Protein AF-A0A2V3JB92-F1 (afdb_monomer_lite)

Structure (mmCIF, N/CA/C/O backbone):
data_AF-A0A2V3JB92-F1
#
_entry.id   AF-A0A2V3JB92-F1
#
loop_
_atom_site.group_PDB
_atom_site.id
_atom_site.type_symbol
_atom_site.label_atom_id
_atom_site.label_alt_id
_atom_site.label_comp_id
_atom_site.label_asym_id
_atom_site.label_entity_id
_atom_site.label_seq_id
_atom_site.pdbx_PDB_ins_code
_atom_site.Cartn_x
_atom_site.Cartn_y
_atom_site.Cartn_z
_atom_site.occupancy
_atom_site.B_iso_or_equiv
_atom_site.auth_seq_id
_atom_site.auth_comp_id
_atom_site.auth_asym_id
_atom_site.auth_atom_id
_atom_site.pdbx_PDB_model_num
ATOM 1 N N . MET A 1 1 ? -52.869 -66.071 113.052 1.00 38.84 1 MET A N 1
ATOM 2 C CA . MET A 1 1 ? -51.936 -66.825 112.179 1.00 38.84 1 MET A CA 1
ATOM 3 C C . MET A 1 1 ? -52.053 -66.305 110.754 1.00 38.84 1 MET A C 1
ATOM 5 O O . MET A 1 1 ? -53.160 -66.002 110.344 1.00 38.84 1 MET A O 1
ATOM 9 N N . LYS A 1 2 ? -50.919 -66.297 110.039 1.00 37.09 2 LYS A N 1
ATOM 10 C CA . LYS A 1 2 ? -50.678 -65.951 108.620 1.00 37.09 2 LYS A CA 1
ATOM 11 C C . LYS A 1 2 ? -50.444 -64.472 108.267 1.00 37.09 2 LYS A C 1
ATOM 13 O O . LYS A 1 2 ? -51.334 -63.731 107.885 1.00 37.09 2 LYS A O 1
ATOM 18 N N . LYS A 1 3 ? -49.147 -64.140 108.367 1.00 42.88 3 LYS A N 1
ATOM 19 C CA . LYS A 1 3 ? -48.318 -63.317 107.468 1.00 42.88 3 LYS A CA 1
ATOM 20 C C . LYS A 1 3 ? -48.985 -62.917 106.141 1.00 42.88 3 LYS A C 1
ATOM 22 O O . LYS A 1 3 ? -49.332 -63.806 105.371 1.00 42.88 3 LYS A O 1
ATOM 27 N N . LEU A 1 4 ? -48.887 -61.633 105.793 1.00 36.16 4 LEU A N 1
ATOM 28 C CA . LEU A 1 4 ? -48.372 -61.241 104.479 1.00 36.16 4 LEU A CA 1
ATOM 29 C C . LEU A 1 4 ? -47.355 -60.103 104.642 1.00 36.16 4 LEU A C 1
ATOM 31 O O . LEU A 1 4 ? -47.491 -59.234 105.497 1.00 36.16 4 LEU A O 1
ATOM 35 N N . LYS A 1 5 ? -46.278 -60.219 103.874 1.00 44.38 5 LYS A N 1
ATOM 36 C CA . LYS A 1 5 ? -45.027 -59.469 103.925 1.00 44.38 5 LYS A CA 1
ATOM 37 C C . LYS A 1 5 ? -45.029 -58.490 102.740 1.00 44.38 5 LYS A C 1
ATOM 39 O O . LYS A 1 5 ? -45.311 -58.940 101.640 1.00 44.38 5 LYS A O 1
ATOM 44 N N . LEU A 1 6 ? -44.581 -57.257 102.998 1.00 44.62 6 LEU A N 1
ATOM 45 C CA . LEU A 1 6 ? -43.668 -56.451 102.167 1.00 44.62 6 LEU A CA 1
ATOM 46 C C . LEU A 1 6 ? -44.135 -55.973 100.763 1.00 44.62 6 LEU A C 1
ATOM 48 O O . LEU A 1 6 ? -44.262 -56.789 99.861 1.00 44.62 6 LEU A O 1
ATOM 52 N N . TRP A 1 7 ? -44.243 -54.642 100.583 1.00 42.72 7 TRP A N 1
ATOM 53 C CA . TRP A 1 7 ? -43.541 -53.768 99.599 1.00 42.72 7 TRP A CA 1
ATOM 54 C C . TRP A 1 7 ? -44.222 -52.376 99.581 1.00 42.72 7 TRP A C 1
ATOM 56 O O . TRP A 1 7 ? -45.339 -52.269 99.098 1.00 42.72 7 TRP A O 1
ATOM 66 N N . SER A 1 8 ? -43.585 -51.317 100.107 1.00 42.28 8 SER A N 1
ATOM 67 C CA . SER A 1 8 ? -43.996 -49.919 99.810 1.00 42.28 8 SER A CA 1
ATOM 68 C C . SER A 1 8 ? -42.907 -48.847 100.016 1.00 42.28 8 SER A C 1
ATOM 70 O O . SER A 1 8 ? -43.204 -47.663 99.961 1.00 42.28 8 SER A O 1
ATOM 72 N N . GLY A 1 9 ? -41.640 -49.215 100.252 1.00 47.16 9 GLY A N 1
ATOM 73 C CA . GLY A 1 9 ? -40.564 -48.232 100.482 1.00 47.16 9 GLY A CA 1
ATOM 74 C C . GLY A 1 9 ? -39.836 -47.748 99.221 1.00 47.16 9 GLY A C 1
ATOM 75 O O . GLY A 1 9 ? -39.133 -46.751 99.280 1.00 47.16 9 GLY A O 1
ATOM 76 N N . ALA A 1 10 ? -39.988 -48.441 98.087 1.00 49.03 10 ALA A N 1
ATOM 77 C CA . ALA A 1 10 ? -39.255 -48.130 96.853 1.00 49.03 10 ALA A CA 1
ATOM 78 C C . ALA A 1 10 ? -39.995 -47.152 95.915 1.00 49.03 10 ALA A C 1
ATOM 80 O O . ALA A 1 10 ? -39.376 -46.598 95.012 1.00 49.03 10 ALA A O 1
ATOM 81 N N . GLU A 1 11 ? -41.301 -46.927 96.110 1.00 52.78 11 GLU A N 1
ATOM 82 C CA . GLU A 1 11 ? -42.113 -46.084 95.216 1.00 52.78 11 GLU A CA 1
ATOM 83 C C . GLU A 1 11 ? -42.041 -44.588 95.563 1.00 52.78 11 GLU A C 1
ATOM 85 O O . GLU A 1 11 ? -41.958 -43.772 94.648 1.00 52.78 11 GLU A O 1
ATOM 90 N N . GLU A 1 12 ? -41.996 -44.199 96.844 1.00 55.06 12 GLU A N 1
ATOM 91 C CA . GLU A 1 12 ? -41.966 -42.773 97.228 1.00 55.06 12 GLU A CA 1
ATOM 92 C C . GLU A 1 12 ? -40.598 -42.104 96.986 1.00 55.06 12 GLU A C 1
ATOM 94 O O . GLU A 1 12 ? -40.548 -40.965 96.518 1.00 55.06 12 GLU A O 1
ATOM 99 N N . GLU A 1 13 ? -39.478 -42.807 97.206 1.00 56.94 13 GLU A N 1
ATOM 100 C CA . GLU A 1 13 ? -38.142 -42.294 96.846 1.00 56.94 13 GLU A CA 1
ATOM 101 C C . GLU A 1 13 ? -37.971 -42.180 95.323 1.00 56.94 13 GLU A C 1
ATOM 103 O O . GLU A 1 13 ? -37.441 -41.181 94.835 1.00 56.94 13 GLU A O 1
ATOM 108 N N . ALA A 1 14 ? -38.481 -43.151 94.555 1.00 58.44 14 ALA A N 1
ATOM 109 C CA . ALA A 1 14 ? -38.453 -43.101 93.094 1.00 58.44 14 ALA A CA 1
ATOM 110 C C . ALA A 1 14 ? -39.321 -41.959 92.536 1.00 58.44 14 ALA A C 1
ATOM 112 O O . ALA A 1 14 ? -38.907 -41.279 91.596 1.00 58.44 14 ALA A O 1
ATOM 113 N N . GLN A 1 15 ? -40.492 -41.700 93.130 1.00 63.62 15 GLN A N 1
ATOM 114 C CA . GLN A 1 15 ? -41.364 -40.585 92.746 1.00 63.62 15 GLN A CA 1
ATOM 115 C C . GLN A 1 15 ? -40.761 -39.220 93.100 1.00 63.62 15 GLN A C 1
ATOM 117 O O . GLN A 1 15 ? -40.812 -38.311 92.276 1.00 63.62 15 GLN A O 1
ATOM 122 N N . SER A 1 16 ? -40.143 -39.077 94.275 1.00 69.88 16 SER A N 1
ATOM 123 C CA . SER A 1 16 ? -39.441 -37.857 94.705 1.00 69.88 16 SER A CA 1
ATOM 124 C C . SER A 1 16 ? -38.260 -37.509 93.787 1.00 69.88 16 SER A C 1
ATOM 126 O O . SER A 1 16 ? -38.150 -36.377 93.307 1.00 69.88 16 SER A O 1
ATOM 128 N N . VAL A 1 17 ? -37.418 -38.498 93.461 1.00 75.12 17 VAL A N 1
ATOM 129 C CA . VAL A 1 17 ? -36.288 -38.329 92.533 1.00 75.12 17 VAL A CA 1
ATOM 130 C C . VAL A 1 17 ? -36.780 -38.016 91.119 1.00 75.12 17 VAL A C 1
ATOM 132 O O . VAL A 1 17 ? -36.223 -37.136 90.464 1.00 75.12 17 VAL A O 1
ATOM 135 N N . ALA A 1 18 ? -37.853 -38.668 90.659 1.00 72.06 18 ALA A N 1
ATOM 136 C CA . ALA A 1 18 ? -38.463 -38.370 89.366 1.00 72.06 18 ALA A CA 1
ATOM 137 C C . ALA A 1 18 ? -39.038 -36.944 89.313 1.00 72.06 18 ALA A C 1
ATOM 139 O O . ALA A 1 18 ? -38.807 -36.235 88.336 1.00 72.06 18 ALA A O 1
ATOM 140 N N . LEU A 1 19 ? -39.728 -36.484 90.364 1.00 76.12 19 LEU A N 1
ATOM 141 C CA . LEU A 1 19 ? -40.287 -35.130 90.427 1.00 76.12 19 LEU A CA 1
ATOM 142 C C . LEU A 1 19 ? -39.180 -34.065 90.476 1.00 76.12 19 LEU A C 1
ATOM 144 O O . LEU A 1 19 ? -39.242 -33.072 89.752 1.00 76.12 19 LEU A O 1
ATOM 148 N N . GLY A 1 20 ? -38.137 -34.295 91.280 1.00 79.00 20 GLY A N 1
ATOM 149 C CA . GLY A 1 20 ? -36.959 -33.429 91.350 1.00 79.00 20 GLY A CA 1
ATOM 150 C C . GLY A 1 20 ? -36.215 -33.352 90.016 1.00 79.00 20 GLY A C 1
ATOM 151 O O . GLY A 1 20 ? -35.877 -32.259 89.563 1.00 79.00 20 GLY A O 1
ATOM 152 N N . PHE A 1 21 ? -36.036 -34.488 89.335 1.00 82.62 21 PHE A N 1
ATOM 153 C CA . PHE A 1 21 ? -35.451 -34.538 87.996 1.00 82.62 21 PHE A CA 1
ATOM 154 C C . PHE A 1 21 ? -36.300 -33.780 86.970 1.00 82.62 21 PHE A C 1
ATOM 156 O O . PHE A 1 21 ? -35.754 -32.997 86.198 1.00 82.62 21 PHE A O 1
ATOM 163 N N . VAL A 1 22 ? -37.627 -33.948 86.981 1.00 83.56 22 VAL A N 1
ATOM 164 C CA . VAL A 1 22 ? -38.540 -33.249 86.060 1.00 83.56 22 VAL A CA 1
ATOM 165 C C . VAL A 1 22 ? -38.521 -31.738 86.287 1.00 83.56 22 VAL A C 1
ATOM 167 O O . VAL A 1 22 ? -38.500 -30.987 85.315 1.00 83.56 22 VAL A O 1
ATOM 170 N N . ILE A 1 23 ? -38.475 -31.269 87.536 1.00 84.81 23 ILE A N 1
ATOM 171 C CA . ILE A 1 23 ? -38.397 -29.833 87.842 1.00 84.81 23 ILE A CA 1
ATOM 172 C C . ILE A 1 23 ? -37.041 -29.259 87.416 1.00 84.81 23 ILE A C 1
ATOM 174 O O . ILE A 1 23 ? -37.001 -28.212 86.771 1.00 84.81 23 ILE A O 1
ATOM 178 N N . ILE A 1 24 ? -35.933 -29.947 87.711 1.00 84.25 24 ILE A N 1
ATOM 179 C CA . ILE A 1 24 ? -34.589 -29.507 87.305 1.00 84.25 24 ILE A CA 1
ATOM 180 C C . ILE A 1 24 ? -34.459 -29.503 85.779 1.00 84.25 24 ILE A C 1
ATOM 182 O O . ILE A 1 24 ? -33.968 -28.526 85.217 1.00 84.25 24 ILE A O 1
ATOM 186 N N . MET A 1 25 ? -34.955 -30.537 85.095 1.00 86.06 25 MET A N 1
ATOM 187 C CA . MET A 1 25 ? -35.012 -30.577 83.633 1.00 86.06 25 MET A CA 1
ATOM 188 C C . MET A 1 25 ? -35.921 -29.485 83.074 1.00 86.06 25 MET A C 1
ATOM 190 O O . MET A 1 25 ? -35.555 -28.843 82.096 1.00 86.06 25 MET A O 1
ATOM 194 N N . GLY A 1 26 ? -37.066 -29.216 83.702 1.00 84.25 26 GLY A N 1
ATOM 195 C CA . GLY A 1 26 ? -37.964 -28.131 83.314 1.00 84.25 26 GLY A CA 1
ATOM 196 C C . GLY A 1 26 ? -37.292 -26.761 83.416 1.00 84.25 26 GLY A C 1
ATOM 197 O O . GLY A 1 26 ? -37.367 -25.969 82.477 1.00 84.25 26 GLY A O 1
ATOM 198 N N . ILE A 1 27 ? -36.566 -26.499 84.505 1.00 85.56 27 ILE A N 1
ATOM 199 C CA . ILE A 1 27 ? -35.790 -25.264 84.690 1.00 85.56 27 ILE A CA 1
ATOM 200 C C . ILE A 1 27 ? -34.638 -25.197 83.684 1.00 85.56 27 ILE A C 1
ATOM 202 O O . ILE A 1 27 ? -34.442 -24.148 83.070 1.00 85.56 27 ILE A O 1
ATOM 206 N N . ALA A 1 28 ? -33.905 -26.293 83.471 1.00 82.19 28 ALA A N 1
ATOM 207 C CA . ALA A 1 28 ? -32.802 -26.351 82.515 1.00 82.19 28 ALA A CA 1
ATOM 208 C C . ALA A 1 28 ? -33.287 -26.079 81.084 1.00 82.19 28 ALA A C 1
ATOM 210 O O . ALA A 1 28 ? -32.755 -25.192 80.424 1.00 82.19 28 ALA A O 1
ATOM 211 N N . ILE A 1 29 ? -34.354 -26.751 80.641 1.00 84.94 29 ILE A N 1
ATOM 212 C CA . ILE A 1 29 ? -34.964 -26.544 79.321 1.00 84.94 29 ILE A CA 1
ATOM 213 C C . ILE A 1 29 ? -35.459 -25.102 79.182 1.00 84.94 29 ILE A C 1
ATOM 215 O O . ILE A 1 29 ? -35.139 -24.444 78.196 1.00 84.94 29 ILE A O 1
ATOM 219 N N . THR A 1 30 ? -36.187 -24.574 80.170 1.00 84.12 30 THR A N 1
ATOM 220 C CA . THR A 1 30 ? -36.735 -23.207 80.102 1.00 84.12 30 THR A CA 1
ATOM 221 C C . THR A 1 30 ? -35.622 -22.159 80.067 1.00 84.12 30 THR A C 1
ATOM 223 O O . THR A 1 30 ? -35.657 -21.241 79.250 1.00 84.12 30 THR A O 1
ATOM 226 N N . THR A 1 31 ? -34.590 -22.321 80.899 1.00 83.38 31 THR A N 1
ATOM 227 C CA . THR A 1 31 ? -33.428 -21.420 80.932 1.00 83.38 31 THR A CA 1
ATOM 228 C C . THR A 1 31 ? -32.653 -21.481 79.618 1.00 83.38 31 THR A C 1
ATOM 230 O O . THR A 1 31 ? -32.302 -20.438 79.069 1.00 83.38 31 THR A O 1
ATOM 233 N N . SER A 1 32 ? -32.441 -22.678 79.063 1.00 79.75 32 SER A N 1
ATOM 234 C CA . SER A 1 32 ? -31.828 -22.853 77.745 1.00 79.75 32 SER A CA 1
ATOM 235 C C . SER A 1 32 ? -32.651 -22.187 76.642 1.00 79.75 32 SER A C 1
ATOM 237 O O . SER A 1 32 ? -32.086 -21.447 75.844 1.00 79.75 32 SER A O 1
ATOM 239 N N . VAL A 1 33 ? -33.976 -22.363 76.613 1.00 80.62 33 VAL A N 1
ATOM 240 C CA . VAL A 1 33 ? -34.859 -21.730 75.616 1.00 80.62 33 VAL A CA 1
ATOM 241 C C . VAL A 1 33 ? -34.803 -20.203 75.704 1.00 80.62 33 VAL A C 1
ATOM 243 O O . VAL A 1 33 ? -34.699 -19.542 74.670 1.00 80.62 33 VAL A O 1
ATOM 246 N N . ILE A 1 34 ? -34.813 -19.627 76.911 1.00 81.75 34 ILE A N 1
ATOM 247 C CA . ILE A 1 34 ? -34.694 -18.173 77.111 1.00 81.75 34 ILE A CA 1
ATOM 248 C C . ILE A 1 34 ? -33.322 -17.672 76.640 1.00 81.75 34 ILE A C 1
ATOM 250 O O . ILE A 1 34 ? -33.248 -16.702 75.884 1.00 81.75 34 ILE A O 1
ATOM 254 N N . LEU A 1 35 ? -32.238 -18.350 77.032 1.00 79.25 35 LEU A N 1
ATOM 255 C CA . LEU A 1 35 ? -30.882 -17.992 76.609 1.00 79.25 35 LEU A CA 1
ATOM 256 C C . LEU A 1 35 ? -30.729 -18.065 75.086 1.00 79.25 35 LEU A C 1
ATOM 258 O O . LEU A 1 35 ? -30.203 -17.127 74.488 1.00 79.25 35 LEU A O 1
ATOM 262 N N . PHE A 1 36 ? -31.237 -19.117 74.441 1.00 76.81 36 PHE A N 1
ATOM 263 C CA . PHE A 1 36 ? -31.198 -19.245 72.984 1.00 76.81 36 PHE A CA 1
ATOM 264 C C . PHE A 1 36 ? -32.048 -18.180 72.286 1.00 76.81 36 PHE A C 1
ATOM 266 O O . PHE A 1 36 ? -31.584 -17.582 71.317 1.00 76.81 36 PHE A O 1
ATOM 273 N N . SER A 1 37 ? -33.239 -17.872 72.804 1.00 76.00 37 SER A N 1
ATOM 274 C CA . SER A 1 37 ? -34.125 -16.849 72.226 1.00 76.00 37 SER A CA 1
ATOM 275 C C . SER A 1 37 ? -33.498 -15.450 72.237 1.00 76.00 37 SER A C 1
ATOM 277 O O . SER A 1 37 ? -33.771 -14.650 71.347 1.00 76.00 37 SER A O 1
ATOM 279 N N . ILE A 1 38 ? -32.629 -15.157 73.210 1.00 78.94 38 ILE A N 1
ATOM 280 C CA . ILE A 1 38 ? -31.910 -13.877 73.304 1.00 78.94 38 ILE A CA 1
ATOM 281 C C . ILE A 1 38 ? -30.608 -13.906 72.491 1.00 78.94 38 ILE A C 1
ATOM 283 O O . ILE A 1 38 ? -30.286 -12.945 71.791 1.00 78.94 38 ILE A O 1
ATOM 287 N N . GLN A 1 39 ? -29.832 -14.989 72.577 1.00 79.50 39 GLN A N 1
ATOM 288 C CA . GLN A 1 39 ? -28.496 -15.040 71.980 1.00 79.50 39 GLN A CA 1
ATOM 289 C C . GLN A 1 39 ? -28.512 -15.285 70.469 1.00 79.50 39 GLN A C 1
ATOM 291 O O . GLN A 1 39 ? -27.667 -14.725 69.769 1.00 79.50 39 GLN A O 1
ATOM 296 N N . VAL A 1 40 ? -29.457 -16.077 69.947 1.00 78.19 40 VAL A N 1
ATOM 297 C CA . VAL A 1 40 ? -29.508 -16.418 68.515 1.00 78.19 40 VAL A CA 1
ATOM 298 C C . VAL A 1 40 ? -29.701 -15.171 67.637 1.00 78.19 40 VAL A C 1
ATOM 300 O O . VAL A 1 40 ? -28.893 -14.996 66.723 1.00 78.19 40 VAL A O 1
ATOM 303 N N . PRO A 1 41 ? -30.643 -14.244 67.910 1.00 78.31 41 PRO A N 1
ATOM 304 C CA . PRO A 1 41 ? -30.768 -13.005 67.133 1.00 78.31 41 PRO A CA 1
ATOM 305 C C . PRO A 1 41 ? -29.512 -12.122 67.177 1.00 78.31 41 PRO A C 1
ATOM 307 O O . PRO A 1 41 ? -29.058 -11.637 66.143 1.00 78.31 41 PRO A O 1
ATOM 310 N N . VAL A 1 42 ? -28.906 -11.954 68.360 1.00 80.56 42 VAL A N 1
ATOM 311 C CA . VAL A 1 42 ? -27.713 -11.105 68.551 1.00 80.56 42 VAL A CA 1
ATOM 312 C C . VAL A 1 42 ? -26.493 -11.666 67.822 1.00 80.56 42 VAL A C 1
ATOM 314 O O . VAL A 1 42 ? -25.678 -10.912 67.294 1.00 80.56 42 VAL A O 1
ATOM 317 N N . GLN A 1 43 ? -26.325 -12.985 67.802 1.00 78.44 43 GLN A N 1
ATOM 318 C CA . GLN A 1 43 ? -25.234 -13.603 67.054 1.00 78.44 43 GLN A CA 1
ATOM 319 C C . GLN A 1 43 ? -25.513 -13.629 65.551 1.00 78.44 43 GLN A C 1
ATOM 321 O O . GLN A 1 43 ? -24.603 -13.348 64.775 1.00 78.44 43 GLN A O 1
ATOM 326 N N . THR A 1 44 ? -26.759 -13.887 65.139 1.00 78.75 44 THR A N 1
ATOM 327 C CA . THR A 1 44 ? -27.162 -13.850 63.723 1.00 78.75 44 THR A CA 1
ATOM 328 C C . THR A 1 44 ? -26.891 -12.474 63.126 1.00 78.75 44 THR A C 1
ATOM 330 O O . THR A 1 44 ? -26.252 -12.387 62.082 1.00 78.75 44 THR A O 1
ATOM 333 N N . SER A 1 45 ? -27.255 -11.393 63.826 1.00 82.88 45 SER A N 1
ATOM 334 C CA . SER A 1 45 ? -26.957 -10.038 63.356 1.00 82.88 45 SER A CA 1
ATOM 335 C C . SER A 1 45 ? -25.451 -9.792 63.222 1.00 82.88 45 SER A C 1
ATOM 337 O O . SER A 1 45 ? -25.008 -9.286 62.196 1.00 82.88 45 SER A O 1
ATOM 339 N N . LYS A 1 46 ? -24.625 -10.223 64.189 1.00 84.06 46 LYS A N 1
ATOM 340 C CA . LYS A 1 46 ? -23.155 -10.110 64.098 1.00 84.06 46 LYS A CA 1
ATOM 341 C C . LYS A 1 46 ? -22.578 -10.843 62.883 1.00 84.06 46 LYS A C 1
ATOM 343 O O . LYS A 1 46 ? -21.677 -10.313 62.234 1.00 84.06 46 LYS A O 1
ATOM 348 N N . PHE A 1 47 ? -23.068 -12.046 62.578 1.00 84.06 47 PHE A N 1
ATOM 349 C CA . PHE A 1 47 ? -22.619 -12.798 61.405 1.00 84.06 47 PHE A CA 1
ATOM 350 C C . PHE A 1 47 ? -23.083 -12.160 60.093 1.00 84.06 47 PHE A C 1
ATOM 352 O O . PHE A 1 47 ? -22.288 -12.088 59.156 1.00 84.06 47 PHE A O 1
ATOM 359 N N . GLU A 1 48 ? -24.318 -11.654 60.032 1.00 85.56 48 GLU A N 1
ATOM 360 C CA . GLU A 1 48 ? -24.833 -10.917 58.873 1.00 85.56 48 GLU A CA 1
ATOM 361 C C . GLU A 1 48 ? -24.039 -9.632 58.613 1.00 85.56 48 GLU A C 1
ATOM 363 O O . GLU A 1 48 ? -23.606 -9.428 57.484 1.00 85.56 48 GLU A O 1
ATOM 368 N N . PHE A 1 49 ? -23.752 -8.816 59.635 1.00 84.88 49 PHE A N 1
ATOM 369 C CA . PHE A 1 49 ? -22.929 -7.607 59.478 1.00 84.88 49 PHE A CA 1
ATOM 370 C C . PHE A 1 49 ? -21.496 -7.926 59.036 1.00 84.88 49 PHE A C 1
ATOM 372 O O . PHE A 1 49 ? -20.943 -7.242 58.178 1.00 84.88 49 PHE A O 1
ATOM 379 N N . LYS A 1 50 ? -20.887 -8.993 59.570 1.00 86.38 50 LYS A N 1
ATOM 380 C CA . LYS A 1 50 ? -19.558 -9.433 59.120 1.00 86.38 50 LYS A CA 1
ATOM 381 C C . LYS A 1 50 ? -19.578 -9.873 57.653 1.00 86.38 50 LYS A C 1
ATOM 383 O O . LYS A 1 50 ? -18.658 -9.561 56.904 1.00 86.38 50 LYS A O 1
ATOM 388 N N . HIS A 1 51 ? -20.617 -10.593 57.238 1.00 86.88 51 HIS A N 1
ATOM 389 C CA . HIS A 1 51 ? -20.785 -11.010 55.848 1.00 86.88 51 HIS A CA 1
ATOM 390 C C . HIS A 1 51 ? -21.048 -9.806 54.928 1.00 86.88 51 HIS A C 1
ATOM 392 O O . HIS A 1 51 ? -20.406 -9.686 53.891 1.00 86.88 51 HIS A O 1
ATOM 398 N N . GLU A 1 52 ? -21.896 -8.859 55.341 1.00 86.75 52 GLU A N 1
ATOM 399 C CA . GLU A 1 52 ? -22.158 -7.601 54.626 1.00 86.75 52 GLU A CA 1
ATOM 400 C C . GLU A 1 52 ? -20.880 -6.797 54.348 1.00 86.75 52 GLU A C 1
ATOM 402 O O . GLU A 1 52 ? -20.756 -6.194 53.283 1.00 86.75 52 GLU A O 1
ATOM 407 N N . GLN A 1 53 ? -19.915 -6.826 55.270 1.00 85.88 53 GLN A N 1
ATOM 408 C CA . GLN A 1 53 ? -18.616 -6.168 55.113 1.00 85.88 53 GLN A CA 1
ATOM 409 C C . GLN A 1 53 ? -17.634 -6.948 54.227 1.00 85.88 53 GLN A C 1
ATOM 411 O O . GLN A 1 53 ? -16.810 -6.339 53.549 1.00 85.88 53 GLN A O 1
ATOM 416 N N . ASN A 1 54 ? -17.707 -8.281 54.218 1.00 88.00 54 ASN A N 1
ATOM 417 C CA . ASN A 1 54 ? -16.783 -9.123 53.456 1.00 88.00 54 ASN A CA 1
ATOM 418 C C . ASN A 1 54 ? -17.152 -9.224 51.973 1.00 88.00 54 ASN A C 1
ATOM 420 O O . ASN A 1 54 ? -16.265 -9.221 51.128 1.00 88.00 54 ASN A O 1
ATOM 424 N N . ILE A 1 55 ? -18.443 -9.280 51.647 1.00 88.88 55 ILE A N 1
ATOM 425 C CA . ILE A 1 55 ? -18.908 -9.504 50.271 1.00 88.88 55 ILE A CA 1
ATOM 426 C C . ILE A 1 55 ? -18.440 -8.435 49.272 1.00 88.88 55 ILE A C 1
ATOM 428 O O . ILE A 1 55 ? -18.010 -8.805 48.180 1.00 88.88 55 ILE A O 1
ATOM 432 N N . PRO A 1 56 ? -18.438 -7.130 49.604 1.00 88.81 56 PRO A N 1
ATOM 433 C CA . PRO A 1 56 ? -17.821 -6.124 48.745 1.00 88.81 56 PRO A CA 1
ATOM 434 C C . PRO A 1 56 ? -16.337 -6.391 48.452 1.00 88.81 56 PRO A C 1
ATOM 436 O O . PRO A 1 56 ? -15.887 -6.094 47.352 1.00 88.81 56 PRO A O 1
ATOM 439 N N . ASN A 1 57 ? -15.585 -6.986 49.387 1.00 89.19 57 ASN A N 1
ATOM 440 C CA . ASN A 1 57 ? -14.186 -7.358 49.150 1.00 89.19 57 ASN A CA 1
ATOM 441 C C . ASN A 1 57 ? -14.068 -8.570 48.215 1.00 89.19 57 ASN A C 1
ATOM 443 O O . ASN A 1 57 ? -13.164 -8.604 47.384 1.00 89.19 57 ASN A O 1
ATOM 447 N N . ASP A 1 58 ? -14.980 -9.542 48.315 1.00 90.12 58 ASP A N 1
ATOM 448 C CA . ASP A 1 58 ? -15.039 -10.674 47.381 1.00 90.12 58 ASP A CA 1
ATOM 449 C C . ASP A 1 58 ? -15.368 -10.188 45.959 1.00 90.12 58 ASP A C 1
ATOM 451 O O . ASP A 1 58 ? -14.732 -10.611 44.997 1.00 90.12 58 ASP A O 1
ATOM 455 N N . PHE A 1 59 ? -16.295 -9.234 45.823 1.00 90.31 59 PHE A N 1
ATOM 456 C CA . PHE A 1 59 ? -16.602 -8.582 44.545 1.00 90.31 59 PHE A CA 1
ATOM 457 C C . PHE A 1 59 ? -15.458 -7.709 44.029 1.00 90.31 59 PHE A C 1
ATOM 459 O O . PHE A 1 59 ? -15.237 -7.654 42.824 1.00 90.31 59 PHE A O 1
ATOM 466 N N . ALA A 1 60 ? -14.702 -7.061 44.916 1.00 89.06 60 ALA A N 1
ATOM 467 C CA . ALA A 1 60 ? -13.517 -6.323 44.507 1.00 89.06 60 ALA A CA 1
ATOM 468 C C . ALA A 1 60 ? -12.454 -7.255 43.919 1.00 89.06 60 ALA A C 1
ATOM 470 O O . ALA A 1 60 ? -11.923 -6.974 42.852 1.00 89.06 60 ALA A O 1
ATOM 471 N N . ARG A 1 61 ? -12.218 -8.409 44.558 1.00 89.69 61 ARG A N 1
ATOM 472 C CA . ARG A 1 61 ? -11.354 -9.464 44.008 1.00 89.69 61 ARG A CA 1
ATOM 473 C C . ARG A 1 61 ? -11.886 -10.010 42.690 1.00 89.69 61 ARG A C 1
ATOM 475 O O . ARG A 1 61 ? -11.096 -10.263 41.796 1.00 89.69 61 ARG A O 1
ATOM 482 N N . LEU A 1 62 ? -13.205 -10.167 42.563 1.00 90.50 62 LEU A N 1
ATOM 483 C CA . LEU A 1 62 ? -13.834 -10.586 41.313 1.00 90.50 62 LEU A CA 1
ATOM 484 C C . LEU A 1 62 ? -13.582 -9.583 40.184 1.00 90.50 62 LEU A C 1
ATOM 486 O O . LEU A 1 62 ? -13.186 -9.991 39.100 1.00 90.50 62 LEU A O 1
ATOM 490 N N . SER A 1 63 ? -13.778 -8.291 40.452 1.00 89.19 63 SER A N 1
ATOM 491 C CA . SER A 1 63 ? -13.500 -7.211 39.502 1.00 89.19 63 SER A CA 1
ATOM 492 C C . SER A 1 63 ? -12.038 -7.236 39.069 1.00 89.19 63 SER A C 1
ATOM 494 O O . SER A 1 63 ? -11.761 -7.304 37.879 1.00 89.19 63 SER A O 1
ATOM 496 N N . THR A 1 64 ? -11.111 -7.273 40.033 1.00 87.38 64 THR A N 1
ATOM 497 C CA . THR A 1 64 ? -9.673 -7.332 39.753 1.00 87.38 64 THR A CA 1
ATOM 498 C C . THR A 1 64 ? -9.295 -8.578 38.962 1.00 87.38 64 THR A C 1
ATOM 500 O O . THR A 1 64 ? -8.548 -8.456 38.009 1.00 87.38 64 THR A O 1
ATOM 503 N N . ALA A 1 65 ? -9.853 -9.748 39.279 1.00 88.62 65 ALA A N 1
ATOM 504 C CA . ALA A 1 65 ? -9.577 -10.976 38.536 1.00 88.62 65 ALA A CA 1
ATOM 505 C C . ALA A 1 65 ? -10.072 -10.912 37.081 1.00 88.62 65 ALA A C 1
ATOM 507 O O . ALA A 1 65 ? -9.418 -11.414 36.168 1.00 88.62 65 ALA A O 1
ATOM 508 N N . ILE A 1 66 ? -11.232 -10.289 36.837 1.00 87.62 66 ILE A N 1
ATOM 509 C CA . ILE A 1 66 ? -11.728 -10.067 35.472 1.00 87.62 66 ILE A CA 1
ATOM 510 C C . ILE A 1 66 ? -10.787 -9.124 34.720 1.00 87.62 66 ILE A C 1
ATOM 512 O O . ILE A 1 66 ? -10.405 -9.427 33.589 1.00 87.62 66 ILE A O 1
ATOM 516 N N . ASP A 1 67 ? -10.385 -8.024 35.355 1.00 80.56 67 ASP A N 1
ATOM 517 C CA . ASP A 1 67 ? -9.494 -7.032 34.756 1.00 80.56 67 ASP A CA 1
ATOM 518 C C . ASP A 1 67 ? -8.086 -7.612 34.506 1.00 80.56 67 ASP A C 1
ATOM 520 O O . ASP A 1 67 ? -7.522 -7.416 33.432 1.00 80.56 67 ASP A O 1
ATOM 524 N N . ASP A 1 68 ? -7.538 -8.394 35.438 1.00 81.56 68 ASP A N 1
ATOM 525 C CA . ASP A 1 68 ? -6.226 -9.040 35.325 1.00 81.56 68 ASP A CA 1
ATOM 526 C C . ASP A 1 68 ? -6.214 -10.093 34.211 1.00 81.56 68 ASP A C 1
ATOM 528 O O . ASP A 1 68 ? -5.274 -10.137 33.414 1.00 81.56 68 ASP A O 1
ATOM 532 N N . VAL A 1 69 ? -7.268 -10.910 34.091 1.00 82.38 69 VAL A N 1
ATOM 533 C CA . VAL A 1 69 ? -7.405 -11.878 32.990 1.00 82.38 69 VAL A CA 1
ATOM 534 C C . VAL A 1 69 ? -7.564 -11.162 31.644 1.00 82.38 69 VAL A C 1
ATOM 536 O O . VAL A 1 69 ? -6.937 -11.572 30.662 1.00 82.38 69 VAL A O 1
ATOM 539 N N . ALA A 1 70 ? -8.339 -10.074 31.601 1.00 77.06 70 ALA A N 1
ATOM 540 C CA . ALA A 1 70 ? -8.489 -9.231 30.417 1.00 77.06 70 ALA A CA 1
ATOM 541 C C . ALA A 1 70 ? -7.152 -8.576 30.004 1.00 77.06 70 ALA A C 1
ATOM 543 O O . ALA A 1 70 ? -6.803 -8.530 28.825 1.00 77.06 70 ALA A O 1
ATOM 544 N N . LEU A 1 71 ? -6.337 -8.134 30.966 1.00 68.50 71 LEU A N 1
ATOM 545 C CA . LEU A 1 71 ? -5.016 -7.557 30.708 1.00 68.50 71 LEU A CA 1
ATOM 546 C C . LEU A 1 71 ? -3.981 -8.618 30.305 1.00 68.50 71 LEU A C 1
ATOM 548 O O . LEU A 1 71 ? -3.233 -8.400 29.349 1.00 68.50 71 LEU A O 1
ATOM 552 N N . ALA A 1 72 ? -3.949 -9.778 30.966 1.00 65.44 72 ALA A N 1
ATOM 553 C CA . ALA A 1 72 ? -2.987 -10.853 30.711 1.00 65.44 72 ALA A CA 1
ATOM 554 C C . ALA A 1 72 ? -3.123 -11.461 29.304 1.00 65.44 72 ALA A C 1
ATOM 556 O O . ALA A 1 72 ? -2.120 -11.841 28.694 1.00 65.44 72 ALA A O 1
ATOM 557 N N . GLY A 1 73 ? -4.338 -11.486 28.745 1.00 55.16 73 GLY A N 1
ATOM 558 C CA . GLY A 1 73 ? -4.582 -11.891 27.358 1.00 55.16 73 GLY A CA 1
ATOM 559 C C . GLY A 1 73 ? -3.844 -11.052 26.310 1.00 55.16 73 GLY A C 1
ATOM 560 O O . GLY A 1 73 ? -3.498 -11.550 25.240 1.00 55.16 73 GLY A O 1
ATOM 561 N N . SER A 1 74 ? -3.517 -9.807 26.655 1.00 48.72 74 SER A N 1
ATOM 562 C CA . SER A 1 74 ? -2.865 -8.819 25.785 1.00 48.72 74 SER A CA 1
ATOM 563 C C . SER A 1 74 ? -1.374 -9.067 25.548 1.00 48.72 74 SER A C 1
ATOM 565 O O . SER A 1 74 ? -0.803 -8.499 24.621 1.00 48.72 74 SER A O 1
ATOM 567 N N . ALA A 1 75 ? -0.716 -9.859 26.402 1.00 44.53 75 ALA A N 1
ATOM 568 C CA . ALA A 1 75 ? 0.743 -9.996 26.409 1.00 44.53 75 ALA A CA 1
ATOM 569 C C . ALA A 1 75 ? 1.277 -11.096 25.469 1.00 44.53 75 ALA A C 1
ATOM 571 O O . ALA A 1 75 ? 2.480 -11.160 25.216 1.00 44.53 75 ALA A O 1
ATOM 572 N N . SER A 1 76 ? 0.411 -11.960 24.928 1.00 37.88 76 SER A N 1
ATOM 573 C CA . SER A 1 76 ? 0.824 -13.109 24.109 1.00 37.88 76 SER A CA 1
ATOM 574 C C . SER A 1 76 ? 0.569 -12.887 22.615 1.00 37.88 76 SER A C 1
ATOM 576 O O . SER A 1 76 ? -0.357 -13.425 22.022 1.00 37.88 76 SER A O 1
ATOM 578 N N . GLY A 1 77 ? 1.445 -12.110 21.973 1.00 39.81 77 GLY A N 1
ATOM 579 C CA . GLY A 1 77 ? 1.516 -11.962 20.510 1.00 39.81 77 GLY A CA 1
ATOM 580 C C . GLY A 1 77 ? 2.012 -13.211 19.758 1.00 39.81 77 GLY A C 1
ATOM 581 O O . GLY A 1 77 ? 2.641 -13.086 18.712 1.00 39.81 77 GLY A O 1
ATOM 582 N N . ALA A 1 78 ? 1.776 -14.417 20.272 1.00 29.72 78 ALA A N 1
ATOM 583 C CA . ALA A 1 78 ? 2.188 -15.669 19.648 1.00 29.72 78 ALA A CA 1
ATOM 584 C C . ALA A 1 78 ? 1.111 -16.734 19.868 1.00 29.72 78 ALA A C 1
ATOM 586 O O . ALA A 1 78 ? 0.597 -16.895 20.972 1.00 29.72 78 ALA A O 1
ATOM 587 N N . GLY A 1 79 ? 0.757 -17.442 18.794 1.00 36.41 79 GLY A N 1
ATOM 588 C CA . GLY A 1 79 ? -0.297 -18.447 18.798 1.00 36.41 79 GLY A CA 1
ATOM 589 C C . GLY A 1 79 ? -0.131 -19.524 19.875 1.00 36.41 79 GLY A C 1
ATOM 590 O O . GLY A 1 79 ? 0.975 -19.954 20.179 1.00 36.41 79 GLY A O 1
ATOM 591 N N . ALA A 1 80 ? -1.282 -19.977 20.376 1.00 40.78 80 ALA A N 1
ATOM 592 C CA . ALA A 1 80 ? -1.499 -21.193 21.158 1.00 40.78 80 ALA A CA 1
ATOM 593 C C . ALA A 1 80 ? -0.604 -21.387 22.404 1.00 40.78 80 ALA A C 1
ATOM 595 O O . ALA A 1 80 ? 0.442 -22.028 22.353 1.00 40.78 80 ALA A O 1
ATOM 596 N N . GLY A 1 81 ? -1.110 -20.966 23.569 1.00 34.56 81 GLY A N 1
ATOM 597 C CA . GLY A 1 81 ? -0.581 -21.383 24.870 1.00 34.56 81 GLY A CA 1
ATOM 598 C C . GLY A 1 81 ? -1.516 -21.021 26.027 1.00 34.56 81 GLY A C 1
ATOM 599 O O . GLY A 1 81 ? -1.629 -19.853 26.358 1.00 34.56 81 GLY A O 1
ATOM 600 N N . ALA A 1 82 ? -2.192 -22.033 26.588 1.00 39.78 82 ALA A N 1
ATOM 601 C CA . ALA A 1 82 ? -2.931 -22.081 27.863 1.00 39.78 82 ALA A CA 1
ATOM 602 C C . ALA A 1 82 ? -3.499 -20.750 28.410 1.00 39.78 82 ALA A C 1
ATOM 604 O O . ALA A 1 82 ? -2.802 -19.984 29.070 1.00 39.78 82 ALA A O 1
ATOM 605 N N . GLY A 1 83 ? -4.800 -20.533 28.182 1.00 52.78 83 GLY A N 1
ATOM 606 C CA . GLY A 1 83 ? -5.533 -19.341 28.604 1.00 52.78 83 GLY A CA 1
ATOM 607 C C . GLY A 1 83 ? -5.372 -19.034 30.090 1.00 52.78 83 GLY A C 1
ATOM 608 O O . GLY A 1 83 ? -5.653 -19.881 30.940 1.00 52.78 83 GLY A O 1
ATOM 609 N N . ALA A 1 84 ? -4.934 -17.807 30.383 1.00 63.69 84 ALA A N 1
ATOM 610 C CA . ALA A 1 84 ? -4.994 -17.248 31.721 1.00 63.69 84 ALA A CA 1
ATOM 611 C C . ALA A 1 84 ? -6.420 -17.425 32.258 1.00 63.69 84 ALA A C 1
ATOM 613 O O . ALA A 1 84 ? -7.401 -17.044 31.609 1.00 63.69 84 ALA A O 1
ATOM 614 N N . PHE A 1 85 ? -6.520 -18.071 33.411 1.00 74.75 85 PHE A N 1
ATOM 615 C CA . PHE A 1 85 ? -7.771 -18.246 34.118 1.00 74.75 85 PHE A CA 1
ATOM 616 C C . PHE A 1 85 ? -7.540 -17.938 35.586 1.00 74.75 85 PHE A C 1
ATOM 618 O O . PHE A 1 85 ? -6.476 -18.224 36.135 1.00 74.75 85 PHE A O 1
ATOM 625 N N . GLU A 1 86 ? -8.563 -17.391 36.217 1.00 85.50 86 GLU A N 1
ATOM 626 C CA . GLU A 1 86 ? -8.559 -17.104 37.639 1.00 85.50 86 GLU A CA 1
ATOM 627 C C . GLU A 1 86 ? -9.850 -17.630 38.257 1.00 85.50 86 GLU A C 1
ATOM 629 O O . GLU A 1 86 ? -10.884 -17.756 37.593 1.00 85.50 86 GLU A O 1
ATOM 634 N N . THR A 1 87 ? -9.778 -18.010 39.526 1.00 87.56 87 THR A N 1
ATOM 635 C CA . THR A 1 87 ? -10.926 -18.515 40.273 1.00 87.56 87 THR A CA 1
ATOM 636 C C . THR A 1 87 ? -11.149 -17.646 41.490 1.00 87.56 87 THR A C 1
ATOM 638 O O . THR A 1 87 ? -10.270 -17.544 42.346 1.00 87.56 87 THR A O 1
ATOM 641 N N . VAL A 1 88 ? -12.343 -17.076 41.596 1.00 89.38 88 VAL A N 1
ATOM 642 C CA . VAL A 1 88 ? -12.737 -16.246 42.732 1.00 89.38 88 VAL A CA 1
ATOM 643 C C . VAL A 1 88 ? -13.839 -16.948 43.502 1.00 89.38 88 VAL A C 1
ATOM 645 O O . VAL A 1 88 ? -14.851 -17.358 42.937 1.00 89.38 88 VAL A O 1
ATOM 648 N N . VAL A 1 89 ? -13.639 -17.094 44.808 1.00 88.50 89 VAL A N 1
ATOM 649 C CA . VAL A 1 89 ? -14.647 -17.648 45.712 1.00 88.50 89 VAL A CA 1
ATOM 650 C C . VAL A 1 89 ? -15.458 -16.499 46.287 1.00 88.50 89 VAL A C 1
ATOM 652 O O . VAL A 1 89 ? -14.899 -15.595 46.903 1.00 88.50 89 VAL A O 1
ATOM 655 N N . VAL A 1 90 ? -16.774 -16.555 46.105 1.00 86.31 90 VAL A N 1
ATOM 656 C CA . VAL A 1 90 ? -17.716 -15.581 46.662 1.00 86.31 90 VAL A CA 1
ATOM 657 C C . VAL A 1 90 ? -18.451 -16.217 47.835 1.00 86.31 90 VAL A C 1
ATOM 659 O O . VAL A 1 90 ? -19.035 -17.301 47.702 1.00 86.31 90 VAL A O 1
ATOM 662 N N . GLY A 1 91 ? -18.423 -15.550 48.992 1.00 84.50 91 GLY A N 1
ATOM 663 C CA . GLY A 1 91 ? -19.257 -15.910 50.135 1.00 84.50 91 GLY A CA 1
ATOM 664 C C . GLY A 1 91 ? -20.743 -15.806 49.789 1.00 84.50 91 GLY A C 1
ATOM 665 O O . GLY A 1 91 ? -21.199 -14.834 49.203 1.00 84.50 91 GLY A O 1
ATOM 666 N N . MET A 1 92 ? -21.532 -16.818 50.127 1.00 83.50 92 MET A N 1
ATOM 667 C CA . MET A 1 92 ? -22.962 -16.833 49.799 1.00 83.50 92 MET A CA 1
ATOM 668 C C . MET A 1 92 ? -23.839 -16.777 51.044 1.00 83.50 92 MET A C 1
ATOM 670 O O . MET A 1 92 ? -24.978 -16.317 50.966 1.00 83.50 92 MET A O 1
ATOM 674 N N . LYS A 1 93 ? -23.332 -17.219 52.202 1.00 81.31 93 LYS A N 1
ATOM 675 C CA . LYS A 1 93 ? -24.069 -17.215 53.470 1.00 81.31 93 LYS A CA 1
ATOM 676 C C . LYS A 1 93 ? -23.255 -16.605 54.611 1.00 81.31 93 LYS A C 1
ATOM 678 O O . LYS A 1 93 ? -22.056 -16.869 54.717 1.00 81.31 93 LYS A O 1
ATOM 683 N N . PRO A 1 94 ? -23.911 -15.878 55.533 1.00 74.50 94 PRO A N 1
ATOM 684 C CA . PRO A 1 94 ? -23.293 -15.522 56.801 1.00 74.50 94 PRO A CA 1
ATOM 685 C C . PRO A 1 94 ? -22.982 -16.786 57.619 1.00 74.50 94 PRO A C 1
ATOM 687 O O . PRO A 1 94 ? -23.673 -17.800 57.510 1.00 74.50 94 PRO A O 1
ATOM 690 N N . GLY A 1 95 ? -21.929 -16.726 58.442 1.00 71.38 95 GLY A N 1
ATOM 691 C CA . GLY A 1 95 ? -21.579 -17.817 59.358 1.00 71.38 95 GLY A CA 1
ATOM 692 C C . GLY A 1 95 ? -22.725 -18.161 60.319 1.00 71.38 95 GLY A C 1
ATOM 693 O O . GLY A 1 95 ? -23.595 -17.333 60.581 1.00 71.38 95 GLY A O 1
ATOM 694 N N . SER A 1 96 ? -22.732 -19.384 60.854 1.00 64.75 96 SER A N 1
ATOM 695 C CA . SER A 1 96 ? -23.836 -19.897 61.677 1.00 64.75 96 SER A CA 1
ATOM 696 C C . SER A 1 96 ? -23.372 -20.526 62.991 1.00 64.75 96 SER A C 1
ATOM 698 O O . SER A 1 96 ? -22.243 -21.006 63.105 1.00 64.75 96 SER A O 1
ATOM 700 N N . ILE A 1 97 ? -24.282 -20.593 63.969 1.00 59.97 97 ILE A N 1
ATOM 701 C CA . ILE A 1 97 ? -24.084 -21.349 65.214 1.00 59.97 97 ILE A CA 1
ATOM 702 C C . ILE A 1 97 ? -24.367 -22.841 64.937 1.00 59.97 97 ILE A C 1
ATOM 704 O O . ILE A 1 97 ? -25.417 -23.137 64.367 1.00 59.97 97 ILE A O 1
ATOM 708 N N . PRO A 1 98 ? -23.510 -23.796 65.351 1.00 51.22 98 PRO A N 1
ATOM 709 C CA . PRO A 1 98 ? -23.568 -25.190 64.884 1.00 51.22 98 PRO A CA 1
ATOM 710 C C . PRO A 1 98 ? -24.808 -26.056 65.203 1.00 51.22 98 PRO A C 1
ATOM 712 O O . PRO A 1 98 ? -24.748 -27.246 64.916 1.00 51.22 98 PRO A O 1
ATOM 715 N N . GLN A 1 99 ? -25.905 -25.572 65.805 1.00 51.62 99 GLN A N 1
ATOM 716 C CA . GLN A 1 99 ? -26.955 -26.479 66.329 1.00 51.62 99 GLN A CA 1
ATOM 717 C C . GLN A 1 99 ? -28.429 -26.039 66.202 1.00 51.62 99 GLN A C 1
ATOM 719 O O . GLN A 1 99 ? -29.300 -26.852 66.502 1.00 51.62 99 GLN A O 1
ATOM 724 N N . LEU A 1 100 ? -28.767 -24.826 65.742 1.00 53.16 100 LEU A N 1
ATOM 725 C CA . LEU A 1 100 ? -30.172 -24.371 65.669 1.00 53.16 100 LEU A CA 1
ATOM 726 C C . LEU A 1 100 ? -30.451 -23.593 64.372 1.00 53.16 100 LEU A C 1
ATOM 728 O O . LEU A 1 100 ? -29.821 -22.578 64.088 1.00 53.16 100 LEU A O 1
ATOM 732 N N . GLY A 1 101 ? -31.396 -24.100 63.577 1.00 49.16 101 GLY A N 1
ATOM 733 C CA . GLY A 1 101 ? -31.633 -23.727 62.179 1.00 49.16 101 GLY A CA 1
ATOM 734 C C . GLY A 1 101 ? -32.458 -22.464 61.925 1.00 49.16 101 GLY A C 1
ATOM 735 O O . GLY A 1 101 ? -33.429 -22.524 61.176 1.00 49.16 101 GLY A O 1
ATOM 736 N N . ILE A 1 102 ? -32.072 -21.317 62.492 1.00 51.12 102 ILE A N 1
ATOM 737 C CA . ILE A 1 102 ? -32.518 -20.019 61.956 1.00 51.12 102 ILE A CA 1
ATOM 738 C C . ILE A 1 102 ? -31.432 -19.538 60.995 1.00 51.12 102 ILE A C 1
ATOM 740 O O . ILE A 1 102 ? -30.416 -18.985 61.408 1.00 51.12 102 ILE A O 1
ATOM 744 N N . PHE A 1 103 ? -31.624 -19.814 59.707 1.00 54.94 103 PHE A N 1
ATOM 745 C CA . PHE A 1 103 ? -30.680 -19.454 58.653 1.00 54.94 103 PHE A CA 1
ATOM 746 C C . PHE A 1 103 ? -31.178 -18.210 57.926 1.00 54.94 103 PHE A C 1
ATOM 748 O O . PHE A 1 103 ? -32.272 -18.241 57.363 1.00 54.94 103 PHE A O 1
ATOM 755 N N . ALA A 1 104 ? -30.370 -17.149 57.861 1.00 54.47 104 ALA A N 1
ATOM 756 C CA . ALA A 1 104 ? -30.501 -16.200 56.756 1.00 54.47 104 ALA A CA 1
ATOM 757 C C . ALA A 1 104 ? -30.403 -16.995 55.446 1.00 54.47 104 ALA A C 1
ATOM 759 O O . ALA A 1 104 ? -29.549 -17.881 55.333 1.00 54.47 104 ALA A O 1
ATOM 760 N N . SER A 1 105 ? -31.269 -16.723 54.463 1.00 57.16 105 SER A N 1
ATOM 761 C CA . SER A 1 105 ? -31.321 -17.520 53.226 1.00 57.16 105 SER A CA 1
ATOM 762 C C . SER A 1 105 ? -30.032 -17.437 52.394 1.00 57.16 105 SER A C 1
ATOM 764 O O . SER A 1 105 ? -29.869 -18.197 51.440 1.00 57.16 105 SER A O 1
ATOM 766 N N . GLY A 1 106 ? -29.099 -16.559 52.777 1.00 65.69 106 GLY A N 1
ATOM 767 C CA . GLY A 1 106 ? -27.909 -16.223 52.007 1.00 65.69 106 GLY A CA 1
ATOM 768 C C . GLY A 1 106 ? -28.235 -15.228 50.902 1.00 65.69 106 GLY A C 1
ATOM 769 O O . GLY A 1 106 ? -29.347 -14.707 50.832 1.00 65.69 106 GLY A O 1
ATOM 770 N N . GLY A 1 107 ? -27.256 -14.946 50.052 1.00 81.81 107 GLY A N 1
ATOM 771 C CA . GLY A 1 107 ? -27.464 -14.186 48.828 1.00 81.81 107 GLY A CA 1
ATOM 772 C C . GLY A 1 107 ? -27.759 -15.072 47.620 1.00 81.81 107 GLY A C 1
ATOM 773 O O . GLY A 1 107 ? -27.558 -16.288 47.640 1.00 81.81 107 GLY A O 1
ATOM 774 N N . ILE A 1 108 ? -28.228 -14.440 46.549 1.00 87.12 108 ILE A N 1
ATOM 775 C CA . ILE A 1 108 ? -28.379 -15.049 45.227 1.00 87.12 108 ILE A CA 1
ATOM 776 C C . ILE A 1 108 ? -27.341 -14.413 44.311 1.00 87.12 108 ILE A C 1
ATOM 778 O O . ILE A 1 108 ? -27.342 -13.194 44.157 1.00 87.12 108 ILE A O 1
ATOM 782 N N . LEU A 1 109 ? -26.497 -15.237 43.692 1.00 89.50 109 LEU A N 1
ATOM 783 C CA . LEU A 1 109 ? -25.528 -14.811 42.687 1.00 89.50 109 LEU A CA 1
ATOM 784 C C . LEU A 1 109 ? -26.088 -15.141 41.303 1.00 89.50 109 LEU A C 1
ATOM 786 O O . LEU A 1 109 ? -26.568 -16.253 41.055 1.00 89.50 109 LEU A O 1
ATOM 790 N N . ARG A 1 110 ? -26.051 -14.161 40.410 1.00 90.31 110 ARG A N 1
ATOM 791 C CA . ARG A 1 110 ? -26.608 -14.235 39.064 1.00 90.31 110 ARG A CA 1
ATOM 792 C C . ARG A 1 110 ? -25.551 -13.790 38.077 1.00 90.31 110 ARG A C 1
ATOM 794 O O . ARG A 1 110 ? -24.948 -12.742 38.259 1.00 90.31 110 ARG A O 1
ATOM 801 N N . PHE A 1 111 ? -25.354 -14.571 37.031 1.00 91.00 111 PHE A N 1
ATOM 802 C CA . PHE A 1 111 ? -24.608 -14.142 35.862 1.00 91.00 111 PHE A CA 1
ATOM 803 C C . PHE A 1 111 ? -25.586 -14.011 34.703 1.00 91.00 111 PHE A C 1
ATOM 805 O O . PHE A 1 111 ? -26.277 -14.978 34.375 1.00 91.00 111 PHE A O 1
ATOM 812 N N . PHE A 1 112 ? -25.641 -12.824 34.109 1.00 86.31 112 PHE A N 1
ATOM 813 C CA . PHE A 1 112 ? -26.400 -12.543 32.901 1.00 86.31 112 PHE A CA 1
ATOM 814 C C . PHE A 1 112 ? -25.432 -12.425 31.735 1.00 86.31 112 PHE A C 1
ATOM 816 O O . PHE A 1 112 ? -24.509 -11.613 31.768 1.00 86.31 112 PHE A O 1
ATOM 823 N N . ASN A 1 113 ? -25.652 -13.229 30.699 1.00 80.06 113 ASN A N 1
ATOM 824 C CA . ASN A 1 113 ? -24.859 -13.144 29.483 1.00 80.06 113 ASN A CA 1
ATOM 825 C C . ASN A 1 113 ? -25.335 -12.009 28.560 1.00 80.06 113 ASN A C 1
ATOM 827 O O . ASN A 1 113 ? -26.369 -11.373 28.785 1.00 80.06 113 ASN A O 1
ATOM 831 N N . SER A 1 114 ? -24.599 -11.817 27.467 1.00 67.69 114 SER A N 1
ATOM 832 C CA . SER A 1 114 ? -24.815 -10.769 26.465 1.00 67.69 114 SER A CA 1
ATOM 833 C C . SER A 1 114 ? -26.220 -10.678 25.857 1.00 67.69 114 SER A C 1
ATOM 835 O O . SER A 1 114 ? -26.627 -9.613 25.401 1.00 67.69 114 SER A O 1
ATOM 837 N N . SER A 1 115 ? -26.987 -11.771 25.854 1.00 65.56 115 SER A N 1
ATOM 838 C CA . SER A 1 115 ? -28.330 -11.822 25.256 1.00 65.56 115 SER A CA 1
ATOM 839 C C . SER A 1 115 ? -29.463 -11.546 26.247 1.00 65.56 115 SER A C 1
ATOM 841 O O . SER A 1 115 ? -30.578 -11.269 25.813 1.00 65.56 115 SER A O 1
ATOM 843 N N . ASN A 1 116 ? -29.199 -11.608 27.557 1.00 65.19 116 ASN A N 1
ATOM 844 C CA . ASN A 1 116 ? -30.224 -11.490 28.603 1.00 65.19 116 ASN A CA 1
ATOM 845 C C . ASN A 1 116 ? -29.926 -10.406 29.648 1.00 65.19 116 ASN A C 1
ATOM 847 O O . ASN A 1 116 ? -30.688 -10.266 30.603 1.00 65.19 116 ASN A O 1
ATOM 851 N N . SER A 1 117 ? -28.814 -9.681 29.511 1.00 72.50 117 SER A N 1
ATOM 852 C CA . SER A 1 117 ? -28.448 -8.623 30.448 1.00 72.50 117 SER A CA 1
ATOM 853 C C . SER A 1 117 ? -29.143 -7.303 30.111 1.00 72.50 117 SER A C 1
ATOM 855 O O . SER A 1 117 ? -29.211 -6.897 28.950 1.00 72.50 117 SER A O 1
ATOM 857 N N . THR A 1 118 ? -29.631 -6.618 31.144 1.00 77.56 118 THR A N 1
ATOM 858 C CA . THR A 1 118 ? -30.053 -5.210 31.075 1.00 77.56 118 THR A CA 1
ATOM 859 C C . THR A 1 118 ? -28.860 -4.252 31.083 1.00 77.56 118 THR A C 1
ATOM 861 O O . THR A 1 118 ? -29.028 -3.079 30.765 1.00 77.56 118 THR A O 1
ATOM 864 N N . GLU A 1 119 ? -27.663 -4.751 31.410 1.00 88.56 119 GLU A N 1
ATOM 865 C CA . GLU A 1 119 ? -26.408 -4.005 31.420 1.00 88.56 119 GLU A CA 1
ATOM 866 C C . GLU A 1 119 ? -25.711 -4.126 30.053 1.00 88.56 119 GLU A C 1
ATOM 868 O O . GLU A 1 119 ? -25.135 -5.163 29.704 1.00 88.56 119 GLU A O 1
ATOM 873 N N . LYS A 1 120 ? -25.740 -3.047 29.263 1.00 90.69 120 LYS A N 1
ATOM 874 C CA . LYS A 1 120 ? -25.116 -2.974 27.929 1.00 90.69 120 LYS A CA 1
ATOM 875 C C . LYS A 1 120 ? -24.363 -1.659 27.744 1.00 90.69 120 LYS A C 1
ATOM 877 O O . LYS A 1 120 ? -24.853 -0.599 28.117 1.00 90.69 120 LYS A O 1
ATOM 882 N N . PHE A 1 121 ? -23.203 -1.735 27.108 1.00 91.38 121 PHE A N 1
ATOM 883 C CA . PHE A 1 121 ? -22.379 -0.599 26.718 1.00 91.38 121 PHE A CA 1
ATOM 884 C C . PHE A 1 121 ? -22.328 -0.504 25.195 1.00 91.38 121 PHE A C 1
ATOM 886 O O . PHE A 1 121 ? -22.179 -1.513 24.501 1.00 91.38 121 PHE A O 1
ATOM 893 N N . GLU A 1 122 ? -22.465 0.706 24.668 1.00 91.88 122 GLU A N 1
ATOM 894 C CA . GLU A 1 122 ? -22.299 1.004 23.249 1.00 91.88 122 GLU A CA 1
ATOM 895 C C . GLU A 1 122 ? -21.492 2.297 23.082 1.00 91.88 122 GLU A C 1
ATOM 897 O O . GLU A 1 122 ? -21.864 3.340 23.620 1.00 91.88 122 GLU A O 1
ATOM 902 N N . CYS A 1 123 ? -20.406 2.233 22.310 1.00 91.88 123 CYS A N 1
ATOM 903 C CA . CYS A 1 123 ? -19.603 3.389 21.917 1.00 91.88 123 CYS A CA 1
ATOM 904 C C . CYS A 1 123 ? -19.916 3.761 20.465 1.00 91.88 123 CYS A C 1
ATOM 906 O O . CYS A 1 123 ? -19.865 2.905 19.579 1.00 91.88 123 CYS A O 1
ATOM 908 N N . VAL A 1 124 ? -20.247 5.029 20.221 1.00 90.00 124 VAL A N 1
ATOM 909 C CA . VAL A 1 124 ? -20.713 5.524 18.921 1.00 90.00 124 VAL A CA 1
ATOM 910 C C . VAL A 1 124 ? -19.928 6.768 18.517 1.00 90.00 124 VAL A C 1
ATOM 912 O O . VAL A 1 124 ? -19.847 7.718 19.295 1.00 90.00 124 VAL A O 1
ATOM 915 N N . ALA A 1 125 ? -19.430 6.811 17.282 1.00 87.62 125 ALA A N 1
ATOM 916 C CA . ALA A 1 125 ? -18.719 7.960 16.711 1.00 87.62 125 ALA A CA 1
ATOM 917 C C . ALA A 1 125 ? -19.654 9.056 16.156 1.00 87.62 125 ALA A C 1
ATOM 919 O O . ALA A 1 125 ? -19.431 9.573 15.066 1.00 87.62 125 ALA A O 1
ATOM 920 N N . CYS A 1 126 ? -20.747 9.397 16.849 1.00 81.25 126 CYS A N 1
ATOM 921 C CA . CYS A 1 126 ? -21.644 10.484 16.432 1.00 81.25 126 CYS A CA 1
ATOM 922 C C . CYS A 1 126 ? -22.367 11.138 17.622 1.00 81.25 126 CYS A C 1
ATOM 924 O O . CYS A 1 126 ? -22.371 10.598 18.729 1.00 81.25 126 CYS A O 1
ATOM 926 N N . SER A 1 127 ? -22.995 12.299 17.403 1.00 76.44 127 SER A N 1
ATOM 927 C CA . SER A 1 127 ? -23.840 12.987 18.397 1.00 76.44 127 SER A CA 1
ATOM 928 C C . SER A 1 127 ? -25.247 12.345 18.510 1.00 76.44 127 SER A C 1
ATOM 930 O O . SER A 1 127 ? -25.676 11.686 17.559 1.00 76.44 127 SER A O 1
ATOM 932 N N . PRO A 1 128 ? -25.995 12.499 19.632 1.00 66.31 128 PRO A N 1
ATOM 933 C CA . PRO A 1 128 ? -27.294 11.840 19.826 1.00 66.31 128 PRO A CA 1
ATOM 934 C C . PRO A 1 128 ? -28.547 12.552 19.301 1.00 66.31 128 PRO A C 1
ATOM 936 O O . PRO A 1 128 ? -29.589 11.902 19.221 1.00 66.31 128 PRO A O 1
ATOM 939 N N . GLU A 1 129 ? -28.521 13.861 19.019 1.00 57.53 129 GLU A N 1
ATOM 940 C CA . GLU A 1 129 ? -29.743 14.660 18.744 1.00 57.53 129 GLU A CA 1
ATOM 941 C C . GLU A 1 129 ? -30.362 14.424 17.354 1.00 57.53 129 GLU A C 1
ATOM 943 O O . GLU A 1 129 ? -31.274 15.121 16.911 1.00 57.53 129 GLU A O 1
ATOM 948 N N . GLU A 1 130 ? -29.901 13.403 16.649 1.00 48.72 130 GLU A N 1
ATOM 949 C CA . GLU A 1 130 ? -29.963 13.361 15.206 1.00 48.72 130 GLU A CA 1
ATOM 950 C C . GLU A 1 130 ? -30.489 11.997 14.747 1.00 48.72 130 GLU A C 1
ATOM 952 O O . GLU A 1 130 ? -29.840 10.962 14.887 1.00 48.72 130 GLU A O 1
ATOM 957 N N . LYS A 1 131 ? -31.726 11.963 14.228 1.00 44.03 131 LYS A N 1
ATOM 958 C CA . LYS A 1 131 ? -32.282 10.745 13.622 1.00 44.03 131 LYS A CA 1
ATOM 959 C C . LYS A 1 131 ? -31.401 10.358 12.431 1.00 44.03 131 LYS A C 1
ATOM 961 O O . LYS A 1 131 ? -31.419 11.044 11.409 1.00 44.03 131 LYS A O 1
ATOM 966 N N . ALA A 1 132 ? -30.663 9.258 12.557 1.00 46.53 132 ALA A N 1
ATOM 967 C CA . ALA A 1 132 ? -29.954 8.655 11.439 1.00 46.53 132 ALA A CA 1
ATOM 968 C C . ALA A 1 132 ? -30.979 8.227 10.378 1.00 46.53 132 ALA A C 1
ATOM 970 O O . ALA A 1 132 ? -31.820 7.352 10.608 1.00 46.53 132 ALA A O 1
ATOM 971 N N . THR A 1 133 ? -30.951 8.872 9.218 1.00 48.47 133 THR A N 1
ATOM 972 C CA . THR A 1 133 ? -31.618 8.362 8.023 1.00 48.47 133 THR A CA 1
ATOM 973 C C . THR A 1 133 ? -30.719 7.273 7.456 1.00 48.47 133 THR A C 1
ATOM 975 O O . THR A 1 133 ? -29.697 7.582 6.854 1.00 48.47 133 THR A O 1
ATOM 978 N N . ASN A 1 134 ? -31.075 6.002 7.668 1.00 48.31 134 ASN A N 1
ATOM 979 C CA . ASN A 1 134 ? -30.393 4.867 7.040 1.00 48.31 134 ASN A CA 1
ATOM 980 C C . ASN A 1 134 ? -30.620 4.935 5.522 1.00 48.31 134 ASN A C 1
ATOM 982 O O . ASN A 1 134 ? -31.594 4.390 5.005 1.00 48.31 134 ASN A O 1
ATOM 986 N N . LEU A 1 135 ? -29.751 5.649 4.812 1.00 51.12 135 LEU A N 1
ATOM 987 C CA . LEU A 1 135 ? -29.694 5.647 3.357 1.00 51.12 135 LEU A CA 1
ATOM 988 C C . LEU A 1 135 ? -28.574 4.691 2.950 1.00 51.12 135 LEU A C 1
ATOM 990 O O . LEU A 1 135 ? -27.398 5.041 2.950 1.00 51.12 135 LEU A O 1
ATOM 994 N N . SER A 1 136 ? -28.957 3.458 2.618 1.00 46.00 136 SER A N 1
ATOM 995 C CA . SER A 1 136 ? -28.062 2.480 2.008 1.00 46.00 136 SER A CA 1
ATOM 996 C C . SER A 1 136 ? -27.803 2.880 0.554 1.00 46.00 136 SER A C 1
ATOM 998 O O . SER A 1 136 ? -28.645 2.657 -0.318 1.00 46.00 136 SER A O 1
ATOM 1000 N N . GLY A 1 137 ? -26.654 3.493 0.294 1.00 48.75 137 GLY A N 1
ATOM 1001 C CA . GLY A 1 137 ? -26.089 3.637 -1.042 1.00 48.75 137 GLY A CA 1
ATOM 1002 C C . GLY A 1 137 ? -24.785 2.855 -1.106 1.00 48.75 137 GLY A C 1
ATOM 1003 O O . GLY A 1 137 ? -23.983 2.951 -0.185 1.00 48.75 137 GLY A O 1
ATOM 1004 N N . ASN A 1 138 ? -24.580 2.085 -2.174 1.00 48.75 138 ASN A N 1
ATOM 1005 C CA . ASN A 1 138 ? -23.259 1.565 -2.505 1.00 48.75 138 ASN A CA 1
ATOM 1006 C C . ASN A 1 138 ? -22.543 2.658 -3.290 1.00 48.75 138 ASN A C 1
ATOM 1008 O O . ASN A 1 138 ? -22.931 2.939 -4.425 1.00 48.75 138 ASN A O 1
ATOM 1012 N N . TYR A 1 139 ? -21.525 3.275 -2.703 1.00 52.91 139 TYR A N 1
ATOM 1013 C CA . TYR A 1 139 ? -20.604 4.100 -3.469 1.00 52.91 139 TYR A CA 1
ATOM 1014 C C . TYR A 1 139 ? -19.248 3.404 -3.491 1.00 52.91 139 TYR A C 1
ATOM 1016 O O . TYR A 1 139 ? -18.587 3.233 -2.470 1.00 52.91 139 TYR A O 1
ATOM 1024 N N . SER A 1 140 ? -18.878 2.931 -4.676 1.00 54.25 140 SER A N 1
ATOM 1025 C CA . SER A 1 140 ? -17.576 2.346 -4.962 1.00 54.25 140 SER A CA 1
ATOM 1026 C C . SER A 1 140 ? -16.667 3.451 -5.473 1.00 54.25 140 SER A C 1
ATOM 1028 O O . SER A 1 140 ? -16.903 3.990 -6.559 1.00 54.25 140 SER A O 1
ATOM 1030 N N . TRP A 1 141 ? -15.618 3.788 -4.733 1.00 55.66 141 TRP A N 1
ATOM 1031 C CA . TRP A 1 141 ? -14.588 4.648 -5.300 1.00 55.66 141 TRP A CA 1
ATOM 1032 C C . TRP A 1 141 ? -13.710 3.832 -6.251 1.00 55.66 141 TRP A C 1
ATOM 1034 O O . TRP A 1 141 ? -12.959 2.978 -5.802 1.00 55.66 141 TRP A O 1
ATOM 1044 N N . LEU A 1 142 ? -13.828 4.067 -7.560 1.00 56.59 142 LEU A N 1
ATOM 1045 C CA . LEU A 1 142 ? -13.007 3.419 -8.582 1.00 56.59 142 LEU A CA 1
ATOM 1046 C C . LEU A 1 142 ? -11.841 4.332 -8.958 1.00 56.59 142 LEU A C 1
ATOM 1048 O O . LEU A 1 142 ? -12.043 5.393 -9.556 1.00 56.59 142 LEU A O 1
ATOM 1052 N N . TRP A 1 143 ? -10.615 3.893 -8.675 1.00 57.94 143 TRP A N 1
ATOM 1053 C CA . TRP A 1 143 ? -9.447 4.493 -9.311 1.00 57.94 143 TRP A CA 1
ATOM 1054 C C . TRP A 1 143 ? -9.463 4.199 -10.816 1.00 57.94 143 TRP A C 1
ATOM 1056 O O . TRP A 1 143 ? -9.028 3.133 -11.245 1.00 57.94 143 TRP A O 1
ATOM 1066 N N . ASN A 1 144 ? -9.946 5.156 -11.611 1.00 56.16 144 ASN A N 1
ATOM 1067 C CA . ASN A 1 144 ? -9.907 5.111 -13.079 1.00 56.16 144 ASN A CA 1
ATOM 1068 C C . ASN A 1 144 ? -9.055 6.245 -13.681 1.00 56.16 144 ASN A C 1
ATOM 1070 O O . ASN A 1 144 ? -8.962 6.358 -14.902 1.00 56.16 144 ASN A O 1
ATOM 1074 N N . ASN A 1 145 ? -8.460 7.113 -12.849 1.00 63.91 145 ASN A N 1
ATOM 1075 C CA . ASN A 1 145 ? -7.717 8.287 -13.303 1.00 63.91 145 ASN A CA 1
ATOM 1076 C C . ASN A 1 145 ? -6.229 8.203 -12.899 1.00 63.91 145 ASN A C 1
ATOM 1078 O O . ASN A 1 145 ? -5.927 8.241 -11.707 1.00 63.91 145 ASN A O 1
ATOM 1082 N N . PRO A 1 146 ? -5.284 8.166 -13.858 1.00 56.28 146 PRO A N 1
ATOM 1083 C CA . PRO A 1 146 ? -3.846 8.077 -13.586 1.00 56.28 146 PRO A CA 1
ATOM 1084 C C . PRO A 1 146 ? -3.238 9.296 -12.853 1.00 56.28 146 PRO A C 1
ATOM 1086 O O . PRO A 1 146 ? -2.059 9.269 -12.505 1.00 56.28 146 PRO A O 1
ATOM 1089 N N . TYR A 1 147 ? -4.012 10.354 -12.583 1.00 64.88 147 TYR A N 1
ATOM 1090 C CA . TYR A 1 147 ? -3.554 11.567 -11.888 1.00 64.88 147 TYR A CA 1
ATOM 1091 C C . TYR A 1 147 ? -4.100 11.741 -10.458 1.00 64.88 147 TYR A C 1
ATOM 1093 O O . TYR A 1 147 ? -3.893 12.793 -9.848 1.00 64.88 147 TYR A O 1
ATOM 1101 N N . ASP A 1 148 ? -4.792 10.747 -9.900 1.00 75.00 148 ASP A N 1
ATOM 1102 C CA . ASP A 1 148 ? -5.499 10.887 -8.617 1.00 75.00 148 ASP A CA 1
ATOM 1103 C C . ASP A 1 148 ? -4.646 10.560 -7.366 1.00 75.00 148 ASP A C 1
ATOM 1105 O O . ASP A 1 148 ? -5.146 10.085 -6.352 1.00 75.00 148 ASP A O 1
ATOM 1109 N N . TYR A 1 149 ? -3.322 10.767 -7.410 1.00 86.56 149 TYR A N 1
ATOM 1110 C CA . TYR A 1 149 ? -2.412 10.415 -6.302 1.00 86.56 149 TYR A CA 1
ATOM 1111 C C . TYR A 1 149 ? -1.961 11.642 -5.508 1.00 86.56 149 TYR A C 1
ATOM 1113 O O . TYR A 1 149 ? -1.877 12.747 -6.045 1.00 86.56 149 TYR A O 1
ATOM 1121 N N . GLU A 1 150 ? -1.643 11.434 -4.232 1.00 88.94 150 GLU A N 1
ATOM 1122 C CA . GLU A 1 150 ? -1.003 12.441 -3.381 1.00 88.94 150 GLU A CA 1
ATOM 1123 C C . GLU A 1 150 ? 0.520 12.338 -3.483 1.00 88.94 150 GLU A C 1
ATOM 1125 O O . GLU A 1 150 ? 1.215 13.327 -3.705 1.00 88.94 150 GLU A O 1
ATOM 1130 N N . ASN A 1 151 ? 1.052 11.121 -3.347 1.00 92.50 151 ASN A N 1
ATOM 1131 C CA . ASN A 1 151 ? 2.488 10.885 -3.310 1.00 92.50 151 ASN A CA 1
ATOM 1132 C C . ASN A 1 151 ? 2.848 9.556 -3.983 1.00 92.50 151 ASN A C 1
ATOM 1134 O O . ASN A 1 151 ? 2.069 8.604 -3.968 1.00 92.50 151 ASN A O 1
ATOM 1138 N N . LYS A 1 152 ? 4.042 9.477 -4.569 1.00 93.44 152 LYS A N 1
ATOM 1139 C CA . LYS A 1 152 ? 4.570 8.254 -5.174 1.00 93.44 152 LYS A CA 1
ATOM 1140 C C . LYS A 1 152 ? 6.091 8.194 -5.073 1.00 93.44 152 LYS A C 1
ATOM 1142 O O . LYS A 1 152 ? 6.761 9.222 -5.098 1.00 93.44 152 LYS A O 1
ATOM 1147 N N . SER A 1 153 ? 6.641 6.986 -5.036 1.00 95.12 153 SER A N 1
ATOM 1148 C CA . SER A 1 153 ? 8.083 6.742 -5.075 1.00 95.12 153 SER A CA 1
ATOM 1149 C C . SER A 1 153 ? 8.396 5.497 -5.896 1.00 95.12 153 SER A C 1
ATOM 1151 O O . SER A 1 153 ? 7.765 4.461 -5.698 1.00 95.12 153 SER A O 1
ATOM 1153 N N . TYR A 1 154 ? 9.364 5.602 -6.812 1.00 93.00 154 TYR A N 1
ATOM 1154 C CA . TYR A 1 154 ? 9.839 4.508 -7.673 1.00 93.00 154 TYR A CA 1
ATOM 1155 C C . TYR A 1 154 ? 8.730 3.732 -8.406 1.00 93.00 154 TYR A C 1
ATOM 1157 O O . TYR A 1 154 ? 8.838 2.527 -8.628 1.00 93.00 154 TYR A O 1
ATOM 1165 N N . VAL A 1 155 ? 7.663 4.428 -8.805 1.00 91.50 155 VAL A N 1
ATOM 1166 C CA . VAL A 1 155 ? 6.563 3.885 -9.611 1.00 91.50 155 VAL A CA 1
ATOM 1167 C C . VAL A 1 155 ? 6.190 4.848 -10.734 1.00 91.50 155 VAL A C 1
ATOM 1169 O O . VAL A 1 155 ? 6.216 6.076 -10.571 1.00 91.50 155 VAL A O 1
ATOM 1172 N N . ASP A 1 156 ? 5.801 4.278 -11.866 1.00 86.00 156 ASP A N 1
ATOM 1173 C CA . ASP A 1 156 ? 5.294 4.986 -13.035 1.00 86.00 156 ASP A CA 1
ATOM 1174 C C . ASP A 1 156 ? 3.823 4.615 -13.270 1.00 86.00 156 ASP A C 1
ATOM 1176 O O . ASP A 1 156 ? 3.381 3.505 -12.964 1.00 86.00 156 ASP A O 1
ATOM 1180 N N . ILE A 1 157 ? 3.049 5.588 -13.756 1.00 84.62 157 ILE A N 1
ATOM 1181 C CA . ILE A 1 157 ? 1.602 5.463 -13.944 1.00 84.62 157 ILE A CA 1
ATOM 1182 C C . ILE A 1 157 ? 1.320 5.506 -15.440 1.00 84.62 157 ILE A C 1
ATOM 1184 O O . ILE A 1 157 ? 1.689 6.467 -16.116 1.00 84.62 157 ILE A O 1
ATOM 1188 N N . PHE A 1 158 ? 0.669 4.464 -15.938 1.00 76.19 158 PHE A N 1
ATOM 1189 C CA . PHE A 1 158 ? 0.311 4.286 -17.338 1.00 76.19 158 PHE A CA 1
ATOM 1190 C C . PHE A 1 158 ? -1.209 4.165 -17.484 1.00 76.19 158 PHE A C 1
ATOM 1192 O O . PHE A 1 158 ? -1.937 4.056 -16.497 1.00 76.19 158 PHE A O 1
ATOM 1199 N N . ALA A 1 159 ? -1.698 4.184 -18.726 1.00 70.88 159 ALA A N 1
ATOM 1200 C CA . ALA A 1 159 ? -3.123 4.021 -19.017 1.00 70.88 159 ALA A CA 1
ATOM 1201 C C . ALA A 1 159 ? -3.678 2.657 -18.562 1.00 70.88 159 ALA A C 1
ATOM 1203 O O . ALA A 1 159 ? -4.867 2.546 -18.282 1.00 70.88 159 ALA A O 1
ATOM 1204 N N . ASP A 1 160 ? -2.826 1.633 -18.488 1.00 73.62 160 ASP A N 1
ATOM 1205 C CA . ASP A 1 160 ? -3.164 0.269 -18.081 1.00 73.62 160 ASP A CA 1
ATOM 1206 C C . ASP A 1 160 ? -2.925 -0.011 -16.588 1.00 73.62 160 ASP A C 1
ATOM 1208 O O . ASP A 1 160 ? -3.346 -1.060 -16.104 1.00 73.62 160 ASP A O 1
ATOM 1212 N N . GLY A 1 161 ? -2.296 0.899 -15.837 1.00 84.12 161 GLY A N 1
ATOM 1213 C CA . GLY A 1 161 ? -2.119 0.767 -14.389 1.00 84.12 161 GLY A CA 1
ATOM 1214 C C . GLY A 1 161 ? -0.827 1.376 -13.842 1.00 84.12 161 GLY A C 1
ATOM 1215 O O . GLY A 1 161 ? -0.063 2.042 -14.543 1.00 84.12 161 GLY A O 1
ATOM 1216 N N . VAL A 1 162 ? -0.581 1.142 -12.554 1.00 89.12 162 VAL A N 1
ATOM 1217 C CA . VAL A 1 162 ? 0.634 1.564 -11.841 1.00 89.12 162 VAL A CA 1
ATOM 1218 C C . VAL A 1 162 ? 1.616 0.405 -11.777 1.00 89.12 162 VAL A C 1
ATOM 1220 O O . VAL A 1 162 ? 1.239 -0.690 -11.362 1.00 89.12 162 VAL A O 1
ATOM 1223 N N . ARG A 1 163 ? 2.878 0.653 -12.130 1.00 90.12 163 ARG A N 1
ATOM 1224 C CA . ARG A 1 163 ? 3.956 -0.344 -12.080 1.00 90.12 163 ARG A CA 1
ATOM 1225 C C . ARG A 1 163 ? 5.234 0.246 -11.496 1.00 90.12 163 ARG A C 1
ATOM 1227 O O . ARG A 1 163 ? 5.396 1.466 -11.461 1.00 90.12 163 ARG A O 1
ATOM 1234 N N . LEU A 1 164 ? 6.147 -0.605 -11.026 1.00 91.31 164 LEU A N 1
ATOM 1235 C CA . LEU A 1 164 ? 7.477 -0.160 -10.593 1.00 91.31 164 LEU A CA 1
ATOM 1236 C C . LEU A 1 164 ? 8.170 0.607 -11.716 1.00 91.31 164 LEU A C 1
ATOM 1238 O O . LEU A 1 164 ? 8.020 0.289 -12.893 1.00 91.31 164 LEU A O 1
ATOM 1242 N N . GLN A 1 165 ? 8.919 1.631 -11.338 1.00 87.31 165 GLN A N 1
ATOM 1243 C CA . GLN A 1 165 ? 9.743 2.382 -12.266 1.00 87.31 165 GLN A CA 1
ATOM 1244 C C . GLN A 1 165 ? 10.994 1.569 -12.634 1.00 87.31 165 GLN A C 1
ATOM 1246 O O . GLN A 1 165 ? 11.523 0.803 -11.827 1.00 87.31 165 GLN A O 1
ATOM 1251 N N . LEU A 1 166 ? 11.502 1.788 -13.844 1.00 80.75 166 LEU A N 1
ATOM 1252 C CA . LEU A 1 166 ? 12.803 1.288 -14.280 1.00 80.75 166 LEU A CA 1
ATOM 1253 C C . LEU A 1 166 ? 13.963 2.001 -13.552 1.00 80.75 166 LEU A C 1
ATOM 1255 O O . LEU A 1 166 ? 14.014 3.237 -13.495 1.00 80.75 166 LEU A O 1
ATOM 1259 N N . GLU A 1 167 ? 14.915 1.226 -13.038 1.00 80.25 167 GLU A N 1
ATOM 1260 C CA . GLU A 1 167 ? 16.164 1.659 -12.402 1.00 80.25 167 GLU A CA 1
ATOM 1261 C C . GLU A 1 167 ? 17.226 1.928 -13.479 1.00 80.25 167 GLU A C 1
ATOM 1263 O O . GLU A 1 167 ? 18.085 1.106 -13.782 1.00 80.25 167 GLU A O 1
ATOM 1268 N N . SER A 1 168 ? 17.140 3.089 -14.120 1.00 69.88 168 SER A N 1
ATOM 1269 C CA . SER A 1 168 ? 18.109 3.529 -15.129 1.00 69.88 168 SER A CA 1
ATOM 1270 C C . SER A 1 168 ? 19.117 4.536 -14.570 1.00 69.88 168 SER A C 1
ATOM 1272 O O . SER A 1 168 ? 18.798 5.324 -13.677 1.00 69.88 168 SER A O 1
ATOM 1274 N N . GLY A 1 169 ? 20.333 4.539 -15.128 1.00 68.81 169 GLY A N 1
ATOM 1275 C CA . GLY A 1 169 ? 21.411 5.467 -14.768 1.00 68.81 169 GLY A CA 1
ATOM 1276 C C . GLY A 1 169 ? 21.151 6.929 -15.168 1.00 68.81 169 GLY A C 1
ATOM 1277 O O . GLY A 1 169 ? 20.051 7.317 -15.564 1.00 68.81 169 GLY A O 1
ATOM 1278 N N . LYS A 1 170 ? 22.177 7.784 -15.074 1.00 83.31 170 LYS A N 1
ATOM 1279 C CA . LYS A 1 170 ? 22.086 9.220 -15.419 1.00 83.31 170 LYS A CA 1
ATOM 1280 C C . LYS A 1 170 ? 21.678 9.441 -16.887 1.00 83.31 170 LYS A C 1
ATOM 1282 O O . LYS A 1 170 ? 21.742 8.531 -17.704 1.00 83.31 170 LYS A O 1
ATOM 1287 N N . ASN A 1 171 ? 21.239 10.655 -17.227 1.00 89.12 171 ASN A N 1
ATOM 1288 C CA . ASN A 1 171 ? 21.047 11.038 -18.631 1.00 89.12 171 ASN A CA 1
ATOM 1289 C C . ASN A 1 171 ? 22.403 11.082 -19.350 1.00 89.12 171 ASN A C 1
ATOM 1291 O O . ASN A 1 171 ? 23.361 11.623 -18.803 1.00 89.12 171 ASN A O 1
ATOM 1295 N N . MET A 1 172 ? 22.448 10.576 -20.578 1.00 93.88 172 MET A N 1
ATOM 1296 C CA . MET A 1 172 ? 23.584 10.659 -21.491 1.00 93.88 172 MET A CA 1
ATOM 1297 C C . MET A 1 172 ? 23.181 11.530 -22.682 1.00 93.88 172 MET A C 1
ATOM 1299 O O . MET A 1 172 ? 22.269 11.197 -23.440 1.00 93.88 172 MET A O 1
ATOM 1303 N N . ILE A 1 173 ? 23.805 12.700 -22.788 1.00 95.94 173 ILE A N 1
ATOM 1304 C CA . ILE A 1 173 ? 23.403 13.773 -23.699 1.00 95.94 173 ILE A CA 1
ATOM 1305 C C . ILE A 1 173 ? 24.642 14.209 -24.481 1.00 95.94 173 ILE A C 1
ATOM 1307 O O . ILE A 1 173 ? 25.575 14.730 -23.882 1.00 95.94 173 ILE A O 1
ATOM 1311 N N . PHE A 1 174 ? 24.605 14.016 -25.797 1.00 96.69 174 PHE A N 1
ATOM 1312 C CA . PHE A 1 174 ? 25.646 14.370 -26.762 1.00 96.69 174 PHE A CA 1
ATOM 1313 C C . PHE A 1 174 ? 25.086 15.464 -27.680 1.00 96.69 174 PHE A C 1
ATOM 1315 O O . PHE A 1 174 ? 24.092 15.243 -28.385 1.00 96.69 174 PHE A O 1
ATOM 1322 N N . ASN A 1 175 ? 25.642 16.672 -27.590 1.00 95.69 175 ASN A N 1
ATOM 1323 C CA . ASN A 1 175 ? 25.106 17.872 -28.248 1.00 95.69 175 ASN A CA 1
ATOM 1324 C C . ASN A 1 175 ? 26.165 18.920 -28.628 1.00 95.69 175 ASN A C 1
ATOM 1326 O O . ASN A 1 175 ? 25.821 20.080 -28.876 1.00 95.69 175 ASN A O 1
ATOM 1330 N N . SER A 1 176 ? 27.435 18.519 -28.672 1.00 93.88 176 SER A N 1
ATOM 1331 C CA . SER A 1 176 ? 28.580 19.376 -28.999 1.00 93.88 176 SER A CA 1
ATOM 1332 C C . SER A 1 176 ? 28.545 20.049 -30.372 1.00 93.88 176 SER A C 1
ATOM 1334 O O . SER A 1 176 ? 29.349 20.950 -30.590 1.00 93.88 176 SER A O 1
ATOM 1336 N N . SER A 1 177 ? 27.679 19.630 -31.305 1.00 90.88 177 SER A N 1
ATOM 1337 C CA . SER A 1 177 ? 27.727 20.009 -32.732 1.00 90.88 177 SER A CA 1
ATOM 1338 C C . SER A 1 177 ? 29.013 19.620 -33.481 1.00 90.88 177 SER A C 1
ATOM 1340 O O . SER A 1 177 ? 29.228 20.070 -34.603 1.00 90.88 177 SER A O 1
ATOM 1342 N N . GLY A 1 178 ? 29.847 18.763 -32.882 1.00 91.75 178 GLY A N 1
ATOM 1343 C CA . GLY A 1 178 ? 31.068 18.222 -33.478 1.00 91.75 178 GLY A CA 1
ATOM 1344 C C . GLY A 1 178 ? 31.210 16.722 -33.221 1.00 91.75 178 GLY A C 1
ATOM 1345 O O . GLY A 1 178 ? 30.216 16.026 -32.995 1.00 91.75 178 GLY A O 1
ATOM 1346 N N . ASP A 1 179 ? 32.446 16.227 -33.264 1.00 95.94 179 ASP A N 1
ATOM 1347 C CA . ASP A 1 179 ? 32.757 14.820 -33.018 1.00 95.94 179 ASP A CA 1
ATOM 1348 C C . ASP A 1 179 ? 32.829 14.507 -31.519 1.00 95.94 179 ASP A C 1
ATOM 1350 O O . ASP A 1 179 ? 33.570 15.132 -30.761 1.00 95.94 179 ASP A O 1
ATOM 1354 N N . GLU A 1 180 ? 32.092 13.483 -31.100 1.00 96.94 180 GLU A N 1
ATOM 1355 C CA . GLU A 1 180 ? 32.174 12.893 -29.761 1.00 96.94 180 GLU A CA 1
ATOM 1356 C C . GLU A 1 180 ? 32.461 11.396 -29.883 1.00 96.94 180 GLU A C 1
ATOM 1358 O O . GLU A 1 180 ? 32.281 10.816 -30.950 1.00 96.94 180 GLU A O 1
ATOM 1363 N N . TYR A 1 181 ? 32.912 10.753 -28.806 1.00 95.56 181 TYR A N 1
ATOM 1364 C CA . TYR A 1 181 ? 33.246 9.328 -28.812 1.00 95.56 181 TYR A CA 1
ATOM 1365 C C . TYR A 1 181 ? 32.624 8.612 -27.614 1.00 95.56 181 TYR A C 1
ATOM 1367 O O . TYR A 1 181 ? 32.742 9.074 -26.478 1.00 95.56 181 TYR A O 1
ATOM 1375 N N . LEU A 1 182 ? 31.983 7.470 -27.864 1.00 95.62 182 LEU A N 1
ATOM 1376 C CA . LEU A 1 182 ? 31.435 6.600 -26.825 1.00 95.62 182 LEU A CA 1
ATOM 1377 C C . LEU A 1 182 ? 31.458 5.152 -27.302 1.00 95.62 182 LEU A C 1
ATOM 1379 O O . LEU A 1 182 ? 30.901 4.843 -28.348 1.00 95.62 182 LEU A O 1
ATOM 1383 N N . SER A 1 183 ? 32.032 4.243 -26.520 1.00 93.56 183 SER A N 1
ATOM 1384 C CA . SER A 1 183 ? 32.049 2.818 -26.850 1.00 93.56 183 SER A CA 1
ATOM 1385 C C . SER A 1 183 ? 31.933 1.980 -25.592 1.00 93.56 183 SER A C 1
ATOM 1387 O O . SER A 1 183 ? 32.573 2.295 -24.590 1.00 93.56 183 SER A O 1
ATOM 1389 N N . GLY A 1 184 ? 31.099 0.947 -25.635 1.00 90.75 184 GLY A N 1
ATOM 1390 C CA . GLY A 1 184 ? 30.744 0.171 -24.455 1.00 90.75 184 GLY A CA 1
ATOM 1391 C C . GLY A 1 184 ? 29.257 -0.153 -24.369 1.00 90.75 184 GLY A C 1
ATOM 1392 O O . GLY A 1 184 ? 28.466 0.201 -25.247 1.00 90.75 184 GLY A O 1
ATOM 1393 N N . GLU A 1 185 ? 28.888 -0.785 -23.258 1.00 91.00 185 GLU A N 1
ATOM 1394 C CA . GLU A 1 185 ? 27.509 -1.063 -22.864 1.00 91.00 185 GLU A CA 1
ATOM 1395 C C . GLU A 1 185 ? 27.080 -0.143 -21.713 1.00 91.00 185 GLU A C 1
ATOM 1397 O O . GLU A 1 185 ? 27.807 0.016 -20.729 1.00 91.00 185 GLU A O 1
ATOM 1402 N N . TYR A 1 186 ? 25.911 0.494 -21.840 1.00 88.81 186 TYR A N 1
ATOM 1403 C CA . TYR A 1 186 ? 25.462 1.541 -20.921 1.00 88.81 186 TYR A CA 1
ATOM 1404 C C . TYR A 1 186 ? 23.973 1.448 -20.575 1.00 88.81 186 TYR A C 1
ATOM 1406 O O . TYR A 1 186 ? 23.129 1.233 -21.442 1.00 88.81 186 TYR A O 1
ATOM 1414 N N . TRP A 1 187 ? 23.648 1.747 -19.310 1.00 86.62 187 TRP A N 1
ATOM 1415 C CA . TRP A 1 187 ? 22.281 1.893 -18.795 1.00 86.62 187 TRP A CA 1
ATOM 1416 C C . TRP A 1 187 ? 22.011 3.346 -18.394 1.00 86.62 187 TRP A C 1
ATOM 1418 O O . TRP A 1 187 ? 22.664 3.881 -17.494 1.00 86.62 187 TRP A O 1
ATOM 1428 N N . CYS A 1 188 ? 21.033 4.001 -19.022 1.00 85.56 188 CYS A N 1
ATOM 1429 C CA . CYS A 1 188 ? 20.787 5.435 -18.828 1.00 85.56 188 CYS A CA 1
ATOM 1430 C C . CYS A 1 188 ? 19.300 5.819 -18.860 1.00 85.56 188 CYS A C 1
ATOM 1432 O O . CYS A 1 188 ? 18.447 5.081 -19.337 1.00 85.56 188 CYS A O 1
ATOM 1434 N N . ASN A 1 189 ? 18.949 6.982 -18.306 1.00 83.44 189 ASN A N 1
ATOM 1435 C CA . ASN A 1 189 ? 17.573 7.494 -18.363 1.00 83.44 189 ASN A CA 1
ATOM 1436 C C . ASN A 1 189 ? 17.225 7.911 -19.802 1.00 83.44 189 ASN A C 1
ATOM 1438 O O . ASN A 1 189 ? 16.381 7.306 -20.457 1.00 83.44 189 ASN A O 1
ATOM 1442 N N . ASN A 1 190 ? 17.900 8.945 -20.300 1.00 89.88 190 ASN A N 1
ATOM 1443 C CA . ASN A 1 190 ? 17.784 9.407 -21.676 1.00 89.88 190 ASN A CA 1
ATOM 1444 C C . ASN A 1 190 ? 19.127 9.234 -22.373 1.00 89.88 190 ASN A C 1
ATOM 1446 O O . ASN A 1 190 ? 20.122 9.726 -21.846 1.00 89.88 190 ASN A O 1
ATOM 1450 N N . PHE A 1 191 ? 19.127 8.643 -23.562 1.00 95.44 191 PHE A N 1
ATOM 1451 C CA . PHE A 1 191 ? 20.250 8.688 -24.489 1.00 95.44 191 PHE A CA 1
ATOM 1452 C C . PHE A 1 191 ? 19.887 9.614 -25.648 1.00 95.44 191 PHE A C 1
ATOM 1454 O O . PHE A 1 191 ? 18.964 9.324 -26.410 1.00 95.44 191 PHE A O 1
ATOM 1461 N N . LYS A 1 192 ? 20.551 10.766 -25.753 1.00 97.25 192 LYS A N 1
ATOM 1462 C CA . LYS A 1 192 ? 20.242 11.771 -26.778 1.00 97.25 192 LYS A CA 1
ATOM 1463 C C . LYS A 1 192 ? 21.495 12.159 -27.545 1.00 97.25 192 LYS A C 1
ATOM 1465 O O . LYS A 1 192 ? 22.441 12.629 -26.927 1.00 97.25 192 LYS A O 1
ATOM 1470 N N . VAL A 1 193 ? 21.449 12.054 -28.868 1.00 97.44 193 VAL A N 1
ATOM 1471 C CA . VAL A 1 193 ? 22.470 12.570 -29.791 1.00 97.44 193 VAL A CA 1
ATOM 1472 C C . VAL A 1 193 ? 21.781 13.564 -30.716 1.00 97.44 193 VAL A C 1
ATOM 1474 O O . VAL A 1 193 ? 20.887 13.179 -31.462 1.00 97.44 193 VAL A O 1
ATOM 1477 N N . TYR A 1 194 ? 22.091 14.855 -30.620 1.00 96.00 194 TYR A N 1
ATOM 1478 C CA . TYR A 1 194 ? 21.385 15.902 -31.375 1.00 96.00 194 TYR A CA 1
ATOM 1479 C C . TYR A 1 194 ? 22.288 17.116 -31.636 1.00 96.00 194 TYR A C 1
ATOM 1481 O O . TYR A 1 194 ? 23.463 17.104 -31.288 1.00 96.00 194 TYR A O 1
ATOM 1489 N N . ASN A 1 195 ? 21.742 18.168 -32.258 1.00 94.19 195 ASN A N 1
ATOM 1490 C CA . ASN A 1 195 ? 22.457 19.414 -32.559 1.00 94.19 195 ASN A CA 1
ATOM 1491 C C . ASN A 1 195 ? 23.625 19.251 -33.554 1.00 94.19 195 ASN A C 1
ATOM 1493 O O . ASN A 1 195 ? 24.629 19.941 -33.447 1.00 94.19 195 ASN A O 1
ATOM 1497 N N . GLY A 1 196 ? 23.525 18.322 -34.509 1.00 92.25 196 GLY A N 1
ATOM 1498 C CA . GLY A 1 196 ? 24.589 18.089 -35.492 1.00 92.25 196 GLY A CA 1
ATOM 1499 C C . GLY A 1 196 ? 25.770 17.262 -34.974 1.00 92.25 196 GLY A C 1
ATOM 1500 O O . GLY A 1 196 ? 26.733 17.068 -35.702 1.00 92.25 196 GLY A O 1
ATOM 1501 N N . THR A 1 197 ? 25.711 16.753 -33.737 1.00 97.25 197 THR A N 1
ATOM 1502 C CA . THR A 1 197 ? 26.771 15.906 -33.168 1.00 97.25 197 THR A CA 1
ATOM 1503 C C . THR A 1 197 ? 26.968 14.605 -33.946 1.00 97.25 197 THR A C 1
ATOM 1505 O O . THR A 1 197 ? 25.991 13.927 -34.279 1.00 97.25 197 THR A O 1
ATOM 1508 N N . ASN A 1 198 ? 28.232 14.239 -34.162 1.00 96.31 198 ASN A N 1
ATOM 1509 C CA . ASN A 1 198 ? 28.668 12.962 -34.714 1.00 96.31 198 ASN A CA 1
ATOM 1510 C C . ASN A 1 198 ? 29.271 12.095 -33.596 1.00 96.31 198 ASN A C 1
ATOM 1512 O O . ASN A 1 198 ? 30.405 12.301 -33.165 1.00 96.31 198 ASN A O 1
ATOM 1516 N N . LEU A 1 199 ? 28.486 11.147 -33.083 1.00 97.56 199 LEU A N 1
ATOM 1517 C CA . LEU A 1 199 ? 28.895 10.237 -32.022 1.00 97.56 199 LEU A CA 1
ATOM 1518 C C . LEU A 1 199 ? 29.580 9.007 -32.615 1.00 97.56 199 LEU A C 1
ATOM 1520 O O . LEU A 1 199 ? 28.938 8.110 -33.156 1.00 97.56 199 LEU A O 1
ATOM 1524 N N . ASN A 1 200 ? 30.893 8.974 -32.479 1.00 96.44 200 ASN A N 1
ATOM 1525 C CA . ASN A 1 200 ? 31.775 7.970 -33.032 1.00 96.44 200 ASN A CA 1
ATOM 1526 C C . ASN A 1 200 ? 31.926 6.759 -32.098 1.00 96.44 200 ASN A C 1
ATOM 1528 O O . ASN A 1 200 ? 32.139 6.915 -30.894 1.00 96.44 200 ASN A O 1
ATOM 1532 N N . THR A 1 201 ? 31.831 5.547 -32.648 1.00 94.69 201 THR A N 1
ATOM 1533 C CA . THR A 1 201 ? 31.950 4.300 -31.884 1.00 94.69 201 THR A CA 1
ATOM 1534 C C . THR A 1 201 ? 32.369 3.108 -32.751 1.00 94.69 201 THR A C 1
ATOM 1536 O O . THR A 1 201 ? 31.913 3.030 -33.882 1.00 94.69 201 THR A O 1
ATOM 1539 N N . PRO A 1 202 ? 33.221 2.177 -32.288 1.00 87.50 202 PRO A N 1
ATOM 1540 C CA . PRO A 1 202 ? 33.387 0.861 -32.910 1.00 87.50 202 PRO A CA 1
ATOM 1541 C C . PRO A 1 202 ? 32.288 -0.122 -32.496 1.00 87.50 202 PRO A C 1
ATOM 1543 O O . PRO A 1 202 ? 31.843 -0.949 -33.290 1.00 87.50 202 PRO A O 1
ATOM 1546 N N . TRP A 1 203 ? 31.807 -0.007 -31.259 1.00 90.12 203 TRP A N 1
ATOM 1547 C CA . TRP A 1 203 ? 30.681 -0.783 -30.758 1.00 90.12 203 TRP A CA 1
ATOM 1548 C C . TRP A 1 203 ? 29.964 -0.040 -29.623 1.00 90.12 203 TRP A C 1
ATOM 1550 O O . TRP A 1 203 ? 30.609 0.487 -28.706 1.00 90.12 203 TRP A O 1
ATOM 1560 N N . LEU A 1 204 ? 28.630 -0.001 -29.679 1.00 94.25 204 LEU A N 1
ATOM 1561 C CA . LEU A 1 204 ? 27.800 0.743 -28.733 1.00 94.25 204 LEU A CA 1
ATOM 1562 C C . LEU A 1 204 ? 26.499 0.019 -28.393 1.00 94.25 204 LEU A C 1
ATOM 1564 O O . LEU A 1 204 ? 25.696 -0.258 -29.279 1.00 94.25 204 LEU A O 1
ATOM 1568 N N . TYR A 1 205 ? 26.294 -0.274 -27.109 1.00 91.81 205 TYR A N 1
ATOM 1569 C CA . TYR A 1 205 ? 25.129 -0.995 -26.598 1.00 91.81 205 TYR A CA 1
ATOM 1570 C C . TYR A 1 205 ? 24.422 -0.090 -25.581 1.00 91.81 205 TYR A C 1
ATOM 1572 O O . TYR A 1 205 ? 24.969 0.221 -24.524 1.00 91.81 205 TYR A O 1
ATOM 1580 N N . ILE A 1 206 ? 23.223 0.391 -25.906 1.00 91.94 206 ILE A N 1
ATOM 1581 C CA . ILE A 1 206 ? 22.473 1.331 -25.063 1.00 91.94 206 ILE A CA 1
ATOM 1582 C C . ILE A 1 206 ? 21.185 0.693 -24.569 1.00 91.94 206 ILE A C 1
ATOM 1584 O O . ILE A 1 206 ? 20.309 0.383 -25.371 1.00 91.94 206 ILE A O 1
ATOM 1588 N N . HIS A 1 207 ? 21.029 0.637 -23.249 1.00 87.81 207 HIS A N 1
ATOM 1589 C CA . HIS A 1 207 ? 19.768 0.379 -22.565 1.00 87.81 207 HIS A CA 1
ATOM 1590 C C . HIS A 1 207 ? 19.251 1.689 -21.955 1.00 87.81 207 HIS A C 1
ATOM 1592 O O . HIS A 1 207 ? 19.855 2.232 -21.023 1.00 87.81 207 HIS A O 1
ATOM 1598 N N . ALA A 1 208 ? 18.147 2.236 -22.474 1.00 88.44 208 ALA A N 1
ATOM 1599 C CA . ALA A 1 208 ? 17.600 3.511 -21.999 1.00 88.44 208 ALA A CA 1
ATOM 1600 C C . ALA A 1 208 ? 16.078 3.522 -21.797 1.00 88.44 208 ALA A C 1
ATOM 1602 O O . ALA A 1 208 ? 15.358 2.703 -22.354 1.00 88.44 208 ALA A O 1
ATOM 1603 N N . LYS A 1 209 ? 15.548 4.478 -21.016 1.00 83.00 209 LYS A N 1
ATOM 1604 C CA . LYS A 1 209 ? 14.089 4.732 -20.996 1.00 83.00 209 LYS A CA 1
ATOM 1605 C C . LYS A 1 209 ? 13.629 5.418 -22.282 1.00 83.00 209 LYS A C 1
ATOM 1607 O O . LYS A 1 209 ? 12.509 5.202 -22.739 1.00 83.00 209 LYS A O 1
ATOM 1612 N N . TYR A 1 210 ? 14.493 6.262 -22.844 1.00 87.62 210 TYR A N 1
ATOM 1613 C CA . TYR A 1 210 ? 14.237 7.016 -24.064 1.00 87.62 210 TYR A CA 1
ATOM 1614 C C . TYR A 1 210 ? 15.521 7.200 -24.873 1.00 87.62 210 TYR A C 1
ATOM 1616 O O . TYR A 1 210 ? 16.523 7.684 -24.338 1.00 87.62 210 TYR A O 1
ATOM 1624 N N . ILE A 1 211 ? 15.470 6.864 -26.162 1.00 94.50 211 ILE A N 1
ATOM 1625 C CA . ILE A 1 211 ? 16.559 7.086 -27.122 1.00 94.50 211 ILE A CA 1
ATOM 1626 C C . ILE A 1 211 ? 16.110 8.106 -28.166 1.00 94.50 211 ILE A C 1
ATOM 1628 O O . ILE A 1 211 ? 15.035 7.974 -28.753 1.00 94.50 211 ILE A O 1
ATOM 1632 N N . TYR A 1 212 ? 16.946 9.114 -28.418 1.00 95.94 212 TYR A N 1
ATOM 1633 C CA . TYR A 1 212 ? 16.710 10.133 -29.436 1.00 95.94 212 TYR A CA 1
ATOM 1634 C C . TYR A 1 212 ? 17.962 10.434 -30.253 1.00 95.94 212 TYR A C 1
ATOM 1636 O O . TYR A 1 212 ? 18.978 10.851 -29.701 1.00 95.94 212 TYR A O 1
ATOM 1644 N N . VAL A 1 213 ? 17.848 10.305 -31.573 1.00 96.62 213 VAL A N 1
ATOM 1645 C CA . VAL A 1 213 ? 18.842 10.784 -32.538 1.00 96.62 213 VAL A CA 1
ATOM 1646 C C . VAL A 1 213 ? 18.205 11.916 -33.336 1.00 96.62 213 VAL A C 1
ATOM 1648 O O . VAL A 1 213 ? 17.291 11.687 -34.131 1.00 96.62 213 VAL A O 1
ATOM 1651 N N . GLY A 1 214 ? 18.632 13.148 -33.075 1.00 94.12 214 GLY A N 1
ATOM 1652 C CA . GLY A 1 214 ? 18.081 14.360 -33.674 1.00 94.12 214 GLY A CA 1
ATOM 1653 C C . GLY A 1 214 ? 18.466 14.549 -35.145 1.00 94.12 214 GLY A C 1
ATOM 1654 O O . GLY A 1 214 ? 19.398 13.900 -35.620 1.00 94.12 214 GLY A O 1
ATOM 1655 N N . PRO A 1 215 ? 17.790 15.458 -35.870 1.00 92.31 215 PRO A N 1
ATOM 1656 C CA . PRO A 1 215 ? 18.125 15.760 -37.257 1.00 92.31 215 PRO A CA 1
ATOM 1657 C C . PRO A 1 215 ? 19.570 16.252 -37.371 1.00 92.31 215 PRO A C 1
ATOM 1659 O O . PRO A 1 215 ? 20.068 16.932 -36.472 1.00 92.31 215 PRO A O 1
ATOM 1662 N N . ASN A 1 216 ? 20.234 15.921 -38.480 1.00 91.75 216 ASN A N 1
ATOM 1663 C CA . ASN A 1 216 ? 21.643 16.243 -38.759 1.00 91.75 216 ASN A CA 1
ATOM 1664 C C . ASN A 1 216 ? 22.676 15.627 -37.796 1.00 91.75 216 ASN A C 1
ATOM 1666 O O . ASN A 1 216 ? 23.868 15.820 -38.004 1.00 91.75 216 ASN A O 1
ATOM 1670 N N . SER A 1 217 ? 22.258 14.877 -36.774 1.00 96.81 217 SER A N 1
ATOM 1671 C CA . SER A 1 217 ? 23.161 14.139 -35.889 1.00 96.81 217 SER A CA 1
ATOM 1672 C C . SER A 1 217 ? 23.363 12.708 -36.350 1.00 96.81 217 SER A C 1
ATOM 1674 O O . SER A 1 217 ? 22.483 12.130 -36.985 1.00 96.81 217 SER A O 1
ATOM 1676 N N . THR A 1 218 ? 24.513 12.134 -36.005 1.00 96.50 218 THR A N 1
ATOM 1677 C CA . THR A 1 218 ? 24.903 10.792 -36.442 1.00 96.50 218 THR A CA 1
ATOM 1678 C C . THR A 1 218 ? 25.404 9.963 -35.264 1.00 96.50 218 THR A C 1
ATOM 1680 O O . THR A 1 218 ? 26.164 10.468 -34.445 1.00 96.50 218 THR A O 1
ATOM 1683 N N . ILE A 1 219 ? 24.997 8.694 -35.175 1.00 97.50 219 ILE A N 1
ATOM 1684 C CA . ILE A 1 219 ? 25.745 7.661 -34.444 1.00 97.50 219 ILE A CA 1
ATOM 1685 C C . ILE A 1 219 ? 26.521 6.867 -35.494 1.00 97.50 219 ILE A C 1
ATOM 1687 O O . ILE A 1 219 ? 25.913 6.209 -36.338 1.00 97.50 219 ILE A O 1
ATOM 1691 N N . ASN A 1 220 ? 27.846 6.980 -35.478 1.00 95.31 220 ASN A N 1
ATOM 1692 C CA . ASN A 1 220 ? 28.716 6.513 -36.546 1.00 95.31 220 ASN A CA 1
ATOM 1693 C C . ASN A 1 220 ? 29.641 5.387 -36.072 1.00 95.31 220 ASN A C 1
ATOM 1695 O O . ASN A 1 220 ? 30.534 5.613 -35.254 1.00 95.31 220 ASN A O 1
ATOM 1699 N N . ALA A 1 221 ? 29.478 4.207 -36.653 1.00 93.44 221 ALA A N 1
ATOM 1700 C CA . ALA A 1 221 ? 30.411 3.090 -36.577 1.00 93.44 221 ALA A CA 1
ATOM 1701 C C . ALA A 1 221 ? 30.912 2.643 -37.959 1.00 93.44 221 ALA A C 1
ATOM 1703 O O . ALA A 1 221 ? 31.309 1.496 -38.130 1.00 93.44 221 ALA A O 1
ATOM 1704 N N . THR A 1 222 ? 30.886 3.535 -38.950 1.00 90.69 222 THR A N 1
ATOM 1705 C CA . THR A 1 222 ? 31.450 3.271 -40.280 1.00 90.69 222 THR A CA 1
ATOM 1706 C C . THR A 1 222 ? 32.951 3.015 -40.181 1.00 90.69 222 THR A C 1
ATOM 1708 O O . THR A 1 222 ? 33.618 3.787 -39.492 1.00 90.69 222 THR A O 1
ATOM 1711 N N . GLY A 1 223 ? 33.460 1.959 -40.823 1.00 84.75 223 GLY A N 1
ATOM 1712 C CA . GLY A 1 223 ? 34.899 1.648 -40.855 1.00 84.75 223 GLY A CA 1
ATOM 1713 C C . GLY A 1 223 ? 35.512 1.262 -39.511 1.00 84.75 223 GLY A C 1
ATOM 1714 O O . GLY A 1 223 ? 36.708 1.399 -39.300 1.00 84.75 223 GLY A O 1
ATOM 1715 N N . ARG A 1 224 ? 34.691 0.869 -38.532 1.00 87.25 224 ARG A N 1
ATOM 1716 C CA . ARG A 1 224 ? 35.144 0.580 -37.158 1.00 87.25 224 ARG A CA 1
ATOM 1717 C C . ARG A 1 224 ? 34.851 -0.842 -36.691 1.00 87.25 224 ARG A C 1
ATOM 1719 O O . ARG A 1 224 ? 34.758 -1.105 -35.492 1.00 87.25 224 ARG A O 1
ATOM 1726 N N . GLY A 1 225 ? 34.646 -1.728 -37.651 1.00 77.56 225 GLY A N 1
ATOM 1727 C CA . GLY A 1 225 ? 34.545 -3.168 -37.492 1.00 77.56 225 GLY A CA 1
ATOM 1728 C C . GLY A 1 225 ? 35.920 -3.824 -37.530 1.00 77.56 225 GLY A C 1
ATOM 1729 O O . GLY A 1 225 ? 36.881 -3.322 -36.952 1.00 77.56 225 GLY A O 1
ATOM 1730 N N . LEU A 1 226 ? 36.009 -4.985 -38.176 1.00 76.19 226 LEU A N 1
ATOM 1731 C CA . LEU A 1 226 ? 37.279 -5.692 -38.325 1.00 76.19 226 LEU A CA 1
ATOM 1732 C C . LEU A 1 226 ? 38.158 -5.002 -39.370 1.00 76.19 226 LEU A C 1
ATOM 1734 O O . LEU A 1 226 ? 37.667 -4.598 -40.423 1.00 76.19 226 LEU A O 1
ATOM 1738 N N . ALA A 1 227 ? 39.455 -4.919 -39.087 1.00 72.25 227 ALA A N 1
ATOM 1739 C CA . ALA A 1 227 ? 40.407 -4.235 -39.951 1.00 72.25 227 ALA A CA 1
ATOM 1740 C C . ALA A 1 227 ? 40.620 -4.965 -41.289 1.00 72.25 227 ALA A C 1
ATOM 1742 O O . ALA A 1 227 ? 40.671 -6.206 -41.326 1.00 72.25 227 ALA A O 1
ATOM 1743 N N . GLY A 1 228 ? 40.776 -4.188 -42.361 1.00 62.22 228 GLY A N 1
ATOM 1744 C CA . GLY A 1 228 ? 41.167 -4.634 -43.695 1.00 62.22 228 GLY A CA 1
ATOM 1745 C C . GLY A 1 228 ? 42.626 -5.096 -43.782 1.00 62.22 228 GLY A C 1
ATOM 1746 O O . GLY A 1 228 ? 43.416 -4.955 -42.846 1.00 62.22 228 GLY A O 1
ATOM 1747 N N . GLY A 1 229 ? 42.984 -5.714 -44.910 1.00 59.66 229 GLY A N 1
ATOM 1748 C CA . GLY A 1 229 ? 44.358 -6.160 -45.178 1.00 59.66 229 GLY A CA 1
ATOM 1749 C C . GLY A 1 229 ? 45.320 -5.001 -45.431 1.00 59.66 229 GLY A C 1
ATOM 1750 O O . GLY A 1 229 ? 44.971 -4.055 -46.138 1.00 59.66 229 GLY A O 1
ATOM 1751 N N . THR A 1 230 ? 46.542 -5.091 -44.899 1.00 58.03 230 THR A N 1
ATOM 1752 C CA . THR A 1 230 ? 47.572 -4.043 -45.009 1.00 58.03 230 THR A CA 1
ATOM 1753 C C . THR A 1 230 ? 48.694 -4.434 -45.976 1.00 58.03 230 THR A C 1
ATOM 1755 O O . THR A 1 230 ? 48.967 -5.615 -46.204 1.00 58.03 230 THR A O 1
ATOM 1758 N N . THR A 1 231 ? 49.380 -3.436 -46.540 1.00 47.81 231 THR A N 1
ATOM 1759 C CA . THR A 1 231 ? 50.656 -3.621 -47.244 1.00 47.81 231 THR A CA 1
ATOM 1760 C C . THR A 1 231 ? 51.798 -3.260 -46.297 1.00 47.81 231 THR A C 1
ATOM 1762 O O . THR A 1 231 ? 51.858 -2.144 -45.790 1.00 47.81 231 THR A O 1
ATOM 1765 N N . ILE A 1 232 ? 52.686 -4.207 -45.978 1.00 48.09 232 ILE A N 1
ATOM 1766 C CA . ILE A 1 232 ? 53.871 -3.927 -45.149 1.00 48.09 232 ILE A CA 1
ATOM 1767 C C . ILE A 1 232 ? 55.127 -4.259 -45.967 1.00 48.09 232 ILE A C 1
ATOM 1769 O O . ILE A 1 232 ? 55.282 -5.409 -46.381 1.00 48.09 232 ILE A O 1
ATOM 1773 N N . PRO A 1 233 ? 56.044 -3.298 -46.189 1.00 42.78 233 PRO A N 1
ATOM 1774 C CA . PRO A 1 233 ? 57.286 -3.537 -46.909 1.00 42.78 233 PRO A CA 1
ATOM 1775 C C . PRO A 1 233 ? 58.418 -3.889 -45.930 1.00 42.78 233 PRO A C 1
ATOM 1777 O O . PRO A 1 233 ? 59.133 -3.011 -45.450 1.00 42.78 233 PRO A O 1
ATOM 1780 N N . GLU A 1 234 ? 58.632 -5.176 -45.646 1.00 39.47 234 GLU A N 1
ATOM 1781 C CA . GLU A 1 234 ? 59.916 -5.639 -45.096 1.00 39.47 234 GLU A CA 1
ATOM 1782 C C . GLU A 1 234 ? 60.739 -6.316 -46.203 1.00 39.47 234 GLU A C 1
ATOM 1784 O O . GLU A 1 234 ? 60.365 -7.343 -46.772 1.00 39.47 234 GLU A O 1
ATOM 1789 N N . TRP A 1 235 ? 61.869 -5.691 -46.549 1.00 37.47 235 TRP A N 1
ATOM 1790 C CA . TRP A 1 235 ? 62.770 -6.111 -47.622 1.00 37.47 235 TRP A CA 1
ATOM 1791 C C . TRP A 1 235 ? 63.296 -7.535 -47.383 1.00 37.47 235 TRP A C 1
ATOM 1793 O O . TRP A 1 235 ? 64.180 -7.746 -46.555 1.00 37.47 235 TRP A O 1
ATOM 1803 N N . GLY A 1 236 ? 62.789 -8.506 -48.147 1.00 41.19 236 GLY A N 1
ATOM 1804 C CA . GLY A 1 236 ? 63.307 -9.881 -48.166 1.00 41.19 236 GLY A CA 1
ATOM 1805 C C . GLY A 1 236 ? 62.258 -10.988 -48.074 1.00 41.19 236 GLY A C 1
ATOM 1806 O O . GLY A 1 236 ? 62.589 -12.144 -48.333 1.00 41.19 236 GLY A O 1
ATOM 1807 N N . THR A 1 237 ? 61.000 -10.661 -47.781 1.00 42.12 237 THR A N 1
ATOM 1808 C CA . THR A 1 237 ? 59.885 -11.620 -47.792 1.00 42.12 237 THR A CA 1
ATOM 1809 C C . THR A 1 237 ? 58.647 -10.956 -48.392 1.00 42.12 237 THR A C 1
ATOM 1811 O O . THR A 1 237 ? 58.154 -10.000 -47.799 1.00 42.12 237 THR A O 1
ATOM 1814 N N . PRO A 1 238 ? 58.109 -11.428 -49.535 1.00 40.03 238 PRO A N 1
ATOM 1815 C CA . PRO A 1 238 ? 56.795 -10.986 -49.980 1.00 40.03 238 PRO A CA 1
ATOM 1816 C C . PRO A 1 238 ? 55.784 -11.487 -48.949 1.00 40.03 238 PRO A C 1
ATOM 1818 O O . PRO A 1 238 ? 55.654 -12.693 -48.766 1.00 40.03 238 PRO A O 1
ATOM 1821 N N . MET A 1 239 ? 55.107 -10.591 -48.244 1.00 43.94 239 MET A N 1
ATOM 1822 C CA . MET A 1 239 ? 53.978 -10.934 -47.385 1.00 43.94 239 MET A CA 1
ATOM 1823 C C . MET A 1 239 ? 52.905 -9.869 -47.593 1.00 43.94 239 MET A C 1
ATOM 1825 O O . MET A 1 239 ? 53.005 -8.768 -47.062 1.00 43.94 239 MET A O 1
ATOM 1829 N N . SER A 1 240 ? 51.874 -10.192 -48.375 1.00 41.81 240 SER A N 1
ATOM 1830 C CA . SER A 1 240 ? 50.573 -9.551 -48.191 1.00 41.81 240 SER A CA 1
ATOM 1831 C C . SER A 1 240 ? 50.128 -9.885 -46.768 1.00 41.81 240 SER A C 1
ATOM 1833 O O . SER A 1 240 ? 50.004 -11.066 -46.437 1.00 41.81 240 SER A O 1
ATOM 1835 N N . ALA A 1 241 ? 49.967 -8.886 -45.901 1.00 38.25 241 ALA A N 1
ATOM 1836 C CA . ALA A 1 241 ? 49.404 -9.126 -44.584 1.00 38.25 241 ALA A CA 1
ATOM 1837 C C . ALA A 1 241 ? 47.894 -9.278 -44.764 1.00 38.25 241 ALA A C 1
ATOM 1839 O O . ALA A 1 241 ? 47.185 -8.317 -45.078 1.00 38.25 241 ALA A O 1
ATOM 1840 N N . ASP A 1 242 ? 47.422 -10.514 -44.628 1.00 42.69 242 ASP A N 1
ATOM 1841 C CA . ASP A 1 242 ? 46.000 -10.820 -44.633 1.00 42.69 242 ASP A CA 1
ATOM 1842 C C . ASP A 1 242 ? 45.308 -9.924 -43.601 1.00 42.69 242 ASP A C 1
ATOM 1844 O O . ASP A 1 242 ? 45.750 -9.812 -42.452 1.00 42.69 242 ASP A O 1
ATOM 1848 N N . GLY A 1 243 ? 44.224 -9.265 -44.018 1.00 40.69 243 GLY A N 1
ATOM 1849 C CA . GLY A 1 243 ? 43.321 -8.631 -43.065 1.00 40.69 243 GLY A CA 1
ATOM 1850 C C . GLY A 1 243 ? 42.867 -9.671 -42.046 1.00 40.69 243 GLY A C 1
ATOM 1851 O O . GLY A 1 243 ? 42.911 -10.873 -42.298 1.00 40.69 243 GLY A O 1
ATOM 1852 N N . THR A 1 244 ? 42.398 -9.229 -40.885 1.00 40.94 244 THR A N 1
ATOM 1853 C CA . THR A 1 244 ? 41.982 -10.138 -39.794 1.00 40.94 244 THR A CA 1
ATOM 1854 C C . THR A 1 244 ? 40.828 -11.099 -40.153 1.00 40.94 244 THR A C 1
ATOM 1856 O O . THR A 1 244 ? 40.422 -11.909 -39.321 1.00 40.94 244 THR A O 1
ATOM 1859 N N . GLY A 1 245 ? 40.309 -11.047 -41.385 1.00 39.81 245 GLY A N 1
ATOM 1860 C CA . GLY A 1 245 ? 39.504 -12.093 -42.004 1.00 39.81 245 GLY A CA 1
ATOM 1861 C C . GLY A 1 245 ? 40.346 -13.010 -42.900 1.00 39.81 245 GLY A C 1
ATOM 1862 O O . GLY A 1 245 ? 40.758 -12.598 -43.983 1.00 39.81 245 GLY A O 1
ATOM 1863 N N . GLU A 1 246 ? 40.573 -14.252 -42.457 1.00 36.06 246 GLU A N 1
ATOM 1864 C CA . GLU A 1 246 ? 41.405 -15.256 -43.135 1.00 36.06 246 GLU A CA 1
ATOM 1865 C C . GLU A 1 246 ? 41.096 -15.402 -44.634 1.00 36.06 246 GLU A C 1
ATOM 1867 O O . GLU A 1 246 ? 40.032 -15.862 -45.055 1.00 36.06 246 GLU A O 1
ATOM 1872 N N . GLY A 1 247 ? 42.082 -15.032 -45.447 1.00 37.22 247 GLY A N 1
ATOM 1873 C CA . GLY A 1 247 ? 41.924 -14.896 -46.881 1.00 37.22 247 GLY A CA 1
ATOM 1874 C C . GLY A 1 247 ? 43.245 -14.582 -47.569 1.00 37.22 247 GLY A C 1
ATOM 1875 O O . GLY A 1 247 ? 43.398 -13.551 -48.215 1.00 37.22 247 GLY A O 1
ATOM 1876 N N . GLY A 1 248 ? 44.203 -15.490 -47.384 1.00 36.03 248 GLY A N 1
ATOM 1877 C CA . GLY A 1 248 ? 45.522 -15.459 -47.999 1.00 36.03 248 GLY A CA 1
ATOM 1878 C C . GLY A 1 248 ? 45.485 -15.052 -49.462 1.00 36.03 248 GLY A C 1
ATOM 1879 O O . GLY A 1 248 ? 45.034 -15.828 -50.311 1.00 36.03 248 GLY A O 1
ATOM 1880 N N . GLY A 1 249 ? 46.077 -13.903 -49.778 1.00 35.16 249 GLY A N 1
ATOM 1881 C CA . GLY A 1 249 ? 46.799 -13.792 -51.036 1.00 35.16 249 GLY A CA 1
ATOM 1882 C C . GLY A 1 249 ? 47.836 -14.905 -51.043 1.00 35.16 249 GLY A C 1
ATOM 1883 O O . GLY A 1 249 ? 48.870 -14.815 -50.384 1.00 35.16 249 GLY A O 1
ATOM 1884 N N . LYS A 1 250 ? 47.555 -16.019 -51.729 1.00 34.91 250 LYS A N 1
ATOM 1885 C CA . LYS A 1 250 ? 48.608 -16.994 -51.998 1.00 34.91 250 LYS A CA 1
ATOM 1886 C C . LYS A 1 250 ? 49.651 -16.243 -52.807 1.00 34.91 250 LYS A C 1
ATOM 1888 O O . LYS A 1 250 ? 49.408 -15.961 -53.973 1.00 34.91 250 LYS A O 1
ATOM 1893 N N . ILE A 1 251 ? 50.816 -15.996 -52.214 1.00 37.00 251 ILE A N 1
ATOM 1894 C CA . ILE A 1 251 ? 52.043 -15.794 -52.980 1.00 37.00 251 ILE A CA 1
ATOM 1895 C C . ILE A 1 251 ? 52.109 -17.023 -53.890 1.00 37.00 251 ILE A C 1
ATOM 1897 O O . ILE A 1 251 ? 52.242 -18.138 -53.360 1.00 37.00 251 ILE A O 1
ATOM 1901 N N . PRO A 1 252 ? 51.938 -16.914 -55.220 1.00 35.72 252 PRO A N 1
ATOM 1902 C CA . PRO A 1 252 ? 52.156 -18.078 -56.043 1.00 35.72 252 PRO A CA 1
ATOM 1903 C C . PRO A 1 252 ? 53.607 -18.458 -55.811 1.00 35.72 252 PRO A C 1
ATOM 1905 O O . PRO A 1 252 ? 54.532 -17.665 -55.990 1.00 35.72 252 PRO A O 1
ATOM 1908 N N . THR A 1 253 ? 53.821 -19.677 -55.330 1.00 34.75 253 THR A N 1
ATOM 1909 C CA . THR A 1 253 ? 55.157 -20.236 -55.304 1.00 34.75 253 THR A CA 1
ATOM 1910 C C . THR A 1 253 ? 55.552 -20.442 -56.759 1.00 34.75 253 THR A C 1
ATOM 1912 O O . THR A 1 253 ? 55.374 -21.536 -57.294 1.00 34.75 253 THR A O 1
ATOM 1915 N N . CYS A 1 254 ? 56.105 -19.417 -57.404 1.00 37.69 254 CYS A N 1
ATOM 1916 C CA . CYS A 1 254 ? 56.917 -19.564 -58.603 1.00 37.69 254 CYS A CA 1
ATOM 1917 C C . CYS A 1 254 ? 58.199 -20.291 -58.187 1.00 37.69 254 CYS A C 1
ATOM 1919 O O . CYS A 1 254 ? 59.294 -19.738 -58.147 1.00 37.69 254 CYS A O 1
ATOM 1921 N N . ARG A 1 255 ? 58.070 -21.560 -57.791 1.00 35.38 255 ARG A N 1
ATOM 1922 C CA . ARG A 1 255 ? 59.202 -22.422 -57.495 1.00 35.38 255 ARG A CA 1
ATOM 1923 C C . ARG A 1 255 ? 59.716 -22.920 -58.836 1.00 35.38 255 ARG A C 1
ATOM 1925 O O . ARG A 1 255 ? 59.464 -24.061 -59.209 1.00 35.38 255 ARG A O 1
ATOM 1932 N N . HIS A 1 256 ? 60.419 -22.064 -59.572 1.00 35.97 256 HIS A N 1
ATOM 1933 C CA . HIS A 1 256 ? 61.197 -22.531 -60.709 1.00 35.97 256 HIS A CA 1
ATOM 1934 C C . HIS A 1 256 ? 62.360 -23.377 -60.148 1.00 35.97 256 HIS A C 1
ATOM 1936 O O . HIS A 1 256 ? 63.228 -22.828 -59.468 1.00 35.97 256 HIS A O 1
ATOM 1942 N N . PRO A 1 257 ? 62.436 -24.705 -60.376 1.00 38.03 257 PRO A N 1
ATOM 1943 C CA . PRO A 1 257 ? 63.393 -25.581 -59.684 1.00 38.03 257 PRO A CA 1
ATOM 1944 C C . PRO A 1 257 ? 64.867 -25.389 -60.087 1.00 38.03 257 PRO A C 1
ATOM 1946 O O . PRO A 1 257 ? 65.700 -26.233 -59.765 1.00 38.03 257 PRO A O 1
ATOM 1949 N N . LYS A 1 258 ? 65.202 -24.344 -60.857 1.00 39.00 258 LYS A N 1
ATOM 1950 C CA . LYS A 1 258 ? 66.506 -24.205 -61.528 1.00 39.00 258 LYS A CA 1
ATOM 1951 C C . LYS A 1 258 ? 67.166 -22.822 -61.468 1.00 39.00 258 LYS A C 1
ATOM 1953 O O . LYS A 1 258 ? 68.157 -22.632 -62.161 1.00 39.00 258 LYS A O 1
ATOM 1958 N N . VAL A 1 259 ? 66.693 -21.885 -60.646 1.00 37.47 259 VAL A N 1
ATOM 1959 C CA . VAL A 1 259 ? 67.392 -20.596 -60.461 1.00 37.47 259 VAL A CA 1
ATOM 1960 C C . VAL A 1 259 ? 67.621 -20.309 -58.971 1.00 37.47 259 VAL A C 1
ATOM 1962 O O . VAL A 1 259 ? 66.651 -20.154 -58.232 1.00 37.47 259 VAL A O 1
ATOM 1965 N N . PRO A 1 260 ? 68.886 -20.294 -58.498 1.00 36.31 260 PRO A N 1
ATOM 1966 C CA . PRO A 1 260 ? 69.243 -19.795 -57.172 1.00 36.31 260 PRO A CA 1
ATOM 1967 C C . PRO A 1 260 ? 68.947 -18.294 -57.052 1.00 36.31 260 PRO A C 1
ATOM 1969 O O . PRO A 1 260 ? 69.023 -17.569 -58.038 1.00 36.31 260 PRO A O 1
ATOM 1972 N N . TRP A 1 261 ? 68.663 -17.839 -55.832 1.00 33.47 261 TRP A N 1
ATOM 1973 C CA . TRP A 1 261 ? 68.127 -16.519 -55.457 1.00 33.47 261 TRP A CA 1
ATOM 1974 C C . TRP A 1 261 ? 69.020 -15.285 -55.722 1.00 33.47 261 TRP A C 1
ATOM 1976 O O . TRP A 1 261 ? 68.802 -14.225 -55.143 1.00 33.47 261 TRP A O 1
ATOM 1986 N N . TRP A 1 262 ? 70.025 -15.374 -56.590 1.00 37.59 262 TRP A N 1
ATOM 1987 C CA . TRP A 1 262 ? 70.945 -14.263 -56.841 1.00 37.59 262 TRP A CA 1
ATOM 1988 C C . TRP A 1 262 ? 71.614 -14.409 -58.204 1.00 37.59 262 TRP A C 1
ATOM 1990 O O . TRP A 1 262 ? 72.475 -15.272 -58.388 1.00 37.59 262 TRP A O 1
ATOM 2000 N N . VAL A 1 263 ? 71.270 -13.518 -59.136 1.00 34.72 263 VAL A N 1
ATOM 2001 C CA . VAL A 1 263 ? 72.110 -13.212 -60.298 1.00 34.72 263 VAL A CA 1
ATOM 2002 C C . VAL A 1 263 ? 72.256 -11.697 -60.405 1.00 34.72 263 VAL A C 1
ATOM 2004 O O . VAL A 1 263 ? 71.285 -10.966 -60.582 1.00 34.72 263 VAL A O 1
ATOM 2007 N N . VAL A 1 264 ? 73.502 -11.244 -60.271 1.00 37.31 264 VAL A N 1
ATOM 2008 C CA . VAL A 1 264 ? 73.956 -9.901 -60.635 1.00 37.31 264 VAL A CA 1
ATOM 2009 C C . VAL A 1 264 ? 74.198 -9.902 -62.144 1.00 37.31 264 VAL A C 1
ATOM 2011 O O . VAL A 1 264 ? 75.033 -10.665 -62.622 1.00 37.31 264 VAL A O 1
ATOM 2014 N N . GLY A 1 265 ? 73.487 -9.033 -62.866 1.00 40.28 265 GLY A N 1
ATOM 2015 C CA . GLY A 1 265 ? 73.683 -8.772 -64.295 1.00 40.28 265 GLY A CA 1
ATOM 2016 C C . GLY A 1 265 ? 72.929 -9.730 -65.225 1.00 40.28 265 GLY A C 1
ATOM 2017 O O . GLY A 1 265 ? 73.432 -10.802 -65.545 1.00 40.28 265 GLY A O 1
ATOM 2018 N N . GLY A 1 266 ? 71.764 -9.297 -65.717 1.00 36.56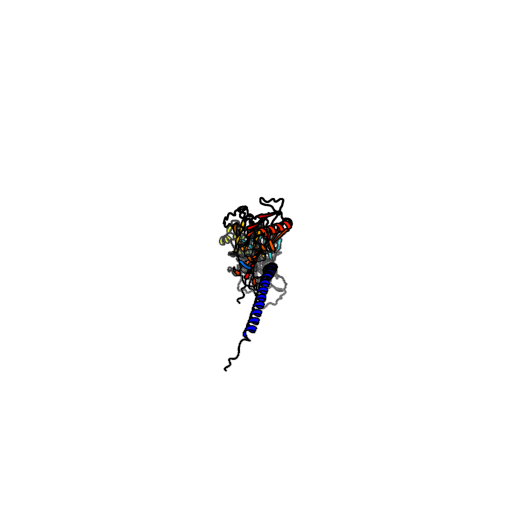 266 GLY A N 1
ATOM 2019 C CA . GLY A 1 266 ? 71.044 -9.941 -66.825 1.00 36.56 266 GLY A CA 1
ATOM 2020 C C . GLY A 1 266 ? 69.735 -10.623 -66.422 1.00 36.56 266 GLY A C 1
ATOM 2021 O O . GLY A 1 266 ? 69.718 -11.817 -66.154 1.00 36.56 266 GLY A O 1
ATOM 2022 N N . GLU A 1 267 ? 68.674 -9.812 -66.377 1.00 46.69 267 GLU A N 1
ATOM 2023 C CA . GLU A 1 267 ? 67.244 -10.088 -66.613 1.00 46.69 267 GLU A CA 1
ATOM 2024 C C . GLU A 1 267 ? 66.722 -11.533 -66.460 1.00 46.69 267 GLU A C 1
ATOM 2026 O O . GLU A 1 267 ? 66.981 -12.394 -67.304 1.00 46.69 267 GLU A O 1
ATOM 2031 N N . LYS A 1 268 ? 65.887 -11.748 -65.425 1.00 44.31 268 LYS A N 1
ATOM 2032 C CA . LYS A 1 268 ? 64.547 -12.386 -65.490 1.00 44.31 268 LYS A CA 1
ATOM 2033 C C . LYS A 1 268 ? 63.974 -12.634 -64.090 1.00 44.31 268 LYS A C 1
ATOM 2035 O O . LYS A 1 268 ? 64.544 -13.420 -63.336 1.00 44.31 268 LYS A O 1
ATOM 2040 N N . TYR A 1 269 ? 62.806 -12.058 -63.791 1.00 39.84 269 TYR A N 1
ATOM 2041 C CA . TYR A 1 269 ? 62.002 -12.418 -62.616 1.00 39.84 269 TYR A CA 1
ATOM 2042 C C . TYR A 1 269 ? 60.496 -12.415 -62.961 1.00 39.84 269 TYR A C 1
ATOM 2044 O O . TYR A 1 269 ? 59.962 -11.376 -63.334 1.00 39.84 269 TYR A O 1
ATOM 2052 N N . CYS A 1 270 ? 59.826 -13.578 -62.835 1.00 40.41 270 CYS A N 1
ATOM 2053 C CA . CYS A 1 270 ? 58.356 -13.708 -62.855 1.00 40.41 270 CYS A CA 1
ATOM 2054 C C . CYS A 1 270 ? 57.829 -13.375 -61.442 1.00 40.41 270 CYS A C 1
ATOM 2056 O O . CYS A 1 270 ? 58.114 -14.131 -60.508 1.00 40.41 270 CYS A O 1
ATOM 2058 N N . TYR A 1 271 ? 57.001 -12.341 -61.289 1.00 42.06 271 TYR A N 1
ATOM 2059 C CA . TYR A 1 271 ? 56.073 -12.232 -60.158 1.00 42.06 271 TYR A CA 1
ATOM 2060 C C . TYR A 1 271 ? 54.660 -11.996 -60.688 1.00 42.06 271 TYR A C 1
ATOM 2062 O O . TYR A 1 271 ? 54.255 -10.876 -60.973 1.00 42.06 271 TYR A O 1
ATOM 2070 N N . CYS A 1 272 ? 53.917 -13.091 -60.831 1.00 41.84 272 CYS A N 1
ATOM 2071 C CA . CYS A 1 272 ? 52.471 -13.071 -61.005 1.00 41.84 272 CYS A CA 1
ATOM 2072 C C . CYS A 1 272 ? 51.874 -12.818 -59.614 1.00 41.84 272 CYS A C 1
ATOM 2074 O O . CYS A 1 272 ? 52.091 -13.628 -58.715 1.00 41.84 272 CYS A O 1
ATOM 2076 N N . GLY A 1 273 ? 51.199 -11.699 -59.381 1.00 40.56 273 GLY A N 1
ATOM 2077 C CA . GLY A 1 273 ? 50.591 -11.414 -58.086 1.00 40.56 273 GLY A CA 1
ATOM 2078 C C . GLY A 1 273 ? 49.123 -11.804 -58.116 1.00 40.56 273 GLY A C 1
ATOM 2079 O O . GLY A 1 273 ? 48.315 -11.020 -58.588 1.00 40.56 273 GLY A O 1
ATOM 2080 N N . ALA A 1 274 ? 48.762 -12.986 -57.605 1.00 40.00 274 ALA A N 1
ATOM 2081 C CA . ALA A 1 274 ? 47.355 -13.338 -57.421 1.00 40.00 274 ALA A CA 1
ATOM 2082 C C . ALA A 1 274 ? 46.720 -12.398 -56.379 1.00 40.00 274 ALA A C 1
ATOM 2084 O O . ALA A 1 274 ? 47.116 -12.418 -55.212 1.00 40.00 274 ALA A O 1
ATOM 2085 N N . GLY A 1 275 ? 45.749 -11.583 -56.805 1.00 41.31 275 GLY A N 1
ATOM 2086 C CA . GLY A 1 275 ? 44.946 -10.711 -55.936 1.00 41.31 275 GLY A CA 1
ATOM 2087 C C . GLY A 1 275 ? 44.306 -11.508 -54.804 1.00 41.31 275 GLY A C 1
ATOM 2088 O O . GLY A 1 275 ? 43.463 -12.373 -55.046 1.00 41.31 275 GLY A O 1
ATOM 2089 N N . GLY A 1 276 ? 44.756 -11.268 -53.570 1.00 38.19 276 GLY A N 1
ATOM 2090 C CA . GLY A 1 276 ? 44.268 -11.961 -52.382 1.00 38.19 276 GLY A CA 1
ATOM 2091 C C . GLY A 1 276 ? 42.823 -11.594 -52.069 1.00 38.19 276 GLY A C 1
ATOM 2092 O O . GLY A 1 276 ? 42.403 -10.455 -52.250 1.00 38.19 276 GLY A O 1
ATOM 2093 N N . GLY A 1 277 ? 42.034 -12.576 -51.638 1.00 40.69 277 GLY A N 1
ATOM 2094 C CA . GLY A 1 277 ? 40.625 -12.403 -51.292 1.00 40.69 277 GLY A CA 1
ATOM 2095 C C . GLY A 1 277 ? 40.425 -12.424 -49.787 1.00 40.69 277 GLY A C 1
ATOM 2096 O O . GLY A 1 277 ? 40.768 -13.420 -49.177 1.00 40.69 277 GLY A O 1
ATOM 2097 N N . GLY A 1 278 ? 39.836 -11.380 -49.204 1.00 38.12 278 GLY A N 1
ATOM 2098 C CA . GLY A 1 278 ? 39.660 -11.233 -47.759 1.00 38.12 278 GLY A CA 1
ATOM 2099 C C . GLY A 1 278 ? 38.257 -11.650 -47.340 1.00 38.12 278 GLY A C 1
ATOM 2100 O O . GLY A 1 278 ? 37.271 -11.161 -47.892 1.00 38.12 278 GLY A O 1
ATOM 2101 N N . ALA A 1 279 ? 38.157 -12.561 -46.373 1.00 38.09 279 ALA A N 1
ATOM 2102 C CA . ALA A 1 279 ? 36.892 -13.016 -45.809 1.00 38.09 279 ALA A CA 1
ATOM 2103 C C . ALA A 1 279 ? 36.972 -13.010 -44.280 1.00 38.09 279 ALA A C 1
ATOM 2105 O O . ALA A 1 279 ? 37.745 -13.760 -43.702 1.00 38.09 279 ALA A O 1
ATOM 2106 N N . GLY A 1 280 ? 36.147 -12.206 -43.606 1.00 38.22 280 GLY A N 1
ATOM 2107 C CA . GLY A 1 280 ? 35.957 -12.266 -42.151 1.00 38.22 280 GLY A CA 1
ATOM 2108 C C . GLY A 1 280 ? 34.485 -12.481 -41.795 1.00 38.22 280 GLY A C 1
ATOM 2109 O O . GLY A 1 280 ? 33.613 -12.202 -42.597 1.00 38.22 280 GLY A O 1
ATOM 2110 N N . HIS A 1 281 ? 34.206 -13.033 -40.619 1.00 40.12 281 HIS A N 1
ATOM 2111 C CA . HIS A 1 281 ? 33.010 -13.827 -40.295 1.00 40.12 281 HIS A CA 1
ATOM 2112 C C . HIS A 1 281 ? 31.592 -13.282 -40.644 1.00 40.12 281 HIS A C 1
ATOM 2114 O O . HIS A 1 281 ? 31.215 -12.173 -40.283 1.00 40.12 281 HIS A O 1
ATOM 2120 N N . TRP A 1 282 ? 30.780 -14.197 -41.209 1.00 47.38 282 TRP A N 1
ATOM 2121 C CA . TRP A 1 282 ? 29.343 -14.170 -41.586 1.00 47.38 282 TRP A CA 1
ATOM 2122 C C . TRP A 1 282 ? 28.926 -13.383 -42.847 1.00 47.38 282 TRP A C 1
ATOM 2124 O O . TRP A 1 282 ? 27.839 -13.633 -43.361 1.00 47.38 282 TRP A O 1
ATOM 2134 N N . GLY A 1 283 ? 29.801 -12.552 -43.423 1.00 49.75 283 GLY A N 1
ATOM 2135 C CA . GLY A 1 283 ? 29.651 -11.989 -44.776 1.00 49.75 283 GLY A CA 1
ATOM 2136 C C . GLY A 1 283 ? 31.026 -11.747 -45.401 1.00 49.75 283 GLY A C 1
ATOM 2137 O O . GLY A 1 283 ? 31.917 -11.252 -44.720 1.00 49.75 283 GLY A O 1
ATOM 2138 N N . LYS A 1 284 ? 31.263 -12.138 -46.661 1.00 49.84 284 LYS A N 1
ATOM 2139 C CA . LYS A 1 284 ? 32.617 -12.005 -47.247 1.00 49.84 284 LYS A CA 1
ATOM 2140 C C . LYS A 1 284 ? 32.924 -10.525 -47.524 1.00 49.84 284 LYS A C 1
ATOM 2142 O O . LYS A 1 284 ? 32.027 -9.787 -47.925 1.00 49.84 284 LYS A O 1
ATOM 2147 N N . GLY A 1 285 ? 34.164 -10.083 -47.323 1.00 49.38 285 GLY A N 1
ATOM 2148 C CA . GLY A 1 285 ? 34.631 -8.792 -47.838 1.00 49.38 285 GLY A CA 1
ATOM 2149 C C . GLY A 1 285 ? 34.818 -8.846 -49.355 1.00 49.38 285 GLY A C 1
ATOM 2150 O O . GLY A 1 285 ? 34.738 -9.919 -49.962 1.00 49.38 285 GLY A O 1
ATOM 2151 N N . GLY A 1 286 ? 35.070 -7.696 -49.981 1.00 49.41 286 GLY A N 1
ATOM 2152 C CA . GLY A 1 286 ? 35.483 -7.668 -51.381 1.00 49.41 286 GLY A CA 1
ATOM 2153 C C . GLY A 1 286 ? 36.895 -8.238 -51.550 1.00 49.41 286 GLY A C 1
ATOM 2154 O O . GLY A 1 286 ? 37.787 -7.956 -50.742 1.00 49.41 286 GLY A O 1
ATOM 2155 N N . LYS A 1 287 ? 37.125 -9.050 -52.589 1.00 56.31 287 LYS A N 1
ATOM 2156 C CA . LYS A 1 287 ? 38.468 -9.542 -52.941 1.00 56.31 287 LYS A CA 1
ATOM 2157 C C . LYS A 1 287 ? 39.317 -8.407 -53.527 1.00 56.31 287 LYS A C 1
ATOM 2159 O O . LYS A 1 287 ? 38.774 -7.520 -54.174 1.00 56.31 287 LYS A O 1
ATOM 2164 N N . GLY A 1 288 ? 40.637 -8.429 -53.354 1.00 48.03 288 GLY A N 1
ATOM 2165 C CA . GLY A 1 288 ? 41.540 -7.506 -54.051 1.00 48.03 288 GLY A CA 1
ATOM 2166 C C . GLY A 1 288 ? 41.658 -7.827 -55.548 1.00 48.03 288 GLY A C 1
ATOM 2167 O O . GLY A 1 288 ? 41.345 -8.938 -55.979 1.00 48.03 288 GLY A O 1
ATOM 2168 N N . GLY A 1 289 ? 42.099 -6.859 -56.354 1.00 48.28 289 GLY A N 1
ATOM 2169 C CA . GLY A 1 289 ? 42.327 -7.060 -57.791 1.00 48.28 289 GLY A CA 1
ATOM 2170 C C . GLY A 1 289 ? 43.639 -7.791 -58.122 1.00 48.28 289 GLY A C 1
ATOM 2171 O O . GLY A 1 289 ? 44.601 -7.725 -57.352 1.00 48.28 289 GLY A O 1
ATOM 2172 N N . ASN A 1 290 ? 43.673 -8.496 -59.262 1.00 52.94 290 ASN A N 1
ATOM 2173 C CA . ASN A 1 290 ? 44.814 -9.300 -59.736 1.00 52.94 290 ASN A CA 1
ATOM 2174 C C . ASN A 1 290 ? 45.853 -8.473 -60.535 1.00 52.94 290 ASN A C 1
ATOM 2176 O O . ASN A 1 290 ? 45.474 -7.488 -61.166 1.00 52.94 290 ASN A O 1
ATOM 2180 N N . SER A 1 291 ? 47.128 -8.889 -60.587 1.00 47.38 291 SER A N 1
ATOM 2181 C CA . SER A 1 291 ? 48.168 -8.290 -61.452 1.00 47.38 291 SER A CA 1
ATOM 2182 C C . SER A 1 291 ? 48.878 -9.357 -62.315 1.00 47.38 291 SER A C 1
ATOM 2184 O O . SER A 1 291 ? 49.335 -10.389 -61.819 1.00 47.38 291 SER A O 1
ATOM 2186 N N . SER A 1 292 ? 48.985 -9.125 -63.630 1.00 49.03 292 SER A N 1
ATOM 2187 C CA . SER A 1 292 ? 49.745 -9.969 -64.573 1.00 49.03 292 SER A CA 1
ATOM 2188 C C . SER A 1 292 ? 50.626 -9.084 -65.443 1.00 49.03 292 SER A C 1
ATOM 2190 O O . SER A 1 292 ? 50.138 -8.105 -65.988 1.00 49.03 292 SER A O 1
ATOM 2192 N N . THR A 1 293 ? 51.901 -9.442 -65.603 1.00 43.31 293 THR A N 1
ATOM 2193 C CA . THR A 1 293 ? 52.719 -8.999 -66.740 1.00 43.31 293 THR A CA 1
ATOM 2194 C C . THR A 1 293 ? 52.434 -9.925 -67.930 1.00 43.31 293 THR A C 1
ATOM 2196 O O . THR A 1 293 ? 52.039 -11.073 -67.714 1.00 43.31 293 THR A O 1
ATOM 2199 N N . GLY A 1 294 ? 52.537 -9.418 -69.166 1.00 43.62 294 GLY A N 1
ATOM 2200 C CA . GLY A 1 294 ? 52.162 -10.123 -70.406 1.00 43.62 294 GLY A CA 1
ATOM 2201 C C . GLY A 1 294 ? 52.839 -11.493 -70.631 1.00 43.62 294 GLY A C 1
ATOM 2202 O O . GLY A 1 294 ? 53.599 -11.962 -69.787 1.00 43.62 294 GLY A O 1
ATOM 2203 N N . PRO A 1 295 ? 52.583 -12.172 -71.769 1.00 40.12 295 PRO A N 1
ATOM 2204 C CA . PRO A 1 295 ? 52.964 -13.571 -71.977 1.00 40.12 295 PRO A CA 1
ATOM 2205 C C . PRO A 1 295 ? 54.487 -13.777 -71.915 1.00 40.12 295 PRO A C 1
ATOM 2207 O O . PRO A 1 295 ? 55.194 -13.601 -72.906 1.00 40.12 295 PRO A O 1
ATOM 2210 N N . ASP A 1 296 ? 55.002 -14.188 -70.757 1.00 41.06 296 ASP A N 1
ATOM 2211 C CA . ASP A 1 296 ? 56.378 -14.658 -70.611 1.00 41.06 296 ASP A CA 1
ATOM 2212 C C . ASP A 1 296 ? 56.464 -16.105 -71.148 1.00 41.06 296 ASP A C 1
ATOM 2214 O O . ASP A 1 296 ? 55.777 -16.993 -70.634 1.00 41.06 296 ASP A O 1
ATOM 2218 N N . PRO A 1 297 ? 57.330 -16.403 -72.139 1.00 39.91 297 PRO A N 1
ATOM 2219 C CA . PRO A 1 297 ? 57.538 -17.758 -72.661 1.00 39.91 297 PRO A CA 1
ATOM 2220 C C . PRO A 1 297 ? 57.990 -18.802 -71.619 1.00 39.91 297 PRO A C 1
ATOM 2222 O O . PRO A 1 297 ? 58.054 -19.992 -71.937 1.00 39.91 297 PRO A O 1
ATOM 2225 N N . TYR A 1 298 ? 58.365 -18.380 -70.407 1.00 40.59 298 TYR A N 1
ATOM 2226 C CA . TYR A 1 298 ? 58.924 -19.223 -69.349 1.00 40.59 298 TYR A CA 1
ATOM 2227 C C . TYR A 1 298 ? 58.012 -19.392 -68.126 1.00 40.59 298 TYR A C 1
ATOM 2229 O O . TYR A 1 298 ? 58.193 -20.369 -67.389 1.00 40.59 298 TYR A O 1
ATOM 2237 N N . CYS A 1 299 ? 57.015 -18.523 -67.919 1.00 41.31 299 CYS A N 1
ATOM 2238 C CA . CYS A 1 299 ? 55.960 -18.767 -66.937 1.00 41.31 299 CYS A CA 1
ATOM 2239 C C . CYS A 1 299 ? 54.852 -19.567 -67.667 1.00 41.31 299 CYS A C 1
ATOM 2241 O O . CYS A 1 299 ? 53.965 -19.021 -68.309 1.00 41.31 299 CYS A O 1
ATOM 2243 N N . ASN A 1 300 ? 54.966 -20.899 -67.656 1.00 37.03 300 ASN A N 1
ATOM 2244 C CA . ASN A 1 300 ? 54.058 -21.807 -68.366 1.00 37.03 300 ASN A CA 1
ATOM 2245 C C . ASN A 1 300 ? 52.727 -21.935 -67.607 1.00 37.03 300 ASN A C 1
ATOM 2247 O O . ASN A 1 300 ? 52.434 -22.998 -67.054 1.00 37.03 300 ASN A O 1
ATOM 2251 N N . ASP A 1 301 ? 51.957 -20.851 -67.533 1.00 37.62 301 ASP A N 1
ATOM 2252 C CA . ASP A 1 301 ? 50.552 -20.969 -67.181 1.00 37.62 301 ASP A CA 1
ATOM 2253 C C . ASP A 1 301 ? 49.806 -21.405 -68.443 1.00 37.62 301 ASP A C 1
ATOM 2255 O O . ASP A 1 301 ? 49.748 -20.697 -69.448 1.00 37.62 301 ASP A O 1
ATOM 2259 N N . LYS A 1 302 ? 49.304 -22.642 -68.437 1.00 35.16 302 LYS A N 1
ATOM 2260 C CA . LYS A 1 302 ? 48.420 -23.120 -69.509 1.00 35.16 302 LYS A CA 1
ATOM 2261 C C . LYS A 1 302 ? 47.086 -22.377 -69.501 1.00 35.16 302 LYS A C 1
ATOM 2263 O O . LYS A 1 302 ? 46.360 -22.459 -70.490 1.00 35.16 302 LYS A O 1
ATOM 2268 N N . ASP A 1 303 ? 46.809 -21.644 -68.429 1.00 39.84 303 ASP A N 1
ATOM 2269 C CA . ASP A 1 303 ? 45.656 -20.788 -68.295 1.00 39.84 303 ASP A CA 1
ATOM 2270 C C . ASP A 1 303 ? 46.148 -19.346 -68.423 1.00 39.84 303 ASP A C 1
ATOM 2272 O O . ASP A 1 303 ? 46.710 -18.760 -67.506 1.00 39.84 303 ASP A O 1
ATOM 2276 N N . ASN A 1 304 ? 45.969 -18.788 -69.617 1.00 40.56 304 ASN A N 1
ATOM 2277 C CA . ASN A 1 304 ? 46.167 -17.381 -69.945 1.00 40.56 304 ASN A CA 1
ATOM 2278 C C . ASN A 1 304 ? 45.144 -16.552 -69.132 1.00 40.56 304 ASN A C 1
ATOM 2280 O O . ASN A 1 304 ? 44.130 -16.112 -69.676 1.00 40.56 304 ASN A O 1
ATOM 2284 N N . THR A 1 305 ? 45.308 -16.488 -67.805 1.00 41.59 305 THR A N 1
ATOM 2285 C CA . THR A 1 305 ? 44.295 -15.956 -66.891 1.00 41.59 305 THR A CA 1
ATOM 2286 C C . THR A 1 305 ? 44.187 -14.446 -67.110 1.00 41.59 305 THR A C 1
ATOM 2288 O O . THR A 1 305 ? 45.182 -13.737 -66.961 1.00 41.59 305 THR A O 1
ATOM 2291 N N . PRO A 1 306 ? 43.017 -13.930 -67.531 1.00 46.38 306 PRO A N 1
ATOM 2292 C CA . PRO A 1 306 ? 42.840 -12.503 -67.763 1.00 46.38 306 PRO A CA 1
ATOM 2293 C C . PRO A 1 306 ? 43.123 -11.695 -66.492 1.00 46.38 306 PRO A C 1
ATOM 2295 O O . PRO A 1 306 ? 42.966 -12.198 -65.376 1.00 46.38 306 PRO A O 1
ATOM 2298 N N . HIS A 1 307 ? 43.501 -10.424 -66.662 1.00 50.72 307 HIS A N 1
ATOM 2299 C CA . HIS A 1 307 ? 43.484 -9.426 -65.592 1.00 50.72 307 HIS A CA 1
ATOM 2300 C C . HIS A 1 307 ? 42.067 -9.389 -65.007 1.00 50.72 307 HIS A C 1
ATOM 2302 O O . HIS A 1 307 ? 41.188 -8.750 -65.567 1.00 50.72 307 HIS A O 1
ATOM 2308 N N . ASP A 1 308 ? 41.812 -10.128 -63.935 1.00 49.41 308 ASP A N 1
ATOM 2309 C CA . ASP A 1 308 ? 40.492 -10.226 -63.325 1.00 49.41 308 ASP A CA 1
ATOM 2310 C C . ASP A 1 308 ? 40.414 -9.263 -62.137 1.00 49.41 308 ASP A C 1
ATOM 2312 O O . ASP A 1 308 ? 41.304 -9.231 -61.281 1.00 49.41 308 ASP A O 1
ATOM 2316 N N . GLY A 1 309 ? 39.348 -8.463 -62.064 1.00 47.44 309 GLY A N 1
ATOM 2317 C CA . GLY A 1 309 ? 39.050 -7.723 -60.842 1.00 47.44 309 GLY A CA 1
ATOM 2318 C C . GLY A 1 309 ? 38.583 -8.655 -59.724 1.00 47.44 309 GLY A C 1
ATOM 2319 O O . GLY A 1 309 ? 38.135 -9.776 -59.975 1.00 47.44 309 GLY A O 1
ATOM 2320 N N . GLY A 1 310 ? 38.699 -8.192 -58.483 1.00 50.41 310 GLY A N 1
ATOM 2321 C CA . GLY A 1 310 ? 38.289 -8.963 -57.315 1.00 50.41 310 GLY A CA 1
ATOM 2322 C C . GLY A 1 310 ? 36.777 -9.195 -57.293 1.00 50.41 310 GLY A C 1
ATOM 2323 O O . GLY A 1 310 ? 36.009 -8.283 -57.598 1.00 50.41 310 GLY A O 1
ATOM 2324 N N . ASP A 1 311 ? 36.340 -10.407 -56.937 1.00 53.28 311 ASP A N 1
ATOM 2325 C CA . ASP A 1 311 ? 34.922 -10.694 -56.679 1.00 53.28 311 ASP A CA 1
ATOM 2326 C C . ASP A 1 311 ? 34.436 -9.897 -55.461 1.00 53.28 311 ASP A C 1
ATOM 2328 O O . ASP A 1 311 ? 35.193 -9.702 -54.507 1.00 53.28 311 ASP A O 1
ATOM 2332 N N . GLY A 1 312 ? 33.180 -9.457 -55.446 1.00 48.59 312 GLY A N 1
ATOM 2333 C CA . GLY A 1 312 ? 32.620 -8.875 -54.230 1.00 48.59 312 GLY A CA 1
ATOM 2334 C C . GLY A 1 312 ? 32.252 -9.905 -53.170 1.00 48.59 312 GLY A C 1
ATOM 2335 O O . GLY A 1 312 ? 32.287 -11.118 -53.392 1.00 48.59 312 GLY A O 1
ATOM 2336 N N . GLY A 1 313 ? 31.898 -9.388 -51.997 1.00 50.84 313 GLY A N 1
ATOM 2337 C CA . GLY A 1 313 ? 31.457 -10.190 -50.861 1.00 50.84 313 GLY A CA 1
ATOM 2338 C C . GLY A 1 313 ? 30.182 -11.005 -51.115 1.00 50.84 313 GLY A C 1
ATOM 2339 O O . GLY A 1 313 ? 29.356 -10.604 -51.916 1.00 50.84 313 GLY A O 1
ATOM 2340 N N . ASP A 1 314 ? 29.951 -12.115 -50.409 1.00 52.41 314 ASP A N 1
ATOM 2341 C CA . ASP A 1 314 ? 28.626 -12.755 -50.388 1.00 52.41 314 ASP A CA 1
ATOM 2342 C C . ASP A 1 314 ? 27.695 -11.947 -49.470 1.00 52.41 314 ASP A C 1
ATOM 2344 O O . ASP A 1 314 ? 28.139 -11.455 -48.431 1.00 52.41 314 ASP A O 1
ATOM 2348 N N . SER A 1 315 ? 26.406 -11.848 -49.814 1.00 52.06 315 SER A N 1
ATOM 2349 C CA . SER A 1 315 ? 25.388 -11.240 -48.946 1.00 52.06 315 SER A CA 1
ATOM 2350 C C . SER A 1 315 ? 25.323 -11.941 -47.586 1.00 52.06 315 SER A C 1
ATOM 2352 O O . SER A 1 315 ? 25.372 -13.172 -47.529 1.00 52.06 315 SER A O 1
ATOM 2354 N N . TYR A 1 316 ? 25.141 -11.168 -46.513 1.00 53.53 316 TYR A N 1
ATOM 2355 C CA . TYR A 1 316 ? 24.874 -11.701 -45.173 1.00 53.53 316 TYR A CA 1
ATOM 2356 C C . TYR A 1 316 ? 23.643 -12.636 -45.206 1.00 53.53 316 TYR A C 1
ATOM 2358 O O . TYR A 1 316 ? 22.680 -12.340 -45.914 1.00 53.53 316 TYR A O 1
ATOM 2366 N N . GLU A 1 317 ? 23.684 -13.777 -44.501 1.00 52.72 317 GLU A N 1
ATOM 2367 C CA . GLU A 1 317 ? 22.691 -14.867 -44.608 1.00 52.72 317 GLU A CA 1
ATOM 2368 C C . GLU A 1 317 ? 21.216 -14.404 -44.604 1.00 52.72 317 GLU A C 1
ATOM 2370 O O . GLU A 1 317 ? 20.797 -13.578 -43.793 1.00 52.72 317 GLU A O 1
ATOM 2375 N N . ASN A 1 318 ? 20.404 -15.025 -45.471 1.00 43.12 318 ASN A N 1
ATOM 2376 C CA . ASN A 1 318 ? 18.953 -14.814 -45.594 1.00 43.12 318 ASN A CA 1
ATOM 2377 C C . ASN A 1 318 ? 18.119 -15.514 -44.492 1.00 43.12 318 ASN A C 1
ATOM 2379 O O . ASN A 1 318 ? 16.904 -15.326 -44.440 1.00 43.12 318 ASN A O 1
ATOM 2383 N N . ASP A 1 319 ? 18.738 -16.324 -43.622 1.00 42.22 319 ASP A N 1
ATOM 2384 C CA . ASP A 1 319 ? 18.058 -17.198 -42.649 1.00 42.22 319 ASP A CA 1
ATOM 2385 C C . ASP A 1 319 ? 18.193 -16.688 -41.202 1.00 42.22 319 ASP A C 1
ATOM 2387 O O . ASP A 1 319 ? 18.662 -17.368 -40.288 1.00 42.22 319 ASP A O 1
ATOM 2391 N N . ALA A 1 320 ? 17.705 -15.472 -40.952 1.00 44.81 320 ALA A N 1
ATOM 2392 C CA . ALA A 1 320 ? 17.485 -14.980 -39.593 1.00 44.81 320 ALA A CA 1
ATOM 2393 C C . ALA A 1 320 ? 16.293 -15.717 -38.950 1.00 44.81 320 ALA A C 1
ATOM 2395 O O . ALA A 1 320 ? 15.172 -15.213 -38.897 1.00 44.81 320 ALA A O 1
ATOM 2396 N N . THR A 1 321 ? 16.507 -16.936 -38.453 1.00 44.12 321 THR A N 1
ATOM 2397 C CA . THR A 1 321 ? 15.518 -17.570 -37.572 1.00 44.12 321 THR A CA 1
ATOM 2398 C C . THR A 1 321 ? 15.508 -16.883 -36.199 1.00 44.12 321 THR A C 1
ATOM 2400 O O . THR A 1 321 ? 16.501 -16.314 -35.751 1.00 44.12 321 THR A O 1
ATOM 2403 N N . LEU A 1 322 ? 14.374 -16.972 -35.494 1.00 43.25 322 LEU A N 1
ATOM 2404 C CA . LEU A 1 322 ? 14.099 -16.439 -34.143 1.00 43.25 322 LEU A CA 1
ATOM 2405 C C . LEU A 1 322 ? 15.152 -16.747 -33.045 1.00 43.25 322 LEU A C 1
ATOM 2407 O O . LEU A 1 322 ? 15.006 -16.269 -31.922 1.00 43.25 322 LEU A O 1
ATOM 2411 N N . LYS A 1 323 ? 16.192 -17.544 -33.326 1.00 42.50 323 LYS A N 1
ATOM 2412 C CA . LYS A 1 323 ? 17.258 -17.908 -32.381 1.00 42.50 323 LYS A CA 1
ATOM 2413 C C . LYS A 1 323 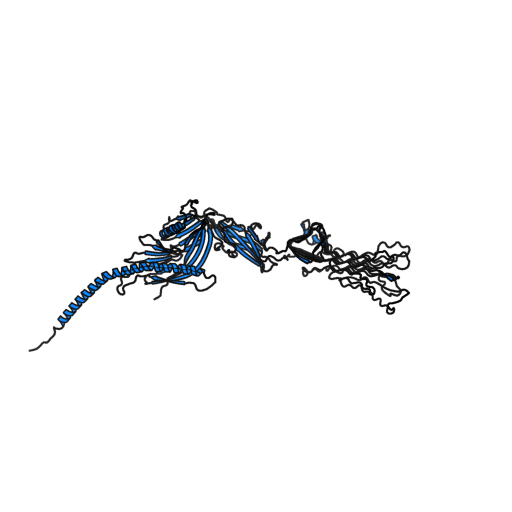? 18.313 -16.810 -32.140 1.00 42.50 323 LYS A C 1
ATOM 2415 O O . LYS A 1 323 ? 19.005 -16.910 -31.134 1.00 42.50 323 LYS A O 1
ATOM 2420 N N . ASP A 1 324 ? 18.377 -15.747 -32.954 1.00 52.03 324 ASP A N 1
ATOM 2421 C CA . ASP A 1 324 ? 19.480 -14.756 -32.945 1.00 52.03 324 ASP A CA 1
ATOM 2422 C C . ASP A 1 324 ? 19.094 -13.310 -32.548 1.00 52.03 324 ASP A C 1
ATOM 2424 O O . ASP A 1 324 ? 19.632 -12.334 -33.085 1.00 52.03 324 ASP A O 1
ATOM 2428 N N . ILE A 1 325 ? 18.171 -13.123 -31.595 1.00 51.75 325 ILE A N 1
ATOM 2429 C CA . ILE A 1 325 ? 17.795 -11.777 -31.092 1.00 51.75 325 ILE A CA 1
ATOM 2430 C C . ILE A 1 325 ? 18.891 -11.107 -30.231 1.00 51.75 325 ILE A C 1
ATOM 2432 O O . ILE A 1 325 ? 18.794 -9.925 -29.900 1.00 51.75 325 ILE A O 1
ATOM 2436 N N . SER A 1 326 ? 19.943 -11.846 -29.867 1.00 52.97 326 SER A N 1
ATOM 2437 C CA . SER A 1 326 ? 21.046 -11.393 -29.004 1.00 52.97 326 SER A CA 1
ATOM 2438 C C . SER A 1 326 ? 22.405 -11.319 -29.702 1.00 52.97 326 SER A C 1
ATOM 2440 O O . SER A 1 326 ? 23.396 -10.990 -29.057 1.00 52.97 326 SER A O 1
ATOM 2442 N N . VAL A 1 327 ? 22.475 -11.654 -30.992 1.00 59.41 327 VAL A N 1
ATOM 2443 C CA . VAL A 1 327 ? 23.741 -11.797 -31.714 1.00 59.41 327 VAL A CA 1
ATOM 2444 C C . VAL A 1 327 ? 23.928 -10.622 -32.675 1.00 59.41 327 VAL A C 1
ATOM 2446 O O . VAL A 1 327 ? 23.127 -10.425 -33.596 1.00 59.41 327 VAL A O 1
ATOM 2449 N N . ALA A 1 328 ? 24.979 -9.837 -32.434 1.00 68.62 328 ALA A N 1
ATOM 2450 C CA . ALA A 1 328 ? 25.412 -8.721 -33.265 1.00 68.62 328 ALA A CA 1
ATOM 2451 C C . ALA A 1 328 ? 26.918 -8.842 -33.519 1.00 68.62 328 ALA A C 1
ATOM 2453 O O . ALA A 1 328 ? 27.687 -9.036 -32.576 1.00 68.62 328 ALA A O 1
ATOM 2454 N N . TYR A 1 329 ? 27.323 -8.736 -34.784 1.00 71.00 329 TYR A N 1
ATOM 2455 C CA . TYR A 1 329 ? 28.717 -8.881 -35.199 1.00 71.00 329 TYR A CA 1
ATOM 2456 C C . TYR A 1 329 ? 29.186 -7.648 -35.977 1.00 71.00 329 TYR A C 1
ATOM 2458 O O . TYR A 1 329 ? 28.386 -7.043 -36.701 1.00 71.00 329 TYR A O 1
ATOM 2466 N N . PRO A 1 330 ? 30.461 -7.254 -35.834 1.00 75.56 330 PRO A N 1
ATOM 2467 C CA . PRO A 1 330 ? 31.057 -6.264 -36.718 1.00 75.56 330 PRO A CA 1
ATOM 2468 C C . PRO A 1 330 ? 31.192 -6.833 -38.137 1.00 75.56 330 PRO A C 1
ATOM 2470 O O . PRO A 1 330 ? 31.297 -8.045 -38.324 1.00 75.56 330 PRO A O 1
ATOM 2473 N N . GLY A 1 331 ? 31.218 -5.947 -39.125 1.00 72.56 331 GLY A N 1
ATOM 2474 C CA . GLY A 1 331 ? 31.564 -6.267 -40.501 1.00 72.56 331 GLY A CA 1
ATOM 2475 C C . GLY A 1 331 ? 33.040 -6.640 -40.628 1.00 72.56 331 GLY A C 1
ATOM 2476 O O . GLY A 1 331 ? 33.886 -6.203 -39.840 1.00 72.56 331 GLY A O 1
ATOM 2477 N N . SER A 1 332 ? 33.351 -7.460 -41.627 1.00 71.12 332 SER A N 1
ATOM 2478 C CA . SER A 1 332 ? 34.718 -7.853 -41.961 1.00 71.12 332 SER A CA 1
ATOM 2479 C C . SER A 1 332 ? 35.462 -6.781 -42.750 1.00 71.12 332 SER A C 1
ATOM 2481 O O . SER A 1 332 ? 34.850 -6.106 -43.570 1.00 71.12 332 SER A O 1
ATOM 2483 N N . GLY A 1 333 ? 36.781 -6.694 -42.603 1.00 69.88 333 GLY A N 1
ATOM 2484 C CA . GLY A 1 333 ? 37.607 -5.904 -43.516 1.00 69.88 333 GLY A CA 1
ATOM 2485 C C . GLY A 1 333 ? 37.706 -6.526 -44.917 1.00 69.88 333 GLY A C 1
ATOM 2486 O O . GLY A 1 333 ? 37.515 -7.733 -45.091 1.00 69.88 333 GLY A O 1
ATOM 2487 N N . GLY A 1 334 ? 38.002 -5.698 -45.916 1.00 66.19 334 GLY A N 1
ATOM 2488 C CA . GLY A 1 334 ? 38.328 -6.110 -47.280 1.00 66.19 334 GLY A CA 1
ATOM 2489 C C . GLY A 1 334 ? 39.774 -6.601 -47.407 1.00 66.19 334 GLY A C 1
ATOM 2490 O O . GLY A 1 334 ? 40.614 -6.363 -46.534 1.00 66.19 334 GLY A O 1
ATOM 2491 N N . ALA A 1 335 ? 40.089 -7.299 -48.499 1.00 67.06 335 ALA A N 1
ATOM 2492 C CA . ALA A 1 335 ? 41.467 -7.719 -48.774 1.00 67.06 335 ALA A CA 1
ATOM 2493 C C . ALA A 1 335 ? 42.332 -6.599 -49.356 1.00 67.06 335 ALA A C 1
ATOM 2495 O O . ALA A 1 335 ? 41.828 -5.687 -50.006 1.00 67.06 335 ALA A O 1
ATOM 2496 N N . CYS A 1 336 ? 43.651 -6.733 -49.209 1.00 62.72 336 CYS A N 1
ATOM 2497 C CA . CYS A 1 336 ? 44.589 -5.937 -49.990 1.00 62.72 336 CYS A CA 1
ATOM 2498 C C . CYS A 1 336 ? 44.663 -6.419 -51.454 1.00 62.72 336 CYS A C 1
ATOM 2500 O O . CYS A 1 336 ? 44.407 -7.584 -51.765 1.00 62.72 336 CYS A O 1
ATOM 2502 N N . GLY A 1 337 ? 45.005 -5.509 -52.363 1.00 59.25 337 GLY A N 1
ATOM 2503 C CA . GLY A 1 337 ? 45.280 -5.810 -53.763 1.00 59.25 337 GLY A CA 1
ATOM 2504 C C . GLY A 1 337 ? 46.631 -6.502 -53.963 1.00 59.25 337 GLY A C 1
ATOM 2505 O O . GLY A 1 337 ? 47.514 -6.459 -53.102 1.00 59.25 337 GLY A O 1
ATOM 2506 N N . ALA A 1 338 ? 46.809 -7.144 -55.119 1.00 59.28 338 ALA A N 1
ATOM 2507 C CA . ALA A 1 338 ? 48.092 -7.739 -55.482 1.00 59.28 338 ALA A CA 1
ATOM 2508 C C . ALA A 1 338 ? 49.183 -6.690 -55.732 1.00 59.28 338 ALA A C 1
ATOM 2510 O O . ALA A 1 338 ? 48.921 -5.589 -56.211 1.00 59.28 338 ALA A O 1
ATOM 2511 N N . TRP A 1 339 ? 50.430 -7.075 -55.472 1.00 58.84 339 TRP A N 1
ATOM 2512 C CA . TRP A 1 339 ? 51.608 -6.284 -55.827 1.00 58.84 339 TRP A CA 1
ATOM 2513 C C . TRP A 1 339 ? 51.950 -6.488 -57.311 1.00 58.84 339 TRP A C 1
ATOM 2515 O O . TRP A 1 339 ? 51.738 -7.576 -57.848 1.00 58.84 339 TRP A O 1
ATOM 2525 N N . GLY A 1 340 ? 52.476 -5.460 -57.979 1.00 53.41 340 GLY A N 1
ATOM 2526 C CA . GLY A 1 340 ? 52.923 -5.520 -59.380 1.00 53.41 340 GLY A CA 1
ATOM 2527 C C . GLY A 1 340 ? 54.434 -5.298 -59.502 1.00 53.41 340 GLY A C 1
ATOM 2528 O O . GLY A 1 340 ? 54.997 -4.521 -58.734 1.00 53.41 340 GLY A O 1
ATOM 2529 N N . GLN A 1 341 ? 55.108 -5.955 -60.453 1.00 51.44 341 GLN A N 1
ATOM 2530 C CA . GLN A 1 341 ? 56.532 -5.720 -60.737 1.00 51.44 341 GLN A CA 1
ATOM 2531 C C . GLN A 1 341 ? 56.776 -5.553 -62.242 1.00 51.44 341 GLN A C 1
ATOM 2533 O O . GLN A 1 341 ? 56.325 -6.378 -63.033 1.00 51.44 341 GLN A O 1
ATOM 2538 N N . VAL A 1 342 ? 57.535 -4.522 -62.625 1.00 47.53 342 VAL A N 1
ATOM 2539 C CA . VAL A 1 342 ? 57.988 -4.301 -64.013 1.00 47.53 342 VAL A CA 1
ATOM 2540 C C . VAL A 1 342 ? 59.334 -4.967 -64.294 1.00 47.53 342 VAL A C 1
ATOM 2542 O O . VAL A 1 342 ? 60.135 -5.196 -63.383 1.00 47.53 342 VAL A O 1
ATOM 2545 N N . ALA A 1 343 ? 59.631 -5.200 -65.577 1.00 43.50 343 ALA A N 1
ATOM 2546 C CA . ALA A 1 343 ? 60.881 -5.802 -66.059 1.00 43.50 343 ALA A CA 1
ATOM 2547 C C . ALA A 1 343 ? 62.165 -5.099 -65.550 1.00 43.50 343 ALA A C 1
ATOM 2549 O O . ALA A 1 343 ? 63.207 -5.743 -65.431 1.00 43.50 343 ALA A O 1
ATOM 2550 N N . ASN A 1 344 ? 62.081 -3.816 -65.166 1.00 45.44 344 ASN A N 1
ATOM 2551 C CA . ASN A 1 344 ? 63.189 -3.014 -64.627 1.00 45.44 344 ASN A CA 1
ATOM 2552 C C . ASN A 1 344 ? 63.432 -3.157 -63.107 1.00 45.44 344 ASN A C 1
ATOM 2554 O O . ASN A 1 344 ? 64.304 -2.482 -62.561 1.00 45.44 344 ASN A O 1
ATOM 2558 N N . GLY A 1 345 ? 62.705 -4.034 -62.405 1.00 47.72 345 GLY A N 1
ATOM 2559 C CA . GLY A 1 345 ? 62.994 -4.393 -61.010 1.00 47.72 345 GLY A CA 1
ATOM 2560 C C . GLY A 1 345 ? 62.302 -3.549 -59.930 1.00 47.72 345 GLY A C 1
ATOM 2561 O O . GLY A 1 345 ? 62.497 -3.838 -58.750 1.00 47.72 345 GLY A O 1
ATOM 2562 N N . TYR A 1 346 ? 61.467 -2.570 -60.294 1.00 49.97 346 TYR A N 1
ATOM 2563 C CA . TYR A 1 346 ? 60.652 -1.798 -59.346 1.00 49.97 346 TYR A CA 1
ATOM 2564 C C . TYR A 1 346 ? 59.401 -2.574 -58.910 1.00 49.97 346 TYR A C 1
ATOM 2566 O O . TYR A 1 346 ? 58.712 -3.160 -59.745 1.00 49.97 346 TYR A O 1
ATOM 2574 N N . ILE A 1 347 ? 59.133 -2.579 -57.600 1.00 54.34 347 ILE A N 1
ATOM 2575 C CA . ILE A 1 347 ? 57.983 -3.233 -56.961 1.00 54.34 347 ILE A CA 1
ATOM 2576 C C . ILE A 1 347 ? 56.944 -2.162 -56.609 1.00 54.34 347 ILE A C 1
ATOM 2578 O O . ILE A 1 347 ? 57.287 -1.186 -55.943 1.00 54.34 347 ILE A O 1
ATOM 2582 N N . TYR A 1 348 ? 55.693 -2.376 -57.013 1.00 56.59 348 TYR A N 1
ATOM 2583 C CA . TYR A 1 348 ? 54.547 -1.518 -56.707 1.00 56.59 348 TYR A CA 1
ATOM 2584 C C . TYR A 1 348 ? 53.593 -2.233 -55.747 1.00 56.59 348 TYR A C 1
ATOM 2586 O O . TYR A 1 348 ? 53.246 -3.400 -55.967 1.00 56.59 348 TYR A O 1
ATOM 2594 N N . GLU A 1 349 ? 53.170 -1.552 -54.679 1.00 60.19 349 GLU A N 1
ATOM 2595 C CA . GLU A 1 349 ? 52.312 -2.153 -53.657 1.00 60.19 349 GLU A CA 1
ATOM 2596 C C . GLU A 1 349 ? 50.850 -2.181 -54.118 1.00 60.19 349 GLU A C 1
ATOM 2598 O O . GLU A 1 349 ? 50.359 -1.270 -54.787 1.00 60.19 349 GLU A O 1
ATOM 2603 N N . GLY A 1 350 ? 50.134 -3.240 -53.743 1.00 61.03 350 GLY A N 1
ATOM 2604 C CA . GLY A 1 350 ? 48.683 -3.280 -53.904 1.00 61.03 350 GLY A CA 1
ATOM 2605 C C . GLY A 1 350 ? 47.974 -2.309 -52.958 1.00 61.03 350 GLY A C 1
ATOM 2606 O O . GLY A 1 350 ? 48.531 -1.860 -51.961 1.00 61.03 350 GLY A O 1
ATOM 2607 N N . GLY A 1 351 ? 46.724 -1.975 -53.253 1.00 65.94 351 GLY A N 1
ATOM 2608 C CA . GLY A 1 351 ? 45.917 -1.143 -52.365 1.00 65.94 351 GLY A CA 1
ATOM 2609 C C . GLY A 1 351 ? 45.523 -1.864 -51.073 1.00 65.94 351 GLY A C 1
ATOM 2610 O O . GLY A 1 351 ? 45.246 -3.061 -51.098 1.00 65.94 351 GLY A O 1
ATOM 2611 N N . ALA A 1 352 ? 45.470 -1.162 -49.939 1.00 72.50 352 ALA A N 1
ATOM 2612 C CA . ALA A 1 352 ? 44.969 -1.730 -48.682 1.00 72.50 352 ALA A CA 1
ATOM 2613 C C . ALA A 1 352 ? 43.455 -2.007 -48.747 1.00 72.50 352 ALA A C 1
ATOM 2615 O O . ALA A 1 352 ? 42.713 -1.298 -49.428 1.00 72.50 352 ALA A O 1
ATOM 2616 N N . GLY A 1 353 ? 42.986 -3.032 -48.039 1.00 71.31 353 GLY A N 1
ATOM 2617 C CA . GLY A 1 353 ? 41.553 -3.310 -47.928 1.00 71.31 353 GLY A CA 1
ATOM 2618 C C . GLY A 1 353 ? 40.854 -2.334 -46.981 1.00 71.31 353 GLY A C 1
ATOM 2619 O O . GLY A 1 353 ? 41.468 -1.883 -46.020 1.00 71.31 353 GLY A O 1
ATOM 2620 N N . GLY A 1 354 ? 39.584 -2.022 -47.241 1.00 76.81 354 GLY A N 1
ATOM 2621 C CA . GLY A 1 354 ? 38.787 -1.150 -46.370 1.00 76.81 354 GLY A CA 1
ATOM 2622 C C . GLY A 1 354 ? 38.357 -1.851 -45.078 1.00 76.81 354 GLY A C 1
ATOM 2623 O O . GLY A 1 354 ? 38.098 -3.057 -45.080 1.00 76.81 354 GLY A O 1
ATOM 2624 N N . ASP A 1 355 ? 38.252 -1.114 -43.975 1.00 83.06 355 ASP A N 1
ATOM 2625 C CA . ASP A 1 355 ? 37.795 -1.647 -42.689 1.00 83.06 355 ASP A CA 1
ATOM 2626 C C . ASP A 1 355 ? 36.291 -1.969 -42.700 1.00 83.06 355 ASP A C 1
ATOM 2628 O O . ASP A 1 355 ? 35.483 -1.323 -43.368 1.00 83.06 355 ASP A O 1
ATOM 2632 N N . GLY A 1 356 ? 35.874 -2.988 -41.948 1.00 79.38 356 GLY A N 1
ATOM 2633 C CA . GLY A 1 356 ? 34.459 -3.331 -41.810 1.00 79.38 356 GLY A CA 1
ATOM 2634 C C . GLY A 1 356 ? 33.672 -2.313 -40.976 1.00 79.38 356 GLY A C 1
ATOM 2635 O O . GLY A 1 356 ? 34.238 -1.453 -40.309 1.00 79.38 356 GLY A O 1
ATOM 2636 N N . GLY A 1 357 ? 32.345 -2.416 -40.958 1.00 84.25 357 GLY A N 1
ATOM 2637 C CA . GLY A 1 357 ? 31.467 -1.607 -40.109 1.00 84.25 357 GLY A CA 1
ATOM 2638 C C . GLY A 1 357 ? 31.356 -2.124 -38.669 1.00 84.25 357 GLY A C 1
ATOM 2639 O O . GLY A 1 357 ? 31.457 -3.318 -38.408 1.00 84.25 357 GLY A O 1
ATOM 2640 N N . GLY A 1 358 ? 31.127 -1.237 -37.706 1.00 86.06 358 GLY A N 1
ATOM 2641 C CA . GLY A 1 358 ? 31.005 -1.571 -36.283 1.00 86.06 358 GLY A CA 1
ATOM 2642 C C . GLY A 1 358 ? 29.623 -2.092 -35.858 1.00 86.06 358 GLY A C 1
ATOM 2643 O O . GLY A 1 358 ? 28.812 -2.530 -36.674 1.00 86.06 358 GLY A O 1
ATOM 2644 N N . VAL A 1 359 ? 29.332 -2.046 -34.554 1.00 87.56 359 VAL A N 1
ATOM 2645 C CA . VAL A 1 359 ? 28.073 -2.572 -33.983 1.00 87.56 359 VAL A CA 1
ATOM 2646 C C . VAL A 1 359 ? 27.316 -1.513 -33.188 1.00 87.56 359 VAL A C 1
ATOM 2648 O O . VAL A 1 359 ? 27.868 -0.893 -32.284 1.00 87.56 359 VAL A O 1
ATOM 2651 N N . ILE A 1 360 ? 26.024 -1.336 -33.461 1.00 92.81 360 ILE A N 1
ATOM 2652 C CA . ILE A 1 360 ? 25.156 -0.428 -32.702 1.00 92.81 360 ILE A CA 1
ATOM 2653 C C . ILE A 1 360 ? 23.900 -1.176 -32.250 1.00 92.81 360 ILE A C 1
ATOM 2655 O O . ILE A 1 360 ? 23.110 -1.638 -33.070 1.00 92.81 360 ILE A O 1
ATOM 2659 N N . ILE A 1 361 ? 23.688 -1.252 -30.936 1.00 91.06 361 ILE A N 1
ATOM 2660 C CA . ILE A 1 361 ? 22.495 -1.826 -30.311 1.00 91.06 361 ILE A CA 1
ATOM 2661 C C . ILE A 1 361 ? 21.772 -0.753 -29.498 1.00 91.06 361 ILE A C 1
ATOM 2663 O O . ILE A 1 361 ? 22.340 -0.163 -28.579 1.00 91.06 361 ILE A O 1
ATOM 2667 N N . LEU A 1 362 ? 20.501 -0.520 -29.822 1.00 92.00 362 LEU A N 1
ATOM 2668 C CA . LEU A 1 362 ? 19.630 0.451 -29.164 1.00 92.00 362 LEU A CA 1
ATOM 2669 C C . LEU A 1 362 ? 18.425 -0.269 -28.553 1.00 92.00 362 LEU A C 1
ATOM 2671 O O . LEU A 1 362 ? 17.630 -0.872 -29.271 1.00 92.00 362 LEU A O 1
ATOM 2675 N N . ASP A 1 363 ? 18.287 -0.193 -27.233 1.00 88.56 363 ASP A N 1
ATOM 2676 C CA . ASP A 1 363 ? 17.292 -0.921 -26.446 1.00 88.56 363 ASP A CA 1
ATOM 2677 C C . ASP A 1 363 ? 16.531 0.039 -25.518 1.00 88.56 363 ASP A C 1
ATOM 2679 O O . ASP A 1 363 ? 17.092 0.554 -24.547 1.00 88.56 363 ASP A O 1
ATOM 2683 N N . ALA A 1 364 ? 15.274 0.356 -25.845 1.00 85.81 364 ALA A N 1
ATOM 2684 C CA . ALA A 1 364 ? 14.453 1.257 -25.036 1.00 85.81 364 ALA A CA 1
ATOM 2685 C C . ALA A 1 364 ? 12.943 1.134 -25.298 1.00 85.81 364 ALA A C 1
ATOM 2687 O O . ALA A 1 364 ? 12.526 0.924 -26.437 1.00 85.81 364 ALA A O 1
ATOM 2688 N N . PRO A 1 365 ? 12.076 1.409 -24.299 1.00 80.38 365 PRO A N 1
ATOM 2689 C CA . PRO A 1 365 ? 10.627 1.474 -24.502 1.00 80.38 365 PRO A CA 1
ATOM 2690 C C . PRO A 1 365 ? 10.205 2.443 -25.615 1.00 80.38 365 PRO A C 1
ATOM 2692 O O . PRO A 1 365 ? 9.226 2.178 -26.313 1.00 80.38 365 PRO A O 1
ATOM 2695 N N . ILE A 1 366 ? 10.931 3.554 -25.783 1.00 84.12 366 ILE A N 1
ATOM 2696 C CA . ILE A 1 366 ? 10.675 4.571 -26.808 1.00 84.12 366 ILE A CA 1
ATOM 2697 C C . ILE A 1 366 ? 11.992 4.939 -27.507 1.00 84.12 366 ILE A C 1
ATOM 2699 O O . ILE A 1 366 ? 12.936 5.396 -26.855 1.00 84.12 366 ILE A O 1
ATOM 2703 N N . ILE A 1 367 ? 12.030 4.796 -28.835 1.00 89.75 367 ILE A N 1
ATOM 2704 C CA . ILE A 1 367 ? 13.186 5.116 -29.688 1.00 89.75 367 ILE A CA 1
ATOM 2705 C C . ILE A 1 367 ? 12.740 6.027 -30.833 1.00 89.75 367 ILE A C 1
ATOM 2707 O O . ILE A 1 367 ? 11.843 5.668 -31.591 1.00 89.75 367 ILE A O 1
ATOM 2711 N N . ASN A 1 368 ? 13.392 7.181 -30.983 1.00 91.75 368 ASN A N 1
ATOM 2712 C CA . ASN A 1 368 ? 13.129 8.151 -32.046 1.00 91.75 368 ASN A CA 1
ATOM 2713 C C . ASN A 1 368 ? 14.418 8.486 -32.810 1.00 91.75 368 ASN A C 1
ATOM 2715 O O . ASN A 1 368 ? 15.330 9.098 -32.254 1.00 91.75 368 ASN A O 1
ATOM 2719 N N . ILE A 1 369 ? 14.482 8.136 -34.093 1.00 91.62 369 ILE A N 1
ATOM 2720 C CA . ILE A 1 369 ? 15.647 8.363 -34.956 1.00 91.62 369 ILE A CA 1
ATOM 2721 C C . ILE A 1 369 ? 15.239 9.268 -36.118 1.00 91.62 369 ILE A C 1
ATOM 2723 O O . ILE A 1 369 ? 14.546 8.851 -37.038 1.00 91.62 369 ILE A O 1
ATOM 2727 N N . SER A 1 370 ? 15.678 10.519 -36.070 1.00 90.44 370 SER A N 1
ATOM 2728 C CA . SER A 1 370 ? 15.513 11.525 -37.133 1.00 90.44 370 SER A CA 1
ATOM 2729 C C . SER A 1 370 ? 16.834 11.902 -37.814 1.00 90.44 370 SER A C 1
ATOM 2731 O O . SER A 1 370 ? 16.821 12.474 -38.900 1.00 90.44 370 SER A O 1
ATOM 2733 N N . GLY A 1 371 ? 17.968 11.572 -37.189 1.00 89.19 371 GLY A N 1
ATOM 2734 C CA . GLY A 1 371 ? 19.314 11.684 -37.757 1.00 89.19 371 GLY A CA 1
ATOM 2735 C C . GLY A 1 371 ? 19.793 10.394 -38.424 1.00 89.19 371 GLY A C 1
ATOM 2736 O O . GLY A 1 371 ? 18.992 9.604 -38.917 1.00 89.19 371 GLY A O 1
ATOM 2737 N N . LYS A 1 372 ? 21.105 10.166 -38.444 1.00 92.12 372 LYS A N 1
ATOM 2738 C CA . LYS A 1 372 ? 21.726 9.000 -39.085 1.00 92.12 372 LYS A CA 1
ATOM 2739 C C . LYS A 1 372 ? 22.257 7.999 -38.054 1.00 92.12 372 LYS A C 1
ATOM 2741 O O . LYS A 1 372 ? 22.809 8.390 -37.029 1.00 92.12 372 LYS A O 1
ATOM 2746 N N . VAL A 1 373 ? 22.128 6.708 -38.335 1.00 93.38 373 VAL A N 1
ATOM 2747 C CA . VAL A 1 373 ? 22.836 5.630 -37.628 1.00 93.38 373 VAL A CA 1
ATOM 2748 C C . VAL A 1 373 ? 23.535 4.791 -38.688 1.00 93.38 373 VAL A C 1
ATOM 2750 O O . VAL A 1 373 ? 22.866 4.213 -39.541 1.00 93.38 373 VAL A O 1
ATOM 2753 N N . THR A 1 374 ? 24.865 4.779 -38.690 1.00 91.38 374 THR A N 1
ATOM 2754 C CA . THR A 1 374 ? 25.653 4.220 -39.799 1.00 91.38 374 THR A CA 1
ATOM 2755 C C . THR A 1 374 ? 26.686 3.228 -39.295 1.00 91.38 374 THR A C 1
ATOM 2757 O O . THR A 1 374 ? 27.452 3.542 -38.389 1.00 91.38 374 THR A O 1
ATOM 2760 N N . VAL A 1 375 ? 26.723 2.049 -39.901 1.00 88.19 375 VAL A N 1
ATOM 2761 C CA . VAL A 1 375 ? 27.697 0.977 -39.666 1.00 88.19 375 VAL A CA 1
ATOM 2762 C C . VAL A 1 375 ? 28.270 0.508 -41.009 1.00 88.19 375 VAL A C 1
ATOM 2764 O O . VAL A 1 375 ? 28.407 -0.684 -41.250 1.00 88.19 375 VAL A O 1
ATOM 2767 N N . ASP A 1 376 ? 28.539 1.437 -41.927 1.00 86.44 376 ASP A N 1
ATOM 2768 C CA . ASP A 1 376 ? 29.039 1.106 -43.267 1.00 86.44 376 ASP A CA 1
ATOM 2769 C C . ASP A 1 376 ? 30.471 0.523 -43.195 1.00 86.44 376 ASP A C 1
ATOM 2771 O O . ASP A 1 376 ? 31.239 0.831 -42.283 1.00 86.44 376 ASP A O 1
ATOM 2775 N N . GLY A 1 377 ? 30.841 -0.326 -44.147 1.00 82.19 377 GLY A N 1
ATOM 2776 C CA . GLY A 1 377 ? 32.234 -0.669 -44.412 1.00 82.19 377 GLY A CA 1
ATOM 2777 C C . GLY A 1 377 ? 32.936 0.461 -45.164 1.00 82.19 377 GLY A C 1
ATOM 2778 O O . GLY A 1 377 ? 32.300 1.225 -45.893 1.00 82.19 377 GLY A O 1
ATOM 2779 N N . GLU A 1 378 ? 34.242 0.583 -44.969 1.00 84.06 378 GLU A N 1
ATOM 2780 C CA . GLU A 1 378 ? 35.087 1.538 -45.679 1.00 84.06 378 GLU A CA 1
ATOM 2781 C C . GLU A 1 378 ? 35.437 1.059 -47.085 1.00 84.06 378 GLU A C 1
ATOM 2783 O O . GLU A 1 378 ? 35.514 -0.140 -47.375 1.00 84.06 378 GLU A O 1
ATOM 2788 N N . ASP A 1 379 ? 35.655 2.029 -47.969 1.00 81.62 379 ASP A N 1
ATOM 2789 C CA . ASP A 1 379 ? 36.137 1.777 -49.319 1.00 81.62 379 ASP A CA 1
ATOM 2790 C C . ASP A 1 379 ? 37.568 1.215 -49.272 1.00 81.62 379 ASP A C 1
ATOM 2792 O O . ASP A 1 379 ? 38.379 1.597 -48.428 1.00 81.62 379 ASP A O 1
ATOM 2796 N N . GLY A 1 380 ? 37.890 0.318 -50.202 1.00 70.31 380 GLY A N 1
ATOM 2797 C CA . GLY A 1 380 ? 39.260 -0.127 -50.417 1.00 70.31 380 GLY A CA 1
ATOM 2798 C C . GLY A 1 380 ? 40.153 1.031 -50.862 1.00 70.31 380 GLY A C 1
ATOM 2799 O O . GLY A 1 380 ? 39.719 1.957 -51.554 1.00 70.31 380 GLY A O 1
ATOM 2800 N N . HIS A 1 381 ? 41.429 0.967 -50.501 1.00 72.31 381 HIS A N 1
ATOM 2801 C CA . HIS A 1 381 ? 42.416 1.965 -50.887 1.00 72.31 381 HIS A CA 1
ATOM 2802 C C . HIS A 1 381 ? 43.040 1.650 -52.247 1.00 72.31 381 HIS A C 1
ATOM 2804 O O . HIS A 1 381 ? 43.184 0.492 -52.643 1.00 72.31 381 HIS A O 1
ATOM 2810 N N . TYR A 1 382 ? 43.438 2.703 -52.959 1.00 68.31 382 TYR A N 1
ATOM 2811 C CA . TYR A 1 382 ? 44.222 2.595 -54.188 1.00 68.31 382 TYR A CA 1
ATOM 2812 C C . TYR A 1 382 ? 45.616 2.021 -53.901 1.00 68.31 382 TYR A C 1
ATOM 2814 O O . TYR A 1 382 ? 46.142 2.187 -52.798 1.00 68.31 382 TYR A O 1
ATOM 2822 N N . SER A 1 383 ? 46.230 1.392 -54.906 1.00 59.41 383 SER A N 1
ATOM 2823 C CA . SER A 1 383 ? 47.676 1.138 -54.901 1.00 59.41 383 SER A CA 1
ATOM 2824 C C . SER A 1 383 ? 48.430 2.460 -54.725 1.00 59.41 383 SER A C 1
ATOM 2826 O O . SER A 1 383 ? 48.009 3.491 -55.257 1.00 59.41 383 SER A O 1
ATOM 2828 N N . ASN A 1 384 ? 49.518 2.453 -53.960 1.00 55.91 384 ASN A N 1
ATOM 2829 C CA . ASN A 1 384 ? 50.277 3.656 -53.638 1.00 55.91 384 ASN A CA 1
ATOM 2830 C C . ASN A 1 384 ? 50.943 4.259 -54.888 1.00 55.91 384 ASN A C 1
ATOM 2832 O O . ASN A 1 384 ? 51.985 3.799 -55.337 1.00 55.91 384 ASN A O 1
ATOM 2836 N N . ASP A 1 385 ? 50.381 5.336 -55.430 1.00 46.78 385 ASP A N 1
ATOM 2837 C CA . ASP A 1 385 ? 51.093 6.149 -56.411 1.00 46.78 385 ASP A CA 1
ATOM 2838 C C . ASP A 1 385 ? 51.103 7.612 -55.973 1.00 46.78 385 ASP A C 1
ATOM 2840 O O . ASP A 1 385 ? 50.111 8.334 -56.090 1.00 46.78 385 ASP A O 1
ATOM 2844 N N . LEU A 1 386 ? 52.231 8.023 -55.390 1.00 43.84 386 LEU A N 1
ATOM 2845 C CA . LEU A 1 386 ? 52.516 9.430 -55.139 1.00 43.84 386 LEU A CA 1
ATOM 2846 C C . LEU A 1 386 ? 53.229 10.106 -56.314 1.00 43.84 386 LEU A C 1
ATOM 2848 O O . LEU A 1 386 ? 53.414 11.308 -56.222 1.00 43.84 386 LEU A O 1
ATOM 2852 N N . ASP A 1 387 ? 53.559 9.419 -57.411 1.00 42.03 387 ASP A N 1
ATOM 2853 C CA . ASP A 1 387 ? 54.103 10.049 -58.617 1.00 42.03 387 ASP A CA 1
ATOM 2854 C C . ASP A 1 387 ? 53.957 9.097 -59.813 1.00 42.03 387 ASP A C 1
ATOM 2856 O O . ASP A 1 387 ? 54.788 8.207 -59.984 1.00 42.03 387 ASP A O 1
ATOM 2860 N N . ARG A 1 388 ? 52.920 9.342 -60.636 1.00 44.88 388 ARG A N 1
ATOM 2861 C CA . ARG A 1 388 ? 52.644 8.728 -61.953 1.00 44.88 388 ARG A CA 1
ATOM 2862 C C . ARG A 1 388 ? 53.921 8.241 -62.649 1.00 44.88 388 ARG A C 1
ATOM 2864 O O . ARG A 1 388 ? 54.540 8.996 -63.398 1.00 44.88 388 ARG A O 1
ATOM 2871 N N . ALA A 1 389 ? 54.297 6.991 -62.423 1.00 40.03 389 ALA A N 1
ATOM 2872 C CA . ALA A 1 389 ? 55.269 6.310 -63.258 1.00 40.03 389 ALA A CA 1
ATOM 2873 C C . ALA A 1 389 ? 54.478 5.537 -64.312 1.00 40.03 389 ALA A C 1
ATOM 2875 O O . ALA A 1 389 ? 53.592 4.758 -63.957 1.00 40.03 389 ALA A O 1
ATOM 2876 N N . ASP A 1 390 ? 54.799 5.762 -65.584 1.00 42.16 390 ASP A N 1
ATOM 2877 C CA . ASP A 1 390 ? 54.019 5.328 -66.753 1.00 42.16 390 ASP A CA 1
ATOM 2878 C C . ASP A 1 390 ? 53.893 3.783 -66.915 1.00 42.16 390 ASP A C 1
ATOM 2880 O O . ASP A 1 390 ? 53.142 3.312 -67.770 1.00 42.16 390 ASP A O 1
ATOM 2884 N N . ASP A 1 391 ? 54.492 2.993 -66.005 1.00 44.75 391 ASP A N 1
ATOM 2885 C CA . ASP A 1 391 ? 54.638 1.529 -66.097 1.00 44.75 391 ASP A CA 1
ATOM 2886 C C . ASP A 1 391 ? 54.012 0.711 -64.919 1.00 44.75 391 ASP A C 1
ATOM 2888 O O . ASP A 1 391 ? 54.370 -0.447 -64.711 1.00 44.75 391 ASP A O 1
ATOM 2892 N N . SER A 1 392 ? 53.109 1.252 -64.084 1.00 48.53 392 SER A N 1
ATOM 2893 C CA . SER A 1 392 ? 52.653 0.576 -62.835 1.00 48.53 392 SER A CA 1
ATOM 2894 C C . SER A 1 392 ? 51.493 -0.441 -62.985 1.00 48.53 392 SER A C 1
ATOM 2896 O O . SER A 1 392 ? 50.487 -0.158 -63.629 1.00 48.53 392 SER A O 1
ATOM 2898 N N . ALA A 1 393 ? 51.575 -1.600 -62.297 1.00 53.62 393 ALA A N 1
ATOM 2899 C CA . ALA A 1 393 ? 50.624 -2.731 -62.408 1.00 53.62 393 ALA A CA 1
ATOM 2900 C C . ALA A 1 393 ? 49.983 -3.237 -61.080 1.00 53.62 393 ALA A C 1
ATOM 2902 O O . ALA A 1 393 ? 49.492 -4.368 -61.025 1.00 53.62 393 ALA A O 1
ATOM 2903 N N . GLY A 1 394 ? 50.005 -2.464 -59.984 1.00 58.84 394 GLY A N 1
ATOM 2904 C CA . GLY A 1 394 ? 49.437 -2.875 -58.680 1.00 58.84 394 GLY A CA 1
ATOM 2905 C C . GLY A 1 394 ? 47.900 -3.008 -58.665 1.00 58.84 394 GLY A C 1
ATOM 2906 O O . GLY A 1 394 ? 47.196 -2.211 -59.281 1.00 58.84 394 GLY A O 1
ATOM 2907 N N . GLY A 1 395 ? 47.356 -4.008 -57.962 1.00 62.94 395 GLY A N 1
ATOM 2908 C CA . GLY A 1 395 ? 45.910 -4.239 -57.834 1.00 62.94 395 GLY A CA 1
ATOM 2909 C C . GLY A 1 395 ? 45.240 -3.354 -56.775 1.00 62.94 395 GLY A C 1
ATOM 2910 O O . GLY A 1 395 ? 45.856 -3.001 -55.769 1.00 62.94 395 GLY A O 1
ATOM 2911 N N . GLY A 1 396 ? 43.962 -3.017 -56.970 1.00 65.50 396 GLY A N 1
ATOM 2912 C CA . GLY A 1 396 ? 43.175 -2.234 -56.007 1.00 65.50 396 GLY A CA 1
ATOM 2913 C C . GLY A 1 396 ? 42.739 -3.046 -54.779 1.00 65.50 396 GLY A C 1
ATOM 2914 O O . GLY A 1 396 ? 42.470 -4.247 -54.889 1.00 65.50 396 GLY A O 1
ATOM 2915 N N . GLY A 1 397 ? 42.649 -2.393 -53.616 1.00 68.50 397 GLY A N 1
ATOM 2916 C CA . GLY A 1 397 ? 42.134 -3.001 -52.387 1.00 68.50 397 GLY A CA 1
ATOM 2917 C C . GLY A 1 397 ? 40.626 -3.261 -52.443 1.00 68.50 397 GLY A C 1
ATOM 2918 O O . GLY A 1 397 ? 39.879 -2.526 -53.089 1.00 68.50 397 GLY A O 1
ATOM 2919 N N . GLY A 1 398 ? 40.164 -4.320 -51.784 1.00 71.12 398 GLY A N 1
ATOM 2920 C CA . GLY A 1 398 ? 38.745 -4.653 -51.665 1.00 71.12 398 GLY A CA 1
ATOM 2921 C C . GLY A 1 398 ? 38.027 -3.816 -50.602 1.00 71.12 398 GLY A C 1
ATOM 2922 O O . GLY A 1 398 ? 38.635 -3.400 -49.615 1.00 71.12 398 GLY A O 1
ATOM 2923 N N . GLY A 1 399 ? 36.726 -3.586 -50.787 1.00 73.56 399 GLY A N 1
ATOM 2924 C CA . GLY A 1 399 ? 35.891 -2.860 -49.825 1.00 73.56 399 GLY A CA 1
ATOM 2925 C C . GLY A 1 399 ? 35.565 -3.676 -48.569 1.00 73.56 399 GLY A C 1
ATOM 2926 O O . GLY A 1 399 ? 35.374 -4.897 -48.640 1.00 73.56 399 GLY A O 1
ATOM 2927 N N . GLY A 1 400 ? 35.476 -2.995 -47.425 1.00 75.44 400 GLY A N 1
ATOM 2928 C CA . GLY A 1 400 ? 35.054 -3.570 -46.149 1.00 75.44 400 GLY A CA 1
ATOM 2929 C C . GLY A 1 400 ? 33.554 -3.844 -46.105 1.00 75.44 400 GLY A C 1
ATOM 2930 O O . GLY A 1 400 ? 32.762 -3.204 -46.796 1.00 75.44 400 GLY A O 1
ATOM 2931 N N . SER A 1 401 ? 33.139 -4.810 -45.296 1.00 74.94 401 SER A N 1
ATOM 2932 C CA . SER A 1 401 ? 31.737 -5.195 -45.169 1.00 74.94 401 SER A CA 1
ATOM 2933 C C . SER A 1 401 ? 30.987 -4.331 -44.154 1.00 74.94 401 SER A C 1
ATOM 2935 O O . SER A 1 401 ? 31.569 -3.888 -43.167 1.00 74.94 401 SER A O 1
ATOM 2937 N N . GLY A 1 402 ? 29.682 -4.131 -44.338 1.00 77.25 402 GLY A N 1
ATOM 2938 C CA . GLY A 1 402 ? 28.835 -3.431 -43.367 1.00 77.25 402 GLY A CA 1
ATOM 2939 C C . GLY A 1 402 ? 28.684 -4.190 -42.039 1.00 77.25 402 GLY A C 1
ATOM 2940 O O . GLY A 1 402 ? 28.782 -5.415 -41.986 1.00 77.25 402 GLY A O 1
ATOM 2941 N N . GLY A 1 403 ? 28.442 -3.454 -40.955 1.00 78.06 403 GLY A N 1
ATOM 2942 C CA . GLY A 1 403 ? 28.280 -3.968 -39.593 1.00 78.06 403 GLY A CA 1
ATOM 2943 C C . GLY A 1 403 ? 26.829 -4.240 -39.181 1.00 78.06 403 GLY A C 1
ATOM 2944 O O . GLY A 1 403 ? 25.957 -4.458 -40.020 1.00 78.06 403 GLY A O 1
ATOM 2945 N N . THR A 1 404 ? 26.539 -4.222 -37.875 1.00 80.50 404 THR A N 1
ATOM 2946 C CA . THR A 1 404 ? 25.194 -4.547 -37.351 1.00 80.50 404 THR A CA 1
ATOM 2947 C C . THR A 1 404 ? 24.518 -3.358 -36.667 1.00 80.50 404 THR A C 1
ATOM 2949 O O . THR A 1 404 ? 25.083 -2.766 -35.748 1.00 80.50 404 THR A O 1
ATOM 2952 N N . ILE A 1 405 ? 23.261 -3.082 -37.032 1.00 84.88 405 ILE A N 1
ATOM 2953 C CA . ILE A 1 405 ? 22.332 -2.237 -36.266 1.00 84.88 405 ILE A CA 1
ATOM 2954 C C . ILE A 1 405 ? 21.218 -3.122 -35.695 1.00 84.88 405 ILE A C 1
ATOM 2956 O O . ILE A 1 405 ? 20.473 -3.751 -36.445 1.00 84.88 405 ILE A O 1
ATOM 2960 N N . LEU A 1 406 ? 21.064 -3.143 -34.371 1.00 84.25 406 LEU A N 1
ATOM 2961 C CA . LEU A 1 406 ? 19.977 -3.839 -33.678 1.00 84.25 406 LEU A CA 1
ATOM 2962 C C . LEU A 1 406 ? 19.142 -2.846 -32.863 1.00 84.25 406 LEU A C 1
ATOM 2964 O O . LEU A 1 406 ? 19.650 -2.195 -31.955 1.00 84.25 406 LEU A O 1
ATOM 2968 N N . ILE A 1 407 ? 17.846 -2.760 -33.150 1.00 85.19 407 ILE A N 1
ATOM 2969 C CA . ILE A 1 407 ? 16.901 -1.889 -32.443 1.00 85.19 407 ILE A CA 1
ATOM 2970 C C . ILE A 1 407 ? 15.848 -2.751 -31.746 1.00 85.19 407 ILE A C 1
ATOM 2972 O O . ILE A 1 407 ? 15.139 -3.516 -32.398 1.00 85.19 407 ILE A O 1
ATOM 2976 N N . LYS A 1 408 ? 15.715 -2.599 -30.427 1.00 83.25 408 LYS A N 1
ATOM 2977 C CA . LYS A 1 408 ? 14.696 -3.251 -29.593 1.00 83.25 408 LYS A CA 1
ATOM 2978 C C . LYS A 1 408 ? 13.887 -2.179 -28.872 1.00 83.25 408 LYS A C 1
ATOM 2980 O O . LYS A 1 408 ? 14.441 -1.419 -28.083 1.00 83.25 408 LYS A O 1
ATOM 2985 N N . GLY A 1 409 ? 12.582 -2.091 -29.122 1.00 79.12 409 GLY A N 1
ATOM 2986 C CA . GLY A 1 409 ? 11.778 -1.116 -28.389 1.00 79.12 409 GLY A CA 1
ATOM 2987 C C . GLY A 1 409 ? 10.271 -1.290 -28.437 1.00 79.12 409 GLY A C 1
ATOM 2988 O O . GLY A 1 409 ? 9.722 -1.949 -29.309 1.00 79.12 409 GLY A O 1
ATOM 2989 N N . GLY A 1 410 ? 9.569 -0.670 -27.490 1.00 75.31 410 GLY A N 1
ATOM 2990 C CA . GLY A 1 410 ? 8.104 -0.704 -27.438 1.00 75.31 410 GLY A CA 1
ATOM 2991 C C . GLY A 1 410 ? 7.464 0.101 -28.576 1.00 75.31 410 GLY A C 1
ATOM 2992 O O . GLY A 1 410 ? 6.668 -0.434 -29.354 1.00 75.31 410 GLY A O 1
ATOM 2993 N N . LYS A 1 411 ? 7.843 1.381 -28.681 1.00 79.12 411 LYS A N 1
ATOM 2994 C CA . LYS A 1 411 ? 7.467 2.320 -29.748 1.00 79.12 411 LYS A CA 1
ATOM 2995 C C . LYS A 1 411 ? 8.727 2.837 -30.445 1.00 79.12 411 LYS A C 1
ATOM 2997 O O . LYS A 1 411 ? 9.529 3.536 -29.827 1.00 79.12 411 LYS A O 1
ATOM 3002 N N . VAL A 1 412 ? 8.875 2.520 -31.730 1.00 81.12 412 VAL A N 1
ATOM 3003 C CA . VAL A 1 412 ? 10.047 2.881 -32.541 1.00 81.12 412 VAL A CA 1
ATOM 3004 C C . VAL A 1 412 ? 9.611 3.772 -33.707 1.00 81.12 412 VAL A C 1
ATOM 3006 O O . VAL A 1 412 ? 8.758 3.380 -34.502 1.00 81.12 412 VAL A O 1
ATOM 3009 N N . THR A 1 413 ? 10.208 4.960 -33.803 1.00 83.06 413 THR A N 1
ATOM 3010 C CA . THR A 1 413 ? 9.983 5.939 -34.878 1.00 83.06 413 THR A CA 1
ATOM 3011 C C . THR A 1 413 ? 11.295 6.172 -35.619 1.00 83.06 413 THR A C 1
ATOM 3013 O O . THR A 1 413 ? 12.279 6.588 -35.001 1.00 83.06 413 THR A O 1
ATOM 3016 N N . ILE A 1 414 ? 11.324 5.935 -36.932 1.00 81.75 414 ILE A N 1
ATOM 3017 C CA . ILE A 1 414 ? 12.518 6.128 -37.768 1.00 81.75 414 ILE A CA 1
ATOM 3018 C C . ILE A 1 414 ? 12.126 7.022 -38.945 1.00 81.75 414 ILE A C 1
ATOM 3020 O O . ILE A 1 414 ? 11.453 6.589 -39.869 1.00 81.75 414 ILE A O 1
ATOM 3024 N N . ILE A 1 415 ? 12.542 8.284 -38.887 1.00 81.25 415 ILE A N 1
ATOM 3025 C CA . ILE A 1 415 ? 12.379 9.292 -39.950 1.00 81.25 415 ILE A CA 1
ATOM 3026 C C . ILE A 1 415 ? 13.722 9.533 -40.661 1.00 81.25 415 ILE A C 1
ATOM 3028 O O . ILE A 1 415 ? 13.761 9.957 -41.812 1.00 81.25 415 ILE A O 1
ATOM 3032 N N . GLY A 1 416 ? 14.828 9.278 -39.960 1.00 78.00 416 GLY A N 1
ATOM 3033 C CA . GLY A 1 416 ? 16.186 9.448 -40.460 1.00 78.00 416 GLY A CA 1
ATOM 3034 C C . GLY A 1 416 ? 16.726 8.248 -41.251 1.00 78.00 416 GLY A C 1
ATOM 3035 O O . GLY A 1 416 ? 15.972 7.435 -41.782 1.00 78.00 416 GLY A O 1
ATOM 3036 N N . THR A 1 417 ? 18.053 8.134 -41.334 1.00 83.69 417 THR A N 1
ATOM 3037 C CA . THR A 1 417 ? 18.759 7.122 -42.148 1.00 83.69 417 THR A CA 1
ATOM 3038 C C . THR A 1 417 ? 19.372 6.040 -41.261 1.00 83.69 417 THR A C 1
ATOM 3040 O O . THR A 1 417 ? 20.053 6.367 -40.289 1.00 83.69 417 THR A O 1
ATOM 3043 N N . LEU A 1 418 ? 19.202 4.765 -41.624 1.00 84.31 418 LEU A N 1
ATOM 3044 C CA . LEU A 1 418 ? 19.979 3.649 -41.072 1.00 84.31 418 LEU A CA 1
ATOM 3045 C C . LEU A 1 418 ? 20.836 3.069 -42.199 1.00 84.31 418 LEU A C 1
ATOM 3047 O O . LEU A 1 418 ? 20.286 2.708 -43.227 1.00 84.31 418 LEU A O 1
ATOM 3051 N N . SER A 1 419 ? 22.152 2.976 -42.044 1.00 83.38 419 SER A N 1
ATOM 3052 C CA . SER A 1 419 ? 23.043 2.518 -43.121 1.00 83.38 419 SER A CA 1
ATOM 3053 C C . SER A 1 419 ? 23.955 1.409 -42.621 1.00 83.38 419 SER A C 1
ATOM 3055 O O . SER A 1 419 ? 24.535 1.547 -41.546 1.00 83.38 419 SER A O 1
ATOM 3057 N N . ALA A 1 420 ? 24.055 0.320 -43.376 1.00 78.12 420 ALA A N 1
ATOM 3058 C CA . ALA A 1 420 ? 24.952 -0.796 -43.105 1.00 78.12 420 ALA A CA 1
ATOM 3059 C C . ALA A 1 420 ? 25.522 -1.313 -44.433 1.00 78.12 420 ALA A C 1
ATOM 3061 O O . ALA A 1 420 ? 25.422 -2.491 -44.748 1.00 78.12 420 ALA A O 1
ATOM 3062 N N . ARG A 1 421 ? 26.061 -0.430 -45.270 1.00 76.69 421 ARG A N 1
ATOM 3063 C CA . ARG A 1 421 ? 26.554 -0.791 -46.608 1.00 76.69 421 ARG A CA 1
ATOM 3064 C C . ARG A 1 421 ? 27.933 -1.414 -46.556 1.00 76.69 421 ARG A C 1
ATOM 3066 O O . ARG A 1 421 ? 28.685 -1.148 -45.630 1.00 76.69 421 ARG A O 1
ATOM 3073 N N . GLY A 1 422 ? 28.280 -2.182 -47.582 1.00 73.69 422 GLY A N 1
ATOM 3074 C CA . GLY A 1 422 ? 29.678 -2.480 -47.873 1.00 73.69 422 GLY A CA 1
ATOM 3075 C C . GLY A 1 422 ? 30.360 -1.274 -48.522 1.00 73.69 422 GLY A C 1
ATOM 3076 O O . GLY A 1 422 ? 29.700 -0.454 -49.169 1.00 73.69 422 GLY A O 1
ATOM 3077 N N . GLY A 1 423 ? 31.672 -1.177 -48.358 1.00 73.75 423 GLY A N 1
ATOM 3078 C CA . GLY A 1 423 ? 32.505 -0.221 -49.073 1.00 73.75 423 GLY A CA 1
ATOM 3079 C C . GLY A 1 423 ? 32.727 -0.630 -50.528 1.00 73.75 423 GLY A C 1
ATOM 3080 O O . GLY A 1 423 ? 32.579 -1.795 -50.911 1.00 73.75 423 GLY A O 1
ATOM 3081 N N . ASN A 1 424 ? 33.092 0.334 -51.362 1.00 75.62 424 ASN A N 1
ATOM 3082 C CA . ASN A 1 424 ? 33.522 0.091 -52.734 1.00 75.62 424 ASN A CA 1
ATOM 3083 C C . ASN A 1 424 ? 34.903 -0.573 -52.757 1.00 75.62 424 ASN A C 1
ATOM 3085 O O . ASN A 1 424 ? 35.716 -0.364 -51.860 1.00 75.62 424 ASN A O 1
ATOM 3089 N N . GLY A 1 425 ? 35.201 -1.333 -53.808 1.00 67.25 425 GLY A N 1
ATOM 3090 C CA . GLY A 1 425 ? 36.586 -1.678 -54.110 1.00 67.25 425 GLY A CA 1
ATOM 3091 C C . GLY A 1 425 ? 37.331 -0.483 -54.712 1.00 67.25 425 GLY A C 1
ATOM 3092 O O . GLY A 1 425 ? 36.721 0.446 -55.250 1.0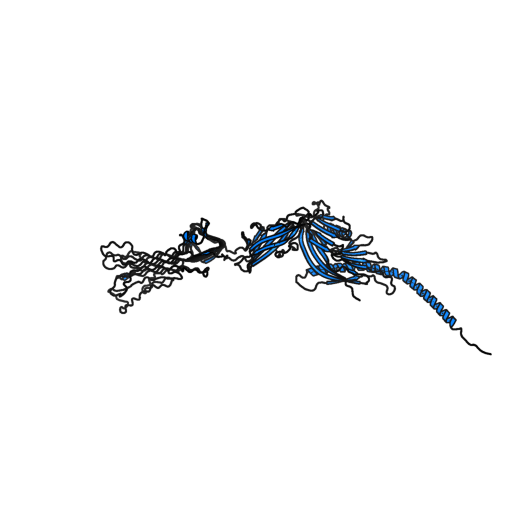0 67.25 425 GLY A O 1
ATOM 3093 N N . ALA A 1 426 ? 38.658 -0.505 -54.640 1.00 66.88 426 ALA A N 1
ATOM 3094 C CA . ALA A 1 426 ? 39.510 0.515 -55.242 1.00 66.88 426 ALA A CA 1
ATOM 3095 C C . ALA A 1 426 ? 39.877 0.173 -56.692 1.00 66.88 426 ALA A C 1
ATOM 3097 O O . ALA A 1 426 ? 39.846 -0.989 -57.103 1.00 66.88 426 ALA A O 1
ATOM 3098 N N . ASN A 1 427 ? 40.296 1.175 -57.465 1.00 65.75 427 ASN A N 1
ATOM 3099 C CA . ASN A 1 427 ? 40.877 0.933 -58.789 1.00 65.75 427 ASN A CA 1
ATOM 3100 C C . ASN A 1 427 ? 42.290 0.334 -58.658 1.00 65.75 427 ASN A C 1
ATOM 3102 O O . ASN A 1 427 ? 43.009 0.649 -57.708 1.00 65.75 427 ASN A O 1
ATOM 3106 N N . GLY A 1 428 ? 42.687 -0.495 -59.627 1.00 56.84 428 GLY A N 1
ATOM 3107 C CA . GLY A 1 428 ? 44.090 -0.874 -59.826 1.00 56.84 428 GLY A CA 1
ATOM 3108 C C . GLY A 1 428 ? 44.878 0.208 -60.577 1.00 56.84 428 GLY A C 1
ATOM 3109 O O . GLY A 1 428 ? 44.295 1.162 -61.102 1.00 56.84 428 GLY A O 1
ATOM 3110 N N . ALA A 1 429 ? 46.202 0.069 -60.615 1.00 57.78 429 ALA A N 1
ATOM 3111 C CA . ALA A 1 429 ? 47.106 0.982 -61.309 1.00 57.78 429 ALA A CA 1
ATOM 3112 C C . ALA A 1 429 ? 46.970 0.896 -62.844 1.00 57.78 429 ALA A C 1
ATOM 3114 O O . ALA A 1 429 ? 46.688 -0.174 -63.395 1.00 57.78 429 ALA A O 1
ATOM 3115 N N . LYS A 1 430 ? 47.186 2.038 -63.519 1.00 53.44 430 LYS A N 1
ATOM 3116 C CA . LYS A 1 430 ? 47.251 2.157 -64.986 1.00 53.44 430 LYS A CA 1
ATOM 3117 C C . LYS A 1 430 ? 48.708 2.029 -65.451 1.00 53.44 430 LYS A C 1
ATOM 3119 O O . LYS A 1 430 ? 49.537 2.809 -64.991 1.00 53.44 430 LYS A O 1
ATOM 3124 N N . ALA A 1 431 ? 48.971 1.144 -66.410 1.00 49.25 431 ALA A N 1
ATOM 3125 C CA . ALA A 1 431 ? 50.189 1.141 -67.216 1.00 49.25 431 ALA A CA 1
ATOM 3126 C C . ALA A 1 431 ? 49.788 1.436 -68.665 1.00 49.25 431 ALA A C 1
ATOM 3128 O O . ALA A 1 431 ? 49.083 0.644 -69.293 1.00 49.25 431 ALA A O 1
ATOM 3129 N N . CYS A 1 432 ? 50.171 2.599 -69.174 1.00 45.16 432 CYS A N 1
ATOM 3130 C CA . CYS A 1 432 ? 50.039 2.920 -70.590 1.00 45.16 432 CYS A CA 1
ATOM 3131 C C . CYS A 1 432 ? 51.162 3.887 -70.954 1.00 45.16 432 CYS A C 1
ATOM 3133 O O . CYS A 1 432 ? 50.987 5.103 -70.869 1.00 45.16 432 CYS A O 1
ATOM 3135 N N . ASP A 1 433 ? 52.308 3.323 -71.325 1.00 44.03 433 ASP A N 1
ATOM 3136 C CA . ASP A 1 433 ? 53.341 4.032 -72.071 1.00 44.03 433 ASP A CA 1
ATOM 3137 C C . ASP A 1 433 ? 53.079 3.862 -73.581 1.00 44.03 433 ASP A C 1
ATOM 3139 O O . ASP A 1 433 ? 52.560 2.840 -74.024 1.00 44.03 433 ASP A O 1
ATOM 3143 N N . ASP A 1 434 ? 53.460 4.856 -74.386 1.00 43.50 434 ASP A N 1
ATOM 3144 C CA . ASP A 1 434 ? 53.355 4.879 -75.860 1.00 43.50 434 ASP A CA 1
ATOM 3145 C C . ASP A 1 434 ? 54.371 3.913 -76.533 1.00 43.50 434 ASP A C 1
ATOM 3147 O O . ASP A 1 434 ? 54.633 4.003 -77.738 1.00 43.50 434 ASP A O 1
ATOM 3151 N N . SER A 1 435 ? 55.005 3.016 -75.763 1.00 44.31 435 SER A N 1
ATOM 3152 C CA . SER A 1 435 ? 56.085 2.139 -76.215 1.00 44.31 435 SER A CA 1
ATOM 3153 C C . SER A 1 435 ? 55.635 0.685 -76.392 1.00 44.31 435 SER A C 1
ATOM 3155 O O . SER A 1 435 ? 55.014 0.075 -75.529 1.00 44.31 435 SER A O 1
ATOM 3157 N N . ASP A 1 436 ? 56.013 0.112 -77.538 1.00 40.09 436 ASP A N 1
ATOM 3158 C CA . ASP A 1 436 ? 55.631 -1.201 -78.088 1.00 40.09 436 ASP A CA 1
ATOM 3159 C C . ASP A 1 436 ? 55.916 -2.447 -77.215 1.00 40.09 436 ASP A C 1
ATOM 3161 O O . ASP A 1 436 ? 55.859 -3.572 -77.725 1.00 40.09 436 ASP A O 1
ATOM 3165 N N . THR A 1 437 ? 56.291 -2.312 -75.937 1.00 43.44 437 THR A N 1
ATOM 3166 C CA . THR A 1 437 ? 56.953 -3.411 -75.220 1.00 43.44 437 THR A CA 1
ATOM 3167 C C . THR A 1 437 ? 56.318 -3.964 -73.948 1.00 43.44 437 THR A C 1
ATOM 3169 O O . THR A 1 437 ? 56.561 -5.149 -73.735 1.00 43.44 437 THR A O 1
ATOM 3172 N N . TYR A 1 438 ? 55.483 -3.275 -73.152 1.00 46.12 438 TYR A N 1
ATOM 3173 C CA . TYR A 1 438 ? 54.872 -3.913 -71.960 1.00 46.12 438 TYR A CA 1
ATOM 3174 C C . TYR A 1 438 ? 53.547 -3.266 -71.499 1.00 46.12 438 TYR A C 1
ATOM 3176 O O . TYR A 1 438 ? 53.562 -2.291 -70.759 1.00 46.12 438 TYR A O 1
ATOM 3184 N N . ASP A 1 439 ? 52.407 -3.882 -71.837 1.00 44.66 439 ASP A N 1
ATOM 3185 C CA . ASP A 1 439 ? 51.075 -3.494 -71.340 1.00 44.66 439 ASP A CA 1
ATOM 3186 C C . ASP A 1 439 ? 50.620 -4.414 -70.192 1.00 44.66 439 ASP A C 1
ATOM 3188 O O . ASP A 1 439 ? 50.268 -5.575 -70.419 1.00 44.66 439 ASP A O 1
ATOM 3192 N N . SER A 1 440 ? 50.576 -3.918 -68.952 1.00 48.44 440 SER A N 1
ATOM 3193 C CA . SER A 1 440 ? 49.966 -4.656 -67.834 1.00 48.44 440 SER A CA 1
ATOM 3194 C C . SER A 1 440 ? 49.245 -3.751 -66.841 1.00 48.44 440 SER A C 1
ATOM 3196 O O . SER A 1 440 ? 49.878 -3.141 -65.987 1.00 48.44 440 SER A O 1
ATOM 3198 N N . ASN A 1 441 ? 47.910 -3.718 -66.906 1.00 53.53 441 ASN A N 1
ATOM 3199 C CA . ASN A 1 441 ? 47.068 -3.008 -65.937 1.00 53.53 441 ASN A CA 1
ATOM 3200 C C . ASN A 1 441 ? 46.769 -3.874 -64.699 1.00 53.53 441 ASN A C 1
ATOM 3202 O O . ASN A 1 441 ? 46.543 -5.086 -64.812 1.00 53.53 441 ASN A O 1
ATOM 3206 N N . GLY A 1 442 ? 46.711 -3.241 -63.524 1.00 54.88 442 GLY A N 1
ATOM 3207 C CA . GLY A 1 442 ? 46.238 -3.874 -62.292 1.00 54.88 442 GLY A CA 1
ATOM 3208 C C . GLY A 1 442 ? 44.708 -3.972 -62.256 1.00 54.88 442 GLY A C 1
ATOM 3209 O O . GLY A 1 442 ? 44.002 -3.031 -62.618 1.00 54.88 442 GLY A O 1
ATOM 3210 N N . GLY A 1 443 ? 44.170 -5.108 -61.812 1.00 57.19 443 GLY A N 1
ATOM 3211 C CA . GLY A 1 443 ? 42.731 -5.297 -61.620 1.00 57.19 443 GLY A CA 1
ATOM 3212 C C . GLY A 1 443 ? 42.178 -4.430 -60.482 1.00 57.19 443 GLY A C 1
ATOM 3213 O O . GLY A 1 443 ? 42.860 -4.175 -59.487 1.00 57.19 443 GLY A O 1
ATOM 3214 N N . GLY A 1 444 ? 40.923 -3.988 -60.604 1.00 61.56 444 GLY A N 1
ATOM 3215 C CA . GLY A 1 444 ? 40.203 -3.318 -59.515 1.00 61.56 444 GLY A CA 1
ATOM 3216 C C . GLY A 1 444 ? 39.822 -4.285 -58.388 1.00 61.56 444 GLY A C 1
ATOM 3217 O O . GLY A 1 444 ? 39.570 -5.466 -58.637 1.00 61.56 444 GLY A O 1
ATOM 3218 N N . GLY A 1 445 ? 39.761 -3.793 -57.153 1.00 61.03 445 GLY A N 1
ATOM 3219 C CA . GLY A 1 445 ? 39.221 -4.536 -56.014 1.00 61.03 445 GLY A CA 1
ATOM 3220 C C . GLY A 1 445 ? 37.703 -4.704 -56.117 1.00 61.03 445 GLY A C 1
ATOM 3221 O O . GLY A 1 445 ? 37.015 -3.878 -56.716 1.00 61.03 445 GLY A O 1
ATOM 3222 N N . GLY A 1 446 ? 37.176 -5.778 -55.540 1.00 63.62 446 GLY A N 1
ATOM 3223 C CA . GLY A 1 446 ? 35.748 -6.036 -55.378 1.00 63.62 446 GLY A CA 1
ATOM 3224 C C . GLY A 1 446 ? 35.148 -5.223 -54.230 1.00 63.62 446 GLY A C 1
ATOM 3225 O O . GLY A 1 446 ? 35.837 -4.879 -53.268 1.00 63.62 446 GLY A O 1
ATOM 3226 N N . GLY A 1 447 ? 33.852 -4.917 -54.310 1.00 66.19 447 GLY A N 1
ATOM 3227 C CA . GLY A 1 447 ? 33.129 -4.250 -53.220 1.00 66.19 447 GLY A CA 1
ATOM 3228 C C . GLY A 1 447 ? 32.823 -5.182 -52.039 1.00 66.19 447 GLY A C 1
ATOM 3229 O O . GLY A 1 447 ? 32.644 -6.393 -52.204 1.00 66.19 447 GLY A O 1
ATOM 3230 N N . GLY A 1 448 ? 32.735 -4.610 -50.840 1.00 66.00 448 GLY A N 1
ATOM 3231 C CA . GLY A 1 448 ? 32.337 -5.318 -49.627 1.00 66.00 448 GLY A CA 1
ATOM 3232 C C . GLY A 1 448 ? 30.869 -5.742 -49.649 1.00 66.00 448 GLY A C 1
ATOM 3233 O O . GLY A 1 448 ? 30.044 -5.143 -50.345 1.00 66.00 448 GLY A O 1
ATOM 3234 N N . SER A 1 449 ? 30.535 -6.773 -48.872 1.00 67.06 449 SER A N 1
ATOM 3235 C CA . SER A 1 449 ? 29.133 -7.098 -48.588 1.00 67.06 449 SER A CA 1
ATOM 3236 C C . SER A 1 449 ? 28.556 -6.074 -47.612 1.00 67.06 449 SER A C 1
ATOM 3238 O O . SER A 1 449 ? 29.241 -5.583 -46.727 1.00 67.06 449 SER A O 1
ATOM 3240 N N . GLY A 1 450 ? 27.296 -5.687 -47.734 1.00 68.81 450 GLY A N 1
ATOM 3241 C CA . GLY A 1 450 ? 26.651 -4.923 -46.653 1.00 68.81 450 GLY A CA 1
ATOM 3242 C C . GLY A 1 450 ? 26.278 -5.788 -45.442 1.00 68.81 450 GLY A C 1
ATOM 3243 O O . GLY A 1 450 ? 26.306 -7.016 -45.478 1.00 68.81 450 GLY A O 1
ATOM 3244 N N . GLY A 1 451 ? 25.946 -5.107 -44.357 1.00 68.62 451 GLY A N 1
ATOM 3245 C CA . GLY A 1 451 ? 25.647 -5.651 -43.045 1.00 68.62 451 GLY A CA 1
ATOM 3246 C C . GLY A 1 451 ? 24.155 -5.781 -42.753 1.00 68.62 451 GLY A C 1
ATOM 3247 O O . GLY A 1 451 ? 23.310 -5.774 -43.653 1.00 68.62 451 GLY A O 1
ATOM 3248 N N . VAL A 1 452 ? 23.832 -5.910 -41.465 1.00 72.38 452 VAL A N 1
ATOM 3249 C CA . VAL A 1 452 ? 22.499 -6.310 -40.994 1.00 72.38 452 VAL A CA 1
ATOM 3250 C C . VAL A 1 452 ? 21.830 -5.207 -40.196 1.00 72.38 452 VAL A C 1
ATOM 3252 O O . VAL A 1 452 ? 22.401 -4.652 -39.258 1.00 72.38 452 VAL A O 1
ATOM 3255 N N . ILE A 1 453 ? 20.560 -4.959 -40.505 1.00 75.69 453 ILE A N 1
ATOM 3256 C CA . ILE A 1 453 ? 19.698 -4.068 -39.733 1.00 75.69 453 ILE A CA 1
ATOM 3257 C C . ILE A 1 453 ? 18.503 -4.881 -39.234 1.00 75.69 453 ILE A C 1
ATOM 3259 O O . ILE A 1 453 ? 17.692 -5.361 -40.027 1.00 75.69 453 ILE A O 1
ATOM 3263 N N . LYS A 1 454 ? 18.419 -5.052 -37.910 1.00 75.50 454 LYS A N 1
ATOM 3264 C CA . LYS A 1 454 ? 17.349 -5.781 -37.216 1.00 75.50 454 LYS A CA 1
ATOM 3265 C C . LYS A 1 454 ? 16.518 -4.814 -36.377 1.00 75.50 454 LYS A C 1
ATOM 3267 O O . LYS A 1 454 ? 17.068 -4.109 -35.529 1.00 75.50 454 LYS A O 1
ATOM 3272 N N . VAL A 1 455 ? 15.197 -4.812 -36.558 1.00 76.56 455 VAL A N 1
ATOM 3273 C CA . VAL A 1 455 ? 14.277 -3.992 -35.749 1.00 76.56 455 VAL A CA 1
ATOM 3274 C C . VAL A 1 455 ? 13.179 -4.856 -35.129 1.00 76.56 455 VAL A C 1
ATOM 3276 O O . VAL A 1 455 ? 12.461 -5.559 -35.835 1.00 76.56 455 VAL A O 1
ATOM 3279 N N . PHE A 1 456 ? 13.041 -4.780 -33.804 1.00 73.56 456 PHE A N 1
ATOM 3280 C CA . PHE A 1 456 ? 12.060 -5.514 -33.005 1.00 73.56 456 PHE A CA 1
ATOM 3281 C C . PHE A 1 456 ? 11.158 -4.535 -32.248 1.00 73.56 456 PHE A C 1
ATOM 3283 O O . PHE A 1 456 ? 11.648 -3.731 -31.447 1.00 73.56 456 PHE A O 1
ATOM 3290 N N . ASN A 1 457 ? 9.840 -4.595 -32.486 1.00 70.38 457 ASN A N 1
ATOM 3291 C CA . ASN A 1 457 ? 8.872 -3.719 -31.818 1.00 70.38 457 ASN A CA 1
ATOM 3292 C C . ASN A 1 457 ? 7.520 -4.374 -31.481 1.00 70.38 457 ASN A C 1
ATOM 3294 O O . ASN A 1 457 ? 7.141 -5.382 -32.075 1.00 70.38 457 ASN A O 1
ATOM 3298 N N . LYS A 1 458 ? 6.796 -3.777 -30.515 1.00 62.00 458 LYS A N 1
ATOM 3299 C CA . LYS A 1 458 ? 5.520 -4.297 -29.978 1.00 62.00 458 LYS A CA 1
ATOM 3300 C C . LYS A 1 458 ? 4.284 -3.920 -30.803 1.00 62.00 458 LYS A C 1
ATOM 3302 O O . LYS A 1 458 ? 3.304 -4.656 -30.773 1.00 62.00 458 LYS A O 1
ATOM 3307 N N . THR A 1 459 ? 4.271 -2.753 -31.455 1.00 49.88 459 THR A N 1
ATOM 3308 C CA . THR A 1 459 ? 3.034 -2.174 -32.022 1.00 49.88 459 THR A CA 1
ATOM 3309 C C . THR A 1 459 ? 3.069 -2.017 -33.539 1.00 49.88 459 THR A C 1
ATOM 3311 O O . THR A 1 459 ? 2.323 -2.727 -34.193 1.00 49.88 459 THR A O 1
ATOM 3314 N N . CYS A 1 460 ? 3.893 -1.122 -34.091 1.00 53.03 460 CYS A N 1
ATOM 3315 C CA . CYS A 1 460 ? 4.140 -0.883 -35.527 1.00 53.03 460 CYS A CA 1
ATOM 3316 C C . CYS A 1 460 ? 5.411 -0.010 -35.655 1.00 53.03 460 CYS A C 1
ATOM 3318 O O . CYS A 1 460 ? 5.772 0.671 -34.689 1.00 53.03 460 CYS A O 1
ATOM 3320 N N . LEU A 1 461 ? 6.047 0.044 -36.834 1.00 57.53 461 LEU A N 1
ATOM 3321 C CA . LEU A 1 461 ? 7.019 1.105 -37.160 1.00 57.53 461 LEU A CA 1
ATOM 3322 C C . LEU A 1 461 ? 6.264 2.381 -37.544 1.00 57.53 461 LEU A C 1
ATOM 3324 O O . LEU A 1 461 ? 5.243 2.291 -38.216 1.00 57.53 461 LEU A O 1
ATOM 3328 N N . TYR A 1 462 ? 6.736 3.553 -37.118 1.00 54.25 462 TYR A N 1
ATOM 3329 C CA . TYR A 1 462 ? 6.118 4.844 -37.453 1.00 54.25 462 TYR A CA 1
ATOM 3330 C C . TYR A 1 462 ? 7.061 5.696 -38.321 1.00 54.25 462 TYR A C 1
ATOM 3332 O O . TYR A 1 462 ? 8.234 5.846 -37.962 1.00 54.25 462 TYR A O 1
ATOM 3340 N N . ASP A 1 463 ? 6.542 6.271 -39.415 1.00 59.62 463 ASP A N 1
ATOM 3341 C CA . ASP A 1 463 ? 7.175 7.363 -40.180 1.00 59.62 463 ASP A CA 1
ATOM 3342 C C . ASP A 1 463 ? 6.518 8.723 -39.850 1.00 59.62 463 ASP A C 1
ATOM 3344 O O . ASP A 1 463 ? 5.769 8.858 -38.878 1.00 59.62 463 ASP A O 1
ATOM 3348 N N . ALA A 1 464 ? 6.823 9.758 -40.641 1.00 56.03 464 ALA A N 1
ATOM 3349 C CA . ALA A 1 464 ? 6.212 11.082 -40.510 1.00 56.03 464 ALA A CA 1
ATOM 3350 C C . ALA A 1 464 ? 4.707 11.113 -40.870 1.00 56.03 464 ALA A C 1
ATOM 3352 O O . ALA A 1 464 ? 4.033 12.094 -40.556 1.00 56.03 464 ALA A O 1
ATOM 3353 N N . GLU A 1 465 ? 4.179 10.063 -41.508 1.00 55.12 465 GLU A N 1
ATOM 3354 C CA . GLU A 1 465 ? 2.817 9.969 -42.046 1.00 55.12 465 GLU A CA 1
ATOM 3355 C C . GLU A 1 465 ? 1.914 9.025 -41.226 1.00 55.12 465 GLU A C 1
ATOM 3357 O O . GLU A 1 465 ? 0.690 9.133 -41.312 1.00 55.12 465 GLU A O 1
ATOM 3362 N N . GLY A 1 466 ? 2.474 8.141 -40.388 1.00 56.59 466 GLY A N 1
ATOM 3363 C CA . GLY A 1 466 ? 1.713 7.307 -39.452 1.00 56.59 466 GLY A CA 1
ATOM 3364 C C . GLY A 1 466 ? 2.306 5.911 -39.197 1.00 56.59 466 GLY A C 1
ATOM 3365 O O . GLY A 1 466 ? 3.484 5.673 -39.458 1.00 56.59 466 GLY A O 1
ATOM 3366 N N . PRO A 1 467 ? 1.519 4.975 -38.625 1.00 57.34 467 PRO A N 1
ATOM 3367 C CA . PRO A 1 467 ? 1.939 3.584 -38.447 1.00 57.34 467 PRO A CA 1
ATOM 3368 C C . PRO A 1 467 ? 2.043 2.860 -39.798 1.00 57.34 467 PRO A C 1
ATOM 3370 O O . PRO A 1 467 ? 1.131 2.935 -40.619 1.00 57.34 467 PRO A O 1
ATOM 3373 N N . MET A 1 468 ? 3.125 2.110 -39.997 1.00 59.25 468 MET A N 1
ATOM 3374 C CA . MET A 1 468 ? 3.411 1.329 -41.200 1.00 59.25 468 MET A CA 1
ATOM 3375 C C . MET A 1 468 ? 3.500 -0.169 -40.900 1.00 59.25 468 MET A C 1
ATOM 3377 O O . MET A 1 468 ? 3.996 -0.587 -39.848 1.00 59.25 468 MET A O 1
ATOM 3381 N N . ASN A 1 469 ? 3.053 -0.982 -41.860 1.00 57.06 469 ASN A N 1
ATOM 3382 C CA . ASN A 1 469 ? 3.276 -2.426 -41.858 1.00 57.06 469 ASN A CA 1
ATOM 3383 C C . ASN A 1 469 ? 4.648 -2.794 -42.470 1.00 57.06 469 ASN A C 1
ATOM 3385 O O . ASN A 1 469 ? 5.359 -1.948 -43.009 1.00 57.06 469 ASN A O 1
ATOM 3389 N N . TYR A 1 470 ? 5.025 -4.071 -42.371 1.00 53.84 470 TYR A N 1
ATOM 3390 C CA . TYR A 1 470 ? 6.325 -4.583 -42.826 1.00 53.84 470 TYR A CA 1
ATOM 3391 C C . TYR A 1 470 ? 6.631 -4.271 -44.303 1.00 53.84 470 TYR A C 1
ATOM 3393 O O . TYR A 1 470 ? 7.707 -3.760 -44.607 1.00 53.84 470 TYR A O 1
ATOM 3401 N N . THR A 1 471 ? 5.678 -4.522 -45.203 1.00 56.28 471 THR A N 1
ATOM 3402 C CA . THR A 1 471 ? 5.836 -4.295 -46.648 1.00 56.28 471 THR A CA 1
ATOM 3403 C C . THR A 1 471 ? 6.017 -2.810 -46.969 1.00 56.28 471 THR A C 1
ATOM 3405 O O . THR A 1 471 ? 6.909 -2.447 -47.727 1.00 56.28 471 THR A O 1
ATOM 3408 N N . GLN A 1 472 ? 5.253 -1.934 -46.308 1.00 60.34 472 GLN A N 1
ATOM 3409 C CA . GLN A 1 472 ? 5.369 -0.479 -46.464 1.00 60.34 472 GLN A CA 1
ATOM 3410 C C . GLN A 1 472 ? 6.714 0.061 -45.972 1.00 60.34 472 GLN A C 1
ATOM 3412 O O . GLN A 1 472 ? 7.252 0.988 -46.571 1.00 60.34 472 GLN A O 1
ATOM 3417 N N . PHE A 1 473 ? 7.272 -0.518 -44.904 1.00 59.75 473 PHE A N 1
ATOM 3418 C CA . PHE A 1 473 ? 8.596 -0.138 -44.418 1.00 59.75 473 PHE A CA 1
ATOM 3419 C C . PHE A 1 473 ? 9.690 -0.478 -45.443 1.00 59.75 473 PHE A C 1
ATOM 3421 O O . PHE A 1 473 ? 10.542 0.361 -45.712 1.00 59.75 473 PHE A O 1
ATOM 3428 N N . GLN A 1 474 ? 9.646 -1.663 -46.060 1.00 55.62 474 GLN A N 1
ATOM 3429 C CA . GLN A 1 474 ? 10.619 -2.049 -47.091 1.00 55.62 474 GLN A CA 1
ATOM 3430 C C . GLN A 1 474 ? 10.501 -1.213 -48.373 1.00 55.62 474 GLN A C 1
ATOM 3432 O O . GLN A 1 474 ? 11.518 -0.849 -48.952 1.00 55.62 474 GLN A O 1
ATOM 3437 N N . GLU A 1 475 ? 9.284 -0.861 -48.794 1.00 55.91 475 GLU A N 1
ATOM 3438 C CA . GLU A 1 475 ? 9.052 -0.075 -50.016 1.00 55.91 475 GLU A CA 1
ATOM 3439 C C . GLU A 1 475 ? 9.384 1.422 -49.856 1.00 55.91 475 GLU A C 1
ATOM 3441 O O . GLU A 1 475 ? 9.810 2.062 -50.817 1.00 55.91 475 GLU A O 1
ATOM 3446 N N . LYS A 1 476 ? 9.197 2.000 -48.658 1.00 51.38 476 LYS A N 1
ATOM 3447 C CA . LYS A 1 476 ? 9.408 3.440 -48.397 1.00 51.38 476 LYS A CA 1
ATOM 3448 C C . LYS A 1 476 ? 10.813 3.801 -47.909 1.00 51.38 476 LYS A C 1
ATOM 3450 O O . LYS A 1 476 ? 11.209 4.960 -48.021 1.00 51.38 476 LYS A O 1
ATOM 3455 N N . HIS A 1 477 ? 11.572 2.857 -47.353 1.00 53.47 477 HIS A N 1
ATOM 3456 C CA . HIS A 1 477 ? 12.894 3.135 -46.790 1.00 53.47 477 HIS A CA 1
ATOM 3457 C C . HIS A 1 477 ? 14.037 2.822 -47.771 1.00 53.47 477 HIS A C 1
ATOM 3459 O O . HIS A 1 477 ? 14.919 2.026 -47.472 1.00 53.47 477 HIS A O 1
ATOM 3465 N N . THR A 1 478 ? 14.112 3.565 -48.883 1.00 46.94 478 THR A N 1
ATOM 3466 C CA . THR A 1 478 ? 15.298 3.621 -49.781 1.00 46.94 478 THR A CA 1
ATOM 3467 C C . THR A 1 478 ? 16.559 4.175 -49.095 1.00 46.94 478 THR A C 1
ATOM 3469 O O . THR A 1 478 ? 17.636 4.229 -49.676 1.00 46.94 478 THR A O 1
ATOM 3472 N N . ASN A 1 479 ? 16.414 4.644 -47.853 1.00 47.56 479 ASN A N 1
ATOM 3473 C CA . ASN A 1 479 ? 17.470 5.165 -46.988 1.00 47.56 479 ASN A CA 1
ATOM 3474 C C . ASN A 1 479 ? 18.052 4.083 -46.065 1.00 47.56 479 ASN A C 1
ATOM 3476 O O . ASN A 1 479 ? 18.747 4.422 -45.106 1.00 47.56 479 ASN A O 1
ATOM 3480 N N . VAL A 1 480 ? 17.705 2.815 -46.300 1.00 50.22 480 VAL A N 1
ATOM 3481 C CA . VAL A 1 480 ? 18.208 1.657 -45.570 1.00 50.22 480 VAL A CA 1
ATOM 3482 C C . VAL A 1 480 ? 18.870 0.722 -46.562 1.00 50.22 480 VAL A C 1
ATOM 3484 O O . VAL A 1 480 ? 18.229 0.224 -47.475 1.00 50.22 480 VAL A O 1
ATOM 3487 N N . SER A 1 481 ? 20.174 0.539 -46.404 1.00 52.44 481 SER A N 1
ATOM 3488 C CA . SER A 1 481 ? 21.011 -0.156 -47.379 1.00 52.44 481 SER A CA 1
ATOM 3489 C C . SER A 1 481 ? 21.828 -1.217 -46.646 1.00 52.44 481 SER A C 1
ATOM 3491 O O . SER A 1 481 ? 22.764 -0.900 -45.910 1.00 52.44 481 SER A O 1
ATOM 3493 N N . GLY A 1 482 ? 21.370 -2.470 -46.747 1.00 48.47 482 GLY A N 1
ATOM 3494 C CA . GLY A 1 482 ? 22.111 -3.664 -46.323 1.00 48.47 482 GLY A CA 1
ATOM 3495 C C . GLY A 1 482 ? 22.999 -4.197 -47.451 1.00 48.47 482 GLY A C 1
ATOM 3496 O O . GLY A 1 482 ? 23.246 -3.484 -48.419 1.00 48.47 482 GLY A O 1
ATOM 3497 N N . GLY A 1 483 ? 23.443 -5.452 -47.365 1.00 46.44 483 GLY A N 1
ATOM 3498 C CA . GLY A 1 483 ? 24.390 -6.034 -48.320 1.00 46.44 483 GLY A CA 1
ATOM 3499 C C . GLY A 1 483 ? 23.893 -7.026 -49.346 1.00 46.44 483 GLY A C 1
ATOM 3500 O O . GLY A 1 483 ? 23.733 -8.196 -49.012 1.00 46.44 483 GLY A O 1
ATOM 3501 N N . ALA A 1 484 ? 23.843 -6.631 -50.613 1.00 42.03 484 ALA A N 1
ATOM 3502 C CA . ALA A 1 484 ? 24.292 -7.537 -51.663 1.00 42.03 484 ALA A CA 1
ATOM 3503 C C . ALA A 1 484 ? 25.828 -7.496 -51.762 1.00 42.03 484 ALA A C 1
ATOM 3505 O O . ALA A 1 484 ? 26.495 -6.716 -51.079 1.00 42.03 484 ALA A O 1
ATOM 3506 N N . GLY A 1 485 ? 26.394 -8.392 -52.561 1.00 43.53 485 GLY A N 1
ATOM 3507 C CA . GLY A 1 485 ? 27.825 -8.452 -52.816 1.00 43.53 485 GLY A CA 1
ATOM 3508 C C . GLY A 1 485 ? 28.311 -7.354 -53.737 1.00 43.53 485 GLY A C 1
ATOM 3509 O O . GLY A 1 485 ? 27.590 -6.974 -54.657 1.00 43.53 485 GLY A O 1
ATOM 3510 N N . GLY A 1 486 ? 29.530 -6.861 -53.516 1.00 46.47 486 GLY A N 1
ATOM 3511 C CA . GLY A 1 486 ? 30.170 -5.965 -54.470 1.00 46.47 486 GLY A CA 1
ATOM 3512 C C . GLY A 1 486 ? 30.197 -6.544 -55.885 1.00 46.47 486 GLY A C 1
ATOM 3513 O O . GLY A 1 486 ? 30.338 -7.749 -56.094 1.00 46.47 486 GLY A O 1
ATOM 3514 N N . ILE A 1 487 ? 30.065 -5.685 -56.886 1.00 48.22 487 ILE A N 1
ATOM 3515 C CA . ILE A 1 487 ? 30.240 -6.108 -58.277 1.00 48.22 487 ILE A CA 1
ATOM 3516 C C . ILE A 1 487 ? 31.731 -6.423 -58.476 1.00 48.22 487 ILE A C 1
ATOM 3518 O O . ILE A 1 487 ? 32.582 -5.743 -57.904 1.00 48.22 487 ILE A O 1
ATOM 3522 N N . LYS A 1 488 ? 32.059 -7.466 -59.253 1.00 44.94 488 LYS A N 1
ATOM 3523 C CA . LYS A 1 488 ? 33.448 -7.791 -59.621 1.00 44.94 488 LYS A CA 1
ATOM 3524 C C . LYS A 1 488 ? 34.110 -6.562 -60.260 1.00 44.94 488 LYS A C 1
ATOM 3526 O O . LYS A 1 488 ? 33.480 -5.905 -61.090 1.00 44.94 488 LYS A O 1
ATOM 3531 N N . GLY A 1 489 ? 35.366 -6.266 -59.927 1.00 46.41 489 GLY A N 1
ATOM 3532 C CA . GLY A 1 489 ? 36.134 -5.278 -60.694 1.00 46.41 489 GLY A CA 1
ATOM 3533 C C . GLY A 1 489 ? 36.252 -5.696 -62.171 1.00 46.41 489 GLY A C 1
ATOM 3534 O O . GLY A 1 489 ? 36.410 -6.880 -62.480 1.00 46.41 489 GLY A O 1
ATOM 3535 N N . ILE A 1 490 ? 36.171 -4.745 -63.102 1.00 46.19 490 ILE A N 1
ATOM 3536 C CA . ILE A 1 490 ? 36.427 -5.014 -64.523 1.00 46.19 490 ILE A CA 1
ATOM 3537 C C . ILE A 1 490 ? 37.938 -4.963 -64.718 1.00 46.19 490 ILE A C 1
ATOM 3539 O O . ILE A 1 490 ? 38.544 -3.909 -64.540 1.00 46.19 490 ILE A O 1
ATOM 3543 N N . GLY A 1 491 ? 38.549 -6.075 -65.113 1.00 44.09 491 GLY A N 1
ATOM 3544 C CA . GLY A 1 491 ? 39.867 -6.033 -65.724 1.00 44.09 491 GLY A CA 1
ATOM 3545 C C . GLY A 1 491 ? 39.734 -6.418 -67.191 1.00 44.09 491 GLY A C 1
ATOM 3546 O O . GLY A 1 491 ? 39.111 -7.417 -67.548 1.00 44.09 491 GLY A O 1
ATOM 3547 N N . ASN A 1 492 ? 40.218 -5.545 -68.066 1.00 43.12 492 ASN A N 1
ATOM 3548 C CA . ASN A 1 492 ? 40.204 -5.785 -69.496 1.00 43.12 492 ASN A CA 1
ATOM 3549 C C . ASN A 1 492 ? 41.628 -5.581 -70.005 1.00 43.12 492 ASN A C 1
ATOM 3551 O O . ASN A 1 492 ? 42.074 -4.448 -70.168 1.00 43.12 492 ASN A O 1
ATOM 3555 N N . GLY A 1 493 ? 42.346 -6.682 -70.229 1.00 43.12 493 GLY A N 1
ATOM 3556 C CA . GLY A 1 493 ? 43.652 -6.686 -70.890 1.00 43.12 493 GLY A CA 1
ATOM 3557 C C . GLY A 1 493 ? 43.505 -6.422 -72.386 1.00 43.12 493 GLY A C 1
ATOM 3558 O O . GLY A 1 493 ? 43.792 -7.298 -73.196 1.00 43.12 493 GLY A O 1
ATOM 3559 N N . THR A 1 494 ? 42.966 -5.260 -72.768 1.00 39.91 494 THR A N 1
ATOM 3560 C CA . THR A 1 494 ? 42.962 -4.864 -74.182 1.00 39.91 494 THR A CA 1
ATOM 3561 C C . THR A 1 494 ? 44.295 -4.196 -74.481 1.00 39.91 494 THR A C 1
ATOM 3563 O O . THR A 1 494 ? 44.601 -3.170 -73.888 1.00 39.91 494 THR A O 1
ATOM 3566 N N . TYR A 1 495 ? 45.060 -4.831 -75.367 1.00 40.06 495 TYR A N 1
ATOM 3567 C CA . TYR A 1 495 ? 46.340 -4.378 -75.915 1.00 40.06 495 TYR A CA 1
ATOM 3568 C C . TYR A 1 495 ? 46.255 -2.908 -76.363 1.00 40.06 495 TYR A C 1
ATOM 3570 O O . TYR A 1 495 ? 45.355 -2.562 -77.134 1.00 40.06 495 TYR A O 1
ATOM 3578 N N . CYS A 1 496 ? 47.174 -2.062 -75.905 1.00 43.72 496 CYS A N 1
ATOM 3579 C CA . CYS A 1 496 ? 47.305 -0.667 -76.313 1.00 43.72 496 CYS A CA 1
ATOM 3580 C C . CYS A 1 496 ? 48.273 -0.614 -77.507 1.00 43.72 496 CYS A C 1
ATOM 3582 O O . CYS A 1 496 ? 49.449 -0.308 -77.363 1.00 43.72 496 CYS A O 1
ATOM 3584 N N . GLY A 1 497 ? 47.821 -0.989 -78.707 1.00 42.97 497 GLY A N 1
ATOM 3585 C CA . GLY A 1 497 ? 48.675 -0.904 -79.899 1.00 42.97 497 GLY A CA 1
ATOM 3586 C C . GLY A 1 497 ? 48.935 0.554 -80.327 1.00 42.97 497 GLY A C 1
ATOM 3587 O O . GLY A 1 497 ? 48.042 1.394 -80.165 1.00 42.97 497 GLY A O 1
ATOM 3588 N N . PRO A 1 498 ? 50.087 0.880 -80.951 1.00 39.06 498 PRO A N 1
ATOM 3589 C CA . PRO A 1 498 ? 50.341 2.225 -81.458 1.00 39.06 498 PRO A CA 1
ATOM 3590 C C . PRO A 1 498 ? 49.341 2.560 -82.566 1.00 39.06 498 PRO A C 1
ATOM 3592 O O . PRO A 1 498 ? 49.379 1.989 -83.658 1.00 39.06 498 PRO A O 1
ATOM 3595 N N . GLY A 1 499 ? 48.445 3.505 -82.290 1.00 43.81 499 GLY A N 1
ATOM 3596 C CA . GLY A 1 499 ? 47.463 4.010 -83.253 1.00 43.81 499 GLY A CA 1
ATOM 3597 C C . GLY A 1 499 ? 46.001 3.718 -82.918 1.00 43.81 499 GLY A C 1
ATOM 3598 O O . GLY A 1 499 ? 45.130 4.282 -83.582 1.00 43.81 499 GLY A O 1
ATOM 3599 N N . ASP A 1 500 ? 45.720 2.922 -81.886 1.00 43.53 500 ASP A N 1
ATOM 3600 C CA . ASP A 1 500 ? 44.374 2.815 -81.328 1.00 43.53 500 ASP A CA 1
ATOM 3601 C C . ASP A 1 500 ? 44.159 3.919 -80.280 1.00 43.53 500 ASP A C 1
ATOM 3603 O O . ASP A 1 500 ? 45.062 4.267 -79.520 1.00 43.53 500 ASP A O 1
ATOM 3607 N N . ALA A 1 501 ? 42.969 4.530 -80.261 1.00 40.44 501 ALA A N 1
ATOM 3608 C CA . ALA A 1 501 ? 42.641 5.516 -79.233 1.00 40.44 501 ALA A CA 1
ATOM 3609 C C . ALA A 1 501 ? 42.767 4.854 -77.846 1.00 40.44 501 ALA A C 1
ATOM 3611 O O . ALA A 1 501 ? 42.306 3.716 -77.703 1.00 40.44 501 ALA A O 1
ATOM 3612 N N . PRO A 1 502 ? 43.349 5.533 -76.834 1.00 43.41 502 PRO A N 1
ATOM 3613 C CA . PRO A 1 502 ? 43.486 4.966 -75.497 1.00 43.41 502 PRO A CA 1
ATOM 3614 C C . PRO A 1 502 ? 42.128 4.419 -75.040 1.00 43.41 502 PRO A C 1
ATOM 3616 O O . PRO A 1 502 ? 41.124 5.127 -75.190 1.00 43.41 502 PRO A O 1
ATOM 3619 N N . PRO A 1 503 ? 42.047 3.175 -74.528 1.00 41.19 503 PRO A N 1
ATOM 3620 C CA . PRO A 1 503 ? 40.781 2.624 -74.075 1.00 41.19 503 PRO A CA 1
ATOM 3621 C C . PRO A 1 503 ? 40.173 3.564 -73.031 1.00 41.19 503 PRO A C 1
ATOM 3623 O O . PRO A 1 503 ? 40.790 3.828 -72.001 1.00 41.19 503 PRO A O 1
ATOM 3626 N N . GLU A 1 504 ? 38.975 4.089 -73.292 1.00 41.66 504 GLU A N 1
ATOM 3627 C CA . GLU A 1 504 ? 38.231 4.912 -72.333 1.00 41.66 504 GLU A CA 1
ATOM 3628 C C . GLU A 1 504 ? 38.056 4.142 -71.010 1.00 41.66 504 GLU A C 1
ATOM 3630 O O . GLU A 1 504 ? 37.269 3.205 -70.970 1.00 41.66 504 GLU A O 1
ATOM 3635 N N . ASP A 1 505 ? 38.808 4.490 -69.959 1.00 41.59 505 ASP A N 1
ATOM 3636 C CA . ASP A 1 505 ? 38.616 4.118 -68.543 1.00 41.59 505 ASP A CA 1
ATOM 3637 C C . ASP A 1 505 ? 37.963 2.738 -68.257 1.00 41.59 505 ASP A C 1
ATOM 3639 O O . ASP A 1 505 ? 36.946 2.655 -67.569 1.00 41.59 505 ASP A O 1
ATOM 3643 N N . LYS A 1 506 ? 38.526 1.623 -68.762 1.00 39.75 506 LYS A N 1
ATOM 3644 C CA . LYS A 1 506 ? 37.920 0.273 -68.589 1.00 39.75 506 LYS A CA 1
ATOM 3645 C C . LYS A 1 506 ? 38.480 -0.600 -67.456 1.00 39.75 506 LYS A C 1
ATOM 3647 O O . LYS A 1 506 ? 38.003 -1.723 -67.302 1.00 39.75 506 LYS A O 1
ATOM 3652 N N . ALA A 1 507 ? 39.434 -0.128 -66.649 1.00 43.16 507 ALA A N 1
ATOM 3653 C CA . ALA A 1 507 ? 39.775 -0.771 -65.373 1.00 43.16 507 ALA A CA 1
ATOM 3654 C C . ALA A 1 507 ? 38.785 -0.281 -64.300 1.00 43.16 507 ALA A C 1
ATOM 3656 O O . ALA A 1 507 ? 39.037 0.704 -63.609 1.00 43.16 507 ALA A O 1
ATOM 3657 N N . GLY A 1 508 ? 37.604 -0.896 -64.248 1.00 46.12 508 GLY A N 1
ATOM 3658 C CA . GLY A 1 508 ? 36.524 -0.482 -63.350 1.00 46.12 508 GLY A CA 1
ATOM 3659 C C . GLY A 1 508 ? 36.704 -1.065 -61.950 1.00 46.12 508 GLY A C 1
ATOM 3660 O O . GLY A 1 508 ? 36.903 -2.274 -61.811 1.00 46.12 508 GLY A O 1
ATOM 3661 N N . ASN A 1 509 ? 36.599 -0.236 -60.911 1.00 47.81 509 ASN A N 1
ATOM 3662 C CA . ASN A 1 509 ? 36.431 -0.718 -59.543 1.00 47.81 509 ASN A CA 1
ATOM 3663 C C . ASN A 1 509 ? 35.179 -1.587 -59.406 1.00 47.81 509 ASN A C 1
ATOM 3665 O O . ASN A 1 509 ? 34.144 -1.348 -60.032 1.00 47.81 509 ASN A O 1
ATOM 3669 N N . GLY A 1 510 ? 35.257 -2.578 -58.521 1.00 48.31 510 GLY A N 1
ATOM 3670 C CA . GLY A 1 510 ? 34.069 -3.247 -58.035 1.00 48.31 510 GLY A CA 1
ATOM 3671 C C . GLY A 1 510 ? 33.196 -2.250 -57.281 1.00 48.31 510 GLY A C 1
ATOM 3672 O O . GLY A 1 510 ? 33.624 -1.654 -56.290 1.00 48.31 510 GLY A O 1
ATOM 3673 N N . SER A 1 511 ? 31.971 -2.040 -57.757 1.00 54.06 511 SER A N 1
ATOM 3674 C CA . SER A 1 511 ? 30.997 -1.213 -57.040 1.00 54.06 511 SER A CA 1
ATOM 3675 C C . SER A 1 511 ? 30.636 -1.885 -55.718 1.00 54.06 511 SER A C 1
ATOM 3677 O O . SER A 1 511 ? 30.603 -3.117 -55.651 1.00 54.06 511 SER A O 1
ATOM 3679 N N . ARG A 1 512 ? 30.340 -1.101 -54.673 1.00 53.84 512 ARG A N 1
ATOM 3680 C CA . ARG A 1 512 ? 29.704 -1.626 -53.454 1.00 53.84 512 ARG A CA 1
ATOM 3681 C C . ARG A 1 512 ? 28.504 -2.497 -53.816 1.00 53.84 512 ARG A C 1
ATOM 3683 O O . ARG A 1 512 ? 27.849 -2.256 -54.835 1.00 53.84 512 ARG A O 1
ATOM 3690 N N . GLY A 1 513 ? 28.210 -3.485 -52.985 1.00 49.44 513 GLY A N 1
ATOM 3691 C CA . GLY A 1 513 ? 27.036 -4.301 -53.230 1.00 49.44 513 GLY A CA 1
ATOM 3692 C C . GLY A 1 513 ? 25.730 -3.516 -53.163 1.00 49.44 513 GLY A C 1
ATOM 3693 O O . GLY A 1 513 ? 25.663 -2.443 -52.560 1.00 49.44 513 GLY A O 1
ATOM 3694 N N . GLU A 1 514 ? 24.712 -4.039 -53.847 1.00 48.09 514 GLU A N 1
ATOM 3695 C CA . GLU A 1 514 ? 23.352 -3.487 -53.864 1.00 48.09 514 GLU A CA 1
ATOM 3696 C C . GLU A 1 514 ? 22.724 -3.411 -52.462 1.00 48.09 514 GLU A C 1
ATOM 3698 O O . GLU A 1 514 ? 23.180 -4.058 -51.516 1.00 48.09 514 GLU A O 1
ATOM 3703 N N . ASP A 1 515 ? 21.650 -2.628 -52.338 1.00 49.97 515 ASP A N 1
ATOM 3704 C CA . ASP A 1 515 ? 20.902 -2.463 -51.093 1.00 49.97 515 ASP A CA 1
ATOM 3705 C C . ASP A 1 515 ? 20.322 -3.814 -50.619 1.00 49.97 515 ASP A C 1
ATOM 3707 O O . ASP A 1 515 ? 19.497 -4.438 -51.282 1.00 49.97 515 ASP A O 1
ATOM 3711 N N . GLY A 1 516 ? 20.772 -4.288 -49.460 1.00 48.66 516 GLY A N 1
ATOM 3712 C CA . GLY A 1 516 ? 20.338 -5.552 -48.852 1.00 48.66 516 GLY A CA 1
ATOM 3713 C C . GLY A 1 516 ? 19.094 -5.450 -47.962 1.00 48.66 516 GLY A C 1
ATOM 3714 O O . GLY A 1 516 ? 18.571 -4.373 -47.680 1.00 48.66 516 GLY A O 1
ATOM 3715 N N . ILE A 1 517 ? 18.630 -6.615 -47.502 1.00 48.34 517 ILE A N 1
ATOM 3716 C CA . ILE A 1 517 ? 17.324 -6.824 -46.857 1.00 48.34 517 ILE A CA 1
ATOM 3717 C C . ILE A 1 517 ? 17.329 -6.369 -45.385 1.00 48.34 517 ILE A C 1
ATOM 3719 O O . ILE A 1 517 ? 18.183 -6.767 -44.595 1.00 48.34 517 ILE A O 1
ATOM 3723 N N . VAL A 1 518 ? 16.316 -5.593 -44.979 1.00 57.09 518 VAL A N 1
ATOM 3724 C CA . VAL A 1 518 ? 16.036 -5.293 -43.561 1.00 57.09 518 VAL A CA 1
ATOM 3725 C C . VAL A 1 518 ? 15.219 -6.424 -42.942 1.00 57.09 518 VAL A C 1
ATOM 3727 O O . VAL A 1 518 ? 14.111 -6.722 -43.404 1.00 57.09 518 VAL A O 1
ATOM 3730 N N . TYR A 1 519 ? 15.711 -6.991 -41.838 1.00 56.53 519 TYR A N 1
ATOM 3731 C CA . TYR A 1 519 ? 14.930 -7.911 -41.019 1.00 56.53 519 TYR A CA 1
ATOM 3732 C C . TYR A 1 519 ? 14.113 -7.134 -39.976 1.00 56.53 519 TYR A C 1
ATOM 3734 O O . TYR A 1 519 ? 14.653 -6.460 -39.097 1.00 56.53 519 TYR A O 1
ATOM 3742 N N . ASN A 1 520 ? 12.789 -7.230 -40.059 1.00 54.97 520 ASN A N 1
ATOM 3743 C CA . ASN A 1 520 ? 11.868 -6.584 -39.129 1.00 54.97 520 ASN A CA 1
ATOM 3744 C C . ASN A 1 520 ? 10.805 -7.590 -38.692 1.00 54.97 520 ASN A C 1
ATOM 3746 O O . ASN A 1 520 ? 10.132 -8.187 -39.530 1.00 54.97 520 ASN A O 1
ATOM 3750 N N . GLN A 1 521 ? 10.652 -7.763 -37.383 1.00 56.59 521 GLN A N 1
ATOM 3751 C CA . GLN A 1 521 ? 9.705 -8.710 -36.812 1.00 56.59 521 GLN A CA 1
ATOM 3752 C C . GLN A 1 521 ? 8.977 -8.081 -35.625 1.00 56.59 521 GLN A C 1
ATOM 3754 O O . GLN A 1 521 ? 9.591 -7.482 -34.739 1.00 56.59 521 GLN A O 1
ATOM 3759 N N . SER A 1 522 ? 7.656 -8.264 -35.576 1.00 54.59 522 SER A N 1
ATOM 3760 C CA . SER A 1 522 ? 6.877 -7.947 -34.381 1.00 54.59 522 SER A CA 1
ATOM 3761 C C . SER A 1 522 ? 7.294 -8.871 -33.241 1.00 54.59 522 SER A C 1
ATOM 3763 O O . SER A 1 522 ? 7.252 -10.095 -33.369 1.00 54.59 522 SER A O 1
ATOM 3765 N N . TYR A 1 523 ? 7.703 -8.274 -32.128 1.00 58.69 523 TYR A N 1
ATOM 3766 C CA . TYR A 1 523 ? 8.222 -8.969 -30.957 1.00 58.69 523 TYR A CA 1
ATOM 3767 C C . TYR A 1 523 ? 7.612 -8.361 -29.698 1.00 58.69 523 TYR A C 1
ATOM 3769 O O . TYR A 1 523 ? 7.453 -7.142 -29.590 1.00 58.69 523 TYR A O 1
ATOM 3777 N N . GLU A 1 524 ? 7.268 -9.204 -28.727 1.00 59.53 524 GLU A N 1
ATOM 3778 C CA . GLU A 1 524 ? 6.821 -8.723 -27.426 1.00 59.53 524 GLU A CA 1
ATOM 3779 C C . GLU A 1 524 ? 8.012 -8.108 -26.686 1.00 59.53 524 GLU A C 1
ATOM 3781 O O . GLU A 1 524 ? 8.840 -8.803 -26.104 1.00 59.53 524 GLU A O 1
ATOM 3786 N N . TYR A 1 525 ? 8.129 -6.782 -26.757 1.00 65.50 525 TYR A N 1
ATOM 3787 C CA . TYR A 1 525 ? 9.208 -6.066 -26.091 1.00 65.50 525 TYR A CA 1
ATOM 3788 C C . TYR A 1 525 ? 9.128 -6.256 -24.569 1.00 65.50 525 TYR A C 1
ATOM 3790 O O . TYR A 1 525 ? 8.180 -5.796 -23.926 1.00 65.50 525 TYR A O 1
ATOM 3798 N N . VAL A 1 526 ? 10.154 -6.903 -24.015 1.00 64.06 526 VAL A N 1
ATOM 3799 C CA . VAL A 1 526 ? 10.414 -7.008 -22.577 1.00 64.06 526 VAL A CA 1
ATOM 3800 C C . VAL A 1 526 ? 11.476 -5.973 -22.228 1.00 64.06 526 VAL A C 1
ATOM 3802 O O . VAL A 1 526 ? 12.552 -5.968 -22.823 1.00 64.06 526 VAL A O 1
ATOM 3805 N N . GLU A 1 527 ? 11.165 -5.082 -21.287 1.00 68.31 527 GLU A N 1
ATOM 3806 C CA . GLU A 1 527 ? 12.076 -4.023 -20.848 1.00 68.31 527 GLU A CA 1
ATOM 3807 C C . GLU A 1 527 ? 13.382 -4.633 -20.301 1.00 68.31 527 GLU A C 1
ATOM 3809 O O . GLU A 1 527 ? 13.363 -5.406 -19.346 1.00 68.31 527 GLU A O 1
ATOM 3814 N N . SER A 1 528 ? 14.522 -4.290 -20.911 1.00 69.06 528 SER A N 1
ATOM 3815 C CA . SER A 1 528 ? 15.843 -4.815 -20.522 1.00 69.06 528 SER A CA 1
ATOM 3816 C C . SER A 1 528 ? 16.425 -4.153 -19.270 1.00 69.06 528 SER A C 1
ATOM 3818 O O . SER A 1 528 ? 17.399 -4.635 -18.692 1.00 69.06 528 SER A O 1
ATOM 3820 N N . ILE A 1 529 ? 15.872 -3.005 -18.876 1.00 74.31 529 ILE A N 1
ATOM 3821 C CA . ILE A 1 529 ? 16.306 -2.253 -17.702 1.00 74.31 529 ILE A CA 1
ATOM 3822 C C . ILE A 1 529 ? 15.648 -2.888 -16.473 1.00 74.31 529 ILE A C 1
ATOM 3824 O O . ILE A 1 529 ? 14.445 -3.150 -16.500 1.00 74.31 529 ILE A O 1
ATOM 3828 N N . PRO A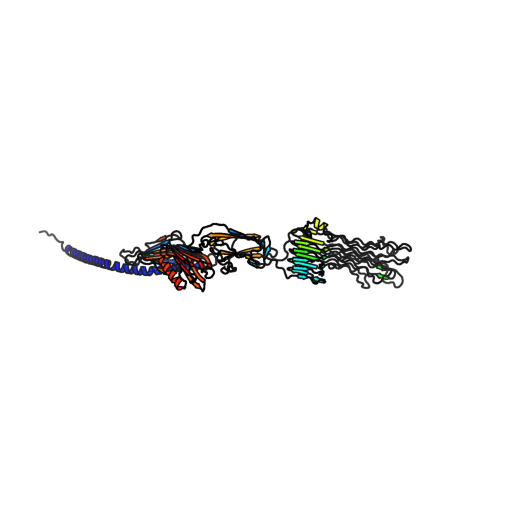 1 530 ? 16.395 -3.139 -15.385 1.00 82.19 530 PRO A N 1
ATOM 3829 C CA . PRO A 1 530 ? 15.801 -3.678 -14.174 1.00 82.19 530 PRO A CA 1
ATOM 3830 C C . PRO A 1 530 ? 14.811 -2.682 -13.565 1.00 82.19 530 PRO A C 1
ATOM 3832 O O . PRO A 1 530 ? 15.033 -1.474 -13.563 1.00 82.19 530 PRO A O 1
ATOM 3835 N N . HIS A 1 531 ? 13.731 -3.183 -12.986 1.00 86.69 531 HIS A N 1
ATOM 3836 C CA . HIS A 1 531 ? 12.829 -2.403 -12.152 1.00 86.69 531 HIS A CA 1
ATOM 3837 C C . HIS A 1 531 ? 13.455 -2.137 -10.773 1.00 86.69 531 HIS A C 1
ATOM 3839 O O . HIS A 1 531 ? 14.241 -2.941 -10.246 1.00 86.69 531 HIS A O 1
ATOM 3845 N N . PHE A 1 532 ? 13.078 -1.021 -10.140 1.00 90.44 532 PHE A N 1
ATOM 3846 C CA . PHE A 1 532 ? 13.337 -0.823 -8.711 1.00 90.44 532 PHE A CA 1
ATOM 3847 C C . PHE A 1 532 ? 12.770 -2.006 -7.910 1.00 90.44 532 PHE A C 1
ATOM 3849 O O . PHE A 1 532 ? 11.724 -2.535 -8.277 1.00 90.44 532 PHE A O 1
ATOM 3856 N N . PRO A 1 533 ? 13.432 -2.450 -6.825 1.00 92.44 533 PRO A N 1
ATOM 3857 C CA . PRO A 1 533 ? 13.010 -3.655 -6.109 1.00 92.44 533 PRO A CA 1
ATOM 3858 C C . PRO A 1 533 ? 11.709 -3.421 -5.324 1.00 92.44 533 PRO A C 1
ATOM 3860 O O . PRO A 1 533 ? 10.963 -4.358 -5.040 1.00 92.44 533 PRO A O 1
ATOM 3863 N N . SER A 1 534 ? 11.429 -2.158 -4.994 1.00 96.00 534 SER A N 1
ATOM 3864 C CA . SER A 1 534 ? 10.211 -1.718 -4.329 1.00 96.00 534 SER A CA 1
ATOM 3865 C C . SER A 1 534 ? 9.867 -0.276 -4.685 1.00 96.00 534 SER A C 1
ATOM 3867 O O . SER A 1 534 ? 10.763 0.546 -4.883 1.00 96.00 534 SER A O 1
ATOM 3869 N N . GLY A 1 535 ? 8.581 0.046 -4.659 1.00 96.38 535 GLY A N 1
ATOM 3870 C CA . GLY A 1 535 ? 8.044 1.388 -4.853 1.00 96.38 535 GLY A CA 1
ATOM 3871 C C . GLY A 1 535 ? 6.662 1.502 -4.221 1.00 96.38 535 GLY A C 1
ATOM 3872 O O . GLY A 1 535 ? 6.091 0.506 -3.780 1.00 96.38 535 GLY A O 1
ATOM 3873 N N . TYR A 1 536 ? 6.116 2.710 -4.136 1.00 96.25 536 TYR A N 1
ATOM 3874 C CA . TYR A 1 536 ? 4.774 2.905 -3.595 1.00 96.25 536 TYR A CA 1
ATOM 3875 C C . TYR A 1 536 ? 4.027 4.049 -4.270 1.00 96.25 536 TYR A C 1
ATOM 3877 O O . TYR A 1 536 ? 4.629 4.996 -4.776 1.00 96.25 536 TYR A O 1
ATOM 3885 N N . ILE A 1 537 ? 2.702 3.981 -4.207 1.00 94.25 537 ILE A N 1
ATOM 3886 C CA . ILE A 1 537 ? 1.789 5.070 -4.547 1.00 94.25 537 ILE A CA 1
ATOM 3887 C C . ILE A 1 537 ? 0.769 5.240 -3.418 1.00 94.25 537 ILE A C 1
ATOM 3889 O O . ILE A 1 537 ? 0.289 4.258 -2.850 1.00 94.25 537 ILE A O 1
ATOM 3893 N N . VAL A 1 538 ? 0.481 6.490 -3.073 1.00 94.38 538 VAL A N 1
ATOM 3894 C CA . VAL A 1 538 ? -0.521 6.900 -2.087 1.00 94.38 538 VAL A CA 1
ATOM 3895 C C . VAL A 1 538 ? -1.599 7.672 -2.826 1.00 94.38 538 VAL A C 1
ATOM 3897 O O . VAL A 1 538 ? -1.294 8.628 -3.545 1.00 94.38 538 VAL A O 1
ATOM 3900 N N . SER A 1 539 ? -2.850 7.260 -2.669 1.00 91.69 539 SER A N 1
ATOM 3901 C CA . SER A 1 539 ? -3.962 7.970 -3.287 1.00 91.69 539 SER A CA 1
ATOM 3902 C C . SER A 1 539 ? -4.158 9.359 -2.696 1.00 91.69 539 SER A C 1
ATOM 3904 O O . SER A 1 539 ? -3.714 9.625 -1.581 1.00 91.69 539 SER A O 1
ATOM 3906 N N . LYS A 1 540 ? -4.887 10.240 -3.381 1.00 90.19 540 LYS A N 1
ATOM 3907 C CA . LYS A 1 540 ? -5.443 11.405 -2.687 1.00 90.19 540 LYS A CA 1
ATOM 3908 C C . LYS A 1 540 ? -6.401 10.965 -1.572 1.00 90.19 540 LYS A C 1
ATOM 3910 O O . LYS A 1 540 ? -6.962 9.864 -1.660 1.00 90.19 540 LYS A O 1
ATOM 3915 N N . PRO A 1 541 ? -6.562 11.784 -0.522 1.00 90.81 541 PRO A N 1
ATOM 3916 C CA . PRO A 1 541 ? -7.660 11.625 0.418 1.00 90.81 541 PRO A CA 1
ATOM 3917 C C . PRO A 1 541 ? -8.980 11.671 -0.351 1.00 90.81 541 PRO A C 1
ATOM 3919 O O . PRO A 1 541 ? -9.232 12.601 -1.117 1.00 90.81 541 PRO A O 1
ATOM 3922 N N . PHE A 1 542 ? -9.798 10.640 -0.188 1.00 87.88 542 PHE A N 1
ATOM 3923 C CA . PHE A 1 542 ? -11.127 10.586 -0.772 1.00 87.88 542 PHE A CA 1
ATOM 3924 C C . PHE A 1 542 ? -12.148 11.026 0.273 1.00 87.88 542 PHE A C 1
ATOM 3926 O O . PHE A 1 542 ? -12.212 10.451 1.359 1.00 87.88 542 PHE A O 1
ATOM 3933 N N . ASP A 1 543 ? -12.947 12.031 -0.073 1.00 87.81 543 ASP A N 1
ATOM 3934 C CA . ASP A 1 543 ? -14.078 12.482 0.728 1.00 87.81 543 ASP A CA 1
ATOM 3935 C C . ASP A 1 543 ? -15.289 11.577 0.472 1.00 87.81 543 ASP A C 1
ATOM 3937 O O . ASP A 1 543 ? -15.982 11.715 -0.539 1.00 87.81 543 ASP A O 1
ATOM 3941 N N . ALA A 1 544 ? -15.564 10.657 1.397 1.00 82.06 544 ALA A N 1
ATOM 3942 C CA . ALA A 1 544 ? -16.759 9.817 1.333 1.00 82.06 544 ALA A CA 1
ATOM 3943 C C . ALA A 1 544 ? -18.051 10.597 1.644 1.00 82.06 544 ALA A C 1
ATOM 3945 O O . ALA A 1 544 ? -19.155 10.071 1.472 1.00 82.06 544 ALA A O 1
ATOM 3946 N N . GLY A 1 545 ? -17.921 11.870 2.026 1.00 74.31 545 GLY A N 1
ATOM 3947 C CA . GLY A 1 545 ? -19.002 12.792 2.312 1.00 74.31 545 GLY A CA 1
ATOM 3948 C C . GLY A 1 545 ? -19.755 12.438 3.587 1.00 74.31 545 GLY A C 1
ATOM 3949 O O . GLY A 1 545 ? -19.694 11.326 4.105 1.00 74.31 545 GLY A O 1
ATOM 3950 N N . ASN A 1 546 ? -20.560 13.389 4.047 1.00 64.00 546 ASN A N 1
ATOM 3951 C CA . ASN A 1 546 ? -21.579 13.144 5.058 1.00 64.00 546 ASN A CA 1
ATOM 3952 C C . ASN A 1 546 ? -22.929 13.471 4.410 1.00 64.00 546 ASN A C 1
ATOM 3954 O O . ASN A 1 546 ? -23.122 14.583 3.922 1.00 64.00 546 ASN A O 1
ATOM 3958 N N . ASN A 1 547 ? -23.863 12.518 4.375 1.00 51.59 547 ASN A N 1
ATOM 3959 C CA . ASN A 1 547 ? -25.186 12.744 3.767 1.00 51.59 547 ASN A CA 1
ATOM 3960 C C . ASN A 1 547 ? -26.049 13.723 4.603 1.00 51.59 547 ASN A C 1
ATOM 3962 O O . ASN A 1 547 ? -27.026 14.300 4.135 1.00 51.59 547 ASN A O 1
ATOM 3966 N N . SER A 1 548 ? -25.660 13.946 5.856 1.00 55.16 548 SER A N 1
ATOM 3967 C CA . SER A 1 548 ? -26.216 14.938 6.777 1.00 55.16 548 SER A CA 1
ATOM 3968 C C . SER A 1 548 ? -25.236 15.131 7.941 1.00 55.16 548 SER A C 1
ATOM 3970 O O . SER A 1 548 ? -24.262 14.388 8.059 1.00 55.16 548 SER A O 1
ATOM 3972 N N . THR A 1 549 ? -25.508 16.058 8.865 1.00 52.41 549 THR A N 1
ATOM 3973 C CA . THR A 1 549 ? -24.837 16.052 10.182 1.00 52.41 549 THR A CA 1
ATOM 3974 C C . THR A 1 549 ? -25.058 14.730 10.942 1.00 52.41 549 THR A C 1
ATOM 3976 O O . THR A 1 549 ? -24.246 14.380 11.790 1.00 52.41 549 THR A O 1
ATOM 3979 N N . THR A 1 550 ? -26.081 13.957 10.536 1.00 55.31 550 THR A N 1
ATOM 3980 C CA . THR A 1 550 ? -26.682 12.824 11.255 1.00 55.31 550 THR A CA 1
ATOM 3981 C C . THR A 1 550 ? -26.284 11.428 10.763 1.00 55.31 550 THR A C 1
ATOM 3983 O O . THR A 1 550 ? -26.629 10.440 11.411 1.00 55.31 550 THR A O 1
ATOM 3986 N N . SER A 1 551 ? -25.630 11.313 9.601 1.00 65.38 551 SER A N 1
ATOM 3987 C CA . SER A 1 551 ? -25.271 10.029 8.976 1.00 65.38 551 SER A CA 1
ATOM 3988 C C . SER A 1 551 ? -23.799 10.053 8.580 1.00 65.38 551 SER A C 1
ATOM 3990 O O . SER A 1 551 ? -23.417 10.743 7.632 1.00 65.38 551 SER A O 1
ATOM 3992 N N . MET A 1 552 ? -22.981 9.319 9.334 1.00 78.06 552 MET A N 1
ATOM 3993 C CA . MET A 1 552 ? -21.536 9.257 9.123 1.00 78.06 552 MET A CA 1
ATOM 3994 C C . MET A 1 552 ? -21.166 8.059 8.253 1.00 78.06 552 MET A C 1
ATOM 3996 O O . MET A 1 552 ? -21.984 7.164 8.033 1.00 78.06 552 MET A O 1
ATOM 4000 N N . VAL A 1 553 ? -19.942 8.065 7.739 1.00 84.50 553 VAL A N 1
ATOM 4001 C CA . VAL A 1 553 ? -19.435 7.031 6.835 1.00 84.50 553 VAL A CA 1
ATOM 4002 C C . VAL A 1 553 ? -19.220 5.723 7.595 1.00 84.50 553 VAL A C 1
ATOM 4004 O O . VAL A 1 553 ? -18.605 5.718 8.659 1.00 84.50 553 VAL A O 1
ATOM 4007 N N . LEU A 1 554 ? -19.720 4.627 7.032 1.00 87.06 554 LEU A N 1
ATOM 4008 C CA . LEU A 1 554 ? -19.439 3.254 7.445 1.00 87.06 554 LEU A CA 1
ATOM 4009 C C . LEU A 1 554 ? -18.651 2.591 6.320 1.00 87.06 554 LEU A C 1
ATOM 4011 O O . LEU A 1 554 ? -19.175 2.459 5.207 1.00 87.06 554 LEU A O 1
ATOM 4015 N N . TYR A 1 555 ? -17.407 2.211 6.581 1.00 88.94 555 TYR A N 1
ATOM 4016 C CA . TYR A 1 555 ? -16.568 1.556 5.588 1.00 88.94 555 TYR A CA 1
ATOM 4017 C C . TYR A 1 555 ? -16.876 0.060 5.539 1.00 88.94 555 TYR A C 1
ATOM 4019 O O . TYR A 1 555 ? -17.189 -0.560 6.544 1.00 88.94 555 TYR A O 1
ATOM 4027 N N . GLY A 1 556 ? -16.822 -0.515 4.341 1.00 89.62 556 GLY A N 1
ATOM 4028 C CA . GLY A 1 556 ? -17.027 -1.942 4.115 1.00 89.62 556 GLY A CA 1
ATOM 4029 C C . GLY A 1 556 ? -15.797 -2.575 3.486 1.00 89.62 556 GLY A C 1
ATOM 4030 O O . GLY A 1 556 ? -14.667 -2.337 3.888 1.00 89.62 556 GLY A O 1
ATOM 4031 N N . ASN A 1 557 ? -15.986 -3.395 2.458 1.00 91.31 557 ASN A N 1
ATOM 4032 C CA . ASN A 1 557 ? -14.870 -4.130 1.869 1.00 91.31 557 ASN A CA 1
ATOM 4033 C C . ASN A 1 557 ? -13.984 -3.254 0.970 1.00 91.31 557 ASN A C 1
ATOM 4035 O O . ASN A 1 557 ? -14.486 -2.481 0.146 1.00 91.31 557 ASN A O 1
ATOM 4039 N N . ILE A 1 558 ? -12.668 -3.467 1.048 1.00 91.12 558 ILE A N 1
ATOM 4040 C CA . ILE A 1 558 ? -11.716 -3.041 0.015 1.00 91.12 558 ILE A CA 1
ATOM 4041 C C . ILE A 1 558 ? -11.481 -4.175 -0.979 1.00 91.12 558 ILE A C 1
ATOM 4043 O O . ILE A 1 558 ? -11.317 -5.333 -0.604 1.00 91.12 558 ILE A O 1
ATOM 4047 N N . SER A 1 559 ? -11.403 -3.844 -2.261 1.00 91.81 559 SER A N 1
ATOM 4048 C CA . SER A 1 559 ? -10.966 -4.750 -3.316 1.00 91.81 559 SER A CA 1
ATOM 4049 C C . SER A 1 559 ? -10.061 -4.043 -4.318 1.00 91.81 559 SER A C 1
ATOM 4051 O O . SER A 1 559 ? -10.076 -2.821 -4.435 1.00 91.81 559 SER A O 1
ATOM 4053 N N . TRP A 1 560 ? -9.240 -4.795 -5.039 1.00 91.50 560 TRP A N 1
ATOM 4054 C CA . TRP A 1 560 ? -8.417 -4.257 -6.120 1.00 91.50 560 TRP A CA 1
ATOM 4055 C C . TRP A 1 560 ? -8.192 -5.289 -7.216 1.00 91.50 560 TRP A C 1
ATOM 4057 O O . TRP A 1 560 ? -8.252 -6.499 -6.982 1.00 91.50 560 TRP A O 1
ATOM 4067 N N . ASN A 1 561 ? -7.904 -4.790 -8.414 1.00 91.12 561 ASN A N 1
ATOM 4068 C CA . ASN A 1 561 ? -7.489 -5.597 -9.549 1.00 91.12 561 ASN A CA 1
ATOM 4069 C C . ASN A 1 561 ? -6.003 -5.354 -9.826 1.00 91.12 561 ASN A C 1
ATOM 4071 O O . ASN A 1 561 ? -5.568 -4.206 -9.941 1.00 91.12 561 ASN A O 1
ATOM 4075 N N . ALA A 1 562 ? -5.227 -6.429 -9.928 1.00 92.38 562 ALA A N 1
ATOM 4076 C CA . ALA A 1 562 ? -3.796 -6.362 -10.174 1.00 92.38 562 ALA A CA 1
ATOM 4077 C C . ALA A 1 562 ? -3.300 -7.580 -10.958 1.00 92.38 562 ALA A C 1
ATOM 4079 O O . ALA A 1 562 ? -3.770 -8.698 -10.748 1.00 92.38 562 ALA A O 1
ATOM 4080 N N . THR A 1 563 ? -2.291 -7.361 -11.797 1.00 93.94 563 THR A N 1
ATOM 4081 C CA . THR A 1 563 ? -1.508 -8.422 -12.431 1.00 93.94 563 THR A CA 1
ATOM 4082 C C . THR A 1 563 ? -0.194 -8.572 -11.677 1.00 93.94 563 THR A C 1
ATOM 4084 O O . THR A 1 563 ? 0.632 -7.662 -11.669 1.00 93.94 563 THR A O 1
ATOM 4087 N N . THR A 1 564 ? 0.016 -9.723 -11.043 1.00 93.81 564 THR A N 1
ATOM 4088 C CA . THR A 1 564 ? 1.243 -10.033 -10.295 1.00 93.81 564 THR A CA 1
ATOM 4089 C C . THR A 1 564 ? 1.951 -11.228 -10.934 1.00 93.81 564 THR A C 1
ATOM 4091 O O . THR A 1 564 ? 1.649 -12.375 -10.586 1.00 93.81 564 THR A O 1
ATOM 4094 N N . PRO A 1 565 ? 2.875 -11.002 -11.888 1.00 90.31 565 PRO A N 1
ATOM 4095 C CA . PRO A 1 565 ? 3.743 -12.059 -12.395 1.00 90.31 565 PRO A CA 1
ATOM 4096 C C . PRO A 1 565 ? 4.483 -12.773 -11.256 1.00 90.31 565 PRO A C 1
ATOM 4098 O O . PRO A 1 565 ? 4.705 -12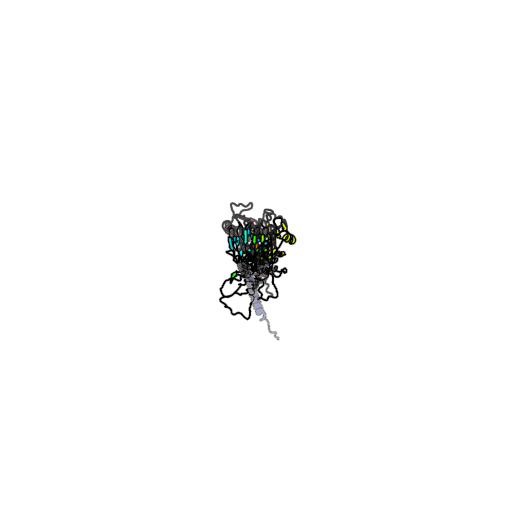.196 -10.189 1.00 90.31 565 PRO A O 1
ATOM 4101 N N . SER A 1 566 ? 4.904 -14.021 -11.481 1.00 89.50 566 SER A N 1
ATOM 4102 C CA . SER A 1 566 ? 5.692 -14.769 -10.488 1.00 89.50 566 SER A CA 1
ATOM 4103 C C . SER A 1 566 ? 6.884 -13.935 -9.987 1.00 89.50 566 SER A C 1
ATOM 4105 O O . SER A 1 566 ? 7.498 -13.204 -10.757 1.00 89.50 566 SER A O 1
ATOM 4107 N N . GLY A 1 567 ? 7.185 -13.991 -8.688 1.00 87.81 567 GLY A N 1
ATOM 4108 C CA . GLY A 1 567 ? 8.247 -13.180 -8.080 1.00 87.81 567 GLY A CA 1
ATOM 4109 C C . GLY A 1 567 ? 7.908 -11.697 -7.869 1.00 87.81 567 GLY A C 1
ATOM 4110 O O . GLY A 1 567 ? 8.786 -10.947 -7.452 1.00 87.81 567 GLY A O 1
ATOM 4111 N N . THR A 1 568 ? 6.665 -11.272 -8.114 1.00 95.19 568 THR A N 1
ATOM 4112 C CA . THR A 1 568 ? 6.168 -9.918 -7.812 1.00 95.19 568 THR A CA 1
ATOM 4113 C C . THR A 1 568 ? 4.969 -9.973 -6.867 1.00 95.19 568 THR A C 1
ATOM 4115 O O . THR A 1 568 ? 4.257 -10.978 -6.828 1.00 95.19 568 THR A O 1
ATOM 4118 N N . PHE A 1 569 ? 4.731 -8.908 -6.100 1.00 95.00 569 PHE A N 1
ATOM 4119 C CA . PHE A 1 569 ? 3.559 -8.801 -5.227 1.00 95.00 569 PHE A CA 1
ATOM 4120 C C . PHE A 1 569 ? 3.224 -7.342 -4.896 1.00 95.00 569 PHE A C 1
ATOM 4122 O O . PHE A 1 569 ? 4.037 -6.436 -5.091 1.00 95.00 569 PHE A O 1
ATOM 4129 N N . ILE A 1 570 ? 2.006 -7.129 -4.396 1.00 96.06 570 ILE A N 1
ATOM 4130 C CA . ILE A 1 570 ? 1.498 -5.828 -3.952 1.00 96.06 570 ILE A CA 1
ATOM 4131 C C . ILE A 1 570 ? 1.013 -5.961 -2.511 1.00 96.06 570 ILE A C 1
ATOM 4133 O O . ILE A 1 570 ? 0.272 -6.889 -2.188 1.00 96.06 570 ILE A O 1
ATOM 4137 N N . ILE A 1 571 ? 1.409 -5.017 -1.661 1.00 96.56 571 ILE A N 1
ATOM 4138 C CA . ILE A 1 571 ? 0.888 -4.844 -0.306 1.00 96.56 571 ILE A CA 1
ATOM 4139 C C . ILE A 1 571 ? -0.030 -3.624 -0.306 1.00 96.56 571 ILE A C 1
ATOM 4141 O O . ILE A 1 571 ? 0.394 -2.522 -0.653 1.00 96.56 571 ILE A O 1
ATOM 4145 N N . MET A 1 572 ? -1.282 -3.822 0.101 1.00 95.25 572 MET A N 1
ATOM 4146 C CA . MET A 1 572 ? -2.257 -2.745 0.259 1.00 95.25 572 MET A CA 1
ATOM 4147 C C . MET A 1 572 ? -2.377 -2.356 1.726 1.00 95.25 572 MET A C 1
ATOM 4149 O O . MET A 1 572 ? -2.432 -3.224 2.596 1.00 95.25 572 MET A O 1
ATOM 4153 N N . LYS A 1 573 ? -2.451 -1.055 1.992 1.00 96.25 573 LYS A N 1
ATOM 4154 C CA . LYS A 1 573 ? -2.727 -0.471 3.310 1.00 96.25 573 LYS A CA 1
ATOM 4155 C C . LYS A 1 573 ? -3.799 0.596 3.162 1.00 96.25 573 LYS A C 1
ATOM 4157 O O . LYS A 1 573 ? -3.858 1.265 2.130 1.00 96.25 573 LYS A O 1
ATOM 4162 N N . VAL A 1 574 ? -4.613 0.777 4.193 1.00 94.56 574 VAL A N 1
ATOM 4163 C CA . VAL A 1 574 ? -5.701 1.762 4.216 1.00 94.56 574 VAL A CA 1
ATOM 4164 C C . VAL A 1 574 ? -5.659 2.500 5.539 1.00 94.56 574 VAL A C 1
ATOM 4166 O O . VAL A 1 574 ? -5.294 1.916 6.553 1.00 94.56 574 VAL A O 1
ATOM 4169 N N . ARG A 1 575 ? -6.015 3.780 5.519 1.00 94.50 575 ARG A N 1
ATOM 4170 C CA . ARG A 1 575 ? -6.217 4.585 6.719 1.00 94.50 575 ARG A CA 1
ATOM 4171 C C . ARG A 1 575 ? -7.348 5.582 6.516 1.00 94.50 575 ARG A C 1
ATOM 4173 O O . ARG A 1 575 ? -7.686 5.909 5.378 1.00 94.50 575 ARG A O 1
ATOM 4180 N N . THR A 1 576 ? -7.899 6.092 7.608 1.00 92.88 576 THR A N 1
ATOM 4181 C CA . THR A 1 576 ? -8.974 7.098 7.577 1.00 92.88 576 THR A CA 1
ATOM 4182 C C . THR A 1 576 ? -8.683 8.266 8.507 1.00 92.88 576 THR A C 1
ATOM 4184 O O . THR A 1 576 ? -7.836 8.155 9.394 1.00 92.88 576 THR A O 1
ATOM 4187 N N . SER A 1 577 ? -9.369 9.387 8.296 1.00 91.06 577 SER A N 1
ATOM 4188 C CA . SER A 1 577 ? -9.241 10.587 9.123 1.00 91.06 577 SER A CA 1
ATOM 4189 C C . SER A 1 577 ? -10.544 11.393 9.161 1.00 91.06 577 SER A C 1
ATOM 4191 O O . SER A 1 577 ? -11.303 11.378 8.184 1.00 91.06 577 SER A O 1
ATOM 4193 N N . PRO A 1 578 ? -10.807 12.146 10.245 1.00 87.06 578 PRO A N 1
ATOM 4194 C CA . PRO A 1 578 ? -11.817 13.201 10.224 1.00 87.06 578 PRO A CA 1
ATOM 4195 C C . PRO A 1 578 ? -11.409 14.405 9.355 1.00 87.06 578 PRO A C 1
ATOM 4197 O O . PRO A 1 578 ? -12.299 15.132 8.919 1.00 87.06 578 PRO A O 1
ATOM 4200 N N . ASN A 1 579 ? -10.110 14.594 9.072 1.00 88.00 579 ASN A N 1
ATOM 4201 C CA . ASN A 1 579 ? -9.562 15.777 8.396 1.00 88.00 579 ASN A CA 1
ATOM 4202 C C . ASN A 1 579 ? -9.156 15.472 6.944 1.00 88.00 579 ASN A C 1
ATOM 4204 O O . ASN A 1 579 ? -8.619 14.401 6.657 1.00 88.00 579 ASN A O 1
ATOM 4208 N N . GLU A 1 580 ? -9.358 16.435 6.038 1.00 89.06 580 GLU A N 1
ATOM 4209 C CA . GLU A 1 580 ? -9.063 16.284 4.601 1.00 89.06 580 GLU A CA 1
ATOM 4210 C C . GLU A 1 580 ? -7.571 16.049 4.327 1.00 89.06 580 GLU A C 1
ATOM 4212 O O . GLU A 1 580 ? -7.208 15.275 3.447 1.00 89.06 580 GLU A O 1
ATOM 4217 N N . ASP A 1 581 ? -6.695 16.677 5.110 1.00 90.00 581 ASP A N 1
ATOM 4218 C CA . ASP A 1 581 ? -5.238 16.577 4.982 1.00 90.00 581 ASP A CA 1
ATOM 4219 C C . ASP A 1 581 ? -4.646 15.291 5.588 1.00 90.00 581 ASP A C 1
ATOM 4221 O O . ASP A 1 581 ? -3.430 15.093 5.571 1.00 90.00 581 ASP A O 1
ATOM 4225 N N . MET A 1 582 ? -5.493 14.410 6.135 1.00 91.50 582 MET A N 1
ATOM 4226 C CA . MET A 1 582 ? -5.106 13.168 6.811 1.00 91.50 582 MET A CA 1
ATOM 4227 C C . MET A 1 582 ? -4.165 13.373 8.015 1.00 91.50 582 MET A C 1
ATOM 4229 O O . MET A 1 582 ? -3.463 12.437 8.409 1.00 91.50 582 MET A O 1
ATOM 4233 N N . SER A 1 583 ? -4.152 14.565 8.627 1.00 88.25 583 SER A N 1
ATOM 4234 C CA . SER A 1 583 ? -3.303 14.908 9.784 1.00 88.25 583 SER A CA 1
ATOM 4235 C C . SER A 1 583 ? -3.564 14.039 11.022 1.00 88.25 583 SER A C 1
ATOM 4237 O O . SER A 1 583 ? -2.617 13.672 11.716 1.00 88.25 583 SER A O 1
ATOM 4239 N N . GLY A 1 584 ? -4.821 13.654 11.261 1.00 81.88 584 GLY A N 1
ATOM 4240 C CA . GLY A 1 584 ? -5.227 12.767 12.361 1.00 81.88 584 GLY A CA 1
ATOM 4241 C C . GLY A 1 584 ? -5.159 11.270 12.026 1.00 81.88 584 GLY A C 1
ATOM 4242 O O . GLY A 1 584 ? -5.613 10.438 12.809 1.00 81.88 584 GLY A O 1
ATOM 4243 N N . ALA A 1 585 ? -4.663 10.899 10.839 1.00 90.62 585 ALA A N 1
ATOM 4244 C CA . ALA A 1 585 ? -4.631 9.508 10.394 1.00 90.62 585 ALA A CA 1
ATOM 4245 C C . ALA A 1 585 ? -3.424 8.745 10.954 1.00 90.62 585 ALA A C 1
ATOM 4247 O O . ALA A 1 585 ? -2.321 9.282 11.073 1.00 90.62 585 ALA A O 1
ATOM 4248 N N . THR A 1 586 ? -3.593 7.439 11.173 1.00 91.62 586 THR A N 1
ATOM 4249 C CA . THR A 1 586 ? -2.490 6.544 11.545 1.00 91.62 586 THR A CA 1
ATOM 4250 C C . THR A 1 586 ? -1.326 6.640 10.538 1.00 91.62 586 THR A C 1
ATOM 4252 O O . THR A 1 586 ? -1.548 6.637 9.316 1.00 91.62 586 THR A O 1
ATOM 4255 N N . PRO A 1 587 ? -0.062 6.717 10.996 1.00 92.88 587 PRO A N 1
ATOM 4256 C CA . PRO A 1 587 ? 1.094 6.688 10.107 1.00 92.88 587 PRO A CA 1
ATOM 4257 C C . PRO A 1 587 ? 1.173 5.392 9.285 1.00 92.88 587 PRO A C 1
ATOM 4259 O O . PRO A 1 587 ? 0.904 4.299 9.779 1.00 92.88 587 PRO A O 1
ATOM 4262 N N . TRP A 1 588 ? 1.635 5.476 8.033 1.00 93.88 588 TRP A N 1
ATOM 4263 C CA . TRP A 1 588 ? 1.686 4.320 7.118 1.00 93.88 588 TRP A CA 1
ATOM 4264 C C . TRP A 1 588 ? 2.500 3.117 7.615 1.00 93.88 588 TRP A C 1
ATOM 4266 O O . TRP A 1 588 ? 2.257 1.996 7.172 1.00 93.88 588 TRP A O 1
ATOM 4276 N N . HIS A 1 589 ? 3.492 3.339 8.479 1.00 91.81 589 HIS A N 1
ATOM 4277 C CA . HIS A 1 589 ? 4.319 2.264 9.030 1.00 91.81 589 HIS A CA 1
ATOM 4278 C C . HIS A 1 589 ? 3.611 1.488 10.151 1.00 91.81 589 HIS A C 1
ATOM 4280 O O . HIS A 1 589 ? 3.976 0.347 10.407 1.00 91.81 589 HIS A O 1
ATOM 4286 N N . GLU A 1 590 ? 2.583 2.078 10.766 1.00 90.75 590 GLU A N 1
ATOM 4287 C CA . GLU A 1 590 ? 1.718 1.423 11.749 1.00 90.75 590 GLU A CA 1
ATOM 4288 C C . GLU A 1 590 ? 0.485 0.782 11.093 1.00 90.75 590 GLU A C 1
ATOM 4290 O O . GLU A 1 590 ? -0.157 -0.065 11.701 1.00 90.75 590 GLU A O 1
ATOM 4295 N N . CYS A 1 591 ? 0.142 1.147 9.851 1.00 92.50 591 CYS A N 1
ATOM 4296 C CA . CYS A 1 591 ? -0.989 0.566 9.122 1.00 92.50 591 CYS A CA 1
ATOM 4297 C C . CYS A 1 591 ? -0.674 -0.870 8.666 1.00 92.50 591 CYS A C 1
ATOM 4299 O O . CYS A 1 591 ? 0.276 -1.098 7.907 1.00 92.50 591 CYS A O 1
ATOM 4301 N N . LEU A 1 592 ? -1.496 -1.837 9.086 1.00 90.69 592 LEU A N 1
ATOM 4302 C CA . LEU A 1 592 ? -1.325 -3.241 8.706 1.00 90.69 592 LEU A CA 1
ATOM 4303 C C . LEU A 1 592 ? -1.741 -3.501 7.249 1.00 90.69 592 LEU A C 1
ATOM 4305 O O . LEU A 1 592 ? -2.644 -2.838 6.732 1.00 90.69 592 LEU A O 1
ATOM 4309 N N . PRO A 1 593 ? -1.113 -4.486 6.580 1.00 94.31 593 PRO A N 1
ATOM 4310 C CA . PRO A 1 593 ? -1.563 -4.966 5.282 1.00 94.31 593 PRO A CA 1
ATOM 4311 C C . PRO A 1 593 ? -3.005 -5.479 5.317 1.00 94.31 593 PRO A C 1
ATOM 4313 O O . PRO A 1 593 ? -3.358 -6.297 6.166 1.00 94.31 593 PRO A O 1
ATOM 4316 N N . VAL A 1 594 ? -3.809 -5.067 4.341 1.00 93.94 594 VAL A N 1
ATOM 4317 C CA . VAL A 1 594 ? -5.171 -5.573 4.140 1.00 93.94 594 VAL A CA 1
ATOM 4318 C C . VAL A 1 594 ? -5.199 -6.648 3.052 1.00 93.94 594 VAL A C 1
ATOM 4320 O O . VAL A 1 594 ? -4.374 -6.647 2.137 1.00 93.94 594 VAL A O 1
ATOM 4323 N N . LYS A 1 595 ? -6.142 -7.593 3.149 1.00 94.12 595 LYS A N 1
ATOM 4324 C CA . LYS A 1 595 ? -6.384 -8.628 2.130 1.00 94.12 595 LYS A CA 1
ATOM 4325 C C . LYS A 1 595 ? -7.432 -8.165 1.116 1.00 94.12 595 LYS A C 1
ATOM 4327 O O . LYS A 1 595 ? -8.345 -7.421 1.455 1.00 94.12 595 LYS A O 1
ATOM 4332 N N . ASN A 1 596 ? -7.324 -8.646 -0.121 1.00 94.19 596 ASN A N 1
ATOM 4333 C CA . ASN A 1 596 ? -8.280 -8.312 -1.177 1.00 94.19 596 ASN A CA 1
ATOM 4334 C C . ASN A 1 596 ? -9.667 -8.874 -0.828 1.00 94.19 596 ASN A C 1
ATOM 4336 O O . ASN A 1 596 ? -9.788 -10.066 -0.545 1.00 94.19 596 ASN A O 1
ATOM 4340 N N . GLY A 1 597 ? -10.690 -8.021 -0.823 1.00 91.50 597 GLY A N 1
ATOM 4341 C CA . GLY A 1 597 ? -12.058 -8.350 -0.425 1.00 91.50 597 GLY A CA 1
ATOM 4342 C C . GLY A 1 597 ? -12.329 -8.288 1.083 1.00 91.50 597 GLY A C 1
ATOM 4343 O O . GLY A 1 597 ? -13.453 -8.578 1.486 1.00 91.50 597 GLY A O 1
ATOM 4344 N N . ALA A 1 598 ? -11.352 -7.936 1.924 1.00 92.19 598 ALA A N 1
ATOM 4345 C CA . ALA A 1 598 ? -11.563 -7.836 3.370 1.00 92.19 598 ALA A CA 1
ATOM 4346 C C . ALA A 1 598 ? -12.378 -6.590 3.743 1.00 92.19 598 ALA A C 1
ATOM 4348 O O . ALA A 1 598 ? -12.245 -5.550 3.096 1.00 92.19 598 ALA A O 1
ATOM 4349 N N . ASP A 1 599 ? -13.194 -6.710 4.790 1.00 91.50 599 ASP A N 1
ATOM 4350 C CA . ASP A 1 599 ? -13.820 -5.569 5.459 1.00 91.50 599 ASP A CA 1
ATOM 4351 C C . ASP A 1 599 ? -12.737 -4.728 6.145 1.00 91.50 599 ASP A C 1
ATOM 4353 O O . ASP A 1 599 ? -11.850 -5.280 6.804 1.00 91.50 599 ASP A O 1
ATOM 4357 N N . ILE A 1 600 ? -12.762 -3.412 5.926 1.00 90.94 600 ILE A N 1
ATOM 4358 C CA . ILE A 1 600 ? -11.777 -2.497 6.504 1.00 90.94 600 ILE A CA 1
ATOM 4359 C C . ILE A 1 600 ? -12.248 -1.848 7.803 1.00 90.94 600 ILE A C 1
ATOM 4361 O O . ILE A 1 600 ? -11.412 -1.252 8.473 1.00 90.94 600 ILE A O 1
ATOM 4365 N N . SER A 1 601 ? -13.527 -1.974 8.173 1.00 84.88 601 SER A N 1
ATOM 4366 C CA . SER A 1 601 ? -14.085 -1.385 9.404 1.00 84.88 601 SER A CA 1
ATOM 4367 C C . SER A 1 601 ? -13.396 -1.881 10.685 1.00 84.88 601 SER A C 1
ATOM 4369 O O . SER A 1 601 ? -13.263 -1.122 11.641 1.00 84.88 601 SER A O 1
ATOM 4371 N N . ASP A 1 602 ? -12.874 -3.111 10.674 1.00 72.75 602 ASP A N 1
ATOM 4372 C CA . ASP A 1 602 ? -12.161 -3.732 11.801 1.00 72.75 602 ASP A CA 1
ATOM 4373 C C . ASP A 1 602 ? -10.647 -3.413 11.844 1.00 72.75 602 ASP A C 1
ATOM 4375 O O . ASP A 1 602 ? -9.926 -3.892 12.725 1.00 72.75 602 ASP A O 1
ATOM 4379 N N . LEU A 1 603 ? -10.105 -2.655 10.881 1.00 84.88 603 LEU A N 1
ATOM 4380 C CA . LEU A 1 603 ? -8.677 -2.322 10.872 1.00 84.88 603 LEU A CA 1
ATOM 4381 C C . LEU A 1 603 ? -8.389 -1.192 11.858 1.00 84.88 603 LEU A C 1
ATOM 4383 O O . LEU A 1 603 ? -8.982 -0.131 11.763 1.00 84.88 603 LEU A O 1
ATOM 4387 N N . HIS A 1 604 ? -7.356 -1.320 12.694 1.00 83.31 604 HIS A N 1
ATOM 4388 C CA . HIS A 1 604 ? -7.009 -0.282 13.685 1.00 83.31 604 HIS A CA 1
ATOM 4389 C C . HIS A 1 604 ? -6.658 1.102 13.102 1.00 83.31 604 HIS A C 1
ATOM 4391 O O . HIS A 1 604 ? -6.551 2.075 13.844 1.00 83.31 604 HIS A O 1
ATOM 4397 N N . SER A 1 605 ? -6.376 1.172 11.798 1.00 89.88 605 SER A N 1
ATOM 4398 C CA . SER A 1 605 ? -6.027 2.399 11.056 1.00 89.88 605 SER A CA 1
ATOM 4399 C C . SER A 1 605 ? -7.233 3.009 10.331 1.00 89.88 605 SER A C 1
ATOM 4401 O O . SER A 1 605 ? -7.143 4.087 9.735 1.00 89.88 605 SER A O 1
ATOM 4403 N N . VAL A 1 606 ? -8.374 2.328 10.390 1.00 90.50 606 VAL A N 1
ATOM 4404 C CA . VAL A 1 606 ? -9.646 2.702 9.788 1.00 90.50 606 VAL A CA 1
ATOM 4405 C C . VAL A 1 606 ? -10.674 2.858 10.905 1.00 90.50 606 VAL A C 1
ATOM 4407 O O . VAL A 1 606 ? -10.614 2.171 11.917 1.00 90.50 606 VAL A O 1
ATOM 4410 N N . SER A 1 607 ? -11.608 3.791 10.758 1.00 88.50 607 SER A N 1
ATOM 4411 C CA . SER A 1 607 ? -12.749 3.851 11.658 1.00 88.50 607 SER A CA 1
ATOM 4412 C C . SER A 1 607 ? -14.000 4.316 10.949 1.00 88.50 607 SER A C 1
ATOM 4414 O O . SER A 1 607 ? -13.990 5.295 10.197 1.00 88.50 607 SER A O 1
ATOM 4416 N N . ASP A 1 608 ? -15.090 3.625 11.250 1.00 87.06 608 ASP A N 1
ATOM 4417 C CA . ASP A 1 608 ? -16.428 4.096 10.952 1.00 87.06 608 ASP A CA 1
ATOM 4418 C C . ASP A 1 608 ? -16.691 5.406 11.706 1.00 87.06 608 ASP A C 1
ATOM 4420 O O . ASP A 1 608 ? -16.444 5.532 12.904 1.00 87.06 608 ASP A O 1
ATOM 4424 N N . GLY A 1 609 ? -17.193 6.408 10.989 1.00 83.94 609 GLY A N 1
ATOM 4425 C CA . GLY A 1 609 ? -17.345 7.780 11.474 1.00 83.94 609 GLY A CA 1
ATOM 4426 C C . GLY A 1 609 ? -16.346 8.766 10.867 1.00 83.94 609 GLY A C 1
ATOM 4427 O O . GLY A 1 609 ? -16.630 9.964 10.818 1.00 83.94 609 GLY A O 1
ATOM 4428 N N . HIS A 1 610 ? -15.211 8.292 10.342 1.00 88.50 610 HIS A N 1
ATOM 4429 C CA . HIS A 1 610 ? -14.260 9.147 9.630 1.00 88.50 610 HIS A CA 1
ATOM 4430 C C . HIS A 1 610 ? -14.726 9.457 8.208 1.00 88.50 610 HIS A C 1
ATOM 4432 O O . HIS A 1 610 ? -15.075 8.565 7.438 1.00 88.50 610 HIS A O 1
ATOM 4438 N N . ARG A 1 611 ? -14.672 10.735 7.830 1.00 86.94 611 ARG A N 1
ATOM 4439 C CA . ARG A 1 611 ? -15.139 11.216 6.524 1.00 86.94 611 ARG A CA 1
ATOM 4440 C C . ARG A 1 611 ? -14.171 10.913 5.380 1.00 86.94 611 ARG A C 1
ATOM 4442 O O . ARG A 1 611 ? -14.621 10.665 4.263 1.00 86.94 611 ARG A O 1
ATOM 4449 N N . TYR A 1 612 ? -12.868 10.946 5.650 1.00 90.19 612 TYR A N 1
ATOM 4450 C CA . TYR A 1 612 ? -11.842 10.802 4.624 1.00 90.19 612 TYR A CA 1
ATOM 4451 C C . TYR A 1 612 ? -11.148 9.446 4.718 1.00 90.19 612 TYR A C 1
ATOM 4453 O O . TYR A 1 612 ? -10.804 8.983 5.809 1.00 90.19 612 TYR A O 1
ATOM 4461 N N . VAL A 1 613 ? -10.899 8.829 3.563 1.00 91.88 613 VAL A N 1
ATOM 4462 C CA . VAL A 1 613 ? -10.171 7.559 3.433 1.00 91.88 613 VAL A CA 1
ATOM 4463 C C . VAL A 1 613 ? -9.032 7.688 2.438 1.00 91.88 613 VAL A C 1
ATOM 4465 O O . VAL A 1 613 ? -9.115 8.413 1.450 1.00 91.88 613 VAL A O 1
ATOM 4468 N N . GLN A 1 614 ? -7.953 6.956 2.687 1.00 93.25 614 GLN A N 1
ATOM 4469 C CA . GLN A 1 614 ? -6.790 6.927 1.818 1.00 93.25 614 GLN A CA 1
ATOM 4470 C C . GLN A 1 614 ? -6.192 5.526 1.790 1.00 93.25 614 GLN A C 1
ATOM 4472 O O . GLN A 1 614 ? -6.102 4.865 2.827 1.00 93.25 614 GLN A O 1
ATOM 4477 N N . TRP A 1 615 ? -5.720 5.084 0.625 1.00 93.56 615 TRP A N 1
ATOM 4478 C CA . TRP A 1 615 ? -4.952 3.846 0.514 1.00 93.56 615 TRP A CA 1
ATOM 4479 C C . TRP A 1 615 ? -3.537 4.094 0.010 1.00 93.56 615 TRP A C 1
ATOM 4481 O O . TRP A 1 615 ? -3.220 5.099 -0.631 1.00 93.56 615 TRP A O 1
ATOM 4491 N N . ARG A 1 616 ? -2.680 3.123 0.305 1.00 95.12 616 ARG A N 1
ATOM 4492 C CA . ARG A 1 616 ? -1.318 3.032 -0.196 1.00 95.12 616 ARG A CA 1
ATOM 4493 C C . ARG A 1 616 ? -1.085 1.642 -0.761 1.00 95.12 616 ARG A C 1
ATOM 4495 O O . ARG A 1 616 ? -1.350 0.648 -0.088 1.00 95.12 616 ARG A O 1
ATOM 4502 N N . ALA A 1 617 ? -0.560 1.599 -1.978 1.00 95.06 617 ALA A N 1
ATOM 4503 C CA . ALA A 1 617 ? -0.087 0.378 -2.607 1.00 95.06 617 ALA A CA 1
ATOM 4504 C C . ALA A 1 617 ? 1.439 0.380 -2.606 1.00 95.06 617 ALA A C 1
ATOM 4506 O O . ALA A 1 617 ? 2.065 1.311 -3.115 1.00 95.06 617 ALA A O 1
ATOM 4507 N N . GLU A 1 618 ? 2.033 -0.657 -2.034 1.00 97.25 618 GLU A N 1
ATOM 4508 C CA . GLU A 1 618 ? 3.470 -0.909 -2.052 1.00 97.25 618 GLU A CA 1
ATOM 4509 C C . GLU A 1 618 ? 3.731 -2.064 -3.026 1.00 97.25 618 GLU A C 1
ATOM 4511 O O . GLU A 1 618 ? 3.218 -3.168 -2.850 1.00 97.25 618 GLU A O 1
ATOM 4516 N N . LEU A 1 619 ? 4.476 -1.787 -4.093 1.00 97.25 619 LEU A N 1
ATOM 4517 C CA . LEU A 1 619 ? 4.795 -2.728 -5.160 1.00 97.25 619 LEU A CA 1
ATOM 4518 C C . LEU A 1 619 ? 6.188 -3.305 -4.908 1.00 97.25 619 LEU A C 1
ATOM 4520 O O . LEU A 1 619 ? 7.101 -2.562 -4.547 1.00 97.25 619 LEU A O 1
ATOM 4524 N N . TYR A 1 620 ? 6.358 -4.603 -5.152 1.00 96.62 620 TYR A N 1
ATOM 4525 C CA . TYR A 1 620 ? 7.623 -5.308 -4.951 1.00 96.62 620 TYR A CA 1
ATOM 4526 C C . TYR A 1 620 ? 7.929 -6.277 -6.091 1.00 96.62 620 TYR A C 1
ATOM 4528 O O . TYR A 1 620 ? 7.028 -6.902 -6.659 1.00 96.62 620 TYR A O 1
ATOM 4536 N N . THR A 1 621 ? 9.220 -6.444 -6.381 1.00 94.12 621 THR A N 1
ATOM 4537 C CA . THR A 1 621 ? 9.717 -7.473 -7.296 1.00 94.12 621 THR A CA 1
ATOM 4538 C C . THR A 1 621 ? 11.026 -8.083 -6.798 1.00 94.12 621 THR A C 1
ATOM 4540 O O . THR A 1 621 ? 11.955 -7.373 -6.414 1.00 94.12 621 THR A O 1
ATOM 4543 N N . TYR A 1 622 ? 11.107 -9.414 -6.819 1.00 90.31 622 TYR A N 1
ATOM 4544 C CA . TYR A 1 622 ? 12.357 -10.163 -6.659 1.00 90.31 622 TYR A CA 1
ATOM 4545 C C . TYR A 1 622 ? 13.029 -10.455 -8.004 1.00 90.31 622 TYR A C 1
ATOM 4547 O O . TYR A 1 622 ? 14.216 -10.761 -8.044 1.00 90.31 622 TYR A O 1
ATOM 4555 N N . GLU A 1 623 ? 12.277 -10.349 -9.102 1.00 85.50 623 GLU A N 1
ATOM 4556 C CA . GLU A 1 623 ? 12.756 -10.582 -10.459 1.00 85.50 623 GLU A CA 1
ATOM 4557 C C . GLU A 1 623 ? 12.740 -9.259 -11.221 1.00 85.50 623 GLU A C 1
ATOM 4559 O O . GLU A 1 623 ? 11.694 -8.817 -11.694 1.00 85.50 623 GLU A O 1
ATOM 4564 N N . ARG A 1 624 ? 13.895 -8.599 -11.333 1.00 83.00 624 ARG A N 1
ATOM 4565 C CA . ARG A 1 624 ? 13.959 -7.196 -11.780 1.00 83.00 624 ARG A CA 1
ATOM 4566 C C . ARG A 1 624 ? 13.564 -6.999 -13.251 1.00 83.00 624 ARG A C 1
ATOM 4568 O O . ARG A 1 624 ? 13.303 -5.869 -13.649 1.00 83.00 624 ARG A O 1
ATOM 4575 N N . SER A 1 625 ? 13.435 -8.070 -14.034 1.00 77.25 625 SER A N 1
ATOM 4576 C CA . SER A 1 625 ? 12.842 -8.049 -15.383 1.00 77.25 625 SER A CA 1
ATOM 4577 C C . SER A 1 625 ? 11.304 -7.967 -15.396 1.00 77.25 625 SER A C 1
ATOM 4579 O O . SER A 1 625 ? 10.698 -7.808 -16.453 1.00 77.25 625 SER A O 1
ATOM 4581 N N . ARG A 1 626 ? 10.645 -8.072 -14.234 1.00 83.56 626 ARG A N 1
ATOM 4582 C CA . ARG A 1 626 ? 9.184 -8.088 -14.087 1.00 83.56 626 ARG A CA 1
ATOM 4583 C C . ARG A 1 626 ? 8.716 -7.092 -13.036 1.00 83.56 626 ARG A C 1
ATOM 4585 O O . ARG A 1 626 ? 9.412 -6.796 -12.066 1.00 83.56 626 ARG A O 1
ATOM 4592 N N . THR A 1 627 ? 7.486 -6.627 -13.207 1.00 90.25 627 THR A N 1
ATOM 4593 C CA . THR A 1 627 ? 6.849 -5.645 -12.333 1.00 90.25 627 THR A CA 1
ATOM 4594 C C . THR A 1 627 ? 5.390 -6.023 -12.091 1.00 90.25 627 THR A C 1
ATOM 4596 O O . THR A 1 627 ? 4.733 -6.493 -13.027 1.00 90.25 627 THR A O 1
ATOM 4599 N N . PRO A 1 628 ? 4.868 -5.879 -10.860 1.00 94.44 628 PRO A N 1
ATOM 4600 C CA . PRO A 1 628 ? 3.440 -5.998 -10.636 1.00 94.44 628 PRO A CA 1
ATOM 4601 C C . PRO A 1 628 ? 2.729 -4.764 -11.206 1.00 94.44 628 PRO A C 1
ATOM 4603 O O . PRO A 1 628 ? 3.273 -3.657 -11.187 1.00 94.44 628 PRO A O 1
ATOM 4606 N N . VAL A 1 629 ? 1.502 -4.949 -11.686 1.00 91.75 629 VAL A N 1
ATOM 4607 C CA . VAL A 1 629 ? 0.664 -3.868 -12.216 1.00 91.75 629 VAL A CA 1
ATOM 4608 C C . VAL A 1 629 ? -0.605 -3.759 -11.382 1.00 91.75 629 VAL A C 1
ATOM 4610 O O . VAL A 1 629 ? -1.388 -4.704 -11.327 1.00 91.75 629 VAL A O 1
ATOM 4613 N N . LEU A 1 630 ? -0.818 -2.612 -10.735 1.00 92.06 630 LEU A N 1
ATOM 4614 C CA . LEU A 1 630 ? -2.078 -2.277 -10.069 1.00 92.06 630 LEU A CA 1
ATOM 4615 C C . LEU A 1 630 ? -3.005 -1.583 -11.069 1.00 92.06 630 LEU A C 1
ATOM 4617 O O . LEU A 1 630 ? -2.693 -0.485 -11.527 1.00 92.06 630 LEU A O 1
ATOM 4621 N N . HIS A 1 631 ? -4.138 -2.203 -11.391 1.00 87.88 631 HIS A N 1
ATOM 4622 C CA . HIS A 1 631 ? -5.089 -1.675 -12.373 1.00 87.88 631 HIS A CA 1
ATOM 4623 C C . HIS A 1 631 ? -6.115 -0.738 -11.734 1.00 87.88 631 HIS A C 1
ATOM 4625 O O . HIS A 1 631 ? -6.358 0.350 -12.244 1.00 87.88 631 HIS A O 1
ATOM 4631 N N . SER A 1 632 ? -6.714 -1.152 -10.615 1.00 86.44 632 SER A N 1
ATOM 4632 C CA . SER A 1 632 ? -7.770 -0.388 -9.944 1.00 86.44 632 SER A CA 1
ATOM 4633 C C . SER A 1 632 ? -7.888 -0.771 -8.474 1.00 86.44 632 SER A C 1
ATOM 4635 O O . SER A 1 632 ? -7.636 -1.918 -8.108 1.00 86.44 632 SER A O 1
ATOM 4637 N N . VAL A 1 633 ? -8.348 0.165 -7.647 1.00 88.31 633 VAL A N 1
ATOM 4638 C CA . VAL A 1 633 ? -8.708 -0.052 -6.237 1.00 88.31 633 VAL A CA 1
ATOM 4639 C C . VAL A 1 633 ? -10.150 0.405 -6.041 1.00 88.31 633 VAL A C 1
ATOM 4641 O O . VAL A 1 633 ? -10.563 1.388 -6.656 1.00 88.31 633 VAL A O 1
ATOM 4644 N N . CYS A 1 634 ? -10.900 -0.331 -5.225 1.00 88.00 634 CYS A N 1
ATOM 4645 C CA . CYS A 1 634 ? -12.297 -0.102 -4.893 1.00 88.00 634 CYS A CA 1
ATOM 4646 C C . CYS A 1 634 ? -12.515 -0.231 -3.387 1.00 88.00 634 CYS A C 1
ATOM 4648 O O . CYS A 1 634 ? -12.258 -1.288 -2.818 1.00 88.00 634 CYS A O 1
ATOM 4650 N N . ILE A 1 635 ? -13.028 0.817 -2.748 1.00 88.56 635 ILE A N 1
ATOM 4651 C CA . ILE A 1 635 ? -13.476 0.784 -1.349 1.00 88.56 635 ILE A CA 1
ATOM 4652 C C . ILE A 1 635 ? -14.981 1.017 -1.346 1.00 88.56 635 ILE A C 1
ATOM 4654 O O . ILE A 1 635 ? -15.452 1.989 -1.941 1.00 88.56 635 ILE A O 1
ATOM 4658 N N . ASN A 1 636 ? -15.717 0.115 -0.702 1.00 88.31 636 ASN A N 1
ATOM 4659 C CA . ASN A 1 636 ? -17.148 0.271 -0.482 1.00 88.31 636 ASN A CA 1
ATOM 4660 C C . ASN A 1 636 ? -17.390 1.017 0.826 1.00 88.31 636 ASN A C 1
ATOM 4662 O O . ASN A 1 636 ? -16.723 0.754 1.826 1.00 88.31 636 ASN A O 1
ATOM 4666 N N . TYR A 1 637 ? -18.378 1.900 0.828 1.00 85.94 637 TYR A N 1
ATOM 4667 C CA . TYR A 1 637 ? -18.872 2.534 2.040 1.00 85.94 637 TYR A CA 1
ATOM 4668 C C . TYR A 1 637 ? -20.373 2.808 1.936 1.00 85.94 637 TYR A C 1
ATOM 4670 O O . TYR A 1 637 ? -20.960 2.767 0.851 1.00 85.94 637 TYR A O 1
ATOM 4678 N N . SER A 1 638 ? -20.985 3.074 3.084 1.00 84.31 638 SER A N 1
ATOM 4679 C CA . SER A 1 638 ? -22.381 3.481 3.236 1.00 84.31 638 SER A CA 1
ATOM 4680 C C . SER A 1 638 ? -22.492 4.591 4.286 1.00 84.31 638 SER A C 1
ATOM 4682 O O . SER A 1 638 ? -21.483 4.990 4.866 1.00 84.31 638 SER A O 1
ATOM 4684 N N . TRP A 1 639 ? -23.697 5.106 4.538 1.00 81.44 639 TRP A N 1
ATOM 4685 C CA . TRP A 1 639 ? -23.925 6.084 5.604 1.00 81.44 639 TRP A CA 1
ATOM 4686 C C . TRP A 1 639 ? -24.888 5.545 6.657 1.00 81.44 639 TRP A C 1
ATOM 4688 O O . TRP A 1 639 ? -25.926 4.965 6.332 1.00 81.44 639 TRP A O 1
ATOM 4698 N N . GLY A 1 640 ? -24.567 5.782 7.927 1.00 78.94 640 GLY A N 1
ATOM 4699 C CA . GLY A 1 640 ? -25.389 5.345 9.048 1.00 78.94 640 GLY A CA 1
ATOM 4700 C C . GLY A 1 640 ? -24.852 5.801 10.401 1.00 78.94 640 GLY A C 1
ATOM 4701 O O . GLY A 1 640 ? -24.150 6.808 10.505 1.00 78.94 640 GLY A O 1
ATOM 4702 N N . LYS A 1 641 ? -25.221 5.060 11.451 1.00 81.69 641 LYS A N 1
ATOM 4703 C CA . LYS A 1 641 ? -24.751 5.279 12.824 1.00 81.69 641 LYS A CA 1
ATOM 4704 C C . LYS A 1 641 ? -23.478 4.444 13.066 1.00 81.69 641 LYS A C 1
ATOM 4706 O O . LYS A 1 641 ? -23.607 3.222 13.134 1.00 81.69 641 LYS A O 1
ATOM 4711 N N . PRO A 1 642 ? -22.292 5.059 13.230 1.00 85.94 642 PRO A N 1
ATOM 4712 C CA . PRO A 1 642 ? -21.034 4.333 13.413 1.00 85.94 642 PRO A CA 1
ATOM 4713 C C . PRO A 1 642 ? -20.919 3.789 14.838 1.00 85.94 642 PRO A C 1
ATOM 4715 O O . PRO A 1 642 ? -20.557 4.509 15.772 1.00 85.94 642 PRO A O 1
ATOM 4718 N N . VAL A 1 643 ? -21.281 2.521 15.025 1.00 87.75 643 VAL A N 1
ATOM 4719 C CA . VAL A 1 643 ? -21.131 1.822 16.307 1.00 87.75 643 VAL A CA 1
ATOM 4720 C C . VAL A 1 643 ? -19.751 1.177 16.346 1.00 87.75 643 VAL A C 1
ATOM 4722 O O . VAL A 1 643 ? -19.524 0.178 15.677 1.00 87.75 643 VAL A O 1
ATOM 4725 N N . ILE A 1 644 ? -18.845 1.737 17.149 1.00 87.62 644 ILE A N 1
ATOM 4726 C CA . ILE A 1 644 ? -17.453 1.271 17.245 1.00 87.62 644 ILE A CA 1
ATOM 4727 C C . ILE A 1 644 ? -17.372 0.001 18.096 1.00 87.62 644 ILE A C 1
ATOM 4729 O O . ILE A 1 644 ? -16.651 -0.936 17.774 1.00 87.62 644 ILE A O 1
ATOM 4733 N N . ALA A 1 645 ? -18.113 -0.044 19.209 1.00 89.12 645 ALA A N 1
ATOM 4734 C CA . ALA A 1 645 ? -18.130 -1.206 20.090 1.00 89.12 645 ALA A CA 1
ATOM 4735 C C . ALA A 1 645 ? -19.482 -1.403 20.764 1.00 89.12 645 ALA A C 1
ATOM 4737 O O . ALA A 1 645 ? -20.153 -0.443 21.146 1.00 89.12 645 ALA A O 1
ATOM 4738 N N . THR A 1 646 ? -19.822 -2.671 20.987 1.00 89.94 646 THR A N 1
ATOM 4739 C CA . THR A 1 646 ? -20.917 -3.101 21.856 1.00 89.94 646 THR A CA 1
ATOM 4740 C C . THR A 1 646 ? -20.418 -4.181 22.802 1.00 89.94 646 THR A C 1
ATOM 4742 O O . THR A 1 646 ? -19.860 -5.177 22.335 1.00 89.94 646 THR A O 1
ATOM 4745 N N . CYS A 1 647 ? -20.663 -4.002 24.096 1.00 89.44 647 CYS A N 1
ATOM 4746 C CA . CYS A 1 647 ? -20.310 -4.951 25.150 1.00 89.44 647 CYS A CA 1
ATOM 4747 C C . CYS A 1 647 ? -21.507 -5.161 26.074 1.00 89.44 647 CYS A C 1
ATOM 4749 O O . CYS A 1 647 ? -22.394 -4.306 26.172 1.00 89.44 647 CYS A O 1
ATOM 4751 N N . SER A 1 648 ? -21.560 -6.305 26.740 1.00 90.00 648 SER A N 1
ATOM 4752 C CA . SER A 1 648 ? -22.720 -6.690 27.542 1.00 90.00 648 SER A CA 1
ATOM 4753 C C . SER A 1 648 ? -22.371 -7.738 28.592 1.00 90.00 648 SER A C 1
ATOM 4755 O O . SER A 1 648 ? -21.269 -8.282 28.618 1.00 90.00 648 SER A O 1
ATOM 4757 N N . GLY A 1 649 ? -23.349 -8.020 29.447 1.00 89.19 649 GLY A N 1
ATOM 4758 C CA . GLY A 1 649 ? -23.233 -9.013 30.502 1.00 89.19 649 GLY A CA 1
ATOM 4759 C C . GLY A 1 649 ? -22.944 -8.382 31.858 1.00 89.19 649 GLY A C 1
ATOM 4760 O O . GLY A 1 649 ? -22.381 -7.294 31.964 1.00 89.19 649 GLY A O 1
ATOM 4761 N N . SER A 1 650 ? -23.393 -9.057 32.910 1.00 91.62 650 SER A N 1
ATOM 4762 C CA . SER A 1 650 ? -23.255 -8.573 34.283 1.00 91.62 650 SER A CA 1
ATOM 4763 C C . SER A 1 650 ? -23.254 -9.716 35.287 1.00 91.62 650 SER A C 1
ATOM 4765 O O . SER A 1 650 ? -23.799 -10.798 35.040 1.00 91.62 650 SER A O 1
ATOM 4767 N N . ILE A 1 651 ? -22.641 -9.463 36.443 1.00 92.06 651 ILE A N 1
ATOM 4768 C CA . ILE A 1 651 ? -22.690 -10.357 37.601 1.00 92.06 651 ILE A CA 1
ATOM 4769 C C . ILE A 1 651 ? -23.371 -9.610 38.741 1.00 92.06 651 ILE A C 1
ATOM 4771 O O . ILE A 1 651 ? -22.903 -8.555 39.164 1.00 92.06 651 ILE A O 1
ATOM 4775 N N . GLU A 1 652 ? -24.463 -10.168 39.251 1.00 91.88 652 GLU A N 1
ATOM 4776 C CA . GLU A 1 652 ? -25.253 -9.583 40.328 1.00 91.88 652 GLU A CA 1
ATOM 4777 C C . GLU A 1 652 ? -25.257 -10.472 41.568 1.00 91.88 652 GLU A C 1
ATOM 4779 O O . GLU A 1 652 ? -25.532 -11.669 41.490 1.00 91.88 652 GLU A O 1
ATOM 4784 N N . PHE A 1 653 ? -25.043 -9.875 42.735 1.00 91.06 653 PHE A N 1
ATOM 4785 C CA . PHE A 1 653 ? -25.283 -10.505 44.025 1.00 91.06 653 PHE A CA 1
ATOM 4786 C C . PHE A 1 653 ? -26.380 -9.760 44.771 1.00 91.06 653 PHE A C 1
ATOM 4788 O O . PHE A 1 653 ? -26.245 -8.577 45.071 1.00 91.06 653 PHE A O 1
ATOM 4795 N N . ASN A 1 654 ? -27.455 -10.463 45.108 1.00 90.38 654 ASN A N 1
ATOM 4796 C CA . ASN A 1 654 ? -28.574 -9.921 45.868 1.00 90.38 654 ASN A CA 1
ATOM 4797 C C . ASN A 1 654 ? -28.577 -10.518 47.273 1.00 90.38 654 ASN A C 1
ATOM 4799 O O . ASN A 1 654 ? -28.727 -11.734 47.415 1.00 90.38 654 ASN A O 1
ATOM 4803 N N . SER A 1 655 ? -28.406 -9.690 48.304 1.00 88.00 655 SER A N 1
ATOM 4804 C CA . SER A 1 655 ? -28.420 -10.171 49.682 1.00 88.00 655 SER A CA 1
ATOM 4805 C C . SER A 1 655 ? -29.840 -10.402 50.212 1.00 88.00 655 SER A C 1
ATOM 4807 O O . SER A 1 655 ? -30.815 -9.783 49.783 1.00 88.00 655 SER A O 1
ATOM 4809 N N . SER A 1 656 ? -29.982 -11.346 51.144 1.00 85.12 656 SER A N 1
ATOM 4810 C CA . SER A 1 656 ? -31.241 -11.614 51.853 1.00 85.12 656 SER A CA 1
ATOM 4811 C C . SER A 1 656 ? -30.965 -11.874 53.335 1.00 85.12 656 SER A C 1
ATOM 4813 O O . SER A 1 656 ? -30.930 -13.009 53.811 1.00 85.12 656 SER A O 1
ATOM 4815 N N . TYR A 1 657 ? -30.716 -10.781 54.047 1.00 83.88 657 TYR A N 1
ATOM 4816 C CA . TYR A 1 657 ? -30.500 -10.707 55.487 1.00 83.88 657 TYR A CA 1
ATOM 4817 C C . TYR A 1 657 ? -31.796 -10.389 56.235 1.00 83.88 657 TYR A C 1
ATOM 4819 O O . TYR A 1 657 ? -32.701 -9.741 55.694 1.00 83.88 657 TYR A O 1
ATOM 4827 N N . PHE A 1 658 ? -31.861 -10.815 57.498 1.00 79.88 658 PHE A N 1
ATOM 4828 C CA . PHE A 1 658 ? -32.969 -10.494 58.399 1.00 79.88 658 PHE A CA 1
ATOM 4829 C C . PHE A 1 658 ? -32.725 -9.223 59.218 1.00 79.88 658 PHE A C 1
ATOM 4831 O O . PHE A 1 658 ? -33.670 -8.477 59.469 1.00 79.88 658 PHE A O 1
ATOM 4838 N N . TYR A 1 659 ? -31.482 -8.989 59.649 1.00 81.69 659 TYR A N 1
ATOM 4839 C CA . TYR A 1 659 ? -31.103 -7.909 60.564 1.00 81.69 659 TYR A CA 1
ATOM 4840 C C . TYR A 1 659 ? -30.176 -6.873 59.914 1.00 81.69 659 TYR A C 1
ATOM 4842 O O . TYR A 1 659 ? -30.247 -5.697 60.268 1.00 81.69 659 TYR A O 1
ATOM 4850 N N . ALA A 1 660 ? -29.315 -7.283 58.975 1.00 82.31 660 ALA A N 1
ATOM 4851 C CA . ALA A 1 660 ? -28.504 -6.363 58.172 1.00 82.31 660 ALA A CA 1
ATOM 4852 C C . ALA A 1 660 ? -29.300 -5.781 56.980 1.00 82.31 660 ALA A C 1
ATOM 4854 O O . ALA A 1 660 ? -30.239 -6.414 56.489 1.00 82.31 660 ALA A O 1
ATOM 4855 N N . PRO A 1 661 ? -28.952 -4.580 56.477 1.00 83.56 661 PRO A N 1
ATOM 4856 C CA . PRO A 1 661 ? -29.631 -3.997 55.324 1.00 83.56 661 PRO A CA 1
ATOM 4857 C C . PRO A 1 661 ? -29.380 -4.815 54.051 1.00 83.56 661 PRO A C 1
ATOM 4859 O O . PRO A 1 661 ? -28.247 -5.178 53.730 1.00 83.56 661 PRO A O 1
ATOM 4862 N N . ASN A 1 662 ? -30.449 -5.071 53.294 1.00 86.88 662 ASN A N 1
ATOM 4863 C CA . ASN A 1 662 ? -30.343 -5.742 52.002 1.00 86.88 662 ASN A CA 1
ATOM 4864 C C . ASN A 1 662 ? -29.777 -4.800 50.935 1.00 86.88 662 ASN A C 1
ATOM 4866 O O . ASN A 1 662 ? -30.206 -3.648 50.811 1.00 86.88 662 ASN A O 1
ATOM 4870 N N . PHE A 1 663 ? -28.838 -5.312 50.148 1.00 88.75 663 PHE A N 1
ATOM 4871 C CA . PHE A 1 663 ? -28.165 -4.596 49.077 1.00 88.75 663 PHE A CA 1
ATOM 4872 C C . PHE A 1 663 ? -27.977 -5.507 47.864 1.00 88.75 663 PHE A C 1
ATOM 4874 O O . PHE A 1 663 ? -27.983 -6.735 47.975 1.00 88.75 663 PHE A O 1
ATOM 4881 N N . VAL A 1 664 ? -27.789 -4.882 46.708 1.00 90.81 664 VAL A N 1
ATOM 4882 C CA . VAL A 1 664 ? -27.398 -5.548 45.470 1.00 90.81 664 VAL A CA 1
ATOM 4883 C C . VAL A 1 664 ? -26.013 -5.045 45.079 1.00 90.81 664 VAL A C 1
ATOM 4885 O O . VAL A 1 664 ? -25.746 -3.844 45.160 1.00 90.81 664 VAL A O 1
ATOM 4888 N N . LEU A 1 665 ? -25.126 -5.965 44.711 1.00 92.06 665 LEU A N 1
ATOM 4889 C CA . LEU A 1 665 ? -23.871 -5.652 44.034 1.00 92.06 665 LEU A CA 1
ATOM 4890 C C . LEU A 1 665 ? -23.986 -6.049 42.578 1.00 92.06 665 LEU A C 1
ATOM 4892 O O . LEU A 1 665 ? -24.360 -7.183 42.298 1.00 92.06 665 LEU A O 1
ATOM 4896 N N . THR A 1 666 ? -23.613 -5.143 41.690 1.00 92.00 666 THR A N 1
ATOM 4897 C CA . THR A 1 666 ? -23.643 -5.356 40.246 1.00 92.00 666 THR A CA 1
ATOM 4898 C C . THR A 1 666 ? -22.263 -5.043 39.690 1.00 92.00 666 THR A C 1
ATOM 4900 O O . THR A 1 666 ? -21.792 -3.915 39.822 1.00 92.00 666 THR A O 1
ATOM 4903 N N . TYR A 1 667 ? -21.609 -6.030 39.085 1.00 92.06 667 TYR A N 1
ATOM 4904 C CA . TYR A 1 667 ? -20.458 -5.808 38.213 1.00 92.06 667 TYR A CA 1
ATOM 4905 C C . TYR A 1 667 ? -20.962 -5.659 36.775 1.00 92.06 667 TYR A C 1
ATOM 4907 O O . TYR A 1 667 ? -21.613 -6.572 36.258 1.00 92.06 667 TYR A O 1
ATOM 4915 N N . ALA A 1 668 ? -20.673 -4.520 36.148 1.00 88.81 668 ALA A N 1
ATOM 4916 C CA . ALA A 1 668 ? -21.057 -4.207 34.775 1.00 88.81 668 ALA A CA 1
ATOM 4917 C C . ALA A 1 668 ? -20.010 -3.292 34.125 1.00 88.81 668 ALA A C 1
ATOM 4919 O O . ALA A 1 668 ? -19.674 -2.239 34.668 1.00 88.81 668 ALA A O 1
ATOM 4920 N N . HIS A 1 669 ? -19.509 -3.686 32.948 1.00 84.56 669 HIS A N 1
ATOM 4921 C CA . HIS A 1 669 ? -18.535 -2.917 32.151 1.00 84.56 669 HIS A CA 1
ATOM 4922 C C . HIS A 1 669 ? -17.289 -2.484 32.943 1.00 84.56 669 HIS A C 1
ATOM 4924 O O . HIS A 1 669 ? -16.837 -1.345 32.833 1.00 84.56 669 HIS A O 1
ATOM 4930 N N . GLY A 1 670 ? -16.771 -3.374 33.798 1.00 84.38 670 GLY A N 1
ATOM 4931 C CA . GLY A 1 670 ? -15.614 -3.113 34.663 1.00 84.38 670 GLY A CA 1
ATOM 4932 C C . GLY A 1 670 ? -15.901 -2.270 35.910 1.00 84.38 670 GLY A C 1
ATOM 4933 O O . GLY A 1 670 ? -15.065 -2.196 36.803 1.00 84.38 670 GLY A O 1
ATOM 4934 N N . GLY A 1 671 ? -17.084 -1.661 36.019 1.00 89.12 671 GLY A N 1
ATOM 4935 C CA . GLY A 1 671 ? -17.520 -0.969 37.229 1.00 89.12 671 GLY A CA 1
ATOM 4936 C C . GLY A 1 671 ? -18.212 -1.919 38.206 1.00 89.12 671 GLY A C 1
ATOM 4937 O O . GLY A 1 671 ? -19.001 -2.773 37.800 1.00 89.12 671 GLY A O 1
ATOM 4938 N N . THR A 1 672 ? -17.973 -1.740 39.508 1.00 92.44 672 THR A N 1
ATOM 4939 C CA . THR A 1 672 ? -18.741 -2.427 40.565 1.00 92.44 672 THR A CA 1
ATOM 4940 C C . THR A 1 672 ? -19.643 -1.430 41.280 1.00 92.44 672 THR A C 1
ATOM 4942 O O . THR A 1 672 ? -19.164 -0.440 41.831 1.00 92.44 672 THR A O 1
ATOM 4945 N N . ILE A 1 673 ? -20.945 -1.697 41.312 1.00 92.50 673 ILE A N 1
ATOM 4946 C CA . ILE A 1 673 ? -21.984 -0.806 41.839 1.00 92.50 673 ILE A CA 1
ATOM 4947 C C . ILE A 1 673 ? -22.647 -1.465 43.048 1.00 92.50 673 ILE A C 1
ATOM 4949 O O . ILE A 1 673 ? -23.000 -2.641 42.992 1.00 92.50 673 ILE A O 1
ATOM 4953 N N . LYS A 1 674 ? -22.846 -0.712 44.136 1.00 91.31 674 LYS A N 1
ATOM 4954 C CA . LYS A 1 674 ? -23.669 -1.125 45.284 1.00 91.31 674 LYS A CA 1
ATOM 4955 C C . LYS A 1 674 ? -24.954 -0.311 45.295 1.00 91.31 674 LYS A C 1
ATOM 4957 O O . LYS A 1 674 ? -24.911 0.917 45.300 1.00 91.31 674 LYS A O 1
ATOM 4962 N N . SER A 1 675 ? -26.093 -0.990 45.346 1.00 89.50 675 SER A N 1
ATOM 4963 C CA . SER A 1 675 ? -27.414 -0.372 45.477 1.00 89.50 675 SER A CA 1
ATOM 4964 C C . SER A 1 675 ? -28.164 -0.936 46.684 1.00 89.50 675 SER A C 1
ATOM 4966 O O . SER A 1 675 ? -27.953 -2.075 47.104 1.00 89.50 675 SER A O 1
ATOM 4968 N N . GLN A 1 676 ? -29.024 -0.124 47.296 1.00 83.69 676 GLN A N 1
ATOM 4969 C CA . GLN A 1 676 ? -29.874 -0.526 48.420 1.00 83.69 676 GLN A CA 1
ATOM 4970 C C . GLN A 1 676 ? -31.338 -0.293 48.050 1.00 83.69 676 GLN A C 1
ATOM 4972 O O . GLN A 1 676 ? -31.657 0.709 47.421 1.00 83.69 676 GLN A O 1
ATOM 4977 N N . ARG A 1 677 ? -32.254 -1.169 48.490 1.00 64.50 677 ARG A N 1
ATOM 4978 C CA . ARG A 1 677 ? -33.689 -1.127 48.111 1.00 64.50 677 ARG A CA 1
ATOM 4979 C C . ARG A 1 677 ? -34.416 0.206 48.375 1.00 64.50 677 ARG A C 1
ATOM 4981 O O . ARG A 1 677 ? -35.487 0.410 47.817 1.00 64.50 677 ARG A O 1
ATOM 4988 N N . GLN A 1 678 ? -33.890 1.072 49.242 1.00 60.00 678 GLN A N 1
ATOM 4989 C CA . GLN A 1 678 ? -34.449 2.397 49.566 1.00 60.00 678 GLN A CA 1
ATOM 4990 C C . GLN A 1 678 ? -33.390 3.519 49.515 1.00 60.00 678 GLN A C 1
ATOM 4992 O O . GLN A 1 678 ? -33.639 4.620 50.000 1.00 60.00 678 GLN A O 1
ATOM 4997 N N . GLY A 1 679 ? -32.201 3.243 48.969 1.00 60.72 679 GLY A N 1
ATOM 4998 C CA . GLY A 1 679 ? -31.067 4.172 48.931 1.00 60.72 679 GLY A CA 1
ATOM 4999 C C . GLY A 1 679 ? -30.589 4.443 47.506 1.00 60.72 679 GLY A C 1
ATOM 5000 O O . GLY A 1 679 ? -30.957 3.732 46.577 1.00 60.72 679 GLY A O 1
ATOM 5001 N N . LYS A 1 680 ? -29.753 5.472 47.336 1.00 76.19 680 LYS A N 1
ATOM 5002 C CA . LYS A 1 680 ? -29.076 5.741 46.057 1.00 76.19 680 LYS A CA 1
ATOM 5003 C C . LYS A 1 680 ? -28.057 4.639 45.747 1.00 76.19 680 LYS A C 1
ATOM 5005 O O . LYS A 1 680 ? -27.387 4.161 46.667 1.00 76.19 680 LYS A O 1
ATOM 5010 N N . SER A 1 681 ? -27.913 4.270 44.476 1.00 86.69 681 SER A N 1
ATOM 5011 C CA . SER A 1 681 ? -26.796 3.432 44.028 1.00 86.69 681 SER A CA 1
ATOM 5012 C C . SER A 1 681 ? -25.511 4.254 43.977 1.00 86.69 681 SER A C 1
ATOM 5014 O O . SER A 1 681 ? -25.542 5.450 43.695 1.00 86.69 681 SER A O 1
ATOM 5016 N N . PHE A 1 682 ? -24.373 3.622 44.242 1.00 88.19 682 PHE A N 1
ATOM 5017 C CA . PHE A 1 682 ? -23.068 4.266 44.134 1.00 88.19 682 PHE A CA 1
ATOM 5018 C C . PHE A 1 682 ? -22.017 3.293 43.608 1.00 88.19 682 PHE A C 1
ATOM 5020 O O . PHE A 1 682 ? -22.096 2.080 43.814 1.00 88.19 682 PHE A O 1
ATOM 5027 N N . MET A 1 683 ? -21.021 3.843 42.922 1.00 91.50 683 MET A N 1
ATOM 5028 C CA . MET A 1 683 ? -19.925 3.082 42.339 1.00 91.50 683 MET A CA 1
ATOM 5029 C C . MET A 1 683 ? -18.851 2.805 43.399 1.00 91.50 683 MET A C 1
ATOM 5031 O O . MET A 1 683 ? -18.282 3.734 43.970 1.00 91.50 683 MET A O 1
ATOM 5035 N N . LEU A 1 684 ? -18.610 1.525 43.687 1.00 89.94 684 LEU A N 1
ATOM 5036 C CA . LEU A 1 684 ? -17.575 1.056 44.612 1.00 89.94 684 LEU A CA 1
ATOM 5037 C C . LEU A 1 684 ? -16.202 1.012 43.949 1.00 89.94 684 LEU A C 1
ATOM 5039 O O . LEU A 1 684 ? -15.223 1.460 44.539 1.00 89.94 684 LEU A O 1
ATOM 5043 N N . LEU A 1 685 ? -16.148 0.459 42.737 1.00 90.31 685 LEU A N 1
ATOM 5044 C CA . LEU A 1 685 ? -14.937 0.381 41.930 1.00 90.31 685 LEU A CA 1
ATOM 5045 C C . LEU A 1 685 ? -15.195 1.053 40.584 1.00 90.31 685 LEU A C 1
ATOM 5047 O O . LEU A 1 685 ? -16.235 0.773 39.976 1.00 90.31 685 LEU A O 1
ATOM 5051 N N . PRO A 1 686 ? -14.297 1.954 40.150 1.00 90.31 686 PRO A N 1
ATOM 5052 C CA . PRO A 1 686 ? -14.458 2.662 38.893 1.00 90.31 686 PRO A CA 1
ATOM 5053 C C . PRO A 1 686 ? -14.294 1.696 37.712 1.00 90.31 686 PRO A C 1
ATOM 5055 O O . PRO A 1 686 ? -13.494 0.767 37.803 1.00 90.31 686 PRO A O 1
ATOM 5058 N N . PRO A 1 687 ? -14.999 1.928 36.595 1.00 90.81 687 PRO A N 1
ATOM 5059 C CA . PRO A 1 687 ? -14.748 1.212 35.355 1.00 90.81 687 PRO A CA 1
ATOM 5060 C C . PRO A 1 687 ? -13.337 1.522 34.825 1.00 90.81 687 PRO A C 1
ATOM 5062 O O . PRO A 1 687 ? -12.777 2.579 35.143 1.00 90.81 687 PRO A O 1
ATOM 5065 N N . PRO A 1 688 ? -12.782 0.669 33.948 1.00 89.19 688 PRO A N 1
ATOM 5066 C CA . PRO A 1 688 ? -11.512 0.889 33.258 1.00 89.19 688 PRO A CA 1
ATOM 5067 C C . PRO A 1 688 ? -11.669 1.922 32.125 1.00 89.19 688 PRO A C 1
ATOM 5069 O O . PRO A 1 688 ? -11.428 1.650 30.945 1.00 89.19 688 PRO A O 1
ATOM 5072 N N . ILE A 1 689 ? -12.114 3.121 32.502 1.00 92.38 689 ILE A N 1
ATOM 5073 C CA . ILE A 1 689 ? -12.299 4.289 31.647 1.00 92.38 689 ILE A CA 1
ATOM 5074 C C . ILE A 1 689 ? -11.459 5.422 32.230 1.00 92.38 689 ILE A C 1
ATOM 5076 O O . ILE A 1 689 ? -11.685 5.865 33.356 1.00 92.38 689 ILE A O 1
ATOM 5080 N N . SER A 1 690 ? -10.511 5.912 31.440 1.00 93.12 690 SER A N 1
ATOM 5081 C CA . SER A 1 690 ? -9.724 7.101 31.749 1.00 93.12 690 SER A CA 1
ATOM 5082 C C . SER A 1 690 ? -10.096 8.221 30.791 1.00 93.12 690 SER A C 1
ATOM 5084 O O . SER A 1 690 ? -10.189 8.012 29.582 1.00 93.12 690 SER A O 1
ATOM 5086 N N . ILE A 1 691 ? -10.305 9.413 31.339 1.00 95.00 691 ILE A N 1
ATOM 5087 C CA . ILE A 1 691 ? -10.578 10.631 30.582 1.00 95.00 691 ILE A CA 1
ATOM 5088 C C . ILE A 1 691 ? -9.501 11.625 30.981 1.00 95.00 691 ILE A C 1
ATOM 5090 O O . ILE A 1 691 ? -9.192 11.777 32.163 1.00 95.00 691 ILE A O 1
ATOM 5094 N N . THR A 1 692 ? -8.875 12.277 30.015 1.00 93.19 692 THR A N 1
ATOM 5095 C CA . THR A 1 692 ? -7.834 13.267 30.280 1.00 93.19 692 THR A CA 1
ATOM 5096 C C . THR A 1 692 ? -7.939 14.400 29.277 1.00 93.19 692 THR A C 1
ATOM 5098 O O . THR A 1 692 ? -8.218 14.195 28.099 1.00 93.19 692 THR A O 1
ATOM 5101 N N . ARG A 1 693 ? -7.714 15.626 29.744 1.00 89.12 693 ARG A N 1
ATOM 5102 C CA . ARG A 1 693 ? -7.597 16.791 28.874 1.00 89.12 693 ARG A CA 1
ATOM 5103 C C . ARG A 1 693 ? -6.125 17.058 28.588 1.00 89.12 693 ARG A C 1
ATOM 5105 O O . ARG A 1 693 ? -5.352 17.282 29.517 1.00 89.12 693 ARG A O 1
ATOM 5112 N N . ASN A 1 694 ? -5.759 17.109 27.312 1.00 86.31 694 ASN A N 1
ATOM 5113 C CA . ASN A 1 694 ? -4.400 17.389 26.869 1.00 86.31 694 ASN A CA 1
ATOM 5114 C C . ASN A 1 694 ? -4.395 18.589 25.910 1.00 86.31 694 ASN A C 1
ATOM 5116 O O . ASN A 1 694 ? -4.609 18.473 24.701 1.00 86.31 694 ASN A O 1
ATOM 5120 N N . GLY A 1 695 ? -4.231 19.787 26.481 1.00 84.75 695 GLY A N 1
ATOM 5121 C CA . GLY A 1 695 ? -4.337 21.047 25.745 1.00 84.75 695 GLY A CA 1
ATOM 5122 C C . GLY A 1 695 ? -5.730 21.238 25.135 1.00 84.75 695 GLY A C 1
ATOM 5123 O O . GLY A 1 695 ? -6.707 21.461 25.862 1.00 84.75 695 GLY A O 1
ATOM 5124 N N . ASN A 1 696 ? -5.798 21.149 23.804 1.00 85.75 696 ASN A N 1
ATOM 5125 C CA . ASN A 1 696 ? -7.037 21.238 23.025 1.00 85.75 696 ASN A CA 1
ATOM 5126 C C . ASN A 1 696 ? -7.688 19.871 22.757 1.00 85.75 696 ASN A C 1
ATOM 5128 O O . ASN A 1 696 ? -8.814 19.827 22.276 1.00 85.75 696 ASN A O 1
ATOM 5132 N N . THR A 1 697 ? -7.016 18.768 23.078 1.00 87.62 697 THR A N 1
ATOM 5133 C CA . THR A 1 697 ? -7.513 17.410 22.818 1.00 87.62 697 THR A CA 1
ATOM 5134 C C . THR A 1 697 ? -8.126 16.788 24.070 1.00 87.62 697 THR A C 1
ATOM 5136 O O . THR A 1 697 ? -7.705 17.080 25.196 1.00 87.62 697 THR A O 1
ATOM 5139 N N . THR A 1 698 ? -9.150 15.955 23.876 1.00 92.62 698 THR A N 1
ATOM 5140 C CA . THR A 1 698 ? -9.729 15.124 24.944 1.00 92.62 698 THR A CA 1
ATOM 5141 C C . THR A 1 698 ? -9.368 13.674 24.681 1.00 92.62 698 THR A C 1
ATOM 5143 O O . THR A 1 698 ? -9.870 13.080 23.732 1.00 92.62 698 THR A O 1
ATOM 5146 N N . ASP A 1 699 ? -8.511 13.115 25.524 1.00 93.56 699 ASP A N 1
ATOM 5147 C CA . ASP A 1 699 ? -8.065 11.731 25.447 1.00 93.56 699 ASP A CA 1
ATOM 5148 C C . ASP A 1 699 ? -9.028 10.851 26.258 1.00 93.56 699 ASP A C 1
ATOM 5150 O O . ASP A 1 699 ? -9.238 11.074 27.453 1.00 93.56 699 ASP A O 1
ATOM 5154 N N . ILE A 1 700 ? -9.623 9.852 25.609 1.00 94.69 700 ILE A N 1
ATOM 5155 C CA . ILE A 1 700 ? -10.522 8.876 26.229 1.00 94.69 700 ILE A CA 1
ATOM 5156 C C . ILE A 1 700 ? -9.939 7.486 25.993 1.00 94.69 700 ILE A C 1
ATOM 5158 O O . ILE A 1 700 ? -9.804 7.050 24.852 1.00 94.69 700 ILE A O 1
ATOM 5162 N N . SER A 1 701 ? -9.606 6.780 27.069 1.00 94.25 701 SER A N 1
ATOM 5163 C CA . SER A 1 701 ? -9.112 5.404 27.024 1.00 94.25 701 SER A CA 1
ATOM 5164 C C . SER A 1 701 ? -10.103 4.474 27.711 1.00 94.25 701 SER A C 1
ATOM 5166 O O . SER A 1 701 ? -10.468 4.706 28.863 1.00 94.25 701 SER A O 1
ATOM 5168 N N . ILE A 1 702 ? -10.566 3.448 27.000 1.00 92.62 702 ILE A N 1
ATOM 5169 C CA . ILE A 1 702 ? -11.618 2.525 27.436 1.00 92.62 702 ILE A CA 1
ATOM 5170 C C . ILE A 1 702 ? -11.158 1.090 27.188 1.00 92.62 702 ILE A C 1
ATOM 5172 O O . ILE A 1 702 ? -10.876 0.705 26.050 1.00 92.62 702 ILE A O 1
ATOM 5176 N N . THR A 1 703 ? -11.173 0.276 28.245 1.00 90.69 703 THR A N 1
ATOM 5177 C CA . THR A 1 703 ? -11.147 -1.189 28.121 1.00 90.69 703 THR A CA 1
ATOM 5178 C C . THR A 1 703 ? -12.568 -1.713 28.287 1.00 90.69 703 THR A C 1
ATOM 5180 O O . THR A 1 703 ? -13.080 -1.841 29.392 1.00 90.69 703 THR A O 1
ATOM 5183 N N . ALA A 1 704 ? -13.249 -1.961 27.175 1.00 89.19 704 ALA A N 1
ATOM 5184 C CA . ALA A 1 704 ? -14.628 -2.414 27.171 1.00 89.19 704 ALA A CA 1
ATOM 5185 C C . ALA A 1 704 ? -14.683 -3.931 27.409 1.00 89.19 704 ALA A C 1
ATOM 5187 O O . ALA A 1 704 ? -14.359 -4.723 26.522 1.00 89.19 704 ALA A O 1
ATOM 5188 N N . VAL A 1 705 ? -15.078 -4.324 28.621 1.00 88.19 705 VAL A N 1
ATOM 5189 C CA . VAL A 1 705 ? -15.185 -5.729 29.039 1.00 88.19 705 VAL A CA 1
ATOM 5190 C C . VAL A 1 705 ? -16.537 -6.299 28.598 1.00 88.19 705 VAL A C 1
ATOM 5192 O O . VAL A 1 705 ? -17.588 -5.805 28.999 1.00 88.19 705 VAL A O 1
ATOM 5195 N N . ASP A 1 706 ? -16.511 -7.345 27.776 1.00 89.44 706 ASP A N 1
ATOM 5196 C CA . ASP A 1 706 ? -17.674 -8.088 27.287 1.00 89.44 706 ASP A CA 1
ATOM 5197 C C . ASP A 1 706 ? -17.708 -9.474 27.946 1.00 89.44 706 ASP A C 1
ATOM 5199 O O . ASP A 1 706 ? -16.854 -10.327 27.682 1.00 89.44 706 ASP A O 1
ATOM 5203 N N . LEU A 1 707 ? -18.677 -9.698 28.837 1.00 89.25 707 LEU A N 1
ATOM 5204 C CA . LEU A 1 707 ? -18.783 -10.949 29.583 1.00 89.25 707 LEU A CA 1
ATOM 5205 C C . LEU A 1 707 ? -19.584 -11.984 28.789 1.00 89.25 707 LEU A C 1
ATOM 5207 O O . LEU A 1 707 ? -20.782 -11.824 28.534 1.00 89.25 707 LEU A O 1
ATOM 5211 N N . ILE A 1 708 ? -18.933 -13.096 28.457 1.00 87.94 708 ILE A N 1
ATOM 5212 C CA . ILE A 1 708 ? -19.527 -14.205 27.705 1.00 87.94 708 ILE A CA 1
ATOM 5213 C C . ILE A 1 708 ? -19.679 -15.453 28.581 1.00 87.94 708 ILE A C 1
ATOM 5215 O O . ILE A 1 708 ? -18.957 -15.653 29.554 1.00 87.94 708 ILE A O 1
ATOM 5219 N N . GLY A 1 709 ? -20.654 -16.298 28.251 1.00 86.00 709 GLY A N 1
ATOM 5220 C CA . GLY A 1 709 ? -20.926 -17.544 28.967 1.00 86.00 709 GLY A CA 1
ATOM 5221 C C . GLY A 1 709 ? -22.419 -17.860 29.057 1.00 86.00 709 GLY A C 1
ATOM 5222 O O . GLY A 1 709 ? -23.261 -17.220 28.419 1.00 86.00 709 GLY A O 1
ATOM 5223 N N . ASN A 1 710 ? -22.754 -18.855 29.876 1.00 86.50 710 ASN A N 1
ATOM 5224 C CA . ASN A 1 710 ? -24.136 -19.276 30.094 1.00 86.50 710 ASN A CA 1
ATOM 5225 C C . ASN A 1 710 ? -24.750 -18.541 31.280 1.00 86.50 710 ASN A C 1
ATOM 5227 O O . ASN A 1 710 ? -24.243 -18.660 32.396 1.00 86.50 710 ASN A O 1
ATOM 5231 N N . THR A 1 711 ? -25.881 -17.867 31.053 1.00 85.38 711 THR A N 1
ATOM 5232 C CA . THR A 1 711 ? -26.689 -17.277 32.126 1.00 85.38 711 THR A CA 1
ATOM 5233 C C . THR A 1 711 ? -26.957 -18.316 33.210 1.00 85.38 711 THR A C 1
ATOM 5235 O O . THR A 1 711 ? -27.429 -19.420 32.922 1.00 85.38 711 THR A O 1
ATOM 5238 N N . ARG A 1 712 ? -26.648 -17.979 34.463 1.00 86.81 712 ARG A N 1
ATOM 5239 C CA . ARG A 1 712 ? -26.750 -18.919 35.582 1.00 86.81 712 ARG A CA 1
ATOM 5240 C C . ARG A 1 712 ? -27.163 -18.209 36.861 1.00 86.81 712 ARG A C 1
ATOM 5242 O O . ARG A 1 712 ? -26.737 -17.092 37.133 1.00 86.81 712 ARG A O 1
ATOM 5249 N N . PHE A 1 713 ? -27.968 -18.900 37.659 1.00 87.50 713 PHE A N 1
ATOM 5250 C CA . PHE A 1 713 ? -28.454 -18.435 38.953 1.00 87.50 713 PHE A CA 1
ATOM 5251 C C . PHE A 1 713 ? -28.085 -19.471 40.001 1.00 87.50 713 PHE A C 1
ATOM 5253 O O . PHE A 1 713 ? -28.389 -20.653 39.830 1.00 87.50 713 PHE A O 1
ATOM 5260 N N . VAL A 1 714 ? -27.428 -19.039 41.072 1.00 86.25 714 VAL A N 1
ATOM 5261 C CA . VAL A 1 714 ? -27.031 -19.928 42.161 1.00 86.25 714 VAL A CA 1
ATOM 5262 C C . VAL A 1 714 ? -27.397 -19.334 43.517 1.00 86.25 714 VAL A C 1
ATOM 5264 O O . VAL A 1 714 ? -27.354 -18.122 43.734 1.00 86.25 714 VAL A O 1
ATOM 5267 N N . SER A 1 715 ? -27.813 -20.208 44.428 1.00 82.44 715 SER A N 1
ATOM 5268 C CA . SER A 1 715 ? -28.209 -19.869 45.795 1.00 82.44 715 SER A CA 1
ATOM 5269 C C . SER A 1 715 ? -28.100 -21.110 46.677 1.00 82.44 715 SER A C 1
ATOM 5271 O O . SER A 1 715 ? -28.135 -22.231 46.171 1.00 82.44 715 SER A O 1
ATOM 5273 N N . GLY A 1 716 ? -28.027 -20.933 47.995 1.00 70.88 716 GLY A N 1
ATOM 5274 C CA . GLY A 1 716 ? -28.207 -22.037 48.940 1.00 70.88 716 GLY A CA 1
ATOM 5275 C C . GLY A 1 716 ? -26.945 -22.812 49.340 1.00 70.88 716 GLY A C 1
ATOM 5276 O O . GLY A 1 716 ? -26.999 -23.481 50.372 1.00 70.88 716 GLY A O 1
ATOM 5277 N N . LEU A 1 717 ? -25.806 -22.670 48.655 1.00 73.62 717 LEU A N 1
ATOM 5278 C CA . LEU A 1 717 ? -24.493 -23.117 49.157 1.00 73.62 717 LEU A CA 1
ATOM 5279 C C . LEU A 1 717 ? -23.819 -22.029 50.016 1.00 73.62 717 LEU A C 1
ATOM 5281 O O . LEU A 1 717 ? -24.239 -20.875 49.947 1.00 73.62 717 LEU A O 1
ATOM 5285 N N . PRO A 1 718 ? -22.840 -22.366 50.884 1.00 75.25 718 PRO A N 1
ATOM 5286 C CA . PRO A 1 718 ? -22.115 -21.378 51.691 1.00 75.25 718 PRO A CA 1
ATOM 5287 C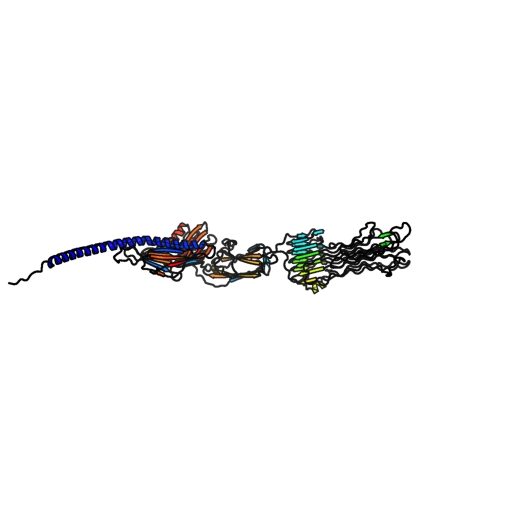 C . PRO A 1 718 ? -21.154 -20.512 50.866 1.00 75.25 718 PRO A C 1
ATOM 5289 O O . PRO A 1 718 ? -20.940 -19.352 51.218 1.00 75.25 718 PRO A O 1
ATOM 5292 N N . THR A 1 719 ? -20.621 -21.044 49.766 1.00 82.88 719 THR A N 1
ATOM 5293 C CA . THR A 1 719 ? -19.712 -20.368 48.831 1.00 82.88 719 THR A CA 1
ATOM 5294 C C . THR A 1 719 ? -19.974 -20.850 47.407 1.00 82.88 719 THR A C 1
ATOM 5296 O O . THR A 1 719 ? -20.436 -21.974 47.215 1.00 82.88 719 THR A O 1
ATOM 5299 N N . HIS A 1 720 ? -19.647 -20.024 46.414 1.00 86.12 720 HIS A N 1
ATOM 5300 C CA . HIS A 1 720 ? -19.555 -20.441 45.013 1.00 86.12 720 HIS A CA 1
ATOM 5301 C C . HIS A 1 720 ? -18.233 -19.979 44.408 1.00 86.12 720 HIS A C 1
ATOM 5303 O O . HIS A 1 720 ? -17.776 -18.869 44.684 1.00 86.12 720 HIS A O 1
ATOM 5309 N N . THR A 1 721 ? -17.650 -20.824 43.561 1.00 87.75 721 THR A N 1
ATOM 5310 C CA . THR A 1 721 ? -16.444 -20.502 42.797 1.00 87.75 721 THR A CA 1
ATOM 5311 C C . THR A 1 721 ? -16.844 -19.982 41.424 1.00 87.75 721 THR A C 1
ATOM 5313 O O . THR A 1 721 ? -17.613 -20.616 40.701 1.00 87.75 721 THR A O 1
ATOM 5316 N N . ILE A 1 722 ? -16.327 -18.816 41.062 1.00 89.50 722 ILE A N 1
ATOM 5317 C CA . ILE A 1 722 ? -16.465 -18.221 39.740 1.00 89.50 722 ILE A CA 1
ATOM 5318 C C . ILE A 1 722 ? -15.136 -18.415 39.028 1.00 89.50 722 ILE A C 1
ATOM 5320 O O . ILE A 1 722 ? -14.112 -17.893 39.464 1.00 89.50 722 ILE A O 1
ATOM 5324 N N . LYS A 1 723 ? -15.158 -19.176 37.938 1.00 89.75 723 LYS A N 1
ATOM 5325 C CA . LYS A 1 723 ? -14.027 -19.327 37.035 1.00 89.75 723 LYS A CA 1
ATOM 5326 C C . LYS A 1 723 ? -14.122 -18.281 35.931 1.00 89.75 723 LYS A C 1
ATOM 5328 O O . LYS A 1 723 ? -15.141 -18.189 35.247 1.00 89.75 723 LYS A O 1
ATOM 5333 N N . ILE A 1 724 ? -13.047 -17.527 35.770 1.00 89.88 724 ILE A N 1
ATOM 5334 C CA . ILE A 1 724 ? -12.865 -16.494 34.755 1.00 89.88 724 ILE A CA 1
ATOM 5335 C C . ILE A 1 724 ? -11.811 -17.008 33.787 1.00 89.88 724 ILE A C 1
ATOM 5337 O O . ILE A 1 724 ? -10.796 -17.552 34.216 1.00 89.88 724 ILE A O 1
ATOM 5341 N N . THR A 1 725 ? -12.043 -16.911 32.486 1.00 87.00 725 THR A N 1
ATOM 5342 C CA . THR A 1 725 ? -11.089 -17.362 31.467 1.00 87.00 725 THR A CA 1
ATOM 5343 C C . THR A 1 725 ? -10.996 -16.332 30.353 1.00 87.00 725 THR A C 1
ATOM 5345 O O . THR A 1 725 ? -11.998 -15.738 29.958 1.00 87.00 725 THR A O 1
ATOM 5348 N N . ASN A 1 726 ? -9.781 -16.103 29.860 1.00 82.12 726 ASN A N 1
ATOM 5349 C CA . ASN A 1 726 ? -9.564 -15.194 28.744 1.00 82.12 726 ASN A CA 1
ATOM 5350 C C . ASN A 1 726 ? -10.233 -15.722 27.459 1.00 82.12 726 ASN A C 1
ATOM 5352 O O . ASN A 1 726 ? -10.071 -16.894 27.114 1.00 82.12 726 ASN A O 1
ATOM 5356 N N . GLY A 1 727 ? -10.951 -14.847 26.753 1.00 77.00 727 GLY A N 1
ATOM 5357 C CA . GLY A 1 727 ? -11.535 -15.103 25.440 1.00 77.00 727 GLY A CA 1
ATOM 5358 C C . GLY A 1 727 ? -10.690 -14.513 24.309 1.00 77.00 727 GLY A C 1
ATOM 5359 O O . GLY A 1 727 ? -9.798 -15.174 23.781 1.00 77.00 727 GLY A O 1
ATOM 5360 N N . SER A 1 728 ? -11.010 -13.285 23.892 1.00 81.19 728 SER A N 1
ATOM 5361 C CA . SER A 1 728 ? -10.361 -12.588 22.771 1.00 81.19 728 SER A CA 1
ATOM 5362 C C . SER A 1 728 ? -10.208 -11.095 23.045 1.00 81.19 728 SER A C 1
ATOM 5364 O O . SER A 1 728 ? -11.025 -10.510 23.754 1.00 81.19 728 SER A O 1
ATOM 5366 N N . SER A 1 729 ? -9.210 -10.479 22.415 1.00 83.25 729 SER A N 1
ATOM 5367 C CA . SER A 1 729 ? -8.853 -9.074 22.596 1.00 83.25 729 SER A CA 1
ATOM 5368 C C . SER A 1 729 ? -8.770 -8.380 21.237 1.00 83.25 729 SER A C 1
ATOM 5370 O O . SER A 1 729 ? -7.992 -8.810 20.385 1.00 83.25 729 SER A O 1
ATOM 5372 N N . ASP A 1 730 ? -9.554 -7.316 21.044 1.00 83.19 730 ASP A N 1
ATOM 5373 C CA . ASP A 1 730 ? -9.611 -6.546 19.796 1.00 83.19 730 ASP A CA 1
ATOM 5374 C C . ASP A 1 730 ? -9.297 -5.064 20.068 1.00 83.19 730 ASP A C 1
ATOM 5376 O O . ASP A 1 730 ? -9.952 -4.420 20.895 1.00 83.19 730 ASP A O 1
ATOM 5380 N N . LEU A 1 731 ? -8.311 -4.492 19.367 1.00 85.25 731 LEU A N 1
ATOM 5381 C CA . LEU A 1 731 ? -8.051 -3.048 19.388 1.00 85.25 731 LEU A CA 1
ATOM 5382 C C . LEU A 1 731 ? -8.911 -2.366 18.319 1.00 85.25 731 LEU A C 1
ATOM 5384 O O . LEU A 1 731 ? -8.594 -2.437 17.136 1.00 85.25 731 LEU A O 1
ATOM 5388 N N . LEU A 1 732 ? -9.982 -1.699 18.749 1.00 84.94 732 LEU A N 1
ATOM 5389 C CA . LEU A 1 732 ? -10.986 -1.096 17.865 1.00 84.94 732 LEU A CA 1
ATOM 5390 C C . LEU A 1 732 ? -10.664 0.365 17.521 1.00 84.94 732 LEU A C 1
ATOM 5392 O O . LEU A 1 732 ? -11.014 0.844 16.450 1.00 84.94 732 LEU A O 1
ATOM 5396 N N . ALA A 1 733 ? -9.979 1.079 18.418 1.00 84.19 733 ALA A N 1
ATOM 5397 C CA . ALA A 1 733 ? -9.426 2.402 18.138 1.00 84.19 733 ALA A CA 1
ATOM 5398 C C . ALA A 1 733 ? -8.081 2.569 18.856 1.00 84.19 733 ALA A C 1
ATOM 5400 O O . ALA A 1 733 ? -8.002 2.434 20.076 1.00 84.19 733 ALA A O 1
ATOM 5401 N N . GLY A 1 734 ? -7.016 2.854 18.104 1.00 82.69 734 GLY A N 1
ATOM 5402 C CA . GLY A 1 734 ? -5.642 2.989 18.606 1.00 82.69 734 GLY A CA 1
ATOM 5403 C C . GLY A 1 734 ? -5.196 4.434 18.840 1.00 82.69 734 GLY A C 1
ATOM 5404 O O . GLY A 1 734 ? -4.070 4.778 18.493 1.00 82.69 734 GLY A O 1
ATOM 5405 N N . GLY A 1 735 ? -6.065 5.296 19.374 1.00 83.62 735 GLY A N 1
ATOM 5406 C CA . GLY A 1 735 ? -5.801 6.735 19.486 1.00 83.62 735 GLY A CA 1
ATOM 5407 C C . GLY A 1 735 ? -6.223 7.512 18.243 1.00 83.62 735 GLY A C 1
ATOM 5408 O O . GLY A 1 735 ? -5.528 8.448 17.844 1.00 83.62 735 GLY A O 1
ATOM 5409 N N . LEU A 1 736 ? -7.334 7.088 17.637 1.00 87.38 736 LEU A N 1
ATOM 5410 C CA . LEU A 1 736 ? -7.963 7.737 16.488 1.00 87.38 736 LEU A CA 1
ATOM 5411 C C . LEU A 1 736 ? -8.735 8.983 16.932 1.00 87.38 736 LEU A C 1
ATOM 5413 O O . LEU A 1 736 ? -9.249 9.030 18.051 1.00 87.38 736 LEU A O 1
ATOM 5417 N N . GLU A 1 737 ? -8.804 9.985 16.061 1.00 89.94 737 GLU A N 1
ATOM 5418 C CA . GLU A 1 737 ? -9.443 11.270 16.344 1.00 89.94 737 GLU A CA 1
ATOM 5419 C C . GLU A 1 737 ? -10.875 11.325 15.812 1.00 89.94 737 GLU A C 1
ATOM 5421 O O . GLU A 1 737 ? -11.120 11.122 14.630 1.00 89.94 737 GLU A O 1
ATOM 5426 N N . PHE A 1 738 ? -11.820 11.685 16.674 1.00 88.00 738 PHE A N 1
ATOM 5427 C CA . PHE A 1 738 ? -13.231 11.819 16.341 1.00 88.00 738 PHE A CA 1
ATOM 5428 C C . PHE A 1 738 ? -13.733 13.223 16.651 1.00 88.00 738 PHE A C 1
ATOM 5430 O O . PHE A 1 738 ? -13.339 13.848 17.639 1.00 88.00 738 PHE A O 1
ATOM 5437 N N . ASN A 1 739 ? -14.688 13.685 15.844 1.00 86.19 739 ASN A N 1
ATOM 5438 C CA . ASN A 1 739 ? -15.410 14.918 16.136 1.00 86.19 739 ASN A CA 1
ATOM 5439 C C . ASN A 1 739 ? -16.347 14.736 17.328 1.00 86.19 739 ASN A C 1
ATOM 5441 O O . ASN A 1 739 ? -16.402 15.594 18.187 1.00 86.19 739 ASN A O 1
ATOM 5445 N N . ASN A 1 740 ? -17.083 13.630 17.422 1.00 87.81 740 ASN A N 1
ATOM 5446 C CA . ASN A 1 740 ? -17.986 13.393 18.547 1.00 87.81 740 ASN A CA 1
ATOM 5447 C C . ASN A 1 740 ? -17.936 11.925 18.957 1.00 87.81 740 ASN A C 1
ATOM 5449 O O . ASN A 1 740 ? -17.939 11.048 18.096 1.00 87.81 740 ASN A O 1
ATOM 5453 N N . ILE A 1 741 ? -17.961 11.673 20.264 1.00 91.12 741 ILE A N 1
ATOM 5454 C CA . ILE A 1 741 ? -18.092 10.330 20.832 1.00 91.12 741 ILE A CA 1
ATOM 5455 C C . ILE A 1 741 ? -19.291 10.316 21.771 1.00 91.12 741 ILE A C 1
ATOM 5457 O O . ILE A 1 741 ? -19.384 11.128 22.689 1.00 91.12 741 ILE A O 1
ATOM 5461 N N . THR A 1 742 ? -20.189 9.360 21.566 1.00 91.44 742 THR A N 1
ATOM 5462 C CA . THR A 1 742 ? -21.302 9.079 22.469 1.00 91.44 742 THR A CA 1
ATOM 5463 C C . THR A 1 742 ? -21.110 7.708 23.101 1.00 91.44 742 THR A C 1
ATOM 5465 O O . THR A 1 742 ? -21.039 6.695 22.407 1.00 91.44 742 THR A O 1
ATOM 5468 N N . LEU A 1 743 ? -21.085 7.675 24.430 1.00 93.75 743 LEU A N 1
ATOM 5469 C CA . LEU A 1 743 ? -21.092 6.463 25.235 1.00 93.75 743 LEU A CA 1
ATOM 5470 C C . LEU A 1 743 ? -22.510 6.232 25.767 1.00 93.75 743 LEU A C 1
ATOM 5472 O O . LEU A 1 743 ? -23.041 7.050 26.520 1.00 93.75 743 LEU A O 1
ATOM 5476 N N . ASN A 1 744 ? -23.131 5.125 25.372 1.00 91.44 744 ASN A N 1
ATOM 5477 C CA . ASN A 1 744 ? -24.442 4.708 25.855 1.00 91.44 744 ASN A CA 1
ATOM 5478 C C . ASN A 1 744 ? -24.276 3.565 26.860 1.00 91.44 744 ASN A C 1
ATOM 5480 O O . ASN A 1 744 ? -23.768 2.499 26.512 1.00 91.44 744 ASN A O 1
ATOM 5484 N N . PHE A 1 745 ? -24.762 3.777 28.079 1.00 90.94 745 PHE A N 1
ATOM 5485 C CA . PHE A 1 745 ? -24.841 2.774 29.135 1.00 90.94 745 PHE A CA 1
ATOM 5486 C C . PHE A 1 745 ? -26.310 2.462 29.389 1.00 90.94 745 PHE A C 1
ATOM 5488 O O . PHE A 1 745 ? -27.049 3.287 29.922 1.00 90.94 745 PHE A O 1
ATOM 5495 N N . TYR A 1 746 ? -26.745 1.280 28.982 1.00 90.31 746 TYR A N 1
ATOM 5496 C CA . TYR A 1 746 ? -28.026 0.710 29.379 1.00 90.31 746 TYR A CA 1
ATOM 5497 C C . TYR A 1 746 ? -27.786 0.008 30.705 1.00 90.31 746 TYR A C 1
ATOM 5499 O O . TYR A 1 746 ? -26.915 -0.856 30.772 1.00 90.31 746 TYR A O 1
ATOM 5507 N N . THR A 1 747 ? -28.459 0.457 31.758 1.00 88.31 747 THR A N 1
ATOM 5508 C CA . THR A 1 747 ? -28.146 0.044 33.127 1.00 88.31 747 THR A CA 1
ATOM 5509 C C . THR A 1 747 ? -29.338 0.279 34.041 1.00 88.31 747 THR A C 1
ATOM 5511 O O . THR A 1 747 ? -30.082 1.244 33.863 1.00 88.31 747 THR A O 1
ATOM 5514 N N . ALA A 1 748 ? -29.494 -0.575 35.051 1.00 87.12 748 ALA A N 1
ATOM 5515 C CA . ALA A 1 748 ? -30.471 -0.382 36.121 1.00 87.12 748 ALA A CA 1
ATOM 5516 C C . ALA A 1 748 ? -30.027 0.670 37.160 1.00 87.12 748 ALA A C 1
ATOM 5518 O O . ALA A 1 748 ? -30.782 0.976 38.083 1.00 87.12 748 ALA A O 1
ATOM 5519 N N . HIS A 1 749 ? -28.805 1.203 37.035 1.00 88.19 749 HIS A N 1
ATOM 5520 C CA . HIS A 1 749 ? -28.187 2.113 38.005 1.00 88.19 749 HIS A CA 1
ATOM 5521 C C . HIS A 1 749 ? -27.636 3.404 37.361 1.00 88.19 749 HIS A C 1
ATOM 5523 O O . HIS A 1 749 ? -26.463 3.739 37.575 1.00 88.19 749 HIS A O 1
ATOM 5529 N N . PRO A 1 750 ? -28.422 4.148 36.554 1.00 88.56 750 PRO A N 1
ATOM 5530 C CA . PRO A 1 750 ? -27.925 5.316 35.820 1.00 88.56 750 PRO A CA 1
ATOM 5531 C C . PRO A 1 750 ? -27.384 6.422 36.735 1.00 88.56 750 PRO A C 1
ATOM 5533 O O . PRO A 1 750 ? -26.459 7.132 36.346 1.00 88.56 750 PRO A O 1
ATOM 5536 N N . GLU A 1 751 ? -27.896 6.552 37.962 1.00 88.00 751 GLU A N 1
ATOM 5537 C CA . GLU A 1 751 ? -27.447 7.552 38.931 1.00 88.00 751 GLU A CA 1
ATOM 5538 C C . GLU A 1 751 ? -26.000 7.329 39.391 1.00 88.00 751 GLU A C 1
ATOM 5540 O O . GLU A 1 751 ? -25.242 8.289 39.521 1.00 88.00 751 GLU A O 1
ATOM 5545 N N . ALA A 1 752 ? -25.583 6.069 39.572 1.00 90.38 752 ALA A N 1
ATOM 5546 C CA . ALA A 1 752 ? -24.219 5.746 39.990 1.00 90.38 752 ALA A CA 1
ATOM 5547 C C . ALA A 1 752 ? -23.211 6.103 38.890 1.00 90.38 752 ALA A C 1
ATOM 5549 O O . ALA A 1 752 ? -22.139 6.645 39.169 1.00 90.38 752 ALA A O 1
ATOM 5550 N N . TRP A 1 753 ? -23.576 5.831 37.636 1.00 91.31 753 TRP A N 1
ATOM 5551 C CA . TRP A 1 753 ? -22.789 6.209 36.469 1.00 91.31 753 TRP A CA 1
ATOM 5552 C C . TRP A 1 753 ? -22.766 7.726 36.259 1.00 91.31 753 TRP A C 1
ATOM 5554 O O . TRP A 1 753 ? -21.705 8.273 35.964 1.00 91.31 753 TRP A O 1
ATOM 5564 N N . TYR A 1 754 ? -23.897 8.416 36.451 1.00 91.56 754 TYR A N 1
ATOM 5565 C CA . TYR A 1 754 ? -23.980 9.875 36.353 1.00 91.56 754 TYR A CA 1
ATOM 5566 C C . TYR A 1 754 ? -23.021 10.546 37.338 1.00 91.56 754 TYR A C 1
ATOM 5568 O O . TYR A 1 754 ? -22.201 11.371 36.933 1.00 91.56 754 TYR A O 1
ATOM 5576 N N . ASP A 1 755 ? -23.090 10.167 38.618 1.00 91.06 755 ASP A N 1
ATOM 5577 C CA . ASP A 1 755 ? -22.255 10.752 39.669 1.00 91.06 755 ASP A CA 1
ATOM 5578 C C . ASP A 1 755 ? -20.765 10.500 39.396 1.00 91.06 755 ASP A C 1
ATOM 5580 O O . ASP A 1 755 ? -19.944 11.409 39.557 1.00 91.06 755 ASP A O 1
ATOM 5584 N N . TRP A 1 756 ? -20.414 9.298 38.918 1.00 93.12 756 TRP A N 1
ATOM 5585 C CA . TRP A 1 756 ? -19.043 8.966 38.534 1.00 93.12 756 TRP A CA 1
ATOM 5586 C C . TRP A 1 756 ? -18.556 9.800 37.342 1.00 93.12 756 TRP A C 1
ATOM 5588 O O . TRP A 1 756 ? -17.537 10.476 37.461 1.00 93.12 756 TRP A O 1
ATOM 5598 N N . PHE A 1 757 ? -19.283 9.822 36.220 1.00 93.38 757 PHE A N 1
ATOM 5599 C CA . PHE A 1 757 ? -18.876 10.575 35.027 1.00 93.38 757 PHE A CA 1
ATOM 5600 C C . PHE A 1 757 ? -18.817 12.078 35.281 1.00 93.38 757 PHE A C 1
ATOM 5602 O O . PHE A 1 757 ? -17.865 12.726 34.850 1.00 93.38 757 PHE A O 1
ATOM 5609 N N . ASN A 1 758 ? -19.805 12.633 35.987 1.00 91.62 758 ASN A N 1
ATOM 5610 C CA . ASN A 1 758 ? -19.830 14.049 36.330 1.00 91.62 758 ASN A CA 1
ATOM 5611 C C . ASN A 1 758 ? -18.598 14.414 37.168 1.00 91.62 758 ASN A C 1
ATOM 5613 O O . ASN A 1 758 ? -17.911 15.385 36.862 1.00 91.62 758 ASN A O 1
ATOM 5617 N N . LYS A 1 759 ? -18.259 13.607 38.182 1.00 91.94 759 LYS A N 1
ATOM 5618 C CA . LYS A 1 759 ? -17.046 13.821 38.977 1.00 91.94 759 LYS A CA 1
ATOM 5619 C C . LYS A 1 759 ? -15.778 13.695 38.124 1.00 91.94 759 LYS A C 1
ATOM 5621 O O . LYS A 1 759 ? -14.995 14.637 38.080 1.00 91.94 759 LYS A O 1
ATOM 5626 N N . THR A 1 760 ? -15.611 12.584 37.407 1.00 93.50 760 THR A N 1
ATOM 5627 C CA . THR A 1 760 ? -14.420 12.303 36.589 1.00 93.50 760 THR A CA 1
ATOM 5628 C C . THR A 1 760 ? -14.191 13.383 35.528 1.00 93.50 760 THR A C 1
ATOM 5630 O O . THR A 1 760 ? -13.079 13.884 35.395 1.00 93.50 760 THR A O 1
ATOM 5633 N N . CYS A 1 761 ? -15.229 13.818 34.808 1.00 92.31 761 CYS A N 1
ATOM 5634 C CA . CYS A 1 761 ? -15.092 14.865 33.792 1.00 92.31 761 CYS A CA 1
ATOM 5635 C C . CYS A 1 761 ? -14.768 16.232 34.417 1.00 92.31 761 CYS A C 1
ATOM 5637 O O . CYS A 1 761 ? -13.908 16.952 33.904 1.00 92.31 761 CYS A O 1
ATOM 5639 N N . ASN A 1 762 ? -15.394 16.583 35.545 1.00 89.38 762 ASN A N 1
ATOM 5640 C CA . ASN A 1 762 ? -15.098 17.841 36.236 1.00 89.38 762 ASN A CA 1
ATOM 5641 C C . ASN A 1 762 ? -13.657 17.871 36.774 1.00 89.38 762 ASN A C 1
ATOM 5643 O O . ASN A 1 762 ? -12.979 18.886 36.618 1.00 89.38 762 ASN A O 1
ATOM 5647 N N . ASP A 1 763 ? -13.164 16.757 37.322 1.00 91.44 763 ASP A N 1
ATOM 5648 C CA . ASP A 1 763 ? -11.790 16.629 37.827 1.00 91.44 763 ASP A CA 1
ATOM 5649 C C . ASP A 1 763 ? -10.746 16.794 36.699 1.00 91.44 763 ASP A C 1
ATOM 5651 O O . ASP A 1 763 ? -9.640 17.278 36.936 1.00 91.44 763 ASP A O 1
ATOM 5655 N N . THR A 1 764 ? -11.107 16.471 35.449 1.00 89.75 764 THR A N 1
ATOM 5656 C CA . THR A 1 764 ? -10.247 16.667 34.260 1.00 89.75 764 THR A CA 1
ATOM 5657 C C . THR A 1 764 ? -10.289 18.086 33.676 1.00 89.75 764 THR A C 1
ATOM 5659 O O . THR A 1 764 ? -9.546 18.396 32.742 1.00 89.75 764 THR A O 1
ATOM 5662 N N . GLY A 1 765 ? -11.151 18.966 34.197 1.00 86.94 765 GLY A N 1
ATOM 5663 C CA . GLY A 1 765 ? -11.321 20.330 33.689 1.00 86.94 765 GLY A CA 1
ATOM 5664 C C . GLY A 1 765 ? -12.058 20.417 32.347 1.00 86.94 765 GLY A C 1
ATOM 5665 O O . GLY A 1 765 ? -11.869 21.394 31.609 1.00 86.94 765 GLY A O 1
ATOM 5666 N N . LEU A 1 766 ? -12.865 19.403 32.011 1.00 88.94 766 LEU A N 1
ATOM 5667 C CA . LEU A 1 766 ? -13.835 19.463 30.917 1.00 88.94 766 LEU A CA 1
ATOM 5668 C C . LEU A 1 766 ? -15.048 20.291 31.347 1.00 88.94 766 LEU A C 1
ATOM 5670 O O . LEU A 1 766 ? -15.512 20.191 32.483 1.00 88.94 766 LEU A O 1
ATOM 5674 N N . ASN A 1 767 ? -15.591 21.097 30.437 1.00 89.12 767 ASN A N 1
ATOM 5675 C CA . ASN A 1 767 ? -16.762 21.910 30.746 1.00 89.12 767 ASN A CA 1
ATOM 5676 C C . ASN A 1 767 ? -18.051 21.181 30.377 1.00 89.12 767 ASN A C 1
ATOM 5678 O O . ASN A 1 767 ? -18.187 20.634 29.286 1.00 89.12 767 ASN A O 1
ATOM 5682 N N . TRP A 1 768 ? -19.041 21.244 31.259 1.00 90.00 768 TRP A N 1
ATOM 5683 C CA . TRP A 1 768 ? -20.381 20.768 30.942 1.00 90.00 768 TRP A CA 1
ATOM 5684 C C . TRP A 1 768 ? -21.118 21.786 30.051 1.00 90.00 768 TRP A C 1
ATOM 5686 O O . TRP A 1 768 ? -21.179 22.977 30.381 1.00 90.00 768 TRP A O 1
ATOM 5696 N N . SER A 1 769 ? -21.709 21.339 28.938 1.00 86.38 769 SER A N 1
ATOM 5697 C CA . SER A 1 769 ? -22.655 22.141 28.144 1.00 86.38 769 SER A CA 1
ATOM 5698 C C . SER A 1 769 ? -23.687 21.257 27.460 1.00 86.38 769 SER A C 1
ATOM 5700 O O . SER A 1 769 ? -23.352 20.407 26.640 1.00 86.38 769 SER A O 1
ATOM 5702 N N . LYS A 1 770 ? -24.963 21.536 27.717 1.00 83.94 770 LYS A N 1
ATOM 5703 C CA . LYS A 1 770 ? -26.071 20.996 26.926 1.00 83.94 770 LYS A CA 1
ATOM 5704 C C . LYS A 1 770 ? -26.069 21.596 25.505 1.00 83.94 770 LYS A C 1
ATOM 5706 O O . LYS A 1 770 ? -25.647 22.747 25.364 1.00 83.94 770 LYS A O 1
ATOM 5711 N N . PRO A 1 771 ? -26.551 20.871 24.478 1.00 76.06 771 PRO A N 1
ATOM 5712 C CA . PRO A 1 771 ? -26.787 21.441 23.154 1.00 76.06 771 PRO A CA 1
ATOM 5713 C C . PRO A 1 771 ? -27.768 22.634 23.178 1.00 76.06 771 PRO A C 1
ATOM 5715 O O . PRO A 1 771 ? -28.728 22.611 23.958 1.00 76.06 771 PRO A O 1
ATOM 5718 N N . PRO A 1 772 ? -27.560 23.675 22.341 1.00 81.81 772 PRO A N 1
ATOM 5719 C CA . PRO A 1 772 ? -26.440 23.848 21.408 1.00 81.81 772 PRO A CA 1
ATOM 5720 C C . PRO A 1 772 ? -25.100 24.087 22.132 1.00 81.81 772 PRO A C 1
ATOM 5722 O O . PRO A 1 772 ? -25.026 24.836 23.105 1.00 81.81 772 PRO A O 1
ATOM 5725 N N . VAL A 1 773 ? -24.035 23.433 21.654 1.00 81.81 773 VAL A N 1
ATOM 5726 C CA . VAL A 1 773 ? -22.709 23.410 22.302 1.00 81.81 773 VAL A CA 1
ATOM 5727 C C . VAL A 1 773 ? -22.093 24.813 22.356 1.00 81.81 773 VAL A C 1
ATOM 5729 O O . VAL A 1 773 ? -21.965 25.490 21.336 1.00 81.81 773 VAL A O 1
ATOM 5732 N N . ASN A 1 774 ? -21.656 25.247 23.542 1.00 84.19 774 ASN A N 1
ATOM 5733 C CA . ASN A 1 774 ? -20.927 26.503 23.701 1.00 84.19 774 ASN A CA 1
ATOM 5734 C C . ASN A 1 774 ? -19.415 26.298 23.507 1.00 84.19 774 ASN A C 1
ATOM 5736 O O . ASN A 1 774 ? -18.686 26.030 24.463 1.00 84.19 774 ASN A O 1
ATOM 5740 N N . TRP A 1 775 ? -18.935 26.493 22.278 1.00 85.88 775 TRP A N 1
ATOM 5741 C CA . TRP A 1 775 ? -17.525 26.302 21.915 1.00 85.88 775 TRP A CA 1
ATOM 5742 C C . TRP A 1 775 ? -16.540 27.240 22.624 1.00 85.88 775 TRP A C 1
ATOM 5744 O O . TRP A 1 775 ? -15.365 26.904 22.727 1.00 85.88 775 TRP A O 1
ATOM 5754 N N . SER A 1 776 ? -16.988 28.362 23.204 1.00 84.44 776 SER A N 1
ATOM 5755 C CA . SER A 1 776 ? -16.100 29.204 24.032 1.00 84.44 776 SER A CA 1
ATOM 5756 C C . SER A 1 776 ? -15.661 28.519 25.333 1.00 84.44 776 SER A C 1
ATOM 5758 O O . SER A 1 776 ? -14.723 28.968 25.986 1.00 84.44 776 SER A O 1
ATOM 5760 N N . LYS A 1 777 ? -16.327 27.417 25.698 1.00 81.69 777 LYS A N 1
ATOM 5761 C CA . LYS A 1 777 ? -15.994 26.561 26.837 1.00 81.69 777 LYS A CA 1
ATOM 5762 C C . LYS A 1 777 ? -15.354 25.235 26.412 1.00 81.69 777 LYS A C 1
ATOM 5764 O O . LYS A 1 777 ? -15.242 24.345 27.246 1.00 81.69 777 LYS A O 1
ATOM 5769 N N . ALA A 1 778 ? -14.956 25.070 25.151 1.00 81.44 778 ALA A N 1
ATOM 5770 C CA . ALA A 1 778 ? -14.332 23.832 24.691 1.00 81.44 778 ALA A CA 1
ATOM 5771 C C . ALA A 1 778 ? -13.043 23.495 25.465 1.00 81.44 778 ALA A C 1
ATOM 5773 O O . ALA A 1 778 ? -12.322 24.409 25.888 1.00 81.44 778 ALA A O 1
ATOM 5774 N N . PRO A 1 779 ? -12.728 22.200 25.653 1.00 85.06 779 PRO A N 1
ATOM 5775 C CA . PRO A 1 779 ? -13.510 21.005 25.296 1.00 85.06 779 PRO A CA 1
ATOM 5776 C C . PRO A 1 779 ? -14.724 20.755 26.217 1.00 85.06 779 PRO A C 1
ATOM 5778 O O . PRO A 1 779 ? -14.716 21.123 27.397 1.00 85.06 779 PRO A O 1
ATOM 5781 N N . VAL A 1 780 ? -15.784 20.154 25.658 1.00 88.12 780 VAL A N 1
ATOM 5782 C CA . VAL A 1 780 ? -17.117 20.077 26.280 1.00 88.12 780 VAL A CA 1
ATOM 5783 C C . VAL A 1 780 ? -17.654 18.646 26.346 1.00 88.12 780 VAL A C 1
ATOM 5785 O O . VAL A 1 780 ? -17.523 17.881 25.392 1.00 88.12 780 VAL A O 1
ATOM 5788 N N . TYR A 1 781 ? -18.355 18.323 27.434 1.00 91.69 781 TYR A N 1
ATOM 5789 C CA . TYR A 1 781 ? -19.163 17.108 27.553 1.00 91.69 781 TYR A CA 1
ATOM 5790 C C . TYR A 1 781 ? -20.614 17.408 27.965 1.00 91.69 781 TYR A C 1
ATOM 5792 O O . TYR A 1 781 ? -20.935 18.484 28.481 1.00 91.69 781 TYR A O 1
ATOM 5800 N N . TYR A 1 782 ? -21.501 16.439 27.748 1.00 91.00 782 TYR A N 1
ATOM 5801 C CA . TYR A 1 782 ? -22.893 16.461 28.187 1.00 91.00 782 TYR A CA 1
ATOM 5802 C C . TYR A 1 782 ? -23.313 15.076 28.672 1.00 91.00 782 TYR A C 1
ATOM 5804 O O . TYR A 1 782 ? -23.006 14.074 28.033 1.00 91.00 782 TYR A O 1
ATOM 5812 N N . ILE A 1 783 ? -24.052 15.023 29.778 1.00 90.88 783 ILE A N 1
ATOM 5813 C CA . ILE A 1 783 ? -24.669 13.793 30.272 1.00 90.88 783 ILE A CA 1
ATOM 5814 C C . ILE A 1 783 ? -26.182 13.945 30.141 1.00 90.88 783 ILE A C 1
ATOM 5816 O O . ILE A 1 783 ? -26.766 14.894 30.665 1.00 90.88 783 ILE A O 1
ATOM 5820 N N . ASN A 1 784 ? -26.799 13.016 29.420 1.00 85.69 784 ASN A N 1
ATOM 5821 C CA . ASN A 1 784 ? -28.236 12.899 29.248 1.00 85.69 784 ASN A CA 1
ATOM 5822 C C . ASN A 1 784 ? -28.754 11.718 30.079 1.00 85.69 784 ASN A C 1
ATOM 5824 O O . ASN A 1 784 ? -28.467 10.558 29.776 1.00 85.69 784 ASN A O 1
ATOM 5828 N N . ASP A 1 785 ? -29.536 12.039 31.104 1.00 79.25 785 ASP A N 1
ATOM 5829 C CA . ASP A 1 785 ? -30.148 11.134 32.080 1.00 79.25 785 ASP A CA 1
ATOM 5830 C C . ASP A 1 785 ? -31.681 11.060 31.931 1.00 79.25 785 ASP A C 1
ATOM 5832 O O . ASP A 1 785 ? -32.385 10.576 32.812 1.00 79.25 785 ASP A O 1
ATOM 5836 N N . SER A 1 786 ? -32.227 11.537 30.805 1.00 71.06 786 SER A N 1
ATOM 5837 C CA . SER A 1 786 ? -33.682 11.622 30.586 1.00 71.06 786 SER A CA 1
ATOM 5838 C C . SER A 1 786 ? -34.411 10.272 30.522 1.00 71.06 786 SER A C 1
ATOM 5840 O O . SER A 1 786 ? -35.641 10.244 30.590 1.00 71.06 786 SER A O 1
ATOM 5842 N N . ALA A 1 787 ? -33.685 9.161 30.377 1.00 70.94 787 ALA A N 1
ATOM 5843 C CA . ALA A 1 787 ? -34.234 7.811 30.339 1.00 70.94 787 ALA A CA 1
ATOM 5844 C C . ALA A 1 787 ? -33.929 7.074 31.649 1.00 70.94 787 ALA A C 1
ATOM 5846 O O . ALA A 1 787 ? -32.790 7.075 32.108 1.00 70.94 787 ALA A O 1
ATOM 5847 N N . THR A 1 788 ? -34.930 6.393 32.214 1.00 71.81 788 THR A N 1
ATOM 5848 C CA . THR A 1 788 ? -34.800 5.703 33.511 1.00 71.81 788 THR A CA 1
ATOM 5849 C C . THR A 1 788 ? -33.795 4.555 33.501 1.00 71.81 788 THR A C 1
ATOM 5851 O O . THR A 1 788 ? -33.229 4.260 34.544 1.00 71.81 788 THR A O 1
ATOM 5854 N N . ASP A 1 789 ? -33.547 3.946 32.337 1.00 79.56 789 ASP A N 1
ATOM 5855 C CA . ASP A 1 789 ? -32.742 2.720 32.213 1.00 79.56 789 ASP A CA 1
ATOM 5856 C C . ASP A 1 789 ? -31.543 2.916 31.259 1.00 79.56 789 ASP A C 1
ATOM 5858 O O . ASP A 1 789 ? -30.973 1.959 30.726 1.00 79.56 789 ASP A O 1
ATOM 5862 N N . ARG A 1 790 ? -31.192 4.175 30.954 1.00 85.69 790 ARG A N 1
ATOM 5863 C CA . ARG A 1 790 ? -30.081 4.504 30.052 1.00 85.69 790 ARG A CA 1
ATOM 5864 C C . ARG A 1 790 ? -29.424 5.831 30.414 1.00 85.69 790 ARG A C 1
ATOM 5866 O O . ARG A 1 790 ? -30.059 6.877 30.310 1.00 85.69 790 ARG A O 1
ATOM 5873 N N . LEU A 1 791 ? -28.121 5.791 30.672 1.00 90.44 791 LEU A N 1
ATOM 5874 C CA . LEU A 1 791 ? -27.264 6.969 30.729 1.00 90.44 791 LEU A CA 1
ATOM 5875 C C . LEU A 1 791 ? -26.547 7.164 29.390 1.00 90.44 791 LEU A C 1
ATOM 5877 O O . LEU A 1 791 ? -25.962 6.231 28.842 1.00 90.44 791 LEU A O 1
ATOM 5881 N N . GLN A 1 792 ? -26.564 8.386 28.870 1.00 91.25 792 GLN A N 1
ATOM 5882 C CA . GLN A 1 792 ? -25.834 8.742 27.661 1.00 91.25 792 GLN A CA 1
ATOM 5883 C C . GLN A 1 792 ? -24.840 9.862 27.960 1.00 91.25 792 GLN A C 1
ATOM 5885 O O . GLN A 1 792 ? -25.230 10.936 28.410 1.00 91.25 792 GLN A O 1
ATOM 5890 N N . VAL A 1 793 ? -23.562 9.615 27.688 1.00 92.75 793 VAL A N 1
ATOM 5891 C CA . VAL A 1 793 ? -22.474 10.579 27.874 1.00 92.75 793 VAL A CA 1
ATOM 5892 C C . VAL A 1 793 ? -21.934 10.961 26.507 1.00 92.75 793 VAL A C 1
ATOM 5894 O O . VAL A 1 793 ? -21.526 10.099 25.736 1.00 92.75 793 VAL A O 1
ATOM 5897 N N . VAL A 1 794 ? -21.949 12.250 26.197 1.00 91.19 794 VAL A N 1
ATOM 5898 C CA . VAL A 1 794 ? -21.532 12.789 24.904 1.00 91.19 794 VAL A CA 1
ATOM 5899 C C . VAL A 1 794 ? -20.321 13.672 25.109 1.00 91.19 794 VAL A C 1
ATOM 5901 O O . VAL A 1 794 ? -20.365 14.625 25.886 1.00 91.19 794 VAL A O 1
ATOM 5904 N N . PHE A 1 795 ? -19.267 13.380 24.370 1.00 92.00 795 PHE A N 1
ATOM 5905 C CA . PHE A 1 795 ? -18.100 14.229 24.231 1.00 92.00 795 PHE A CA 1
ATOM 5906 C C . PHE A 1 795 ? -18.227 14.958 22.898 1.00 92.00 795 PHE A C 1
ATOM 5908 O O . PHE A 1 795 ? -18.377 14.320 21.852 1.00 92.00 795 PHE A O 1
ATOM 5915 N N . TYR A 1 796 ? -18.209 16.289 22.956 1.00 88.31 796 TYR A N 1
ATOM 5916 C CA . TYR A 1 796 ? -18.321 17.151 21.786 1.00 88.31 796 TYR A CA 1
ATOM 5917 C C . TYR A 1 796 ? -16.955 17.699 21.398 1.00 88.31 796 TYR A C 1
ATOM 5919 O O . TYR A 1 796 ? -16.269 18.323 22.212 1.00 88.31 796 TYR A O 1
ATOM 5927 N N . GLY A 1 797 ? -16.605 17.518 20.134 1.00 86.75 797 GLY A N 1
ATOM 5928 C CA . GLY A 1 797 ? -15.350 17.951 19.540 1.00 86.75 797 GLY A CA 1
ATOM 5929 C C . GLY A 1 797 ? -15.526 18.412 18.093 1.00 86.75 797 GLY A C 1
ATOM 5930 O O . GLY A 1 797 ? -16.624 18.431 17.529 1.00 86.75 797 GLY A O 1
ATOM 5931 N N . ASN A 1 798 ? -14.425 18.863 17.511 1.00 84.56 798 ASN A N 1
ATOM 5932 C CA . ASN A 1 798 ? -14.329 19.322 16.128 1.00 84.56 798 ASN A CA 1
ATOM 5933 C C . ASN A 1 798 ? -12.858 19.299 15.683 1.00 84.56 798 ASN A C 1
ATOM 5935 O O . ASN A 1 798 ? -11.987 18.909 16.456 1.00 84.56 798 ASN A O 1
ATOM 5939 N N . GLU A 1 799 ? -12.572 19.803 14.484 1.00 81.25 799 GLU A N 1
ATOM 5940 C CA . GLU A 1 799 ? -11.214 19.886 13.921 1.00 81.25 799 GLU A CA 1
ATOM 5941 C C . GLU A 1 799 ? -10.212 20.647 14.819 1.00 81.25 799 GLU A C 1
ATOM 5943 O O . GLU A 1 799 ? -9.013 20.401 14.762 1.00 81.25 799 GLU A O 1
ATOM 5948 N N . THR A 1 800 ? -10.675 21.573 15.670 1.00 85.31 800 THR A N 1
ATOM 5949 C CA . THR A 1 800 ? -9.822 22.324 16.615 1.00 85.31 800 THR A CA 1
ATOM 5950 C C . THR A 1 800 ? -9.678 21.629 17.972 1.00 85.31 800 THR A C 1
ATOM 5952 O O . THR A 1 800 ? -8.640 21.758 18.626 1.00 85.31 800 THR A O 1
ATOM 5955 N N . TYR A 1 801 ? -10.717 20.917 18.408 1.00 87.75 801 TYR A N 1
ATOM 5956 C CA . TYR A 1 801 ? -10.796 20.228 19.695 1.00 87.75 801 TYR A CA 1
ATOM 5957 C C . TYR A 1 801 ? -11.208 18.762 19.490 1.00 87.75 801 TYR A C 1
ATOM 5959 O O . TYR A 1 801 ? -12.344 18.401 19.818 1.00 87.75 801 TYR A O 1
ATOM 5967 N N . PRO A 1 802 ? -10.342 17.916 18.904 1.00 89.50 802 PRO A N 1
ATOM 5968 C CA . PRO A 1 802 ? -10.696 16.537 18.606 1.00 89.50 802 PRO A CA 1
ATOM 5969 C C . PRO A 1 802 ? -10.741 15.676 19.874 1.00 89.50 802 PRO A C 1
ATOM 5971 O O . PRO A 1 802 ? -10.097 15.964 20.894 1.00 89.50 802 PRO A O 1
ATOM 5974 N N . ILE A 1 803 ? -11.502 14.587 19.793 1.00 91.31 803 ILE A N 1
ATOM 5975 C CA . ILE A 1 803 ? -11.566 13.550 20.823 1.00 91.31 803 ILE A CA 1
ATOM 5976 C C . ILE A 1 803 ? -10.716 12.383 20.360 1.00 91.31 803 ILE A C 1
ATOM 5978 O O . ILE A 1 803 ? -11.012 11.764 19.341 1.00 91.31 803 ILE A O 1
ATOM 5982 N N . ARG A 1 804 ? -9.677 12.056 21.117 1.00 91.94 804 ARG A N 1
ATOM 5983 C CA . ARG A 1 804 ? -8.792 10.948 20.802 1.00 91.94 804 ARG A CA 1
ATOM 5984 C C . ARG A 1 804 ? -9.211 9.716 21.584 1.00 91.94 804 ARG A C 1
ATOM 5986 O O . ARG A 1 804 ? -9.207 9.723 22.813 1.00 91.94 804 ARG A O 1
ATOM 5993 N N . LEU A 1 805 ? -9.601 8.666 20.871 1.00 92.06 805 LEU A N 1
ATOM 5994 C CA . LEU A 1 805 ? -10.159 7.457 21.462 1.00 92.06 805 LEU A CA 1
ATOM 5995 C C . LEU A 1 805 ? -9.167 6.296 21.374 1.00 92.06 805 LEU A C 1
ATOM 5997 O O . LEU A 1 805 ? -8.781 5.861 20.286 1.00 92.06 805 LEU A O 1
ATOM 6001 N N . TRP A 1 806 ? -8.827 5.745 22.535 1.00 91.81 806 TRP A N 1
ATOM 6002 C CA . TRP A 1 806 ? -8.251 4.416 22.677 1.00 91.81 806 TRP A CA 1
ATOM 6003 C C . TRP A 1 806 ? -9.344 3.479 23.169 1.00 91.81 806 TRP A C 1
ATOM 6005 O O . TRP A 1 806 ? -9.802 3.593 24.302 1.00 91.81 806 TRP A O 1
ATOM 6015 N N . LEU A 1 807 ? -9.792 2.571 22.310 1.00 90.12 807 LEU A N 1
ATOM 6016 C CA . LEU A 1 807 ? -10.853 1.629 22.632 1.00 90.12 807 LEU A CA 1
ATOM 6017 C C . LEU A 1 807 ? -10.383 0.216 22.346 1.00 90.12 807 LEU A C 1
ATOM 6019 O O . LEU A 1 807 ? -10.096 -0.151 21.205 1.00 90.12 807 LEU A O 1
ATOM 6023 N N . LYS A 1 808 ? -10.353 -0.578 23.407 1.00 88.81 808 LYS A N 1
ATOM 6024 C CA . LYS A 1 808 ? -10.043 -1.995 23.358 1.00 88.81 808 LYS A CA 1
ATOM 6025 C C . LYS A 1 808 ? -11.247 -2.781 23.837 1.00 88.81 808 LYS A C 1
ATOM 6027 O O . LYS A 1 808 ? -11.842 -2.410 24.845 1.00 88.81 808 LYS A O 1
ATOM 6032 N N . ARG A 1 809 ? -11.612 -3.849 23.134 1.00 88.56 809 ARG A N 1
ATOM 6033 C CA . ARG A 1 809 ? -12.653 -4.780 23.572 1.00 88.56 809 ARG A CA 1
ATOM 6034 C C . ARG A 1 809 ? -12.011 -6.059 24.084 1.00 88.56 809 ARG A C 1
ATOM 6036 O O . ARG A 1 809 ? -11.251 -6.692 23.359 1.00 88.56 809 ARG A O 1
ATOM 6043 N N . GLU A 1 810 ? -12.380 -6.446 25.297 1.00 87.69 810 GLU A N 1
ATOM 6044 C CA . GLU A 1 810 ? -11.920 -7.667 25.955 1.00 87.69 810 GLU A CA 1
ATOM 6045 C C . GLU A 1 810 ? -13.094 -8.603 26.188 1.00 87.69 810 GLU A C 1
ATOM 6047 O O . GLU A 1 810 ? -14.032 -8.261 26.906 1.00 87.69 810 GLU A O 1
ATOM 6052 N N . ARG A 1 811 ? -13.053 -9.790 25.586 1.00 88.12 811 ARG A N 1
ATOM 6053 C CA . ARG A 1 811 ? -14.045 -10.836 25.836 1.00 88.12 811 ARG A CA 1
ATOM 6054 C C . ARG A 1 811 ? -13.559 -11.749 26.943 1.00 88.12 811 ARG A C 1
ATOM 6056 O O . ARG A 1 811 ? -12.539 -12.416 26.786 1.00 88.12 811 ARG A O 1
ATOM 6063 N N . VAL A 1 812 ? -14.331 -11.825 28.020 1.00 88.50 812 VAL A N 1
ATOM 6064 C CA . VAL A 1 812 ? -14.005 -12.631 29.199 1.00 88.50 812 VAL A CA 1
ATOM 6065 C C . VAL A 1 812 ? -15.089 -13.676 29.420 1.00 88.50 812 VAL A C 1
ATOM 6067 O O . VAL A 1 812 ? -16.267 -13.349 29.564 1.00 88.50 812 VAL A O 1
ATOM 6070 N N . GLU A 1 813 ? -14.697 -14.949 29.443 1.00 89.38 813 GLU A N 1
ATOM 6071 C CA . GLU A 1 813 ? -15.612 -16.052 29.716 1.00 89.38 813 GLU A CA 1
ATOM 6072 C C . GLU A 1 813 ? -15.799 -16.238 31.224 1.00 89.38 813 GLU A C 1
ATOM 6074 O O . GLU A 1 813 ? -14.833 -16.401 31.972 1.00 89.38 813 GLU A O 1
ATOM 6079 N N . VAL A 1 814 ? -17.058 -16.244 31.666 1.00 89.38 814 VAL A N 1
ATOM 6080 C CA . VAL A 1 814 ? -17.439 -16.425 33.069 1.00 89.38 814 VAL A CA 1
ATOM 6081 C C . VAL A 1 814 ? -18.226 -17.719 33.236 1.00 89.38 814 VAL A C 1
ATOM 6083 O O . VAL A 1 814 ? -19.274 -17.934 32.619 1.00 89.38 814 VAL A O 1
ATOM 6086 N N . LYS A 1 815 ? -17.753 -18.575 34.145 1.00 89.75 815 LYS A N 1
ATOM 6087 C CA . LYS A 1 815 ? -18.416 -19.819 34.534 1.00 89.75 815 LYS A CA 1
ATOM 6088 C C . LYS A 1 815 ? -18.530 -19.907 36.050 1.00 89.75 815 LYS A C 1
ATOM 6090 O O . LYS A 1 815 ? -17.540 -20.061 36.754 1.00 89.75 815 LYS A O 1
ATOM 6095 N N . ILE A 1 816 ? -19.756 -19.887 36.562 1.00 86.62 816 ILE A N 1
ATOM 6096 C CA . ILE A 1 816 ? -20.016 -20.218 37.969 1.00 86.62 816 ILE A CA 1
ATOM 6097 C C . ILE A 1 816 ? -19.948 -21.742 38.100 1.00 86.62 816 ILE A C 1
ATOM 6099 O O . ILE A 1 816 ? -20.729 -22.431 37.445 1.00 86.62 816 ILE A O 1
ATOM 6103 N N . GLU A 1 817 ? -19.033 -22.283 38.899 1.00 81.88 817 GLU A N 1
ATOM 6104 C CA . GLU A 1 817 ? -18.905 -23.721 39.145 1.00 81.88 817 GLU A CA 1
ATOM 6105 C C . GLU A 1 817 ? -19.884 -24.179 40.240 1.00 81.88 817 GLU A C 1
ATOM 6107 O O . GLU A 1 817 ? -20.160 -23.471 41.214 1.00 81.88 817 GLU A O 1
ATOM 6112 N N . ILE A 1 818 ? -20.453 -25.370 40.050 1.00 67.44 818 ILE A N 1
ATOM 6113 C CA . ILE A 1 818 ? -21.168 -26.089 41.103 1.00 67.44 818 ILE A CA 1
ATOM 6114 C C . ILE A 1 818 ? -20.284 -27.283 41.419 1.00 67.44 818 ILE A C 1
ATOM 6116 O O . ILE A 1 818 ? -20.046 -28.099 40.530 1.00 67.44 818 ILE A O 1
ATOM 6120 N N . GLU A 1 819 ? -19.777 -27.355 42.646 1.00 57.53 819 GLU A N 1
ATOM 6121 C CA . GLU A 1 819 ? -19.230 -28.606 43.159 1.00 57.53 819 GLU A CA 1
ATOM 6122 C C . GLU A 1 819 ? -20.394 -29.602 43.224 1.00 57.53 819 GLU A C 1
ATOM 6124 O O . GLU A 1 819 ? -21.350 -29.406 43.978 1.00 57.53 819 GLU A O 1
ATOM 6129 N N . GLU A 1 820 ? -20.366 -30.621 42.361 1.00 41.81 820 GLU A N 1
ATOM 6130 C CA . GLU A 1 820 ? -21.191 -31.809 42.565 1.00 41.81 820 GLU A CA 1
ATOM 6131 C C . GLU A 1 820 ? -20.698 -32.465 43.859 1.00 41.81 820 GLU A C 1
ATOM 6133 O O . GLU A 1 820 ? -19.534 -32.856 43.953 1.00 41.81 820 GLU A O 1
ATOM 6138 N N . ILE A 1 821 ? -21.568 -32.484 44.871 1.00 38.94 821 ILE A N 1
ATOM 6139 C CA . ILE A 1 821 ? -21.343 -33.176 46.147 1.00 38.94 821 ILE A CA 1
ATOM 6140 C C . ILE A 1 821 ? -21.437 -34.683 45.929 1.00 38.94 821 ILE A C 1
ATOM 6142 O O . ILE A 1 821 ? -22.433 -35.108 45.295 1.00 38.94 821 ILE A O 1
#

Sequence (821 aa):
MKKLKLWSGAEEEAQSVALGFVIIMGIAITTSVILFSIQVPVQTSKFEFKHEQNIPNDFARLSTAIDDVALAGSASGAGAGAGAFETVVVGMKPGSIPQLGIFASGGILRFFNSSNSTEKFECVACSPEEKATNLSGNYSWLWNNPYDYENKSYVDIFADGVRLQLESGKNMIFNSSGDEYLSGEYWCNNFKVYNGTNLNTPWLYIHAKYIYVGPNSTINATGRGLAGGTTIPEWGTPMSADGTGEGGGKIPTCRHPKVPWWVVGGEKYCYCGAGGGGAGHWGKGGKGGNSSTGPDPYCNDKDNTPHDGGDGGDSYENDATLKDISVAYPGSGGACGAWGQVANGYIYEGGAGGDGGGVIILDAPIINISGKVTVDGEDGHYSNDLDRADDSAGGGGGGGSGGTILIKGGKVTIIGTLSARGGNGANGAKACDDSDTYDSNGGGGGGGSGGVIKVFNKTCLYDAEGPMNYTQFQEKHTNVSGGAGGIKGIGNGTYCGPGDAPPEDKAGNGSRGEDGIVYNQSYEYVESIPHFPSGYIVSKPFDAGNNSTTSMVLYGNISWNATTPSGTFIIMKVRTSPNEDMSGATPWHECLPVKNGADISDLHSVSDGHRYVQWRAELYTYERSRTPVLHSVCINYSWGKPVIATCSGSIEFNSSYFYAPNFVLTYAHGGTIKSQRQGKSFMLLPPPISITRNGNTTDISITAVDLIGNTRFVSGLPTHTIKITNGSSDLLAGGLEFNNITLNFYTAHPEAWYDWFNKTCNDTGLNWSKPPVNWSKAPVYYINDSATDRLQVVFYGNETYPIRLWLKRERVEVKIEIEEI

Secondary structure (DSSP, 8-state):
--------SHHHHHHHHHHHHHHHHHHHHHHHHHHHHHHHHHHHHHHHHHHHHHHHHHHHHHHHHHHHHHHHGGG--SS-----EEEEEEE-S----TT--------EEEEE-TTT-S-EEEEESS-SSS--------EEEE---TT-EEEEESEEEETTEEEEPB-----EEE--SSEEE--EEEEEEEEEE-TT-EEE-SEEEEEEEEEEE-TT-EEE-TT-SSPPPEE---TT---EE--SS-----------TT--S--SSS------B---EEEETTEEEEEPPPB--S--TTS--SS----PPPPPPPPP-S---TT-TT---PPPPPPPPPPEE-TTS-EEPPPPPPPPP-EEEEEEEEEEE-SEEE-PPPPPPPP--SS--TB--PPPPPPPPP-EEEEEEEEEEE-SEEE-PPPPPPPPPPB--SSTT---PPPPPPPPPP-EEEEEESS-EE-SSSEE-HHHHHHH-TTEEEEPPPPPPB-------TTSPPP-S--BPPPPPPEEPPEEEE------SPBPSEEEEEEPPEE---SBTTBEEEEEEEEEEEE--TTEEEEEEEEEESSTT-TTSPPTTTSPPBPTT-BSTTSTT--TT-SEEEEEEEEEESSTT---EEEEEEEEEEEE--EEEEEE-EEEEE---SSSPPEEEEEETTEEEEEETTS--EEEE--SEEEEEETTEEEEEEEEEEEES--EEE-SSSEEEEEEEEEEEEEEEEEEEESEEEEEEE-S-HHHHHHHHHHHHHHTTPEE-PSSP-GGG-SEEEEEEEETTEEEEEEE--SSSPEEEEEEEEEEEEEEE----

pLDDT: mean 72.82, std 19.49, range [29.72, 97.56]

Radius of gyration: 54.24 Å; chains: 1; bounding box: 126×96×195 Å

Foldseek 3Di:
DDDDDDDDPPPVVVVVVVVVVVVVVVCVVVVVVVCCVVVQVVVQLVQVVVLVVCQVVLVVVVLVQQVVQLVVQVPDPDDDDDFDKDKGWGFFFGDHDPDDPPGQQGWKKWWDAPVGFLWKWFKFQADDPFPWPFDDDWDKDKPQDQPQFDDKWQWDADNQFIWGHFPFAEAAEAAPLEEDEDEDAHGYAEAEFENLYEYEYQAYHYAYQEYYYYANYEDFQELSAFFWWDDDDDPPDDDRRAGPADWDQPQPPPPPVPDDPDDDDDDDDDGFRQFIFGQDPQKGFWTWWGWDWDDDPPPPDVDPDFRWFTWWMAARDPDPDPPPLPDWHWWAWWYWWTWDADRVGDIWGTWITWGTFHYAHAAHQYYAAQEEYFRETAEIGETDDPDDDQAGAIIWITWIEFTEYHYFYAAYEHAYAYEFWTHWWAFWDAHDDLDPDIGMHIATIFTYFGYAYEYEYADAYAYPVGGDDPVRCVVVPPRAFGTDTWAGFFGDSDDPHNPDDPPDPRRGIGGIGGGDDYHYDYDDRQNPGFGDQKMKTKGQKDFQDAPDSRWFKDWFWKAFDKDADPQKDKFKFKAFALDRVCPLFDDPVPTDTDDHGGTCCQTQRYHTRGRIMMMMIMIGGPGRSDIMGTRIMIIIMGIGIGTLDMADMKMKMWGRRDNDFTWMWIDHQSWIWIGGPPDAIATPGDHPWAWADDPLEIEIEGAGEHERDDIDMDTNDSMWMKMKTFDDKGWSYDFGWGQKMKMKTQAQRQVNVVVVVVVNCVVNLAAEDDPVDDCVRPQYKYWDPPDNGMIMIMGGGDPRRIYTYGYMYTYMYIDIDDPPD